Protein AF-A0A7X9EGX6-F1 (afdb_monomer)

Structure (mmCIF, N/CA/C/O backbone):
data_AF-A0A7X9EGX6-F1
#
_entry.id   AF-A0A7X9EGX6-F1
#
loop_
_atom_site.group_PDB
_atom_site.id
_atom_site.type_symbol
_atom_site.label_atom_id
_atom_site.label_alt_id
_atom_site.label_comp_id
_atom_site.label_asym_id
_atom_site.label_entity_id
_atom_site.label_seq_id
_atom_site.pdbx_PDB_ins_code
_atom_site.Cartn_x
_atom_site.Cartn_y
_atom_site.Cartn_z
_atom_site.occupancy
_atom_site.B_iso_or_equiv
_atom_site.auth_seq_id
_atom_site.auth_comp_id
_atom_site.auth_asym_id
_atom_site.auth_atom_id
_atom_site.pdbx_PDB_model_num
ATOM 1 N N . MET A 1 1 ? -1.178 -21.662 -55.124 1.00 39.38 1 MET A N 1
ATOM 2 C CA . MET A 1 1 ? -1.925 -20.942 -56.184 1.00 39.38 1 MET A CA 1
ATOM 3 C C . MET A 1 1 ? -2.968 -20.037 -55.544 1.00 39.38 1 MET A C 1
ATOM 5 O O . MET A 1 1 ? -3.909 -20.564 -54.972 1.00 39.38 1 MET A O 1
ATOM 9 N N . LYS A 1 2 ? -2.755 -18.719 -55.662 1.00 31.59 2 LYS A N 1
ATOM 10 C CA . LYS A 1 2 ? -3.686 -17.56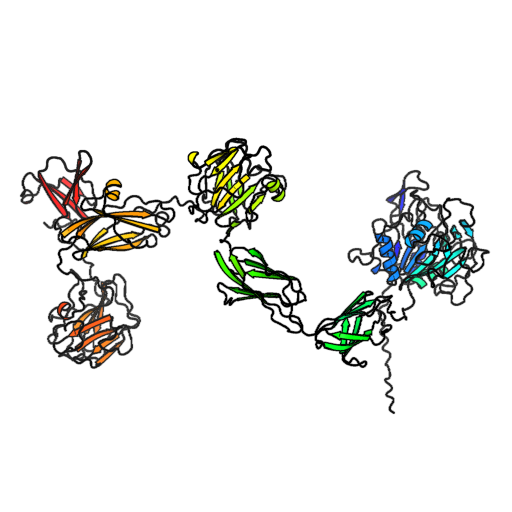4 -55.643 1.00 31.59 2 LYS A CA 1
ATOM 11 C C . LYS A 1 2 ? -3.006 -16.405 -54.907 1.00 31.59 2 LYS A C 1
ATOM 13 O O . LYS A 1 2 ? -2.986 -16.353 -53.687 1.00 31.59 2 LYS A O 1
ATOM 18 N N . LYS A 1 3 ? -2.388 -15.524 -55.701 1.00 36.25 3 LYS A N 1
ATOM 19 C CA . LYS A 1 3 ? -1.858 -14.225 -55.280 1.00 36.25 3 LYS A CA 1
ATOM 20 C C . LYS A 1 3 ? -3.048 -13.289 -55.056 1.00 36.25 3 LYS A C 1
ATOM 22 O O . LYS A 1 3 ? -3.844 -13.123 -55.978 1.00 36.25 3 LYS A O 1
ATOM 27 N N . ILE A 1 4 ? -3.157 -12.689 -53.876 1.00 32.09 4 ILE A N 1
ATOM 28 C CA . ILE A 1 4 ? -4.000 -11.513 -53.640 1.00 32.09 4 ILE A CA 1
ATOM 29 C C . ILE A 1 4 ? -3.031 -10.346 -53.476 1.00 32.09 4 ILE A C 1
ATOM 31 O O . ILE A 1 4 ? -2.270 -10.295 -52.517 1.00 32.09 4 ILE A O 1
ATOM 35 N N . ALA A 1 5 ? -3.001 -9.473 -54.480 1.00 35.69 5 ALA A N 1
ATOM 36 C CA . ALA A 1 5 ? -2.297 -8.204 -54.425 1.00 35.69 5 ALA A CA 1
ATOM 37 C C . ALA A 1 5 ? -3.189 -7.208 -53.675 1.00 35.69 5 ALA A C 1
ATOM 39 O O . ALA A 1 5 ? -4.298 -6.924 -54.127 1.00 35.69 5 ALA A O 1
ATOM 40 N N . VAL A 1 6 ? -2.719 -6.710 -52.532 1.00 31.23 6 VAL A N 1
ATOM 41 C CA . VAL A 1 6 ? -3.335 -5.581 -51.830 1.00 31.23 6 VAL A CA 1
ATOM 42 C C . VAL A 1 6 ? -2.597 -4.321 -52.271 1.00 31.23 6 VAL A C 1
ATOM 44 O O . VAL A 1 6 ? -1.394 -4.183 -52.072 1.00 31.23 6 VAL A O 1
ATOM 47 N N . LEU A 1 7 ? -3.333 -3.446 -52.950 1.00 30.84 7 LEU A N 1
ATOM 48 C CA . LEU A 1 7 ? -2.895 -2.143 -53.430 1.00 30.84 7 LEU A CA 1
ATOM 49 C C . LEU A 1 7 ? -2.871 -1.180 -52.228 1.00 30.84 7 LEU A C 1
ATOM 51 O O . LEU A 1 7 ? -3.931 -0.836 -51.709 1.00 30.84 7 LEU A O 1
ATOM 55 N N . PHE A 1 8 ? -1.688 -0.771 -51.764 1.00 30.34 8 PHE A N 1
ATOM 56 C CA . PHE A 1 8 ? -1.561 0.282 -50.752 1.00 30.34 8 PHE A CA 1
ATOM 57 C C . PHE A 1 8 ? -1.847 1.642 -51.401 1.00 30.34 8 PHE A C 1
ATOM 59 O O . PHE A 1 8 ? -1.114 2.094 -52.280 1.00 30.34 8 PHE A O 1
ATOM 66 N N . LEU A 1 9 ? -2.941 2.278 -50.983 1.00 31.00 9 LEU A N 1
ATOM 67 C CA . LEU A 1 9 ? -3.234 3.674 -51.285 1.00 31.00 9 LEU A CA 1
ATOM 68 C C . LEU A 1 9 ? -2.329 4.531 -50.385 1.00 31.00 9 LEU A C 1
ATOM 70 O O . LEU A 1 9 ? -2.481 4.517 -49.165 1.00 31.00 9 LEU A O 1
ATOM 74 N N . LEU A 1 10 ? -1.364 5.231 -50.980 1.00 32.66 10 LEU A N 1
ATOM 75 C CA . LEU A 1 10 ? -0.460 6.140 -50.277 1.00 32.66 10 LEU A CA 1
ATOM 76 C C . LEU A 1 10 ? -1.260 7.374 -49.816 1.00 32.66 10 LEU A C 1
ATOM 78 O O . LEU A 1 10 ? -1.513 8.289 -50.597 1.00 32.66 10 LEU A O 1
ATOM 82 N N . VAL A 1 11 ? -1.708 7.385 -48.561 1.00 31.56 11 VAL A N 1
ATOM 83 C CA . VAL A 1 11 ? -2.199 8.602 -47.904 1.00 31.56 11 VAL A CA 1
ATOM 84 C C . VAL A 1 11 ? -0.973 9.311 -47.342 1.00 31.56 11 VAL A C 1
ATOM 86 O O . VAL A 1 11 ? -0.419 8.891 -46.330 1.00 31.56 11 VAL A O 1
ATOM 89 N N . ILE A 1 12 ? -0.522 10.365 -48.025 1.00 36.28 12 ILE A N 1
ATOM 90 C CA . ILE A 1 12 ? 0.482 11.294 -47.498 1.00 36.28 12 ILE A CA 1
ATOM 91 C C . ILE A 1 12 ? -0.198 12.066 -46.363 1.00 36.28 12 ILE A C 1
ATOM 93 O O . ILE A 1 12 ? -0.893 13.053 -46.598 1.00 36.28 12 ILE A O 1
ATOM 97 N N . PHE A 1 13 ? -0.037 11.594 -45.129 1.00 34.44 13 PHE A N 1
ATOM 98 C CA . PHE A 1 13 ? -0.184 12.460 -43.969 1.00 34.44 13 PHE A CA 1
ATOM 99 C C . PHE A 1 13 ? 1.020 13.400 -43.976 1.00 34.44 13 PHE A C 1
ATOM 101 O O . PHE A 1 13 ? 2.144 12.975 -43.723 1.00 34.44 13 PHE A O 1
ATOM 108 N N . ALA A 1 14 ? 0.792 14.674 -44.291 1.00 35.59 14 ALA A N 1
ATOM 109 C CA . ALA A 1 14 ? 1.718 15.722 -43.895 1.00 35.59 14 ALA A CA 1
ATOM 110 C C . ALA A 1 14 ? 1.700 15.762 -42.361 1.00 35.59 14 ALA A C 1
ATOM 112 O O . ALA A 1 14 ? 0.784 16.326 -41.761 1.00 35.59 14 ALA A O 1
ATOM 113 N N . MET A 1 15 ? 2.652 15.075 -41.726 1.00 31.06 15 MET A N 1
ATOM 114 C CA . MET A 1 15 ? 2.927 15.298 -40.313 1.00 31.06 15 MET A CA 1
ATOM 115 C C . MET A 1 15 ? 3.406 16.747 -40.152 1.00 31.06 15 MET A C 1
ATOM 117 O O . MET A 1 15 ? 4.142 17.233 -41.016 1.00 31.06 15 MET A O 1
ATOM 121 N N . PRO A 1 16 ? 2.989 17.464 -39.097 1.00 32.75 16 PRO A N 1
ATOM 122 C CA . PRO A 1 16 ? 3.600 18.746 -38.786 1.00 32.75 16 PRO A CA 1
ATOM 123 C C . PRO A 1 16 ? 5.095 18.491 -38.561 1.00 32.75 16 PRO A C 1
ATOM 125 O O . PRO A 1 16 ? 5.455 17.636 -37.753 1.00 32.75 16 PRO A O 1
ATOM 128 N N . PHE A 1 17 ? 5.960 19.185 -39.302 1.00 40.03 17 PHE A N 1
ATOM 129 C CA . PHE A 1 17 ? 7.379 19.254 -38.967 1.00 40.03 17 PHE A CA 1
ATOM 130 C C . PHE A 1 17 ? 7.464 19.845 -37.557 1.00 40.03 17 PHE A C 1
ATOM 132 O O . PHE A 1 17 ? 7.279 21.047 -37.375 1.00 40.03 17 PHE A O 1
ATOM 139 N N . PHE A 1 18 ? 7.665 19.003 -36.544 1.00 45.88 18 PHE A N 1
ATOM 140 C CA . PHE A 1 18 ? 8.130 19.491 -35.256 1.00 45.88 18 PHE A CA 1
ATOM 141 C C . PHE A 1 18 ? 9.528 20.053 -35.503 1.00 45.88 18 PHE A C 1
ATOM 143 O O . PHE A 1 18 ? 10.430 19.323 -35.910 1.00 45.88 18 PHE A O 1
ATOM 150 N N . CYS A 1 19 ? 9.667 21.363 -35.334 1.00 68.50 19 CYS A N 1
ATOM 151 C CA . CYS A 1 19 ? 10.947 22.046 -35.411 1.00 68.50 19 CYS A CA 1
ATOM 152 C C . CYS A 1 19 ? 11.876 21.453 -34.336 1.00 68.50 19 CYS A C 1
ATOM 154 O O . CYS A 1 19 ? 11.530 21.468 -33.153 1.00 68.50 19 CYS A O 1
ATOM 156 N N . GLN A 1 20 ? 12.987 20.836 -34.748 1.00 89.62 20 GLN A N 1
ATOM 157 C CA . GLN A 1 20 ? 13.949 20.210 -33.834 1.00 89.62 20 GLN A CA 1
ATOM 158 C C . GLN A 1 20 ? 14.707 21.300 -33.060 1.00 89.62 20 GLN A C 1
ATOM 160 O O . GLN A 1 20 ? 15.067 22.326 -33.640 1.00 89.62 20 GLN A O 1
ATOM 165 N N . LYS A 1 21 ? 14.938 21.076 -31.760 1.00 95.62 21 LYS A N 1
ATOM 166 C CA . LYS A 1 21 ? 15.657 22.010 -30.884 1.00 95.62 21 LYS A CA 1
ATOM 167 C C . LYS A 1 21 ? 17.128 21.631 -30.717 1.00 95.62 21 LYS A C 1
ATOM 169 O O . LYS A 1 21 ? 17.449 20.445 -30.592 1.00 95.62 21 LYS A O 1
ATOM 174 N N . ILE A 1 22 ? 17.985 22.641 -30.652 1.00 98.31 22 ILE A N 1
ATOM 175 C CA . ILE A 1 22 ? 19.433 22.552 -30.448 1.00 98.31 22 ILE A CA 1
ATOM 176 C C . ILE A 1 22 ? 19.788 23.420 -29.239 1.00 98.31 22 ILE A C 1
ATOM 178 O O . ILE A 1 22 ? 19.299 24.543 -29.137 1.00 98.31 22 ILE A O 1
ATOM 182 N N . LEU A 1 23 ? 20.599 22.890 -28.327 1.00 98.38 23 LEU A N 1
ATOM 183 C CA . LEU A 1 23 ? 21.020 23.574 -27.108 1.00 98.38 23 LEU A CA 1
ATOM 184 C C . LEU A 1 23 ? 22.522 23.863 -27.162 1.00 98.38 23 LEU A C 1
ATOM 186 O O . LEU A 1 23 ? 23.309 22.941 -27.372 1.00 98.38 23 LEU A O 1
ATOM 190 N N . PHE A 1 24 ? 22.897 25.118 -26.950 1.00 98.25 24 PHE A N 1
ATOM 191 C CA . PHE A 1 24 ? 24.277 25.561 -26.761 1.00 98.25 24 PHE A CA 1
ATOM 192 C C . PHE A 1 24 ? 24.574 25.693 -25.269 1.00 98.25 24 PHE A C 1
ATOM 194 O O . PHE A 1 24 ? 23.752 26.233 -24.532 1.00 98.25 24 PHE A O 1
ATOM 201 N N . ASP A 1 25 ? 25.708 25.176 -24.811 1.00 97.56 25 ASP A N 1
ATOM 202 C CA . ASP A 1 25 ? 26.124 25.287 -23.414 1.00 97.56 25 ASP A CA 1
ATOM 203 C C . ASP A 1 25 ? 26.719 26.665 -23.100 1.00 97.56 25 ASP A C 1
ATOM 205 O O . ASP A 1 25 ? 27.422 27.245 -23.922 1.00 97.56 25 ASP A O 1
ATOM 209 N N . ALA A 1 26 ? 26.432 27.165 -21.900 1.00 95.00 26 ALA A N 1
ATOM 210 C CA . ALA A 1 26 ? 27.108 28.304 -21.279 1.00 95.00 26 ALA A CA 1
ATOM 211 C C . ALA A 1 26 ? 27.286 28.079 -19.758 1.00 95.00 26 ALA A C 1
ATOM 213 O O . ALA A 1 26 ? 27.363 29.031 -18.974 1.00 95.00 26 ALA A O 1
ATOM 214 N N . THR A 1 27 ? 27.262 26.817 -19.303 1.00 94.75 27 THR A N 1
ATOM 215 C CA . THR A 1 27 ? 27.328 26.447 -17.878 1.00 94.75 27 THR A CA 1
ATOM 216 C C . THR A 1 27 ? 28.730 26.134 -17.370 1.00 94.75 27 THR A C 1
ATOM 218 O O . THR A 1 27 ? 28.935 26.068 -16.152 1.00 94.75 27 THR A O 1
ATOM 221 N N . LYS A 1 28 ? 29.706 25.935 -18.257 1.00 93.81 28 LYS A N 1
ATOM 222 C CA . LYS A 1 28 ? 31.092 25.585 -17.929 1.00 93.81 28 LYS A CA 1
ATOM 223 C C . LYS A 1 28 ? 32.052 26.735 -18.189 1.00 93.81 28 LYS A C 1
ATOM 225 O O . LYS A 1 28 ? 33.193 26.488 -18.552 1.00 93.81 28 LYS A O 1
ATOM 230 N N . HIS A 1 29 ? 31.623 27.963 -17.887 1.00 90.56 29 HIS A N 1
ATOM 231 C CA . HIS A 1 29 ? 32.452 29.171 -17.988 1.00 90.56 29 HIS A CA 1
ATOM 232 C C . HIS A 1 29 ? 32.969 29.435 -19.413 1.00 90.56 29 HIS A C 1
ATOM 234 O O . HIS A 1 29 ? 34.045 29.985 -19.608 1.00 90.56 29 HIS A O 1
ATOM 240 N N . GLU A 1 30 ? 32.144 29.152 -20.415 1.00 91.88 30 GLU A N 1
ATOM 241 C CA . GLU A 1 30 ? 32.365 29.465 -21.833 1.00 91.88 30 GLU A CA 1
ATOM 242 C C . GLU A 1 30 ? 32.510 30.975 -22.120 1.00 91.88 30 GLU A C 1
ATOM 244 O O . GLU A 1 30 ? 32.712 31.370 -23.261 1.00 91.88 30 GLU A O 1
ATOM 249 N N . MET A 1 31 ? 32.410 31.813 -21.083 1.00 89.06 31 MET A N 1
ATOM 250 C CA . MET A 1 31 ? 32.566 33.268 -21.119 1.00 89.06 31 MET A CA 1
ATOM 251 C C . MET A 1 31 ? 33.742 33.777 -20.265 1.00 89.06 31 MET A C 1
ATOM 253 O O . MET A 1 31 ? 33.834 34.966 -19.984 1.00 89.06 31 MET A O 1
ATOM 257 N N . ALA A 1 32 ? 34.590 32.896 -19.723 1.00 87.25 32 ALA A N 1
ATOM 258 C CA . ALA A 1 32 ? 35.673 33.328 -18.845 1.00 87.25 32 ALA A CA 1
ATOM 259 C C . ALA A 1 32 ? 36.827 33.979 -19.624 1.00 87.25 32 ALA A C 1
ATOM 261 O O . ALA A 1 32 ? 37.386 33.406 -20.561 1.00 87.25 32 ALA A O 1
ATOM 262 N N . GLY A 1 33 ? 37.277 35.145 -19.163 1.00 82.00 33 GLY A N 1
ATOM 263 C CA . GLY A 1 33 ? 38.533 35.753 -19.580 1.00 82.00 33 GLY A CA 1
ATOM 264 C C . GLY A 1 33 ? 38.507 36.344 -20.986 1.00 82.00 33 GLY A C 1
ATOM 265 O O . GLY A 1 33 ? 38.402 37.550 -21.123 1.00 82.00 33 GLY A O 1
ATOM 266 N N . ASN A 1 34 ? 38.768 35.524 -22.003 1.00 77.25 34 ASN A N 1
ATOM 267 C CA . ASN A 1 34 ? 38.535 35.894 -23.409 1.00 77.25 34 ASN A CA 1
ATOM 268 C C . ASN A 1 34 ? 37.788 34.784 -24.163 1.00 77.25 34 ASN A C 1
ATOM 270 O O . ASN A 1 34 ? 37.900 34.671 -25.377 1.00 77.25 34 ASN A O 1
ATOM 274 N N . ALA A 1 35 ? 37.179 33.857 -23.420 1.00 80.44 35 ALA A N 1
ATOM 275 C CA . ALA A 1 35 ? 36.196 32.947 -23.975 1.00 80.44 35 ALA A CA 1
ATOM 276 C C . ALA A 1 35 ? 34.879 33.718 -24.028 1.00 80.44 35 ALA A C 1
ATOM 278 O O . ALA A 1 35 ? 34.556 34.416 -23.073 1.00 80.44 35 ALA A O 1
ATOM 279 N N . ASP A 1 36 ? 34.146 33.602 -25.124 1.00 84.88 36 ASP A N 1
ATOM 280 C CA . ASP A 1 36 ? 32.872 34.281 -25.357 1.00 84.88 36 ASP A CA 1
ATOM 281 C C . ASP A 1 36 ? 31.935 33.396 -26.199 1.00 84.88 36 ASP A C 1
ATOM 283 O O . ASP A 1 36 ? 31.148 33.868 -27.025 1.00 84.88 36 ASP A O 1
ATOM 287 N N . TRP A 1 37 ? 32.010 32.080 -25.969 1.00 91.69 37 TRP A N 1
ATOM 288 C CA . TRP A 1 37 ? 31.391 31.020 -26.770 1.00 91.69 37 TRP A CA 1
ATOM 289 C C . TRP A 1 37 ? 29.899 30.860 -26.496 1.00 91.69 37 TRP A C 1
ATOM 291 O O . TRP A 1 37 ? 29.396 29.786 -26.168 1.00 91.69 37 TRP A O 1
ATOM 301 N N . VAL A 1 38 ? 29.173 31.958 -26.656 1.00 92.69 38 VAL A N 1
ATOM 302 C CA . VAL A 1 38 ? 27.727 32.049 -26.506 1.00 92.69 38 VAL A CA 1
ATOM 303 C C . VAL A 1 38 ? 27.101 32.581 -27.785 1.00 92.69 38 VAL A C 1
ATOM 305 O O . VAL A 1 38 ? 27.732 33.271 -28.582 1.00 92.69 38 VAL A O 1
ATOM 308 N N . ILE A 1 39 ? 25.837 32.230 -28.005 1.00 93.69 39 ILE A N 1
ATOM 309 C CA . ILE A 1 39 ? 25.111 32.623 -29.220 1.00 93.69 39 ILE A CA 1
ATOM 310 C C . ILE A 1 39 ? 24.457 34.004 -29.105 1.00 93.69 39 ILE A C 1
ATOM 312 O O . ILE A 1 39 ? 23.907 34.477 -30.096 1.00 93.69 39 ILE A O 1
ATOM 316 N N . ASP A 1 40 ? 24.421 34.580 -27.895 1.00 92.38 40 ASP A N 1
ATOM 317 C CA . ASP A 1 40 ? 23.863 35.907 -27.634 1.00 92.38 40 ASP A CA 1
ATOM 318 C C . ASP A 1 40 ? 24.277 36.492 -26.264 1.00 92.38 40 ASP A C 1
ATOM 320 O O . ASP A 1 40 ? 23.882 36.015 -25.199 1.00 92.38 40 ASP A O 1
ATOM 324 N N . SER A 1 41 ? 25.064 37.557 -26.292 1.00 88.50 41 SER A N 1
ATOM 325 C CA . SER A 1 41 ? 25.611 38.305 -25.164 1.00 88.50 41 SER A CA 1
ATOM 326 C C . SER A 1 41 ? 24.630 39.397 -24.728 1.00 88.50 41 SER A C 1
ATOM 328 O O . SER A 1 41 ? 24.855 40.588 -24.942 1.00 88.50 41 SER A O 1
ATOM 330 N N . ASP A 1 42 ? 23.526 38.996 -24.093 1.00 82.31 42 ASP A N 1
ATOM 331 C CA . ASP A 1 42 ? 22.447 39.913 -23.688 1.00 82.31 42 ASP A CA 1
ATOM 332 C C . ASP A 1 42 ? 22.889 40.969 -22.648 1.00 82.31 42 ASP A C 1
ATOM 334 O O . ASP A 1 42 ? 22.546 42.156 -22.743 1.00 82.31 42 ASP A O 1
ATOM 338 N N . TYR A 1 43 ? 23.616 40.538 -21.606 1.00 85.00 43 TYR A N 1
ATOM 339 C CA . TYR A 1 43 ? 24.034 41.387 -20.483 1.00 85.00 43 TYR A CA 1
ATOM 340 C C . TYR A 1 43 ? 25.477 41.124 -20.044 1.00 85.00 43 TYR A C 1
ATOM 342 O O . TYR A 1 43 ? 25.795 40.027 -19.617 1.00 85.00 43 TYR A O 1
ATOM 350 N N . TRP A 1 44 ? 26.307 42.166 -19.978 1.00 86.19 44 TRP A N 1
ATOM 351 C CA . TRP A 1 44 ? 27.670 42.096 -19.421 1.00 86.19 44 TRP A CA 1
ATOM 352 C C . TRP A 1 44 ? 27.679 42.331 -17.908 1.00 86.19 44 TRP A C 1
ATOM 354 O O . TRP A 1 44 ? 27.979 43.434 -17.428 1.00 86.19 44 TRP A O 1
ATOM 364 N N . ASN A 1 45 ? 27.238 41.335 -17.138 1.00 88.00 45 ASN A N 1
ATOM 365 C CA . ASN A 1 45 ? 27.088 41.456 -15.686 1.00 88.00 45 ASN A CA 1
ATOM 366 C C . ASN A 1 45 ? 27.552 40.244 -14.868 1.00 88.00 45 ASN A C 1
ATOM 368 O O . ASN A 1 45 ? 27.359 40.256 -13.647 1.00 88.00 45 ASN A O 1
ATOM 372 N N . LEU A 1 46 ? 28.166 39.235 -15.488 1.00 86.50 46 LEU A N 1
ATOM 373 C CA . LEU A 1 46 ? 28.776 38.136 -14.746 1.00 86.50 46 LEU A CA 1
ATOM 374 C C . LEU A 1 46 ? 30.188 38.511 -14.335 1.00 86.50 46 LEU A C 1
ATOM 376 O O . LEU A 1 46 ? 31.013 38.858 -15.162 1.00 86.50 46 LEU A O 1
ATOM 380 N N . ASN A 1 47 ? 30.472 38.446 -13.039 1.00 86.88 47 ASN A N 1
ATOM 381 C CA . ASN A 1 47 ? 31.797 38.761 -12.526 1.00 86.88 47 ASN A CA 1
ATOM 382 C C . ASN A 1 47 ? 32.673 37.499 -12.524 1.00 86.88 47 ASN A C 1
ATOM 384 O O . ASN A 1 47 ? 32.711 36.795 -11.509 1.00 86.88 47 ASN A O 1
ATOM 388 N N . MET A 1 48 ? 33.352 37.225 -13.640 1.00 85.12 48 MET A N 1
ATOM 389 C CA . MET A 1 48 ? 34.204 36.042 -13.837 1.00 85.12 48 MET A CA 1
ATOM 390 C C . MET A 1 48 ? 35.697 36.410 -13.867 1.00 85.12 48 MET A C 1
ATOM 392 O O . MET A 1 48 ? 36.035 37.583 -14.038 1.00 85.12 48 MET A O 1
ATOM 396 N N . PRO A 1 49 ? 36.614 35.457 -13.614 1.00 83.56 49 PRO A N 1
ATOM 397 C CA . PRO A 1 49 ? 38.052 35.701 -13.718 1.00 83.56 49 PRO A CA 1
ATOM 398 C C . PRO A 1 49 ? 38.467 36.202 -15.111 1.00 83.56 49 PRO A C 1
ATOM 400 O O . PRO A 1 49 ? 38.058 35.636 -16.116 1.00 83.56 49 PRO A O 1
ATOM 403 N N . ALA A 1 50 ? 39.309 37.241 -15.153 1.00 74.12 50 ALA A N 1
ATOM 404 C CA . ALA A 1 50 ? 39.904 37.756 -16.386 1.00 74.12 50 ALA A CA 1
ATOM 405 C C . ALA A 1 50 ? 41.204 37.007 -16.752 1.00 74.12 50 ALA A C 1
ATOM 407 O O . ALA A 1 50 ? 41.910 36.492 -15.876 1.00 74.12 50 ALA A O 1
ATOM 408 N N . TYR A 1 51 ? 41.596 37.043 -18.028 1.00 73.25 51 TYR A N 1
ATOM 409 C CA . TYR A 1 51 ? 42.812 36.385 -18.529 1.00 73.25 51 TYR A CA 1
ATOM 410 C C . TYR A 1 51 ? 44.132 37.065 -18.078 1.00 73.25 51 TYR A C 1
ATOM 412 O O . TYR A 1 51 ? 44.255 38.287 -18.210 1.00 73.25 51 TYR A O 1
ATOM 420 N N . PRO A 1 52 ? 45.202 36.330 -17.686 1.00 59.69 52 PRO A N 1
ATOM 421 C CA . PRO A 1 52 ? 45.267 35.161 -16.812 1.00 59.69 52 PRO A CA 1
ATOM 422 C C . PRO A 1 52 ? 45.406 35.620 -15.343 1.00 59.69 52 PRO A C 1
ATOM 424 O O . PRO A 1 52 ? 46.442 36.140 -14.909 1.00 59.69 52 PRO A O 1
ATOM 427 N N . CYS A 1 53 ? 44.329 35.440 -14.582 1.00 67.81 53 CYS A N 1
ATOM 428 C CA . CYS A 1 53 ? 44.233 35.574 -13.126 1.00 67.81 53 CYS A CA 1
ATOM 429 C C . CYS A 1 53 ? 44.616 36.957 -12.519 1.00 67.81 53 CYS A C 1
ATOM 431 O O . CYS A 1 53 ? 45.059 37.047 -11.366 1.00 67.81 53 CYS A O 1
ATOM 433 N N . SER A 1 54 ? 44.386 38.066 -13.242 1.00 58.03 54 SER A N 1
ATOM 434 C CA . SER A 1 54 ? 44.500 39.447 -12.728 1.00 58.03 54 SER A CA 1
ATOM 435 C C . SER A 1 54 ? 43.132 40.122 -12.536 1.00 58.03 54 SER A C 1
ATOM 437 O O . SER A 1 54 ? 42.755 41.011 -13.293 1.00 58.03 54 SER A O 1
ATOM 439 N N . GLY A 1 55 ? 42.401 39.739 -11.486 1.00 71.12 55 GLY A N 1
ATOM 440 C CA . GLY A 1 55 ? 41.080 40.309 -11.173 1.00 71.12 55 GLY A CA 1
ATOM 441 C C . GLY A 1 55 ? 39.943 39.732 -12.024 1.00 71.12 55 GLY A C 1
ATOM 442 O O . GLY A 1 55 ? 40.171 38.846 -12.839 1.00 71.12 55 GLY A O 1
ATOM 443 N N . SER A 1 56 ? 38.717 40.195 -11.774 1.00 78.12 56 SER A N 1
ATOM 444 C CA . SER A 1 56 ? 37.513 39.772 -12.497 1.00 78.12 56 SER A CA 1
ATOM 445 C C . SER A 1 56 ? 37.017 40.847 -13.469 1.00 78.12 56 SER A C 1
ATOM 447 O O . SER A 1 56 ? 37.118 42.042 -13.166 1.00 78.12 56 SER A O 1
ATOM 449 N N . SER A 1 57 ? 36.482 40.418 -14.611 1.00 82.12 57 SER A N 1
ATOM 450 C CA . SER A 1 57 ? 35.783 41.227 -15.621 1.00 82.12 57 SER A CA 1
ATOM 451 C C . SER A 1 57 ? 34.276 40.988 -15.552 1.00 82.12 57 SER A C 1
ATOM 453 O O . SER A 1 57 ? 33.806 40.046 -14.914 1.00 82.12 57 SER A O 1
ATOM 455 N N . ASN A 1 58 ? 33.520 41.908 -16.155 1.00 85.94 58 ASN A N 1
ATOM 456 C CA . ASN A 1 58 ? 32.097 41.717 -16.394 1.00 85.94 58 ASN A CA 1
ATOM 457 C C . ASN A 1 58 ? 31.925 41.041 -17.755 1.00 85.94 58 ASN A C 1
ATOM 459 O O . ASN A 1 58 ? 32.036 41.730 -18.766 1.00 85.94 58 ASN A O 1
ATOM 463 N N . GLU A 1 59 ? 31.585 39.763 -17.735 1.00 87.94 59 GLU A N 1
ATOM 464 C CA . GLU A 1 59 ? 31.339 38.950 -18.923 1.00 87.94 59 GLU A CA 1
ATOM 465 C C . GLU A 1 59 ? 29.843 38.882 -19.243 1.00 87.94 59 GLU A C 1
ATOM 467 O O . GLU A 1 59 ? 28.987 39.249 -18.413 1.00 87.94 59 GLU A O 1
ATOM 472 N N . ALA A 1 60 ? 29.538 38.423 -20.454 1.00 88.00 60 ALA A N 1
ATOM 473 C CA . ALA A 1 60 ? 28.202 38.154 -20.947 1.00 88.00 60 ALA A CA 1
ATOM 474 C C . ALA A 1 60 ? 27.400 37.242 -20.012 1.00 88.00 60 ALA A C 1
ATOM 476 O O . ALA A 1 60 ? 27.912 36.515 -19.168 1.00 88.00 60 ALA A O 1
ATOM 477 N N . ASN A 1 61 ? 26.084 37.314 -20.151 1.00 90.44 61 ASN A N 1
ATOM 478 C CA . ASN A 1 61 ? 25.113 36.525 -19.416 1.00 90.44 61 ASN A CA 1
ATOM 479 C C . ASN A 1 61 ? 23.989 36.179 -20.388 1.00 90.44 61 ASN A C 1
ATOM 481 O O . ASN A 1 61 ? 22.988 36.906 -20.425 1.00 90.44 61 ASN A O 1
ATOM 485 N N . PRO A 1 62 ? 24.171 35.143 -21.222 1.00 91.38 62 PRO A N 1
ATOM 486 C CA . PRO A 1 62 ? 23.181 34.772 -22.211 1.00 91.38 62 PRO A CA 1
ATOM 487 C C . PRO A 1 62 ? 21.904 34.346 -21.497 1.00 91.38 62 PRO A C 1
ATOM 489 O O . PRO A 1 62 ? 21.927 33.556 -20.545 1.00 91.38 62 PRO A O 1
ATOM 492 N N . ALA A 1 63 ? 20.768 34.857 -21.955 1.00 91.56 63 ALA A N 1
ATOM 493 C CA . ALA A 1 63 ? 19.486 34.316 -21.556 1.00 91.56 63 ALA A CA 1
ATOM 494 C C . ALA A 1 63 ? 19.289 32.919 -22.162 1.00 91.56 63 ALA A C 1
ATOM 496 O O . ALA A 1 63 ? 19.929 32.524 -23.136 1.00 91.56 63 ALA A O 1
ATOM 497 N N . SER A 1 64 ? 18.350 32.155 -21.598 1.00 93.94 64 SER A N 1
ATOM 498 C CA . SER A 1 64 ? 18.026 30.825 -22.126 1.00 93.94 64 SER A CA 1
ATOM 499 C C . SER A 1 64 ? 17.450 30.857 -23.547 1.00 93.94 64 SER A C 1
ATOM 501 O O . SER A 1 64 ? 17.581 29.896 -24.304 1.00 93.94 64 SER A O 1
ATOM 503 N N . LEU A 1 65 ? 16.820 31.975 -23.914 1.00 94.50 65 LEU A N 1
ATOM 504 C CA . LEU A 1 65 ? 16.357 32.275 -25.262 1.00 94.50 65 LEU A CA 1
ATOM 505 C C . LEU A 1 65 ? 17.062 33.546 -25.745 1.00 94.50 65 LEU A C 1
ATOM 507 O O . LEU A 1 65 ? 17.017 34.534 -25.011 1.00 94.50 65 LEU A O 1
ATOM 511 N N . PRO A 1 66 ? 17.623 33.554 -26.964 1.00 92.88 66 PRO A N 1
ATOM 512 C CA . PRO A 1 66 ? 18.339 34.716 -27.475 1.00 92.88 66 PRO A CA 1
ATOM 513 C C . PRO A 1 66 ? 17.393 35.900 -27.739 1.00 92.88 66 PRO A C 1
ATOM 515 O O . PRO A 1 66 ? 16.236 35.719 -28.154 1.00 92.88 66 PRO A O 1
ATOM 518 N N . THR A 1 67 ? 17.881 37.118 -27.508 1.00 91.56 67 THR A N 1
ATOM 519 C CA . THR A 1 67 ? 17.211 38.388 -27.753 1.00 91.56 67 THR A CA 1
ATOM 520 C C . THR A 1 67 ? 17.987 39.311 -28.724 1.00 91.56 67 THR A C 1
ATOM 522 O O . THR A 1 67 ? 19.126 39.688 -28.500 1.00 91.56 67 THR A O 1
ATOM 525 N N . PRO A 1 68 ? 17.349 39.793 -29.811 1.00 91.88 68 PRO A N 1
ATOM 526 C CA . PRO A 1 68 ? 15.918 39.730 -30.067 1.00 91.88 68 PRO A CA 1
ATOM 527 C C . PRO A 1 68 ? 15.463 38.359 -30.594 1.00 91.88 68 PRO A C 1
ATOM 529 O O . PRO A 1 68 ? 16.244 37.581 -31.128 1.00 91.88 68 PRO A O 1
ATOM 532 N N . ASP A 1 69 ? 14.175 38.064 -30.412 1.00 93.31 69 ASP A N 1
ATOM 533 C CA . ASP A 1 69 ? 13.625 36.714 -30.559 1.00 93.31 69 ASP A CA 1
ATOM 534 C C . ASP A 1 69 ? 13.871 36.084 -31.945 1.00 93.31 69 ASP A C 1
ATOM 536 O O . ASP A 1 69 ? 13.601 36.681 -32.999 1.00 93.31 69 ASP A O 1
ATOM 540 N N . GLN A 1 70 ? 14.315 34.824 -31.921 1.00 94.94 70 GLN A N 1
ATOM 541 C CA . GLN A 1 70 ? 14.668 34.036 -33.104 1.00 94.94 70 GLN A CA 1
ATOM 542 C C . GLN A 1 70 ? 13.529 33.867 -34.125 1.00 94.94 70 GLN A C 1
ATOM 544 O O . GLN A 1 70 ? 13.795 33.660 -35.307 1.00 94.94 70 GLN A O 1
ATOM 549 N N . SER A 1 71 ? 12.256 34.017 -33.734 1.00 93.88 71 SER A N 1
ATOM 550 C CA . SER A 1 71 ? 11.111 33.976 -34.663 1.00 93.88 71 SER A CA 1
ATOM 551 C C . SER A 1 71 ? 11.113 35.107 -35.695 1.00 93.88 71 SER A C 1
ATOM 553 O O . SER A 1 71 ? 10.377 35.050 -36.684 1.00 93.88 71 SER A O 1
ATOM 555 N N . THR A 1 72 ? 11.933 36.137 -35.484 1.00 93.69 72 THR A N 1
ATOM 556 C CA . THR A 1 72 ? 12.100 37.252 -36.421 1.00 93.69 72 THR A CA 1
ATOM 557 C C . THR A 1 72 ? 13.275 37.061 -37.387 1.00 93.69 72 THR A C 1
ATOM 559 O O . THR A 1 72 ? 13.447 37.864 -38.311 1.00 93.69 72 THR A O 1
ATOM 562 N N . VAL A 1 73 ? 14.053 35.984 -37.228 1.00 94.56 73 VAL A N 1
ATOM 563 C CA . VAL A 1 73 ? 15.140 35.618 -38.140 1.00 94.56 73 VAL A CA 1
ATOM 564 C C . VAL A 1 73 ? 14.564 35.171 -39.486 1.00 94.56 73 VAL A C 1
ATOM 566 O O . VAL A 1 73 ? 13.591 34.425 -39.586 1.00 94.56 73 VAL A O 1
ATOM 569 N N . SER A 1 74 ? 15.180 35.654 -40.559 1.00 93.25 74 SER A N 1
ATOM 570 C CA . SER A 1 74 ? 14.835 35.364 -41.946 1.00 93.25 74 SER A CA 1
ATOM 571 C C . SER A 1 74 ? 16.104 35.077 -42.745 1.00 93.25 74 SER A C 1
ATOM 573 O O . SER A 1 74 ? 17.211 35.362 -42.295 1.00 93.25 74 SER A O 1
ATOM 575 N N . GLN A 1 75 ? 15.960 34.610 -43.986 1.00 91.94 75 GLN A N 1
ATOM 576 C CA . GLN A 1 75 ? 17.103 34.401 -44.889 1.00 91.94 75 GLN A CA 1
ATOM 577 C C . GLN A 1 75 ? 17.941 35.674 -45.133 1.00 91.94 75 GLN A C 1
ATOM 579 O O . GLN A 1 75 ? 19.100 35.577 -45.515 1.00 91.94 75 GLN A O 1
ATOM 584 N N . SER A 1 76 ? 17.376 36.869 -44.914 1.00 92.38 76 SER A N 1
ATOM 585 C CA . SER A 1 76 ? 18.090 38.153 -45.028 1.00 92.38 76 SER A CA 1
ATOM 586 C C . SER A 1 76 ? 18.675 38.679 -43.714 1.00 92.38 76 SER A C 1
ATOM 588 O O . SER A 1 76 ? 19.285 39.747 -43.717 1.00 92.38 76 SER A O 1
ATOM 590 N N . THR A 1 77 ? 18.450 37.991 -42.594 1.00 93.31 77 THR A N 1
ATOM 591 C CA . THR A 1 77 ? 18.975 38.407 -41.290 1.00 93.31 77 THR A CA 1
ATOM 592 C C . THR A 1 77 ? 20.505 38.284 -41.291 1.00 93.31 77 THR A C 1
ATOM 594 O O . THR A 1 77 ? 21.014 37.218 -41.656 1.00 93.31 77 THR A O 1
ATOM 597 N N . PRO A 1 78 ? 21.244 39.361 -40.955 1.00 88.50 78 PRO A N 1
ATOM 598 C CA . PRO A 1 78 ? 22.702 39.323 -40.916 1.00 88.50 78 PRO A CA 1
ATOM 599 C C . PRO A 1 78 ? 23.189 38.413 -39.785 1.00 88.50 78 PRO A C 1
ATOM 601 O O . PRO A 1 78 ? 22.470 38.195 -38.819 1.00 88.50 78 PRO A O 1
ATOM 604 N N . GLU A 1 79 ? 24.413 37.911 -39.901 1.00 82.56 79 GLU A N 1
ATOM 605 C CA . GLU A 1 79 ? 25.047 37.079 -38.867 1.00 82.56 79 GLU A CA 1
ATOM 606 C C . GLU A 1 79 ? 25.327 37.862 -37.573 1.00 82.56 79 GLU A C 1
ATOM 608 O O . GLU A 1 79 ? 25.283 37.300 -36.496 1.00 82.56 79 GLU A O 1
ATOM 613 N N . THR A 1 80 ? 25.439 39.190 -37.641 1.00 85.06 80 THR A N 1
ATOM 614 C CA . THR A 1 80 ? 25.562 40.074 -36.466 1.00 85.06 80 THR A CA 1
ATOM 615 C C . THR A 1 80 ? 24.212 40.394 -35.799 1.00 85.06 80 THR A C 1
ATOM 617 O O . THR A 1 80 ? 24.012 41.512 -35.314 1.00 85.06 80 THR A O 1
ATOM 620 N N . TYR A 1 81 ? 23.206 39.527 -35.945 1.00 91.69 81 TYR A N 1
ATOM 621 C CA . TYR A 1 81 ? 21.862 39.774 -35.405 1.00 91.69 81 TYR A CA 1
ATOM 622 C C . TYR A 1 81 ? 21.807 39.571 -33.889 1.00 91.69 81 TYR A C 1
ATOM 624 O O . TYR A 1 81 ? 21.159 40.357 -33.198 1.00 91.69 81 TYR A O 1
ATOM 632 N N . TRP A 1 82 ? 22.532 38.564 -33.419 1.00 93.06 82 TRP A N 1
ATOM 633 C CA . TRP A 1 82 ? 22.977 38.413 -32.041 1.00 93.06 82 TRP A CA 1
ATOM 634 C C . TRP A 1 82 ? 24.473 38.722 -31.982 1.00 93.06 82 TRP A C 1
ATOM 636 O O . TRP A 1 82 ? 25.113 38.904 -33.025 1.00 93.06 82 TRP A O 1
ATOM 646 N N . THR A 1 83 ? 25.003 38.868 -30.776 1.00 89.62 83 THR A N 1
ATOM 647 C CA . THR A 1 83 ? 26.427 39.147 -30.551 1.00 89.62 83 THR A CA 1
ATOM 648 C C . THR A 1 83 ? 26.999 38.111 -29.605 1.00 89.62 83 THR A C 1
ATOM 650 O O . THR A 1 83 ? 26.397 37.909 -28.569 1.00 89.62 83 THR A O 1
ATOM 653 N N . GLY A 1 84 ? 28.133 37.500 -29.921 1.00 90.06 84 GLY A N 1
ATOM 654 C CA . GLY A 1 84 ? 28.727 36.377 -29.184 1.00 90.06 84 GLY A CA 1
ATOM 655 C C . GLY A 1 84 ? 29.412 35.457 -30.187 1.00 90.06 84 GLY A C 1
ATOM 656 O O . GLY A 1 84 ? 28.883 35.323 -31.294 1.00 90.06 84 GLY A O 1
ATOM 657 N N . ALA A 1 85 ? 30.554 34.851 -29.850 1.00 90.56 85 ALA A N 1
ATOM 658 C CA . ALA A 1 85 ? 31.458 34.310 -30.870 1.00 90.56 85 ALA A CA 1
ATOM 659 C C . ALA A 1 85 ? 30.808 33.262 -31.776 1.00 90.56 85 ALA A C 1
ATOM 661 O O . ALA A 1 85 ? 31.190 33.115 -32.927 1.00 90.56 85 ALA A O 1
ATOM 662 N N . ILE A 1 86 ? 29.776 32.560 -31.308 1.00 93.62 86 ILE A N 1
ATOM 663 C CA . ILE A 1 86 ? 29.087 31.511 -32.076 1.00 93.62 86 ILE A CA 1
ATOM 664 C C . ILE A 1 86 ? 27.683 31.922 -32.557 1.00 93.62 86 ILE A C 1
ATOM 666 O O . ILE A 1 86 ? 26.863 31.071 -32.924 1.00 93.62 86 ILE A O 1
ATOM 670 N N . SER A 1 87 ? 27.384 33.224 -32.582 1.00 93.88 87 SER A N 1
ATOM 671 C CA . SER A 1 87 ? 26.075 33.769 -32.976 1.00 93.88 87 SER A CA 1
ATOM 672 C C . SER A 1 87 ? 25.726 33.441 -34.425 1.00 93.88 87 SER A C 1
ATOM 674 O O . SER A 1 87 ? 24.606 33.007 -34.720 1.00 93.88 87 SER A O 1
ATOM 676 N N . ALA A 1 88 ? 26.679 33.593 -35.344 1.00 93.12 88 ALA A N 1
ATOM 677 C CA . ALA A 1 88 ? 26.488 33.314 -36.760 1.00 93.12 88 ALA A CA 1
ATOM 678 C C . ALA A 1 88 ? 26.095 31.852 -37.011 1.00 93.12 88 ALA A C 1
ATOM 680 O O . ALA A 1 88 ? 25.179 31.583 -37.796 1.00 93.12 88 ALA A O 1
ATOM 681 N N . TRP A 1 89 ? 26.706 30.911 -36.284 1.00 95.38 89 TRP A N 1
ATOM 682 C CA . TRP A 1 89 ? 26.338 29.498 -36.340 1.00 95.38 89 TRP A CA 1
ATOM 683 C C . TRP A 1 89 ? 24.885 29.277 -35.919 1.00 95.38 89 TRP A C 1
ATOM 685 O O . TRP A 1 89 ? 24.107 28.650 -36.648 1.00 95.38 89 TRP A O 1
ATOM 695 N N . ALA A 1 90 ? 24.478 29.850 -34.787 1.00 96.31 90 ALA A N 1
ATOM 696 C CA . ALA A 1 90 ? 23.108 29.750 -34.301 1.00 96.31 90 ALA A CA 1
ATOM 697 C C . ALA A 1 90 ? 22.096 30.378 -35.274 1.00 96.31 90 ALA A C 1
ATOM 699 O O . ALA A 1 90 ? 21.050 29.787 -35.554 1.00 96.31 90 ALA A O 1
ATOM 700 N N . ILE A 1 91 ? 22.418 31.531 -35.863 1.00 95.38 91 ILE A N 1
ATOM 701 C CA . ILE A 1 91 ? 21.572 32.206 -36.855 1.00 95.38 91 ILE A CA 1
ATOM 702 C C . ILE A 1 91 ? 21.407 31.358 -38.118 1.00 95.38 91 ILE A C 1
ATOM 704 O O . ILE A 1 91 ? 20.301 31.275 -38.658 1.00 95.38 91 ILE A O 1
ATOM 708 N N . GLU A 1 92 ? 22.465 30.702 -38.595 1.00 94.50 92 GLU A N 1
ATOM 709 C CA . GLU A 1 92 ? 22.390 29.796 -39.745 1.00 94.50 92 GLU A CA 1
ATOM 710 C C . GLU A 1 92 ? 21.535 28.555 -39.448 1.00 94.50 92 GLU A C 1
ATOM 712 O O . GLU A 1 92 ? 20.753 28.126 -40.303 1.00 94.50 92 GLU A O 1
ATOM 717 N N . LEU A 1 93 ? 21.569 28.033 -38.218 1.00 95.88 93 LEU A N 1
ATOM 718 C CA . LEU A 1 93 ? 20.657 26.971 -37.780 1.00 95.88 93 LEU A CA 1
ATOM 719 C C . LEU A 1 93 ? 19.195 27.440 -37.754 1.00 95.88 93 LEU A C 1
ATOM 721 O O . LEU A 1 93 ? 18.309 26.721 -38.225 1.00 95.88 93 LEU A O 1
ATOM 725 N N . VAL A 1 94 ? 18.927 28.663 -37.295 1.00 96.62 94 VAL A N 1
ATOM 726 C CA . VAL A 1 94 ? 17.570 29.232 -37.330 1.00 96.62 94 VAL A CA 1
ATOM 727 C C . VAL A 1 94 ? 17.103 29.462 -38.770 1.00 96.62 94 VAL A C 1
ATOM 729 O O . VAL A 1 94 ? 15.972 29.114 -39.119 1.00 96.62 94 VAL A O 1
ATOM 732 N N . LYS A 1 95 ? 17.974 29.958 -39.661 1.00 94.81 95 LYS A N 1
ATOM 733 C CA . LYS A 1 95 ? 17.686 30.065 -41.106 1.00 94.81 95 LYS A CA 1
ATOM 734 C C . LYS A 1 95 ? 17.400 28.700 -41.735 1.00 94.81 95 LYS A C 1
ATOM 736 O O . LYS A 1 95 ? 16.561 28.614 -42.634 1.00 94.81 95 LYS A O 1
ATOM 741 N N . ALA A 1 96 ? 18.060 27.644 -41.265 1.00 92.44 96 ALA A N 1
ATOM 742 C CA . ALA A 1 96 ? 17.816 26.266 -41.681 1.00 92.44 96 ALA A CA 1
ATOM 743 C C . ALA A 1 96 ? 16.505 25.675 -41.123 1.00 92.44 96 ALA A C 1
ATOM 745 O O . ALA A 1 96 ? 16.099 24.588 -41.536 1.00 92.44 96 ALA A O 1
ATOM 746 N N . GLY A 1 97 ? 15.809 26.407 -40.246 1.00 92.88 97 GLY A N 1
ATOM 747 C CA . GLY A 1 97 ? 14.512 26.031 -39.698 1.00 92.88 97 GLY A CA 1
ATOM 748 C C . GLY A 1 97 ? 14.590 25.223 -38.408 1.00 92.88 97 GLY A C 1
ATOM 749 O O . GLY A 1 97 ? 13.647 24.486 -38.135 1.00 92.88 97 GLY A O 1
ATOM 750 N N . TYR A 1 98 ? 15.680 25.340 -37.645 1.00 94.94 98 TYR A N 1
ATOM 751 C CA . TYR A 1 98 ? 15.807 24.788 -36.294 1.00 94.94 98 TYR A CA 1
ATOM 752 C C . TYR A 1 98 ? 15.495 25.845 -35.229 1.00 94.94 98 TYR A C 1
ATOM 754 O O . TYR A 1 98 ? 15.507 27.043 -35.504 1.00 94.94 98 TYR A O 1
ATOM 762 N N . ILE A 1 99 ? 15.214 25.393 -34.006 1.00 96.62 99 ILE A N 1
ATOM 763 C CA . ILE A 1 99 ? 15.145 26.260 -32.824 1.00 96.62 99 ILE A CA 1
ATOM 764 C C . ILE A 1 99 ? 16.453 26.114 -32.058 1.00 96.62 99 ILE A C 1
ATOM 766 O O . ILE A 1 99 ? 16.880 24.990 -31.788 1.00 96.62 99 ILE A O 1
ATOM 770 N N . VAL A 1 100 ? 17.053 27.238 -31.684 1.00 97.38 100 VAL A N 1
ATOM 771 C CA . VAL A 1 100 ? 18.272 27.282 -30.869 1.00 97.38 100 VAL A CA 1
ATOM 772 C C . VAL A 1 100 ? 17.964 27.878 -29.502 1.00 97.38 100 VAL A C 1
ATOM 774 O O . VAL A 1 100 ? 17.153 28.796 -29.382 1.00 97.38 100 VAL A O 1
ATOM 777 N N . GLU A 1 101 ? 18.584 27.337 -28.468 1.00 97.50 101 GLU A N 1
ATOM 778 C CA . GLU A 1 101 ? 18.499 27.835 -27.097 1.00 97.50 101 GLU A CA 1
ATOM 779 C C . GLU A 1 101 ? 19.890 27.786 -26.464 1.00 97.50 101 GLU A C 1
ATOM 781 O O . GLU A 1 101 ? 20.743 27.010 -26.904 1.00 97.50 101 GLU A O 1
ATOM 786 N N . THR A 1 102 ? 20.095 28.573 -25.412 1.00 96.44 102 THR A N 1
ATOM 787 C CA . THR A 1 102 ? 21.323 28.551 -24.607 1.00 96.44 102 THR A CA 1
ATOM 788 C C . THR A 1 102 ? 21.008 27.952 -23.248 1.00 96.44 102 THR A C 1
ATOM 790 O O . THR A 1 102 ? 19.980 28.280 -22.658 1.00 96.44 102 THR A O 1
ATOM 793 N N . LEU A 1 103 ? 21.863 27.089 -22.713 1.00 97.06 103 LEU A N 1
ATOM 794 C CA . LEU A 1 103 ? 21.811 26.688 -21.314 1.00 97.06 103 LEU A CA 1
ATOM 795 C C . LEU A 1 103 ? 22.586 27.740 -20.505 1.00 97.06 103 LEU A C 1
ATOM 797 O O . LEU A 1 103 ? 23.811 27.743 -20.557 1.00 97.06 103 LEU A O 1
ATOM 801 N N . PRO A 1 104 ? 21.912 28.667 -19.800 1.00 94.50 104 PRO A N 1
ATOM 802 C CA . PRO A 1 104 ? 22.583 29.820 -19.210 1.00 94.50 104 PRO A CA 1
ATOM 803 C C . PRO A 1 104 ? 23.476 29.398 -18.031 1.00 94.50 104 PRO A C 1
ATOM 805 O O . PRO A 1 104 ? 23.223 28.353 -17.435 1.00 94.50 104 PRO A O 1
ATOM 808 N N . PRO A 1 105 ? 24.407 30.246 -17.562 1.00 91.25 105 PRO A N 1
ATOM 809 C CA . PRO A 1 105 ? 25.332 29.929 -16.458 1.00 91.25 105 PRO A CA 1
ATOM 810 C C . PRO A 1 105 ? 24.683 29.528 -15.127 1.00 91.25 105 PRO A C 1
ATOM 812 O O . PRO A 1 105 ? 25.331 28.974 -14.244 1.00 91.25 105 PRO A O 1
ATOM 815 N N . THR A 1 106 ? 23.399 29.844 -14.947 1.00 91.25 106 THR A N 1
ATOM 816 C CA . THR A 1 106 ? 22.610 29.457 -13.763 1.00 91.25 106 THR A CA 1
ATOM 817 C C . THR A 1 106 ? 21.861 28.130 -13.933 1.00 91.25 106 THR A C 1
ATOM 819 O O . THR A 1 106 ? 21.245 27.649 -12.980 1.00 91.25 106 THR A O 1
ATOM 822 N N . GLY A 1 107 ? 21.883 27.555 -15.137 1.00 93.81 107 GLY A N 1
ATOM 823 C CA . GLY A 1 107 ? 21.330 26.249 -15.469 1.00 93.81 107 GLY A CA 1
ATOM 824 C C . GLY A 1 107 ? 22.240 25.097 -15.042 1.00 93.81 107 GLY A C 1
ATOM 825 O O . GLY A 1 107 ? 23.312 25.289 -14.474 1.00 93.81 107 GLY A O 1
ATOM 826 N N . TYR A 1 108 ? 21.787 23.872 -15.302 1.00 95.50 108 TYR A N 1
ATOM 827 C CA . TYR A 1 108 ? 22.561 22.655 -15.060 1.00 95.50 108 TYR A CA 1
ATOM 828 C C . TYR A 1 108 ? 22.202 21.578 -16.085 1.00 95.50 108 TYR A C 1
ATOM 830 O O . TYR A 1 108 ? 21.076 21.531 -16.588 1.00 95.50 108 TYR A O 1
ATOM 838 N N . ILE A 1 109 ? 23.165 20.703 -16.380 1.00 98.44 109 ILE A N 1
ATOM 839 C CA . ILE A 1 109 ? 23.024 19.650 -17.389 1.00 98.44 109 ILE A CA 1
ATOM 840 C C . ILE A 1 109 ? 22.348 18.422 -16.758 1.00 98.44 109 ILE A C 1
ATOM 842 O O . ILE A 1 109 ? 22.867 17.826 -15.811 1.00 98.44 109 ILE A O 1
ATOM 846 N N . SER A 1 110 ? 21.195 18.016 -17.294 1.00 98.25 110 SER A N 1
ATOM 847 C CA . SER A 1 110 ? 20.438 16.833 -16.855 1.00 98.25 110 SER A CA 1
ATOM 848 C C . SER A 1 110 ? 19.837 16.067 -18.038 1.00 98.25 110 SER A C 1
ATOM 850 O O . SER A 1 110 ? 19.703 16.611 -19.135 1.00 98.25 110 SER A O 1
ATOM 852 N N . PHE A 1 111 ? 19.485 14.795 -17.821 1.00 97.19 111 PHE A N 1
ATOM 853 C CA . PHE A 1 111 ? 18.762 13.979 -18.797 1.00 97.19 111 PHE A CA 1
ATOM 854 C C . PHE A 1 111 ? 17.711 13.110 -18.099 1.00 97.19 111 PHE A C 1
ATOM 856 O O . PHE A 1 111 ? 18.049 12.268 -17.262 1.00 97.19 111 PHE A O 1
ATOM 863 N N . GLY A 1 112 ? 16.443 13.308 -18.461 1.00 94.38 112 GLY A N 1
ATOM 864 C CA . GLY A 1 112 ? 15.291 12.639 -17.856 1.00 94.38 112 GLY A CA 1
ATOM 865 C C . GLY A 1 112 ? 14.714 13.352 -16.627 1.00 94.38 112 GLY A C 1
ATOM 866 O O . GLY A 1 112 ? 13.812 12.802 -15.990 1.00 94.38 112 GLY A O 1
ATOM 867 N N . ASP A 1 113 ? 15.187 14.558 -16.290 1.00 94.94 113 ASP A N 1
ATOM 868 C CA . ASP A 1 113 ? 14.593 15.377 -15.232 1.00 94.94 113 ASP A CA 1
ATOM 869 C C . ASP A 1 113 ? 13.449 16.232 -15.785 1.00 94.94 113 ASP A C 1
ATOM 871 O O . ASP A 1 113 ? 13.643 17.262 -16.426 1.00 94.94 113 ASP A O 1
ATOM 875 N N . VAL A 1 114 ? 12.221 15.819 -15.482 1.00 92.06 114 VAL A N 1
ATOM 876 C CA . VAL A 1 114 ? 10.998 16.506 -15.920 1.00 92.06 114 VAL A CA 1
ATOM 877 C C . VAL A 1 114 ? 10.823 17.912 -15.333 1.00 92.06 114 VAL A C 1
ATOM 879 O O . VAL A 1 114 ? 9.964 18.655 -15.806 1.00 92.06 114 VAL A O 1
ATOM 882 N N . ASN A 1 115 ? 11.586 18.280 -14.297 1.00 94.25 115 ASN A N 1
ATOM 883 C CA . ASN A 1 115 ? 11.517 19.604 -13.673 1.00 94.25 115 ASN A CA 1
ATOM 884 C C . ASN A 1 115 ? 12.511 20.598 -14.274 1.00 94.25 115 ASN A C 1
ATOM 886 O O . ASN A 1 115 ? 12.365 21.800 -14.043 1.00 94.25 115 ASN A O 1
ATOM 890 N N . ASN A 1 116 ? 13.501 20.124 -15.032 1.00 96.00 116 ASN A N 1
ATOM 891 C CA . ASN A 1 116 ? 14.417 20.994 -15.748 1.00 96.00 116 ASN A CA 1
ATOM 892 C C . ASN A 1 116 ? 13.820 21.334 -17.130 1.00 96.00 116 ASN A C 1
ATOM 894 O O . ASN A 1 116 ? 13.737 20.465 -17.999 1.00 96.00 116 ASN A O 1
ATOM 898 N N . PRO A 1 117 ? 13.391 22.587 -17.382 1.00 94.62 117 PRO A N 1
ATOM 899 C CA . PRO A 1 117 ? 12.794 22.963 -18.664 1.00 94.62 117 PRO A CA 1
ATOM 900 C C . PRO A 1 117 ? 13.778 22.848 -19.835 1.00 94.62 117 PRO A C 1
ATOM 902 O O . PRO A 1 117 ? 13.337 22.688 -20.972 1.00 94.62 117 PRO A O 1
ATOM 905 N N . GLN A 1 118 ? 15.083 22.902 -19.552 1.00 96.81 118 GLN A N 1
ATOM 906 C CA . GLN A 1 118 ? 16.154 22.729 -20.529 1.00 96.81 118 GLN A CA 1
ATOM 907 C C . GLN A 1 118 ? 16.875 21.377 -20.358 1.00 96.81 118 GLN A C 1
ATOM 909 O O . GLN A 1 118 ? 18.030 21.235 -20.749 1.00 96.81 118 GLN A O 1
ATOM 914 N N . ASP A 1 119 ? 16.189 20.365 -19.803 1.00 98.19 119 ASP A N 1
ATOM 915 C CA . ASP A 1 119 ? 16.683 18.983 -19.771 1.00 98.19 119 ASP A CA 1
ATOM 916 C C . ASP A 1 119 ? 17.010 18.487 -21.185 1.00 98.19 119 ASP A C 1
ATOM 918 O O . ASP A 1 119 ? 16.242 18.713 -22.128 1.00 98.19 119 ASP A O 1
ATOM 922 N N . LEU A 1 120 ? 18.115 17.751 -21.326 1.00 98.06 120 LEU A N 1
ATOM 923 C CA . LEU A 1 120 ? 18.606 17.283 -22.622 1.00 98.06 120 LEU A CA 1
ATOM 924 C C . LEU A 1 120 ? 17.591 16.402 -23.373 1.00 98.06 120 LEU A C 1
ATOM 926 O O . LEU A 1 120 ? 17.630 16.345 -24.601 1.00 98.06 120 LEU A O 1
ATOM 930 N N . SER A 1 121 ? 16.631 15.767 -22.687 1.00 96.00 121 SER A N 1
ATOM 931 C CA . SER A 1 121 ? 15.553 15.003 -23.340 1.00 96.00 121 SER A CA 1
ATOM 932 C C . SER A 1 121 ? 14.642 15.849 -24.246 1.00 96.00 121 SER A C 1
ATOM 934 O O . SER A 1 121 ? 13.964 15.296 -25.117 1.00 96.00 121 SER A O 1
ATOM 936 N N . ASN A 1 122 ? 14.657 17.180 -24.099 1.00 96.19 122 ASN A N 1
ATOM 937 C CA . ASN A 1 122 ? 13.890 18.118 -24.923 1.00 96.19 122 ASN A CA 1
ATOM 938 C C . ASN A 1 122 ? 14.620 18.573 -26.202 1.00 96.19 122 ASN A C 1
ATOM 940 O O . ASN A 1 122 ? 14.017 19.261 -27.033 1.00 96.19 122 ASN A O 1
ATOM 944 N N . TYR A 1 123 ? 15.886 18.189 -26.385 1.00 97.12 123 TYR A N 1
ATOM 945 C CA . TYR A 1 123 ? 16.734 18.642 -27.491 1.00 97.12 123 TYR A CA 1
ATOM 946 C C . TYR A 1 123 ? 17.199 17.474 -28.360 1.00 97.12 123 TYR A C 1
ATOM 948 O O . TYR A 1 123 ? 17.096 16.302 -27.997 1.00 97.12 123 TYR A O 1
ATOM 956 N N . LYS A 1 124 ? 17.670 17.792 -29.567 1.00 96.19 124 LYS A N 1
ATOM 957 C CA . LYS A 1 124 ? 18.272 16.816 -30.486 1.00 96.19 124 LYS A CA 1
ATOM 958 C C . LYS A 1 124 ? 19.777 16.927 -30.568 1.00 96.19 124 LYS A C 1
ATOM 960 O O . LYS A 1 124 ? 20.423 15.907 -30.774 1.00 96.19 124 LYS A O 1
ATOM 965 N N . VAL A 1 125 ? 20.317 18.123 -30.380 1.00 98.25 125 VAL A N 1
ATOM 966 C CA . VAL A 1 125 ? 21.759 18.350 -30.362 1.00 98.25 125 VAL A CA 1
ATOM 967 C C . VAL A 1 125 ? 22.117 19.208 -29.159 1.00 98.25 125 VAL A C 1
ATOM 969 O O . VAL A 1 125 ? 21.412 20.174 -28.870 1.00 98.25 125 VAL A O 1
ATOM 972 N N . PHE A 1 126 ? 23.200 18.833 -28.487 1.00 98.62 126 PHE A N 1
ATOM 973 C CA . PHE A 1 126 ? 23.863 19.604 -27.447 1.00 98.62 126 PHE A CA 1
ATOM 974 C C . PHE A 1 126 ? 25.259 19.993 -27.941 1.00 98.62 126 PHE A C 1
ATOM 976 O O . PHE A 1 126 ? 26.015 19.135 -28.404 1.00 98.62 126 PHE A O 1
ATOM 983 N N . ILE A 1 127 ? 25.567 21.284 -27.904 1.00 98.69 127 ILE A N 1
ATOM 984 C CA . ILE A 1 127 ? 26.811 21.869 -28.405 1.00 98.69 127 ILE A CA 1
ATOM 985 C C . ILE A 1 127 ? 27.539 22.478 -27.219 1.00 98.69 127 ILE A C 1
ATOM 987 O O . ILE A 1 127 ? 26.988 23.341 -26.543 1.00 98.69 127 ILE A O 1
ATOM 991 N N . MET A 1 128 ? 28.769 22.035 -26.987 1.00 97.75 128 MET A N 1
ATOM 992 C CA . MET A 1 128 ? 29.619 22.527 -25.910 1.00 97.75 128 MET A CA 1
ATOM 993 C C . MET A 1 128 ? 30.897 23.072 -26.536 1.00 97.75 128 MET A C 1
ATOM 995 O O . MET A 1 128 ? 31.648 22.317 -27.164 1.00 97.75 128 MET A O 1
ATOM 999 N N . CYS A 1 129 ? 31.092 24.383 -26.411 1.00 96.00 129 CYS A N 1
ATOM 1000 C CA . CYS A 1 129 ? 32.187 25.103 -27.042 1.00 96.00 129 CYS A CA 1
ATOM 1001 C C . CYS A 1 129 ? 33.149 25.637 -25.990 1.00 96.00 129 CYS A C 1
ATOM 1003 O O . CYS A 1 129 ? 32.781 26.469 -25.178 1.00 96.00 129 CYS A O 1
ATOM 1005 N N . GLU A 1 130 ? 34.365 25.102 -26.011 1.00 93.06 130 GLU A N 1
ATOM 1006 C CA . GLU A 1 130 ? 35.476 25.421 -25.121 1.00 93.06 130 GLU A CA 1
ATOM 1007 C C . GLU A 1 130 ? 35.087 25.519 -23.628 1.00 93.06 130 GLU A C 1
ATOM 1009 O O . GLU A 1 130 ? 35.316 26.550 -22.987 1.00 93.06 130 GLU A O 1
ATOM 1014 N N . PRO A 1 131 ? 34.510 24.449 -23.042 1.00 94.50 131 PRO A N 1
ATOM 1015 C CA . PRO A 1 131 ? 34.214 24.428 -21.614 1.00 94.50 131 PRO A CA 1
ATOM 1016 C C . PRO A 1 131 ? 35.510 24.623 -20.815 1.00 94.50 131 PRO A C 1
ATOM 1018 O O . PRO A 1 131 ? 36.536 24.037 -21.157 1.00 94.50 131 PRO A O 1
ATOM 1021 N N . GLN A 1 132 ? 35.447 25.416 -19.748 1.00 91.25 132 GLN A N 1
ATOM 1022 C CA . GLN A 1 132 ? 36.572 25.726 -18.853 1.00 91.25 132 GLN A CA 1
ATOM 1023 C C . GLN A 1 132 ? 36.469 24.960 -17.528 1.00 91.25 132 GLN A C 1
ATOM 1025 O O . GLN A 1 132 ? 37.464 24.502 -16.992 1.00 91.25 132 GLN A O 1
ATOM 1030 N N . ASN A 1 133 ? 35.250 24.704 -17.039 1.00 91.56 133 ASN A N 1
ATOM 1031 C CA . ASN A 1 133 ? 35.047 23.934 -15.810 1.00 91.56 133 ASN A CA 1
ATOM 1032 C C . ASN A 1 133 ? 34.859 22.432 -16.063 1.00 91.56 133 ASN A C 1
ATOM 1034 O O . ASN A 1 133 ? 34.101 22.012 -16.944 1.00 91.56 133 ASN A O 1
ATOM 1038 N N . GLN A 1 134 ? 35.397 21.607 -15.162 1.00 94.12 134 GLN A N 1
ATOM 1039 C CA . GLN A 1 134 ? 35.149 20.164 -15.166 1.00 94.12 134 GLN A CA 1
ATOM 1040 C C . GLN A 1 134 ? 33.653 19.802 -15.014 1.00 94.12 134 GLN A C 1
ATOM 1042 O O . GLN A 1 134 ? 32.915 20.350 -14.189 1.00 94.12 134 GLN A O 1
ATOM 1047 N N . LEU A 1 135 ? 33.217 18.785 -15.763 1.00 97.12 135 LEU A N 1
ATOM 1048 C CA . LEU A 1 135 ? 31.892 18.178 -15.634 1.00 97.12 135 LEU A CA 1
ATOM 1049 C C . LEU A 1 135 ? 31.786 17.308 -14.372 1.00 97.12 135 LEU A C 1
ATOM 1051 O O . LEU A 1 135 ? 32.595 16.407 -14.129 1.00 97.12 135 LEU A O 1
ATOM 1055 N N . SER A 1 136 ? 30.720 17.500 -13.597 1.00 97.06 136 SER A N 1
ATOM 1056 C CA . SER A 1 136 ? 30.401 16.623 -12.467 1.00 97.06 136 SER A CA 1
ATOM 1057 C C . SER A 1 136 ? 30.001 15.213 -12.929 1.00 97.06 136 SER A C 1
ATOM 1059 O O . SER A 1 136 ? 29.623 14.978 -14.078 1.00 97.06 136 SER A O 1
ATOM 1061 N N . ALA A 1 137 ? 30.027 14.239 -12.013 1.00 97.06 137 ALA A N 1
ATOM 1062 C CA . ALA A 1 137 ? 29.653 12.855 -12.327 1.00 97.06 137 ALA A CA 1
ATOM 1063 C C . ALA A 1 137 ? 28.208 12.720 -12.856 1.00 97.06 137 ALA A C 1
ATOM 1065 O O . ALA A 1 137 ? 27.948 11.910 -13.750 1.00 97.06 137 ALA A O 1
ATOM 1066 N N . SER A 1 138 ? 27.276 13.521 -12.329 1.00 97.25 138 SER A N 1
ATOM 1067 C CA . SER A 1 138 ? 25.887 13.567 -12.798 1.00 97.25 138 SER A CA 1
ATOM 1068 C C . SER A 1 138 ? 25.774 14.138 -14.206 1.00 97.25 138 SER A C 1
ATOM 1070 O O . SER A 1 138 ? 25.031 13.593 -15.015 1.00 97.25 138 SER A O 1
ATOM 1072 N N . GLU A 1 139 ? 26.543 15.176 -14.526 1.00 98.31 139 GLU A N 1
ATOM 1073 C CA . GLU A 1 139 ? 26.514 15.812 -15.847 1.00 98.31 139 GLU A CA 1
ATOM 1074 C C . GLU A 1 139 ? 27.132 14.899 -16.907 1.00 98.31 139 GLU A C 1
ATOM 1076 O O . GLU A 1 139 ? 26.529 14.690 -17.957 1.00 98.31 139 GLU A O 1
ATOM 1081 N N . LYS A 1 140 ? 28.262 14.243 -16.596 1.00 98.44 140 LYS A N 1
ATOM 1082 C CA . LYS A 1 140 ? 28.842 13.204 -17.464 1.00 98.44 140 LYS A CA 1
ATOM 1083 C C . LYS A 1 140 ? 27.833 12.091 -17.749 1.00 98.44 140 LYS A C 1
ATOM 1085 O O . LYS A 1 140 ? 27.640 11.706 -18.898 1.00 98.44 140 LYS A O 1
ATOM 1090 N N . THR A 1 141 ? 27.136 11.614 -16.717 1.00 97.31 141 THR A N 1
ATOM 1091 C CA . THR A 1 141 ? 26.087 10.593 -16.872 1.00 97.31 141 THR A CA 1
ATOM 1092 C C . THR A 1 141 ? 24.930 11.097 -17.737 1.00 97.31 141 THR A C 1
ATOM 1094 O O . THR A 1 141 ? 24.458 10.366 -18.606 1.00 97.31 141 THR A O 1
ATOM 1097 N N . ALA A 1 142 ? 24.486 12.340 -17.540 1.00 98.19 142 ALA A N 1
ATOM 1098 C CA . ALA A 1 142 ? 23.413 12.943 -18.323 1.00 98.19 142 ALA A CA 1
ATOM 1099 C C . ALA A 1 142 ? 23.777 13.056 -19.810 1.00 98.19 142 ALA A C 1
ATOM 1101 O O . ALA A 1 142 ? 22.996 12.624 -20.654 1.00 98.19 142 ALA A O 1
ATOM 1102 N N . ILE A 1 143 ? 24.976 13.554 -20.129 1.00 98.56 143 ILE A N 1
ATOM 1103 C CA . ILE A 1 143 ? 25.460 13.686 -21.511 1.00 98.56 143 ILE A CA 1
ATOM 1104 C C . ILE A 1 143 ? 25.598 12.307 -22.168 1.00 98.56 143 ILE A C 1
ATOM 1106 O O . ILE A 1 143 ? 25.103 12.101 -23.274 1.00 98.56 143 ILE A O 1
ATOM 1110 N N . LEU A 1 144 ? 26.204 11.328 -21.487 1.00 97.81 144 LEU A N 1
ATOM 1111 C CA . LEU A 1 144 ? 26.357 9.972 -22.029 1.00 97.81 144 LEU A CA 1
ATOM 1112 C C . LEU A 1 144 ? 25.004 9.274 -22.244 1.00 97.81 144 LEU A C 1
ATOM 1114 O O . LEU A 1 144 ? 24.817 8.592 -23.254 1.00 97.81 144 LEU A O 1
ATOM 1118 N N . ASN A 1 145 ? 24.036 9.469 -21.344 1.00 95.88 145 ASN A N 1
ATOM 1119 C CA . ASN A 1 145 ? 22.679 8.944 -21.512 1.00 95.88 145 ASN A CA 1
ATOM 1120 C C . ASN A 1 145 ? 21.927 9.647 -22.648 1.00 95.88 145 ASN A C 1
ATOM 1122 O O . ASN A 1 145 ? 21.245 8.982 -23.426 1.00 95.88 145 ASN A O 1
ATOM 1126 N N . PHE A 1 146 ? 22.081 10.965 -22.778 1.00 97.31 146 PHE A N 1
ATOM 1127 C CA . PHE A 1 146 ? 21.510 11.735 -23.877 1.00 97.31 146 PHE A CA 1
ATOM 1128 C C . PHE A 1 146 ? 22.013 11.229 -25.232 1.00 97.31 146 PHE A C 1
ATOM 1130 O O . PHE A 1 146 ? 21.202 10.890 -26.095 1.00 97.31 146 PHE A O 1
ATOM 1137 N N . VAL A 1 147 ? 23.334 11.095 -25.395 1.00 96.12 147 VAL A N 1
ATOM 1138 C CA . VAL A 1 147 ? 23.929 10.582 -26.637 1.00 96.12 147 VAL A CA 1
ATOM 1139 C C . VAL A 1 147 ? 23.510 9.131 -26.867 1.00 96.12 147 VAL A C 1
ATOM 1141 O O . VAL A 1 147 ? 22.948 8.824 -27.911 1.00 96.12 147 VAL A O 1
ATOM 1144 N N . SER A 1 148 ? 23.655 8.240 -25.881 1.00 92.38 148 SER A N 1
ATOM 1145 C CA . SER A 1 148 ? 23.263 6.830 -26.063 1.00 92.38 148 SER A CA 1
ATOM 1146 C C . SER A 1 148 ? 21.779 6.625 -26.387 1.00 92.38 148 SER A C 1
ATOM 1148 O O . SER A 1 148 ? 21.445 5.634 -27.033 1.00 92.38 148 SER A O 1
ATOM 1150 N N . SER A 1 149 ? 20.912 7.576 -26.022 1.00 88.69 149 SER A N 1
ATOM 1151 C CA . SER A 1 149 ? 19.474 7.574 -26.333 1.00 88.69 149 SER A CA 1
ATOM 1152 C C . SER A 1 149 ? 19.112 8.239 -27.672 1.00 88.69 149 SER A C 1
ATOM 1154 O O . SER A 1 149 ? 17.930 8.467 -27.945 1.00 88.69 149 SER A O 1
ATOM 1156 N N . GLY A 1 150 ? 20.095 8.580 -28.510 1.00 90.69 150 GLY A N 1
ATOM 1157 C CA . GLY A 1 150 ? 19.868 9.149 -29.843 1.00 90.69 150 GLY A CA 1
ATOM 1158 C C . GLY A 1 150 ? 20.080 10.658 -29.952 1.00 90.69 150 GLY A C 1
ATOM 1159 O O . GLY A 1 150 ? 19.708 11.243 -30.971 1.00 90.69 150 GLY A O 1
ATOM 1160 N N . GLY A 1 151 ? 20.630 11.298 -28.919 1.00 95.62 151 GLY A N 1
ATOM 1161 C CA . GLY A 1 151 ? 21.056 12.696 -28.950 1.00 95.62 151 GLY A CA 1
ATOM 1162 C C . GLY A 1 151 ? 22.358 12.901 -29.730 1.00 95.62 151 GLY A C 1
ATOM 1163 O O . GLY A 1 151 ? 23.190 12.001 -29.837 1.00 95.62 151 GLY A O 1
ATOM 1164 N N . GLY A 1 152 ? 22.542 14.096 -30.285 1.00 97.69 152 GLY A N 1
ATOM 1165 C CA . GLY A 1 152 ? 23.779 14.518 -30.934 1.00 97.69 152 GLY A CA 1
ATOM 1166 C C . GLY A 1 152 ? 24.645 15.375 -30.011 1.00 97.69 152 GLY A C 1
ATOM 1167 O O . GLY A 1 152 ? 24.139 16.339 -29.447 1.00 97.69 152 GLY A O 1
ATOM 1168 N N . LEU A 1 153 ? 25.936 15.072 -29.879 1.00 98.56 153 LEU A N 1
ATOM 1169 C CA . LEU A 1 153 ? 26.891 15.894 -29.124 1.00 98.56 153 LEU A CA 1
ATOM 1170 C C . LEU A 1 153 ? 27.923 16.521 -30.064 1.00 98.56 153 LEU A C 1
ATOM 1172 O O . LEU A 1 153 ? 28.578 15.805 -30.821 1.00 98.56 153 LEU A O 1
ATOM 1176 N N . PHE A 1 154 ? 28.098 17.837 -29.983 1.00 98.62 154 PHE A N 1
ATOM 1177 C CA . PHE A 1 154 ? 29.196 18.539 -30.645 1.00 98.62 154 PHE A CA 1
ATOM 1178 C C . PHE A 1 154 ? 30.192 19.026 -29.589 1.00 98.62 154 PHE A C 1
ATOM 1180 O O . PHE A 1 154 ? 29.862 19.888 -28.777 1.00 98.62 154 PHE A O 1
ATOM 1187 N N . MET A 1 155 ? 31.392 18.446 -29.599 1.00 98.44 155 MET A N 1
ATOM 1188 C CA . MET A 1 155 ? 32.519 18.833 -28.753 1.00 98.44 155 MET A CA 1
ATOM 1189 C C . MET A 1 155 ? 33.429 19.777 -29.541 1.00 98.44 155 MET A C 1
ATOM 1191 O O . MET A 1 155 ? 34.114 19.345 -30.469 1.00 98.44 155 MET A O 1
ATOM 1195 N N . VAL A 1 156 ? 33.416 21.059 -29.199 1.00 97.44 156 VAL A N 1
ATOM 1196 C CA . VAL A 1 156 ? 34.326 22.050 -29.779 1.00 97.44 156 VAL A CA 1
ATOM 1197 C C . VAL A 1 156 ? 35.351 22.371 -28.705 1.00 97.44 156 VAL A C 1
ATOM 1199 O O . VAL A 1 156 ? 35.038 23.051 -27.735 1.00 97.44 156 VAL A O 1
ATOM 1202 N N . ALA A 1 157 ? 36.534 21.777 -28.807 1.00 94.38 157 ALA A N 1
ATOM 1203 C CA . ALA A 1 157 ? 37.645 22.096 -27.923 1.00 94.38 157 ALA A CA 1
ATOM 1204 C C . ALA A 1 157 ? 38.452 23.258 -28.502 1.00 94.38 157 ALA A C 1
ATOM 1206 O O . ALA A 1 157 ? 38.231 23.667 -29.635 1.00 94.38 157 ALA A O 1
ATOM 1207 N N . ASP A 1 158 ? 39.409 23.731 -27.726 1.00 89.69 158 ASP A N 1
ATOM 1208 C CA . ASP A 1 158 ? 40.488 24.593 -28.180 1.00 89.69 158 ASP A CA 1
ATOM 1209 C C . ASP A 1 158 ? 41.799 23.869 -27.855 1.00 89.69 158 ASP A C 1
ATOM 1211 O O . ASP A 1 158 ? 41.991 22.703 -28.216 1.00 89.69 158 ASP A O 1
ATOM 1215 N N . HIS A 1 159 ? 42.676 24.509 -27.098 1.00 85.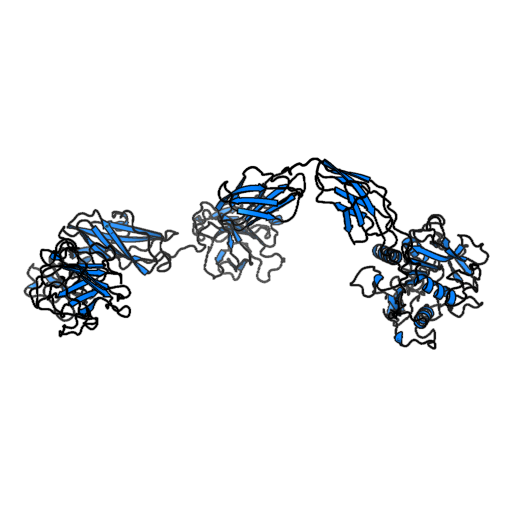81 159 HIS A N 1
ATOM 1216 C CA . HIS A 1 159 ? 44.061 24.117 -27.000 1.00 85.81 159 HIS A CA 1
ATOM 1217 C C . HIS A 1 159 ? 44.515 23.878 -25.561 1.00 85.81 159 HIS A C 1
ATOM 1219 O O . HIS A 1 159 ? 43.928 24.410 -24.631 1.00 85.81 159 HIS A O 1
ATOM 1225 N N . GLU A 1 160 ? 45.602 23.137 -25.333 1.00 76.12 160 GLU A N 1
ATOM 1226 C CA . GLU A 1 160 ? 46.068 22.714 -23.984 1.00 76.12 160 GLU A CA 1
ATOM 1227 C C . GLU A 1 160 ? 46.586 23.851 -23.062 1.00 76.12 160 GLU A C 1
ATOM 1229 O O . GLU A 1 160 ? 47.293 23.625 -22.085 1.00 76.12 160 GLU A O 1
ATOM 1234 N N . THR A 1 161 ? 46.331 25.103 -23.436 1.00 77.75 161 THR A N 1
ATOM 1235 C CA . THR A 1 161 ? 46.596 26.313 -22.637 1.00 77.75 161 THR A CA 1
ATOM 1236 C C . THR A 1 161 ? 45.401 27.272 -22.694 1.00 77.75 161 THR A C 1
ATOM 1238 O O . THR A 1 161 ? 45.580 28.491 -22.622 1.00 77.75 161 THR A O 1
ATOM 1241 N N . SER A 1 162 ? 44.207 26.739 -22.971 1.00 81.94 162 SER A N 1
ATOM 1242 C CA . SER A 1 162 ? 42.964 27.495 -23.116 1.00 81.94 162 SER A CA 1
ATOM 1243 C C . SER A 1 162 ? 42.295 27.756 -21.774 1.00 81.94 162 SER A C 1
ATOM 1245 O O . SER A 1 162 ? 41.258 28.386 -21.794 1.00 81.94 162 SER A O 1
ATOM 1247 N N . ASP A 1 163 ? 42.876 27.333 -20.651 1.00 84.81 163 ASP A N 1
ATOM 1248 C CA . ASP A 1 163 ? 42.422 27.582 -19.282 1.00 84.81 163 ASP A CA 1
ATOM 1249 C C . ASP A 1 163 ? 42.345 29.094 -19.006 1.00 84.81 163 ASP A C 1
ATOM 1251 O O . ASP A 1 163 ? 43.345 29.775 -18.729 1.00 84.81 163 ASP A O 1
ATOM 1255 N N . ARG A 1 164 ? 41.138 29.648 -19.156 1.00 85.50 164 ARG A N 1
ATOM 1256 C CA . ARG A 1 164 ? 40.868 31.082 -19.011 1.00 85.50 164 ARG A CA 1
ATOM 1257 C C . ARG A 1 164 ? 40.537 31.481 -17.578 1.00 85.50 164 ARG A C 1
ATOM 1259 O O . ARG A 1 164 ? 40.681 32.663 -17.252 1.00 85.50 164 ARG A O 1
ATOM 1266 N N . ASP A 1 165 ? 40.122 30.539 -16.733 1.00 84.88 165 ASP A N 1
ATOM 1267 C CA . ASP A 1 165 ? 39.737 30.790 -15.340 1.00 84.88 165 ASP A CA 1
ATOM 1268 C C . ASP A 1 165 ? 40.753 30.287 -14.295 1.00 84.88 165 ASP A C 1
ATOM 1270 O O . ASP A 1 165 ? 40.600 30.548 -13.095 1.00 84.88 165 ASP A O 1
ATOM 1274 N N . CYS A 1 166 ? 41.876 29.746 -14.769 1.00 83.75 166 CYS A N 1
ATOM 1275 C CA . CYS A 1 166 ? 43.044 29.310 -14.014 1.00 83.75 166 CYS A CA 1
ATOM 1276 C C . CYS A 1 166 ? 42.761 28.138 -13.055 1.00 83.75 166 CYS A C 1
ATOM 1278 O O . CYS A 1 166 ? 43.385 28.054 -11.983 1.00 83.75 166 CYS A O 1
ATOM 1280 N N . ASP A 1 167 ? 41.819 27.255 -13.391 1.00 84.75 167 ASP A N 1
ATOM 1281 C CA . ASP A 1 167 ? 41.463 26.092 -12.572 1.00 84.75 167 ASP A CA 1
ATOM 1282 C C . ASP A 1 167 ? 42.304 24.828 -12.891 1.00 84.75 167 ASP A C 1
ATOM 1284 O O . ASP A 1 167 ? 42.279 23.848 -12.132 1.00 84.75 167 ASP A O 1
ATOM 1288 N N . ASN A 1 168 ? 43.192 24.920 -13.890 1.00 85.94 168 ASN A N 1
ATOM 1289 C CA . ASN A 1 168 ? 44.027 23.868 -14.487 1.00 85.94 168 ASN A CA 1
ATOM 1290 C C . ASN A 1 168 ? 43.266 22.842 -15.343 1.00 85.94 168 ASN A C 1
ATOM 1292 O O . ASN A 1 168 ? 43.793 21.748 -15.576 1.00 85.94 168 ASN A O 1
ATOM 1296 N N . TRP A 1 169 ? 42.058 23.163 -15.801 1.00 87.62 169 TRP A N 1
ATOM 1297 C CA . TRP A 1 169 ? 41.314 22.385 -16.781 1.00 87.62 169 TRP A CA 1
ATOM 1298 C C . TRP A 1 169 ? 41.171 23.154 -18.093 1.00 87.62 169 TRP A C 1
ATOM 1300 O O . TRP A 1 169 ? 40.613 24.238 -18.160 1.00 87.62 169 TRP A O 1
ATOM 1310 N N . ASP A 1 170 ? 41.636 22.537 -19.178 1.00 88.38 170 ASP A N 1
ATOM 1311 C CA . ASP A 1 170 ? 41.350 23.003 -20.536 1.00 88.38 170 ASP A CA 1
ATOM 1312 C C . ASP A 1 170 ? 40.255 22.142 -21.174 1.00 88.38 170 ASP A C 1
ATOM 1314 O O . ASP A 1 170 ? 40.089 20.959 -20.842 1.00 88.38 170 ASP A O 1
ATOM 1318 N N . SER A 1 171 ? 39.578 22.679 -22.187 1.00 92.44 171 SER A N 1
ATOM 1319 C CA . SER A 1 171 ? 38.531 21.951 -22.909 1.00 92.44 171 SER A CA 1
ATOM 1320 C C . SER A 1 171 ? 38.971 20.583 -23.479 1.00 92.44 171 SER A C 1
ATOM 1322 O O . SER A 1 171 ? 38.197 19.627 -23.333 1.00 92.44 171 SER A O 1
ATOM 1324 N N . PRO A 1 172 ? 40.204 20.378 -24.010 1.00 93.25 172 PRO A N 1
ATOM 1325 C CA . PRO A 1 172 ? 40.692 19.039 -24.365 1.00 93.25 172 PRO A CA 1
ATOM 1326 C C . PRO A 1 172 ? 40.704 18.051 -23.187 1.00 93.25 172 PRO A C 1
ATOM 1328 O O . PRO A 1 172 ? 40.322 16.887 -23.339 1.00 93.25 172 PRO A O 1
ATOM 1331 N N . HIS A 1 173 ? 41.110 18.506 -21.996 1.00 92.19 173 HIS A N 1
ATOM 1332 C CA . HIS A 1 173 ? 41.138 17.691 -20.779 1.00 92.19 173 HIS A CA 1
ATOM 1333 C C . HIS A 1 173 ? 39.721 17.336 -20.313 1.00 92.19 173 HIS A C 1
ATOM 1335 O O . HIS A 1 173 ? 39.465 16.191 -19.933 1.00 92.19 173 HIS A O 1
ATOM 1341 N N . ILE A 1 174 ? 38.785 18.284 -20.403 1.00 95.69 174 ILE A N 1
ATOM 1342 C CA . ILE A 1 174 ? 37.381 18.088 -20.018 1.00 95.69 174 ILE A CA 1
ATOM 1343 C C . ILE A 1 174 ? 36.702 17.054 -20.922 1.00 95.69 174 ILE A C 1
ATOM 1345 O O . ILE A 1 174 ? 36.044 16.136 -20.423 1.00 95.69 174 ILE A O 1
ATOM 1349 N N . PHE A 1 175 ? 36.899 17.127 -22.242 1.00 97.25 175 PHE A N 1
ATOM 1350 C CA . PHE A 1 175 ? 36.332 16.134 -23.160 1.00 97.25 175 PHE A CA 1
ATOM 1351 C C . PHE A 1 175 ? 36.990 14.753 -23.030 1.00 97.25 175 PHE A C 1
ATOM 1353 O O . PHE A 1 175 ? 36.304 13.727 -23.123 1.00 97.25 175 PHE A O 1
ATOM 1360 N N . ASN A 1 176 ? 38.293 14.690 -22.750 1.00 96.38 176 ASN A N 1
ATOM 1361 C CA . ASN A 1 176 ? 38.957 13.427 -22.433 1.00 96.38 176 ASN A CA 1
ATOM 1362 C C . ASN A 1 176 ? 38.404 12.800 -21.135 1.00 96.38 176 ASN A C 1
ATOM 1364 O O . ASN A 1 176 ? 38.134 11.599 -21.112 1.00 96.38 176 ASN A O 1
ATOM 1368 N N . ASP A 1 177 ? 38.139 13.589 -20.086 1.00 96.56 177 ASP A N 1
ATOM 1369 C CA . ASP A 1 177 ? 37.506 13.109 -18.843 1.00 96.56 177 ASP A CA 1
ATOM 1370 C C . ASP A 1 177 ? 36.046 12.660 -19.053 1.00 96.56 177 ASP A C 1
ATOM 1372 O O . ASP A 1 177 ? 35.625 11.639 -18.501 1.00 96.56 177 ASP A O 1
ATOM 1376 N N . LEU A 1 178 ? 35.272 13.365 -19.891 1.00 97.62 178 LEU A N 1
ATOM 1377 C CA . LEU A 1 178 ? 33.911 12.961 -20.275 1.00 97.62 178 LEU A CA 1
ATOM 1378 C C . LEU A 1 178 ? 33.897 11.572 -20.927 1.00 97.62 178 LEU A C 1
ATOM 1380 O O . LEU A 1 178 ? 33.037 10.739 -20.628 1.00 97.62 178 LEU A O 1
ATOM 1384 N N . THR A 1 179 ? 34.851 11.328 -21.824 1.00 95.62 179 THR A N 1
ATOM 1385 C CA . THR A 1 179 ? 34.912 10.115 -22.649 1.00 95.62 179 THR A CA 1
ATOM 1386 C C . THR A 1 179 ? 35.765 9.004 -22.045 1.00 95.62 179 THR A C 1
ATOM 1388 O O . THR A 1 179 ? 35.742 7.887 -22.562 1.00 95.62 179 THR A O 1
ATOM 1391 N N . GLN A 1 180 ? 36.470 9.275 -20.942 1.00 95.75 180 GLN A N 1
ATOM 1392 C CA . GLN A 1 180 ? 37.469 8.390 -20.330 1.00 95.75 180 GLN A CA 1
ATOM 1393 C C . GLN A 1 180 ? 38.648 8.079 -21.272 1.00 95.75 180 GLN A C 1
ATOM 1395 O O . GLN A 1 180 ? 39.243 7.000 -21.208 1.00 95.75 180 GLN A O 1
ATOM 1400 N N . ALA A 1 181 ? 38.971 9.007 -22.172 1.00 95.50 181 ALA A N 1
ATOM 1401 C CA . ALA A 1 181 ? 40.115 8.901 -23.063 1.00 95.50 181 ALA A CA 1
ATOM 1402 C C . ALA A 1 181 ? 41.403 9.304 -22.330 1.00 95.50 181 ALA A C 1
ATOM 1404 O O . ALA A 1 181 ? 41.441 10.300 -21.613 1.00 95.50 181 ALA A O 1
ATOM 1405 N N . VAL A 1 182 ? 42.472 8.527 -22.511 1.00 93.12 182 VAL A N 1
ATOM 1406 C CA . VAL A 1 182 ? 43.754 8.746 -21.810 1.00 93.12 182 VAL A CA 1
ATOM 1407 C C . VAL A 1 182 ? 44.975 8.666 -22.722 1.00 93.12 182 VAL A C 1
ATOM 1409 O O . VAL A 1 182 ? 46.047 9.130 -22.348 1.00 93.12 182 VAL A O 1
ATOM 1412 N N . SER A 1 183 ? 44.863 8.034 -23.894 1.00 91.75 183 SER A N 1
ATOM 1413 C CA . SER A 1 183 ? 45.980 7.912 -24.834 1.00 91.75 183 SER A CA 1
ATOM 1414 C C . SER A 1 183 ? 45.507 7.557 -26.240 1.00 91.75 183 SER A C 1
ATOM 1416 O O . SER A 1 183 ? 44.367 7.152 -26.453 1.00 91.75 183 SER A O 1
ATOM 1418 N N . THR A 1 184 ? 46.446 7.551 -27.183 1.00 87.62 184 THR A N 1
ATOM 1419 C CA . THR A 1 184 ? 46.258 7.105 -28.576 1.00 87.62 184 THR A CA 1
ATOM 1420 C C . THR A 1 184 ? 45.760 5.660 -28.728 1.00 87.62 184 THR A C 1
ATOM 1422 O O . THR A 1 184 ? 45.245 5.290 -29.778 1.00 87.62 184 THR A O 1
ATOM 1425 N N . THR A 1 185 ? 45.928 4.824 -27.697 1.00 88.62 185 THR A N 1
ATOM 1426 C CA . THR A 1 185 ? 45.480 3.415 -27.676 1.00 88.62 185 THR A CA 1
ATOM 1427 C C . THR A 1 185 ? 44.308 3.162 -26.730 1.00 88.62 185 THR A C 1
ATOM 1429 O O . THR A 1 185 ? 43.860 2.027 -26.607 1.00 88.62 185 THR A O 1
ATOM 1432 N N . GLN A 1 186 ? 43.860 4.205 -26.032 1.00 91.25 186 GLN A N 1
ATOM 1433 C CA . GLN A 1 186 ? 42.735 4.197 -25.103 1.00 91.25 186 GLN A CA 1
ATOM 1434 C C . GLN A 1 186 ? 41.992 5.518 -25.287 1.00 91.25 186 GLN A C 1
ATOM 1436 O O . GLN A 1 186 ? 42.094 6.437 -24.474 1.00 91.25 186 GLN A O 1
ATOM 1441 N N . THR A 1 187 ? 41.294 5.612 -26.411 1.00 94.06 187 THR A N 1
ATOM 1442 C CA . THR A 1 187 ? 40.647 6.836 -26.906 1.00 94.06 187 THR A CA 1
ATOM 1443 C C . THR A 1 187 ? 39.215 7.012 -26.392 1.00 94.06 187 THR A C 1
ATOM 1445 O O . THR A 1 187 ? 38.412 7.746 -26.959 1.00 94.06 187 THR A O 1
ATOM 1448 N N . GLY A 1 188 ? 38.880 6.333 -25.295 1.00 94.19 188 GLY A N 1
ATOM 1449 C CA . GLY A 1 188 ? 37.605 6.497 -24.610 1.00 94.19 188 GLY A CA 1
ATOM 1450 C C . GLY A 1 188 ? 36.389 5.986 -25.390 1.00 94.19 188 GLY A C 1
ATOM 1451 O O . GLY A 1 188 ? 36.490 5.339 -26.432 1.00 94.19 188 GLY A O 1
ATOM 1452 N N . LEU A 1 189 ? 35.204 6.283 -24.854 1.00 95.62 189 LEU A N 1
ATOM 1453 C CA . LEU A 1 189 ? 33.910 5.769 -25.324 1.00 95.62 189 LEU A CA 1
ATOM 1454 C C . LEU A 1 189 ? 33.581 6.155 -26.772 1.00 95.62 189 LEU A C 1
ATOM 1456 O O . LEU A 1 189 ? 32.897 5.411 -27.475 1.00 95.62 189 LEU A O 1
ATOM 1460 N N . PHE A 1 190 ? 34.053 7.316 -27.224 1.00 97.50 190 PHE A N 1
ATOM 1461 C CA . PHE A 1 190 ? 33.793 7.810 -28.578 1.00 97.50 190 PHE A CA 1
ATOM 1462 C C . PHE A 1 190 ? 34.904 7.441 -29.562 1.00 97.50 190 PHE A C 1
ATOM 1464 O O . PHE A 1 190 ? 34.786 7.749 -30.745 1.00 97.50 190 PHE A O 1
ATOM 1471 N N . GLY A 1 191 ? 35.958 6.757 -29.112 1.00 97.56 191 GLY A N 1
ATOM 1472 C CA . GLY A 1 191 ? 37.104 6.439 -29.955 1.00 97.56 191 GLY A CA 1
ATOM 1473 C C . GLY A 1 191 ? 37.925 7.670 -30.351 1.00 97.56 191 GLY A C 1
ATOM 1474 O O . GLY A 1 191 ? 38.605 7.613 -31.370 1.00 97.56 191 GLY A O 1
ATOM 1475 N N . ILE A 1 192 ? 37.820 8.776 -29.606 1.00 98.06 192 ILE A N 1
ATOM 1476 C CA . ILE A 1 192 ? 38.456 10.075 -29.863 1.00 98.06 192 ILE A CA 1
ATOM 1477 C C . ILE A 1 192 ? 39.232 10.478 -28.610 1.00 98.06 192 ILE A C 1
ATOM 1479 O O . ILE A 1 192 ? 38.656 10.602 -27.533 1.00 98.06 192 ILE A O 1
ATOM 1483 N N . TRP A 1 193 ? 40.528 10.729 -28.764 1.00 96.81 193 TRP A N 1
ATOM 1484 C CA . TRP A 1 193 ? 41.373 11.319 -27.734 1.00 96.81 193 TRP A CA 1
ATOM 1485 C C . TRP A 1 193 ? 41.905 12.656 -28.229 1.00 96.81 193 TRP A C 1
ATOM 1487 O O . TRP A 1 193 ? 42.632 12.701 -29.225 1.00 96.81 193 TRP A O 1
ATOM 1497 N N . PHE A 1 194 ? 41.566 13.739 -27.533 1.00 94.06 194 PHE A N 1
ATOM 1498 C CA . PHE A 1 194 ? 42.235 15.016 -27.748 1.00 94.06 194 PHE A CA 1
ATOM 1499 C C . PHE A 1 194 ? 43.651 14.898 -27.218 1.00 94.06 194 PHE A C 1
ATOM 1501 O O . PHE A 1 194 ? 43.861 14.433 -26.095 1.00 94.06 194 PHE A O 1
ATOM 1508 N N . ARG A 1 195 ? 44.636 15.273 -28.027 1.00 90.25 195 ARG A N 1
ATOM 1509 C CA . ARG A 1 195 ? 46.013 15.189 -27.571 1.00 90.25 195 ARG A CA 1
ATOM 1510 C C . ARG A 1 195 ? 46.226 16.218 -26.480 1.00 90.25 195 ARG A C 1
ATOM 1512 O O . ARG A 1 195 ? 45.862 17.372 -26.644 1.00 90.25 195 ARG A O 1
ATOM 1519 N N . VAL A 1 196 ? 46.734 15.717 -25.364 1.00 86.38 196 VAL A N 1
ATOM 1520 C CA . VAL A 1 196 ? 47.174 16.504 -24.224 1.00 86.38 196 VAL A CA 1
ATOM 1521 C C . VAL A 1 196 ? 48.578 16.041 -23.867 1.00 86.38 196 VAL A C 1
ATOM 1523 O O . VAL A 1 196 ? 48.803 14.845 -23.643 1.00 86.38 196 VAL A O 1
ATOM 1526 N N . ASN A 1 197 ? 49.551 16.942 -23.890 1.00 68.75 197 ASN A N 1
ATOM 1527 C CA . ASN A 1 197 ? 50.870 16.714 -23.341 1.00 68.75 197 ASN A CA 1
ATOM 1528 C C . ASN A 1 197 ? 50.847 17.223 -21.884 1.00 68.75 197 ASN A C 1
ATOM 1530 O O . ASN A 1 197 ? 50.288 18.260 -21.561 1.00 68.75 197 ASN A O 1
ATOM 1534 N N . GLU A 1 198 ? 51.385 16.466 -20.928 1.00 58.38 198 GLU A N 1
ATOM 1535 C CA . GLU A 1 198 ? 51.286 16.808 -19.492 1.00 58.38 198 GLU A CA 1
ATOM 1536 C C . GLU A 1 198 ? 52.033 18.120 -19.107 1.00 58.38 198 GLU A C 1
ATOM 1538 O O . GLU A 1 198 ? 52.233 18.404 -17.924 1.00 58.38 198 GLU A O 1
ATOM 1543 N N . ILE A 1 199 ? 52.526 18.893 -20.085 1.00 54.09 199 ILE A N 1
ATOM 1544 C CA . ILE A 1 199 ? 53.345 20.096 -19.932 1.00 54.09 199 ILE A CA 1
ATOM 1545 C C . ILE A 1 199 ? 52.856 21.138 -20.941 1.00 54.09 199 ILE A C 1
ATOM 1547 O O . ILE A 1 199 ? 53.359 21.155 -22.049 1.00 54.09 199 ILE A O 1
ATOM 1551 N N . SER A 1 200 ? 51.984 22.052 -20.520 1.00 57.00 200 SER A N 1
ATOM 1552 C CA . SER A 1 200 ? 51.377 23.142 -21.303 1.00 57.00 200 SER A CA 1
ATOM 1553 C C . SER A 1 200 ? 52.384 24.026 -22.090 1.00 57.00 200 SER A C 1
ATOM 1555 O O . SER A 1 200 ? 52.666 25.175 -21.718 1.00 57.00 200 SER A O 1
ATOM 1557 N N . ASP A 1 201 ? 52.993 23.504 -23.157 1.00 57.44 201 ASP A N 1
ATOM 1558 C CA . ASP A 1 201 ? 54.058 24.152 -23.913 1.00 57.44 201 ASP A CA 1
ATOM 1559 C C . ASP A 1 201 ? 53.602 24.537 -25.326 1.00 57.44 201 ASP A C 1
ATOM 1561 O O . ASP A 1 201 ? 53.447 23.733 -26.242 1.00 57.44 201 ASP A O 1
ATOM 1565 N N . LYS A 1 202 ? 53.430 25.849 -25.531 1.00 62.62 202 LYS A N 1
ATOM 1566 C CA . LYS A 1 202 ? 53.205 26.436 -26.859 1.00 62.62 202 LYS A CA 1
ATOM 1567 C C . LYS A 1 202 ? 54.457 26.230 -27.723 1.00 62.62 202 LYS A C 1
ATOM 1569 O O . LYS A 1 202 ? 55.362 27.068 -27.724 1.00 62.62 202 LYS A O 1
ATOM 1574 N N . GLY A 1 203 ? 54.546 25.095 -28.416 1.00 59.25 203 GLY A N 1
ATOM 1575 C CA . GLY A 1 203 ? 55.688 24.756 -29.274 1.00 59.25 203 GLY A CA 1
ATOM 1576 C C . GLY A 1 203 ? 55.804 23.302 -29.750 1.00 59.25 203 GLY A C 1
ATOM 1577 O O . GLY A 1 203 ? 56.717 23.017 -30.531 1.00 59.25 203 GLY A O 1
ATOM 1578 N N . GLY A 1 204 ? 54.930 22.394 -29.300 1.00 68.25 204 GLY A N 1
ATOM 1579 C CA . GLY A 1 204 ? 54.882 20.999 -29.754 1.00 68.25 204 GLY A CA 1
ATOM 1580 C C . GLY A 1 204 ? 54.207 20.793 -31.118 1.00 68.25 204 GLY A C 1
ATOM 1581 O O . GLY A 1 204 ? 53.696 21.722 -31.728 1.00 68.25 204 GLY A O 1
ATOM 1582 N N . GLU A 1 205 ? 54.190 19.550 -31.617 1.00 71.56 205 GLU A N 1
ATOM 1583 C CA . GLU A 1 205 ? 53.383 19.191 -32.799 1.00 71.56 205 GLU A CA 1
ATOM 1584 C C . GLU A 1 205 ? 51.875 19.128 -32.504 1.00 71.56 205 GLU A C 1
ATOM 1586 O O . GLU A 1 205 ? 51.079 19.070 -33.440 1.00 71.56 205 GLU A O 1
ATOM 1591 N N . ASP A 1 206 ? 51.501 19.069 -31.229 1.00 75.38 206 ASP A N 1
ATOM 1592 C CA . ASP A 1 206 ? 50.114 18.944 -30.785 1.00 75.38 206 ASP A CA 1
ATOM 1593 C C . ASP A 1 206 ? 49.375 20.287 -30.844 1.00 75.38 206 ASP A C 1
ATOM 1595 O O . ASP A 1 206 ? 48.194 20.281 -31.169 1.00 75.38 206 ASP A O 1
ATOM 1599 N N . TRP A 1 207 ? 50.113 21.395 -30.679 1.00 81.75 207 TRP A N 1
ATOM 1600 C CA . TRP A 1 207 ? 49.696 22.783 -30.899 1.00 81.75 207 TRP A CA 1
ATOM 1601 C C . TRP A 1 207 ? 50.091 23.278 -32.298 1.00 81.75 207 TRP A C 1
ATOM 1603 O O . TRP A 1 207 ? 51.264 23.176 -32.679 1.00 81.75 207 TRP A O 1
ATOM 1613 N N . PHE A 1 208 ? 49.176 23.878 -33.065 1.00 83.81 208 PHE A N 1
ATOM 1614 C CA . PHE A 1 208 ? 49.506 24.403 -34.398 1.00 83.81 208 PHE A CA 1
ATOM 1615 C C . PHE A 1 208 ? 48.515 25.450 -34.929 1.00 83.81 208 PHE A C 1
ATOM 1617 O O . PHE A 1 208 ? 47.372 25.518 -34.503 1.00 83.81 208 PHE A O 1
ATOM 1624 N N . ASP A 1 209 ? 48.969 26.218 -35.924 1.00 85.69 209 ASP A N 1
ATOM 1625 C CA . ASP A 1 209 ? 48.136 27.132 -36.712 1.00 85.69 209 ASP A CA 1
ATOM 1626 C C . ASP A 1 209 ? 48.116 26.648 -38.167 1.00 85.69 209 ASP A C 1
ATOM 1628 O O . ASP A 1 209 ? 49.162 26.630 -38.825 1.00 85.69 209 ASP A O 1
ATOM 1632 N N . ASP A 1 210 ? 46.938 26.312 -38.686 1.00 80.38 210 ASP A N 1
ATOM 1633 C CA . ASP A 1 210 ? 46.712 26.000 -40.095 1.00 80.38 210 ASP A CA 1
ATOM 1634 C C . ASP A 1 210 ? 45.662 26.978 -40.642 1.00 80.38 210 ASP A C 1
ATOM 1636 O O . ASP A 1 210 ? 44.479 26.668 -40.763 1.00 80.38 210 ASP A O 1
ATOM 1640 N N . ALA A 1 211 ? 46.112 28.180 -41.028 1.00 71.81 211 ALA A N 1
ATOM 1641 C CA . ALA A 1 211 ? 45.239 29.239 -41.553 1.00 71.81 211 ALA A CA 1
ATOM 1642 C C . ALA A 1 211 ? 44.367 28.794 -42.753 1.00 71.81 211 ALA A C 1
ATOM 1644 O O . ALA A 1 211 ? 43.363 29.438 -43.056 1.00 71.81 211 ALA A O 1
ATOM 1645 N N . THR A 1 212 ? 44.756 27.708 -43.438 1.00 78.06 212 THR A N 1
ATOM 1646 C CA . THR A 1 212 ? 43.932 26.982 -44.414 1.00 78.06 212 THR A CA 1
ATOM 1647 C C . THR A 1 212 ? 44.197 25.470 -44.362 1.00 78.06 212 THR A C 1
ATOM 1649 O O . THR A 1 212 ? 44.963 24.955 -45.183 1.00 78.06 212 THR A O 1
ATOM 1652 N N . ASP A 1 213 ? 43.589 24.751 -43.422 1.00 82.69 213 ASP A N 1
ATOM 1653 C CA . ASP A 1 213 ? 43.684 23.292 -43.322 1.00 82.69 213 ASP A CA 1
ATOM 1654 C C . ASP A 1 213 ? 42.759 22.582 -44.317 1.00 82.69 213 ASP A C 1
ATOM 1656 O O . ASP A 1 213 ? 41.666 22.132 -43.984 1.00 82.69 213 ASP A O 1
ATOM 1660 N N . ASN A 1 214 ? 43.195 22.482 -45.572 1.00 85.56 214 ASN A N 1
ATOM 1661 C CA . ASN A 1 214 ? 42.430 21.851 -46.652 1.00 85.56 214 ASN A CA 1
ATOM 1662 C C . ASN A 1 214 ? 42.658 20.335 -46.785 1.00 85.56 214 ASN A C 1
ATOM 1664 O O . ASN A 1 214 ? 42.291 19.735 -47.802 1.00 85.56 214 ASN A O 1
ATOM 1668 N N . ASN A 1 215 ? 43.275 19.704 -45.786 1.00 93.12 215 ASN A N 1
ATOM 1669 C CA . ASN A 1 215 ? 43.558 18.276 -45.792 1.00 93.12 215 ASN A CA 1
ATOM 1670 C C . ASN A 1 215 ? 42.334 17.476 -45.313 1.00 93.12 215 ASN A C 1
ATOM 1672 O O . ASN A 1 215 ? 42.275 16.962 -44.199 1.00 93.12 215 ASN A O 1
ATOM 1676 N N . VAL A 1 216 ? 41.336 17.399 -46.193 1.00 94.31 216 VAL A N 1
ATOM 1677 C CA . VAL A 1 216 ? 40.009 16.823 -45.931 1.00 94.31 216 VAL A CA 1
ATOM 1678 C C . VAL A 1 216 ? 39.832 15.423 -46.526 1.00 94.31 216 VAL A C 1
ATOM 1680 O O . VAL A 1 216 ? 40.561 15.013 -47.433 1.00 94.31 216 VAL A O 1
ATOM 1683 N N . GLU A 1 217 ? 38.816 14.705 -46.052 1.00 94.50 217 GLU A N 1
ATOM 1684 C CA . GLU A 1 217 ? 38.374 13.415 -46.589 1.00 94.50 217 GLU A CA 1
ATOM 1685 C C . GLU A 1 217 ? 37.970 13.540 -48.066 1.00 94.50 217 GLU A C 1
ATOM 1687 O O . GLU A 1 217 ? 37.368 14.522 -48.505 1.00 94.50 217 GLU A O 1
ATOM 1692 N N . THR A 1 218 ? 38.321 12.522 -48.850 1.00 93.12 218 THR A N 1
ATOM 1693 C CA . THR A 1 218 ? 38.124 12.489 -50.306 1.00 93.12 218 THR A CA 1
ATOM 1694 C C . THR A 1 218 ? 36.955 11.610 -50.745 1.00 93.12 218 THR A C 1
ATOM 1696 O O . THR A 1 218 ? 36.603 11.617 -51.929 1.00 93.12 218 THR A O 1
ATOM 1699 N N . ASP A 1 219 ? 36.331 10.865 -49.827 1.00 89.94 219 ASP A N 1
ATOM 1700 C CA . ASP A 1 219 ? 35.078 10.160 -50.097 1.00 89.94 219 ASP A CA 1
ATOM 1701 C C . ASP A 1 219 ? 33.968 11.144 -50.499 1.00 89.94 219 ASP A C 1
ATOM 1703 O O . ASP A 1 219 ? 33.535 11.998 -49.729 1.00 89.94 219 ASP A O 1
ATOM 1707 N N . SER A 1 220 ? 33.450 10.975 -51.717 1.00 88.94 220 SER A N 1
ATOM 1708 C CA . SER A 1 220 ? 32.368 11.794 -52.273 1.00 88.94 220 SER A CA 1
ATOM 1709 C C . SER A 1 220 ? 31.030 11.672 -51.532 1.00 88.94 220 SER A C 1
ATOM 1711 O O . SER A 1 220 ? 30.104 12.416 -51.844 1.00 88.94 220 SER A O 1
ATOM 1713 N N . ASN A 1 221 ? 30.895 10.706 -50.620 1.00 87.62 221 ASN A N 1
ATOM 1714 C CA . ASN A 1 221 ? 29.705 10.519 -49.787 1.00 87.62 221 ASN A CA 1
ATOM 1715 C C . ASN A 1 221 ? 29.937 10.925 -48.329 1.00 87.62 221 ASN A C 1
ATOM 1717 O O . ASN A 1 221 ? 29.083 10.646 -47.486 1.00 87.62 221 ASN A O 1
ATOM 1721 N N . ASP A 1 222 ? 31.084 11.529 -48.012 1.00 93.44 222 ASP A N 1
ATOM 1722 C CA . ASP A 1 222 ? 31.358 11.953 -46.652 1.00 93.44 222 ASP A CA 1
ATOM 1723 C C . ASP A 1 222 ? 30.316 12.990 -46.189 1.00 93.44 222 ASP A C 1
ATOM 1725 O O . ASP A 1 222 ? 30.159 14.025 -46.840 1.00 93.44 222 ASP A O 1
ATOM 1729 N N . PRO A 1 223 ? 29.577 12.741 -45.092 1.00 91.62 223 PRO A N 1
ATOM 1730 C CA . PRO A 1 223 ? 28.455 13.592 -44.706 1.00 91.62 223 PRO A CA 1
ATOM 1731 C C . PRO A 1 223 ? 28.891 14.960 -44.175 1.00 91.62 223 PRO A C 1
ATOM 1733 O O . PRO A 1 223 ? 28.066 15.869 -44.129 1.00 91.62 223 PRO A O 1
ATOM 1736 N N . ILE A 1 224 ? 30.160 15.108 -43.784 1.00 95.56 224 ILE A N 1
ATOM 1737 C CA . ILE A 1 224 ? 30.717 16.353 -43.257 1.00 95.56 224 ILE A CA 1
ATOM 1738 C C . ILE A 1 224 ? 31.264 17.200 -44.406 1.00 95.56 224 ILE A C 1
ATOM 1740 O O . ILE A 1 224 ? 30.936 18.380 -44.522 1.00 95.56 224 ILE A O 1
ATOM 1744 N N . ILE A 1 225 ? 32.029 16.589 -45.315 1.00 94.88 225 ILE A N 1
ATOM 1745 C CA . ILE A 1 225 ? 32.627 17.301 -46.454 1.00 94.88 225 ILE A CA 1
ATOM 1746 C C . ILE A 1 225 ? 31.623 17.527 -47.595 1.00 94.88 225 ILE A C 1
ATOM 1748 O O . ILE A 1 225 ? 31.690 18.545 -48.276 1.00 94.88 225 ILE A O 1
ATOM 1752 N N . CYS A 1 226 ? 30.674 16.618 -47.815 1.00 92.00 226 CYS A N 1
ATOM 1753 C CA . CYS A 1 226 ? 29.709 16.661 -48.924 1.00 92.00 226 CYS A CA 1
ATOM 1754 C C . CYS A 1 226 ? 28.246 16.758 -48.441 1.00 92.00 226 CYS A C 1
ATOM 1756 O O . CYS A 1 226 ? 27.336 16.242 -49.096 1.00 92.00 226 CYS A O 1
ATOM 1758 N N . GLY A 1 227 ? 28.012 17.385 -47.285 1.00 88.88 227 GLY A N 1
ATOM 1759 C CA . GLY A 1 227 ? 26.690 17.487 -46.668 1.00 88.88 227 GLY A CA 1
ATOM 1760 C C . GLY A 1 227 ? 25.742 18.512 -47.321 1.00 88.88 227 GLY A C 1
ATOM 1761 O O . GLY A 1 227 ? 26.079 19.181 -48.303 1.00 88.88 227 GLY A O 1
ATOM 1762 N N . PRO A 1 228 ? 24.503 18.627 -46.808 1.00 90.38 228 PRO A N 1
ATOM 1763 C CA . PRO A 1 228 ? 23.433 19.385 -47.459 1.00 90.38 228 PRO A CA 1
ATOM 1764 C C . PRO A 1 228 ? 23.588 20.909 -47.386 1.00 90.38 228 PRO A C 1
ATOM 1766 O O . PRO A 1 228 ? 22.878 21.607 -48.110 1.00 90.38 228 PRO A O 1
ATOM 1769 N N . PHE A 1 229 ? 24.482 21.427 -46.540 1.00 91.00 229 PHE A N 1
ATOM 1770 C CA . PHE A 1 229 ? 24.717 22.865 -46.380 1.00 91.00 229 PHE A CA 1
ATOM 1771 C C . PHE A 1 229 ? 25.841 23.403 -47.269 1.00 91.00 229 PHE A C 1
ATOM 1773 O O . PHE A 1 229 ? 26.055 24.608 -47.311 1.00 91.00 229 PHE A O 1
ATOM 1780 N N . GLY A 1 230 ? 26.503 22.540 -48.044 1.00 89.81 230 GLY A N 1
ATOM 1781 C CA . GLY A 1 230 ? 27.546 22.932 -48.985 1.00 89.81 230 GLY A CA 1
ATOM 1782 C C . GLY A 1 230 ? 28.742 21.988 -48.956 1.00 89.81 230 GLY A C 1
ATOM 1783 O O . GLY A 1 230 ? 28.768 21.004 -48.218 1.00 89.81 230 GLY A O 1
ATOM 1784 N N . SER A 1 231 ? 29.733 22.289 -49.797 1.00 90.62 231 SER A N 1
ATOM 1785 C CA . SER A 1 231 ? 30.976 21.516 -49.874 1.00 90.62 231 SER A CA 1
ATOM 1786 C C . SER A 1 231 ? 31.964 22.020 -48.831 1.00 90.62 231 SER A C 1
ATOM 1788 O O . SER A 1 231 ? 32.441 23.138 -48.960 1.00 90.62 231 SER A O 1
ATOM 1790 N N . GLY A 1 232 ? 32.355 21.182 -47.876 1.00 90.25 232 GLY A N 1
ATOM 1791 C CA . GLY A 1 232 ? 33.438 21.418 -46.915 1.00 90.25 232 GLY A CA 1
ATOM 1792 C C . GLY A 1 232 ? 34.847 21.221 -47.492 1.00 90.25 232 GLY A C 1
ATOM 1793 O O . GLY A 1 232 ? 35.819 21.179 -46.752 1.00 90.25 232 GLY A O 1
ATOM 1794 N N . SER A 1 233 ? 34.998 21.083 -48.815 1.00 89.44 233 SER A N 1
ATOM 1795 C CA . SER A 1 233 ? 36.276 20.743 -49.469 1.00 89.44 233 SER A CA 1
ATOM 1796 C C . SER A 1 233 ? 37.416 21.758 -49.279 1.00 89.44 233 SER A C 1
ATOM 1798 O O . SER A 1 233 ? 38.564 21.444 -49.575 1.00 89.44 233 SER A O 1
ATOM 1800 N N . GLY A 1 234 ? 37.101 22.989 -48.867 1.00 86.50 234 GLY A N 1
ATOM 1801 C CA . GLY A 1 234 ? 38.075 24.019 -48.500 1.00 86.50 234 GLY A CA 1
ATOM 1802 C C . GLY A 1 234 ? 38.724 23.780 -47.136 1.00 86.50 234 GLY A C 1
ATOM 1803 O O . GLY A 1 234 ? 39.742 24.405 -46.853 1.00 86.50 234 GLY A O 1
ATOM 1804 N N . GLY A 1 235 ? 38.179 22.857 -46.336 1.00 89.50 235 GLY A N 1
ATOM 1805 C CA . GLY A 1 235 ? 38.696 22.491 -45.023 1.00 89.50 235 GLY A CA 1
ATOM 1806 C C . GLY A 1 235 ? 38.438 23.537 -43.944 1.00 89.50 235 GLY A C 1
ATOM 1807 O O . GLY A 1 235 ? 37.479 24.301 -44.065 1.00 89.50 235 GLY A O 1
ATOM 1808 N N . LEU A 1 236 ? 39.272 23.539 -42.902 1.00 90.81 236 LEU A N 1
ATOM 1809 C CA . LEU A 1 236 ? 39.109 24.366 -41.701 1.00 90.81 236 LEU A CA 1
ATOM 1810 C C . LEU A 1 236 ? 40.203 25.432 -41.585 1.00 90.81 236 LEU A C 1
ATOM 1812 O O . LEU A 1 236 ? 41.340 25.197 -41.972 1.00 90.81 236 LEU A O 1
ATOM 1816 N N . GLY A 1 237 ? 39.884 26.612 -41.061 1.00 88.94 237 GLY A N 1
ATOM 1817 C CA . GLY A 1 23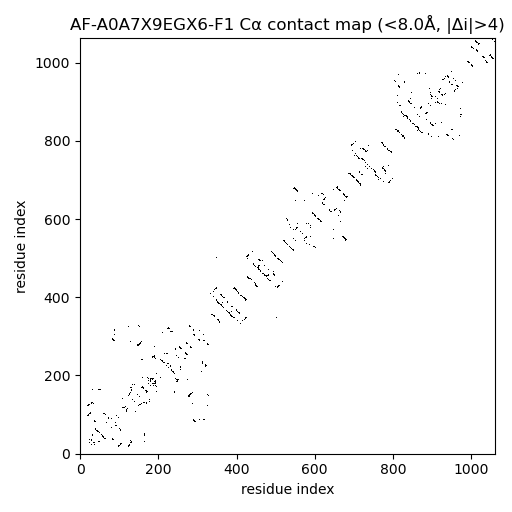7 ? 40.878 27.629 -40.701 1.00 88.94 237 GLY A CA 1
ATOM 1818 C C . GLY A 1 237 ? 41.179 27.552 -39.213 1.00 88.94 237 GLY A C 1
ATOM 1819 O O . GLY A 1 237 ? 40.347 27.999 -38.437 1.00 88.94 237 GLY A O 1
ATOM 1820 N N . LEU A 1 238 ? 42.326 26.981 -38.847 1.00 88.12 238 LEU A N 1
ATOM 1821 C CA . LEU A 1 238 ? 42.684 26.645 -37.467 1.00 88.12 238 LEU A CA 1
ATOM 1822 C C . LEU A 1 238 ? 43.750 27.607 -36.913 1.00 88.12 238 LEU A C 1
ATOM 1824 O O . LEU A 1 238 ? 44.769 27.845 -37.575 1.00 88.12 238 LEU A O 1
ATOM 1828 N N . PHE A 1 239 ? 43.544 28.129 -35.704 1.00 87.00 239 PHE A N 1
ATOM 1829 C CA . PHE A 1 239 ? 44.417 29.076 -35.009 1.00 87.00 239 PHE A CA 1
ATOM 1830 C C . PHE A 1 239 ? 44.559 28.686 -33.537 1.00 87.00 239 PHE A C 1
ATOM 1832 O O . PHE A 1 239 ? 43.680 28.928 -32.723 1.00 87.00 239 PHE A O 1
ATOM 1839 N N . GLY A 1 240 ? 45.714 28.132 -33.187 1.00 83.81 240 GLY A N 1
ATOM 1840 C CA . GLY A 1 240 ? 46.005 27.647 -31.848 1.00 83.81 240 GLY A CA 1
ATOM 1841 C C . GLY A 1 240 ? 45.535 26.224 -31.574 1.00 83.81 240 GLY A C 1
ATOM 1842 O O . GLY A 1 240 ? 45.716 25.775 -30.459 1.00 83.81 240 GLY A O 1
ATOM 1843 N N . ALA A 1 241 ? 45.026 25.496 -32.566 1.00 87.81 241 ALA A N 1
ATOM 1844 C CA . ALA A 1 241 ? 44.384 24.192 -32.424 1.00 87.81 241 ALA A CA 1
ATOM 1845 C C . ALA A 1 241 ? 45.194 23.091 -31.718 1.00 87.81 241 ALA A C 1
ATOM 1847 O O . ALA A 1 241 ? 46.413 22.956 -31.892 1.00 87.81 241 ALA A O 1
ATOM 1848 N N . THR A 1 242 ? 44.446 22.190 -31.075 1.00 90.50 242 THR A N 1
ATOM 1849 C CA . THR A 1 242 ? 44.890 20.861 -30.648 1.00 90.50 242 THR A CA 1
ATOM 1850 C C . THR A 1 242 ? 44.420 19.781 -31.628 1.00 90.50 242 THR A C 1
ATOM 1852 O O . THR A 1 242 ? 43.277 19.748 -32.074 1.00 90.50 242 THR A O 1
ATOM 1855 N N . SER A 1 243 ? 45.290 18.826 -31.963 1.00 91.19 243 SER A N 1
ATOM 1856 C CA . SER A 1 243 ? 44.884 17.664 -32.778 1.00 91.19 243 SER A CA 1
ATOM 1857 C C . SER A 1 243 ? 44.330 16.514 -31.928 1.00 91.19 243 SER A C 1
ATOM 1859 O O . SER A 1 243 ? 44.645 16.372 -30.751 1.00 91.19 243 SER A O 1
ATOM 1861 N N . MET A 1 244 ? 43.540 15.641 -32.543 1.00 94.12 244 MET A N 1
ATOM 1862 C CA . MET A 1 244 ? 43.006 14.409 -31.964 1.00 94.12 244 MET A CA 1
ATOM 1863 C C . MET A 1 244 ? 43.681 13.175 -32.569 1.00 94.12 244 MET A C 1
ATOM 1865 O O . MET A 1 244 ? 44.119 13.174 -33.723 1.00 94.12 244 MET A O 1
ATOM 1869 N N . ASP A 1 245 ? 43.696 12.086 -31.812 1.00 95.38 245 ASP A N 1
ATOM 1870 C CA . ASP A 1 245 ? 43.855 10.740 -32.355 1.00 95.38 245 ASP A CA 1
ATOM 1871 C C . ASP A 1 245 ? 42.556 9.959 -32.199 1.00 95.38 245 ASP A C 1
ATOM 1873 O O . ASP A 1 245 ? 41.846 10.103 -31.205 1.00 95.38 245 ASP A O 1
ATOM 1877 N N . ILE A 1 246 ? 42.278 9.089 -33.166 1.00 97.62 246 ILE A N 1
ATOM 1878 C CA . ILE A 1 246 ? 41.097 8.229 -33.149 1.00 97.62 246 ILE A CA 1
ATOM 1879 C C . ILE A 1 246 ? 41.480 6.750 -33.117 1.00 97.62 246 ILE A C 1
ATOM 1881 O O . ILE A 1 246 ? 42.522 6.357 -33.637 1.00 97.62 246 ILE A O 1
ATOM 1885 N N . ASN A 1 247 ? 40.643 5.889 -32.541 1.00 97.06 247 ASN A N 1
ATOM 1886 C CA . ASN A 1 247 ? 40.894 4.447 -32.538 1.00 97.06 247 ASN A CA 1
ATOM 1887 C C . ASN A 1 247 ? 39.619 3.635 -32.829 1.00 97.06 247 ASN A C 1
ATOM 1889 O O . ASN A 1 247 ? 38.813 3.395 -31.928 1.00 97.06 247 ASN A O 1
ATOM 1893 N N . PRO A 1 248 ? 39.476 3.103 -34.058 1.00 95.06 248 PRO A N 1
ATOM 1894 C CA . PRO A 1 248 ? 38.366 2.227 -34.427 1.00 95.06 248 PRO A CA 1
ATOM 1895 C C . PRO A 1 248 ? 38.260 0.923 -33.621 1.00 95.06 248 PRO A C 1
ATOM 1897 O O . PRO A 1 248 ? 37.237 0.248 -33.692 1.00 95.06 248 PRO A O 1
ATOM 1900 N N . LEU A 1 249 ? 39.308 0.528 -32.881 1.00 92.88 249 LEU A N 1
ATOM 1901 C CA . LEU A 1 249 ? 39.234 -0.619 -31.968 1.00 92.88 249 LEU A CA 1
ATOM 1902 C C . LEU A 1 249 ? 38.489 -0.291 -30.670 1.00 92.88 249 LEU A C 1
ATOM 1904 O O . LEU A 1 249 ? 37.868 -1.191 -30.109 1.00 92.88 249 LEU A O 1
ATOM 1908 N N . ASP A 1 250 ? 38.549 0.962 -30.212 1.00 90.81 250 ASP A N 1
ATOM 1909 C CA . ASP A 1 250 ? 37.799 1.420 -29.038 1.00 90.81 250 ASP A CA 1
ATOM 1910 C C . ASP A 1 250 ? 36.352 1.751 -29.431 1.00 90.81 250 ASP A C 1
ATOM 1912 O O . ASP A 1 250 ? 35.417 1.405 -28.710 1.00 90.81 250 ASP A O 1
ATOM 1916 N N . ASN A 1 251 ? 36.155 2.353 -30.613 1.00 93.75 251 ASN A N 1
ATOM 1917 C CA . ASN A 1 251 ? 34.832 2.585 -31.185 1.00 93.75 251 ASN A CA 1
ATOM 1918 C C . ASN A 1 251 ? 34.842 2.433 -32.720 1.00 93.75 251 ASN A C 1
ATOM 1920 O O . ASN A 1 251 ? 35.402 3.286 -33.404 1.00 93.75 251 ASN A O 1
ATOM 1924 N N . PRO A 1 252 ? 34.187 1.407 -33.298 1.00 93.69 252 PRO A N 1
ATOM 1925 C CA . PRO A 1 252 ? 34.247 1.132 -34.737 1.00 93.69 252 PRO A CA 1
ATOM 1926 C C . PRO A 1 252 ? 33.554 2.181 -35.618 1.00 93.69 252 PRO A C 1
ATOM 1928 O O . PRO A 1 252 ? 33.710 2.132 -36.838 1.00 93.69 252 PRO A O 1
ATOM 1931 N N . TYR A 1 253 ? 32.792 3.105 -35.028 1.00 93.50 253 TYR A N 1
ATOM 1932 C CA . TYR A 1 253 ? 32.084 4.165 -35.744 1.00 93.50 253 TYR A CA 1
ATOM 1933 C C . TYR A 1 253 ? 32.864 5.480 -35.815 1.00 93.50 253 TYR A C 1
ATOM 1935 O O . TYR A 1 253 ? 32.408 6.404 -36.490 1.00 93.50 253 TYR A O 1
ATOM 1943 N N . VAL A 1 254 ? 34.022 5.584 -35.151 1.00 97.00 254 VAL A N 1
ATOM 1944 C CA . VAL A 1 254 ? 34.838 6.799 -35.223 1.00 97.00 254 VAL A CA 1
ATOM 1945 C C . VAL A 1 254 ? 35.422 6.990 -36.625 1.00 97.00 254 VAL A C 1
ATOM 1947 O O . VAL A 1 254 ? 35.965 6.057 -37.224 1.00 97.00 254 VAL A O 1
ATOM 1950 N N . LYS A 1 255 ? 35.327 8.212 -37.153 1.00 96.56 255 LYS A N 1
ATOM 1951 C CA . LYS A 1 255 ? 35.823 8.579 -38.482 1.00 96.56 255 LYS A CA 1
ATOM 1952 C C . LYS A 1 255 ? 36.478 9.959 -38.464 1.00 96.56 255 LYS A C 1
ATOM 1954 O O . LYS A 1 255 ? 35.929 10.907 -37.912 1.00 96.56 255 LYS A O 1
ATOM 1959 N N . ALA A 1 256 ? 37.641 10.071 -39.098 1.00 97.38 256 ALA A N 1
ATOM 1960 C CA . ALA A 1 256 ? 38.300 11.345 -39.366 1.00 97.38 256 ALA A CA 1
ATOM 1961 C C . ALA A 1 256 ? 37.753 11.980 -40.654 1.00 97.38 256 ALA A C 1
ATOM 1963 O O . ALA A 1 256 ? 37.507 11.274 -41.632 1.00 97.38 256 ALA A O 1
ATOM 1964 N N . HIS A 1 257 ? 37.585 13.303 -40.649 1.00 96.94 257 HIS A N 1
ATOM 1965 C CA . HIS A 1 257 ? 37.090 14.075 -41.797 1.00 96.94 257 HIS A CA 1
ATOM 1966 C C . HIS A 1 257 ? 38.067 15.158 -42.246 1.00 96.94 257 HIS A C 1
ATOM 1968 O O . HIS A 1 257 ? 38.131 15.471 -43.434 1.00 96.94 257 HIS A O 1
ATOM 1974 N N . VAL A 1 258 ? 38.819 15.728 -41.306 1.00 95.25 258 VAL A N 1
ATOM 1975 C CA . VAL A 1 258 ? 39.878 16.703 -41.570 1.00 95.25 258 VAL A CA 1
ATOM 1976 C C . VAL A 1 258 ? 41.094 16.292 -40.751 1.00 95.25 258 VAL A C 1
ATOM 1978 O O . VAL A 1 258 ? 40.961 15.894 -39.591 1.00 95.25 258 VAL A O 1
ATOM 1981 N N . TRP A 1 259 ? 42.267 16.328 -41.369 1.00 93.75 259 TRP A N 1
ATOM 1982 C CA . TRP A 1 259 ? 43.557 16.062 -40.741 1.00 93.75 259 TRP A CA 1
ATOM 1983 C C . TRP A 1 259 ? 44.384 17.319 -40.785 1.00 93.75 259 TRP A C 1
ATOM 1985 O O . TRP A 1 259 ? 44.300 18.039 -41.766 1.00 93.75 259 TRP A O 1
ATOM 1995 N N . ARG A 1 260 ? 45.294 17.485 -39.830 1.00 89.81 260 ARG A N 1
ATOM 1996 C CA . ARG A 1 260 ? 46.257 18.583 -39.860 1.00 89.81 260 ARG A CA 1
ATOM 1997 C C . ARG A 1 260 ? 46.993 18.632 -41.203 1.00 89.81 260 ARG A C 1
ATOM 1999 O O . ARG A 1 260 ? 47.343 17.587 -41.779 1.00 89.81 260 ARG A O 1
ATOM 2006 N N . THR A 1 261 ? 47.307 19.827 -41.688 1.00 87.62 261 THR A N 1
ATOM 2007 C CA . THR A 1 261 ? 47.963 20.001 -42.983 1.00 87.62 261 THR A CA 1
ATOM 2008 C C . THR A 1 261 ? 49.285 19.226 -43.062 1.00 87.62 261 THR A C 1
ATOM 2010 O O . THR A 1 261 ? 50.142 19.264 -42.178 1.00 87.62 261 THR A O 1
ATOM 2013 N N . GLY A 1 262 ? 49.458 18.479 -44.158 1.00 86.31 262 GLY A N 1
ATOM 2014 C CA . GLY A 1 262 ? 50.647 17.658 -44.414 1.00 86.31 262 GLY A CA 1
ATOM 2015 C C . GLY A 1 262 ? 50.646 16.274 -43.752 1.00 86.31 262 GLY A C 1
ATOM 2016 O O . GLY A 1 262 ? 51.567 15.495 -44.008 1.00 86.31 262 GLY A O 1
ATOM 2017 N N . GLN A 1 263 ? 49.629 15.935 -42.955 1.00 90.31 263 GLN A N 1
ATOM 2018 C CA . GLN A 1 263 ? 49.462 14.596 -42.389 1.00 90.31 263 GLN A CA 1
ATOM 2019 C C . GLN A 1 263 ? 48.819 13.632 -43.389 1.00 90.31 263 GLN A C 1
ATOM 2021 O O . GLN A 1 263 ? 48.020 14.013 -44.243 1.00 90.31 263 GLN A O 1
ATOM 2026 N N . SER A 1 264 ? 49.169 12.350 -43.289 1.00 93.12 264 SER A N 1
ATOM 2027 C CA . SER A 1 264 ? 48.494 11.295 -44.052 1.00 93.12 264 SER A CA 1
ATOM 2028 C C . SER A 1 264 ? 47.103 11.010 -43.488 1.00 93.12 264 SER A C 1
ATOM 2030 O O . SER A 1 264 ? 46.948 11.048 -42.272 1.00 93.12 264 SER A O 1
ATOM 2032 N N . HIS A 1 265 ? 46.153 10.606 -44.341 1.00 94.56 265 HIS A N 1
ATOM 2033 C CA . HIS A 1 265 ? 44.799 10.171 -43.956 1.00 94.56 265 HIS A CA 1
ATOM 2034 C C . HIS A 1 265 ? 44.829 8.859 -43.157 1.00 94.56 265 HIS A C 1
ATOM 2036 O O . HIS A 1 265 ? 44.611 7.769 -43.686 1.00 94.56 265 HIS A O 1
ATOM 2042 N N . ASN A 1 266 ? 45.203 8.959 -41.887 1.00 93.69 266 ASN A N 1
ATOM 2043 C CA . ASN A 1 266 ? 45.295 7.862 -40.934 1.00 93.69 266 ASN A CA 1
ATOM 2044 C C . ASN A 1 266 ? 44.575 8.241 -39.628 1.00 93.69 266 ASN A C 1
ATOM 2046 O O . ASN A 1 266 ? 43.806 9.189 -39.582 1.00 93.69 266 ASN A O 1
ATOM 2050 N N . ASN A 1 267 ? 44.797 7.491 -38.558 1.00 95.62 267 ASN A N 1
ATOM 2051 C CA . ASN A 1 267 ? 44.079 7.697 -37.301 1.00 95.62 267 ASN A CA 1
ATOM 2052 C C . ASN A 1 267 ? 44.741 8.710 -36.350 1.00 95.62 267 ASN A C 1
ATOM 2054 O O . ASN A 1 267 ? 44.344 8.813 -35.193 1.00 95.62 267 ASN A O 1
ATOM 2058 N N . LEU A 1 268 ? 45.780 9.410 -36.803 1.00 93.12 268 LEU A N 1
ATOM 2059 C CA . LEU A 1 268 ? 46.570 10.326 -35.992 1.00 93.12 268 LEU A CA 1
ATOM 2060 C C . LEU A 1 268 ? 46.427 11.751 -36.521 1.00 93.12 268 LEU A C 1
ATOM 2062 O O . LEU A 1 268 ? 46.294 11.949 -37.730 1.00 93.12 268 LEU A O 1
ATOM 2066 N N . ARG A 1 269 ? 46.557 12.740 -35.630 1.00 90.50 269 ARG A N 1
ATOM 2067 C CA . ARG A 1 269 ? 46.612 14.171 -36.001 1.00 90.50 269 ARG A CA 1
ATOM 2068 C C . ARG A 1 269 ? 45.362 14.645 -36.761 1.00 90.50 269 ARG A C 1
ATOM 2070 O O . ARG A 1 269 ? 45.445 15.443 -37.696 1.00 90.50 269 ARG A O 1
ATOM 2077 N N . VAL A 1 270 ? 44.213 14.115 -36.370 1.00 94.31 270 VAL A N 1
ATOM 2078 C CA . VAL A 1 270 ? 42.892 14.463 -36.890 1.00 94.31 270 VAL A CA 1
ATOM 2079 C C . VAL A 1 270 ? 42.477 15.806 -36.296 1.00 94.31 270 VAL A C 1
ATOM 2081 O O . VAL A 1 270 ? 42.665 16.028 -35.107 1.00 94.31 270 VAL A O 1
ATOM 2084 N N . THR A 1 271 ? 41.925 16.710 -37.092 1.00 93.06 271 THR A N 1
ATOM 2085 C CA . THR A 1 271 ? 41.456 18.028 -36.629 1.00 93.06 271 THR A CA 1
ATOM 2086 C C . THR A 1 271 ? 39.938 18.097 -36.549 1.00 93.06 271 THR A C 1
ATOM 2088 O O . THR A 1 271 ? 39.412 18.817 -35.707 1.00 93.06 271 THR A O 1
ATOM 2091 N N . PHE A 1 272 ? 39.236 17.260 -37.320 1.00 96.81 272 PHE A N 1
ATOM 2092 C CA . PHE A 1 272 ? 37.792 17.059 -37.206 1.00 96.81 272 PHE A CA 1
ATOM 2093 C C . PHE A 1 272 ? 37.426 15.577 -37.309 1.00 96.81 272 PHE A C 1
ATOM 2095 O O . PHE A 1 272 ? 37.790 14.906 -38.282 1.00 96.81 272 PHE A O 1
ATOM 2102 N N . ALA A 1 273 ? 36.665 15.073 -36.338 1.00 98.06 273 ALA A N 1
ATOM 2103 C CA . ALA A 1 273 ? 36.222 13.684 -36.279 1.00 98.06 273 ALA A CA 1
ATOM 2104 C C . ALA A 1 273 ? 34.723 13.572 -35.970 1.00 98.06 273 ALA A C 1
ATOM 2106 O O . ALA A 1 273 ? 34.134 14.444 -35.335 1.00 98.06 273 ALA A O 1
ATOM 2107 N N . THR A 1 274 ? 34.109 12.464 -36.377 1.00 98.19 274 THR A N 1
ATOM 2108 C CA . THR A 1 274 ? 32.784 12.052 -35.901 1.00 98.19 274 THR A CA 1
ATOM 2109 C C . THR A 1 274 ? 32.835 10.670 -35.272 1.00 98.19 274 THR A C 1
ATOM 2111 O O . THR A 1 274 ? 33.793 9.923 -35.466 1.00 98.19 274 THR A O 1
ATOM 2114 N N . SER A 1 275 ? 31.809 10.329 -34.495 1.00 97.12 275 SER A N 1
ATOM 2115 C CA . SER A 1 275 ? 31.638 9.002 -33.903 1.00 97.12 275 SER A CA 1
ATOM 2116 C C . SER A 1 275 ? 30.161 8.693 -33.635 1.00 97.12 275 SER A C 1
ATOM 2118 O O . SER A 1 275 ? 29.274 9.512 -33.903 1.00 97.12 275 SER A O 1
ATOM 2120 N N . GLN A 1 276 ? 29.893 7.506 -33.093 1.00 93.62 276 GLN A N 1
ATOM 2121 C CA . GLN A 1 276 ? 28.576 7.067 -32.638 1.00 93.62 276 GLN A CA 1
ATOM 2122 C C . GLN A 1 276 ? 28.679 6.458 -31.237 1.00 93.62 276 GLN A C 1
ATOM 2124 O O . GLN A 1 276 ? 29.617 5.717 -30.946 1.00 93.62 276 GLN A O 1
ATOM 2129 N N . TYR A 1 277 ? 27.702 6.727 -30.375 1.00 91.88 277 TYR A N 1
ATOM 2130 C CA . TYR A 1 277 ? 27.583 6.074 -29.072 1.00 91.88 277 TYR A CA 1
ATOM 2131 C C . TYR A 1 277 ? 26.116 5.796 -28.771 1.00 91.88 277 TYR A C 1
ATOM 2133 O O . TYR A 1 277 ? 25.301 6.715 -28.751 1.00 91.88 277 TYR A O 1
ATOM 2141 N N . GLY A 1 278 ? 25.780 4.518 -28.571 1.00 87.69 278 GLY A N 1
ATOM 2142 C CA . GLY A 1 278 ? 24.390 4.057 -28.604 1.00 87.69 278 GLY A CA 1
ATOM 2143 C C . GLY A 1 278 ? 23.700 4.474 -29.907 1.00 87.69 278 GLY A C 1
ATOM 2144 O O . GLY A 1 278 ? 24.267 4.313 -30.992 1.00 87.69 278 GLY A O 1
ATOM 2145 N N . ASP A 1 279 ? 22.510 5.058 -29.784 1.00 85.62 279 ASP A N 1
ATOM 2146 C CA . ASP A 1 279 ? 21.720 5.553 -30.919 1.00 85.62 279 ASP A CA 1
ATOM 2147 C C . ASP A 1 279 ? 22.177 6.938 -31.418 1.00 85.62 279 ASP A C 1
ATOM 2149 O O . ASP A 1 279 ? 21.703 7.414 -32.452 1.00 85.62 279 ASP A O 1
ATOM 2153 N N . GLY A 1 280 ? 23.039 7.635 -30.671 1.00 92.75 280 GLY A N 1
ATOM 2154 C CA . GLY A 1 280 ? 23.406 9.028 -30.930 1.00 92.75 280 GLY A CA 1
ATOM 2155 C C . GLY A 1 280 ? 24.723 9.203 -31.661 1.00 92.75 280 GLY A C 1
ATOM 2156 O O . GLY A 1 280 ? 25.520 8.279 -31.813 1.00 92.75 280 GLY A O 1
ATOM 2157 N N . ARG A 1 281 ? 24.964 10.432 -32.113 1.00 95.81 281 ARG A N 1
ATOM 2158 C CA . ARG A 1 281 ? 26.134 10.806 -32.916 1.00 95.81 281 ARG A CA 1
ATOM 2159 C C . ARG A 1 281 ? 26.982 11.847 -32.207 1.00 95.81 281 ARG A C 1
ATOM 2161 O O . ARG A 1 281 ? 26.478 12.625 -31.402 1.00 95.81 281 ARG A O 1
ATOM 2168 N N . ILE A 1 282 ? 28.265 11.860 -32.539 1.00 98.12 282 ILE A N 1
ATOM 2169 C CA . ILE A 1 282 ? 29.248 12.782 -31.979 1.00 98.12 282 ILE A CA 1
ATOM 2170 C C . ILE A 1 282 ? 29.992 13.467 -33.122 1.00 98.12 282 ILE A C 1
ATOM 2172 O O . ILE A 1 282 ? 30.319 12.817 -34.116 1.00 98.12 282 ILE A O 1
ATOM 2176 N N . ALA A 1 283 ? 30.264 14.759 -32.970 1.00 98.50 283 ALA A N 1
ATOM 2177 C CA . ALA A 1 283 ? 31.203 15.524 -33.779 1.00 98.50 283 ALA A CA 1
ATOM 2178 C C . ALA A 1 283 ? 32.210 16.194 -32.840 1.00 98.50 283 ALA A C 1
ATOM 2180 O O . ALA A 1 283 ? 31.838 16.640 -31.755 1.00 98.50 283 ALA A O 1
ATOM 2181 N N . ALA A 1 284 ? 33.475 16.222 -33.239 1.00 98.31 284 ALA A N 1
ATOM 2182 C CA . ALA A 1 284 ? 34.563 16.751 -32.438 1.00 98.31 284 ALA A CA 1
ATOM 2183 C C . ALA A 1 284 ? 35.516 17.573 -33.305 1.00 98.31 284 ALA A C 1
ATOM 2185 O O . ALA A 1 284 ? 35.897 17.133 -34.394 1.00 98.31 284 ALA A O 1
ATOM 2186 N N . ILE A 1 285 ? 35.920 18.730 -32.795 1.00 96.38 285 ILE A N 1
ATOM 2187 C CA . ILE A 1 285 ? 36.952 19.596 -33.365 1.00 96.38 285 ILE A CA 1
ATOM 2188 C C . ILE A 1 285 ? 37.856 20.083 -32.234 1.00 96.38 285 ILE A C 1
ATOM 2190 O O . ILE A 1 285 ? 37.384 20.301 -31.120 1.00 96.38 285 ILE A O 1
ATOM 2194 N N . GLY A 1 286 ? 39.153 20.201 -32.505 1.00 92.00 286 GLY A N 1
ATOM 2195 C CA . GLY A 1 286 ? 40.147 20.652 -31.527 1.00 92.00 286 GLY A CA 1
ATOM 2196 C C . GLY A 1 286 ? 40.483 22.141 -31.595 1.00 92.00 286 GLY A C 1
ATOM 2197 O O . GLY A 1 286 ? 41.601 22.514 -31.262 1.00 92.00 286 GLY A O 1
ATOM 2198 N N . ASP A 1 287 ? 39.572 22.956 -32.121 1.00 91.50 287 ASP A N 1
ATOM 2199 C CA . ASP A 1 287 ? 39.727 24.406 -32.240 1.00 91.50 287 ASP A CA 1
ATOM 2200 C C . ASP A 1 287 ? 38.346 25.080 -32.245 1.00 91.50 287 ASP A C 1
ATOM 2202 O O . ASP A 1 287 ? 37.443 24.637 -32.969 1.00 91.50 287 ASP A O 1
ATOM 2206 N N . SER A 1 288 ? 38.193 26.137 -31.449 1.00 91.50 288 SER A N 1
ATOM 2207 C CA . SER A 1 288 ? 36.983 26.953 -31.332 1.00 91.50 288 SER A CA 1
ATOM 2208 C C . SER A 1 288 ? 36.966 28.127 -32.319 1.00 91.50 288 SER A C 1
ATOM 2210 O O . SER A 1 288 ? 35.891 28.536 -32.763 1.00 91.50 288 SER A O 1
ATOM 2212 N N . SER A 1 289 ? 38.129 28.594 -32.790 1.00 89.19 289 SER A N 1
ATOM 2213 C CA . SER A 1 289 ? 38.251 29.714 -33.737 1.00 89.19 289 SER A CA 1
ATOM 2214 C C . SER A 1 289 ? 37.528 29.532 -35.086 1.00 89.19 289 SER A C 1
ATOM 2216 O O . SER A 1 289 ? 37.071 30.528 -35.649 1.00 89.19 289 SER A O 1
ATOM 2218 N N . PRO A 1 290 ? 37.315 28.316 -35.635 1.00 91.31 290 PRO A N 1
ATOM 2219 C CA . PRO A 1 290 ? 36.478 28.140 -36.822 1.00 91.31 290 PRO A CA 1
ATOM 2220 C C . PRO A 1 290 ? 35.009 28.526 -36.616 1.00 91.31 290 PRO A C 1
ATOM 2222 O O . PRO A 1 290 ? 34.319 28.810 -37.597 1.00 91.31 290 PRO A O 1
ATOM 2225 N N . ALA A 1 291 ? 34.526 28.480 -35.371 1.00 92.06 291 ALA A N 1
ATOM 2226 C CA . ALA A 1 291 ? 33.154 28.814 -35.008 1.00 92.06 291 ALA A CA 1
ATOM 2227 C C . ALA A 1 291 ? 32.962 30.313 -34.722 1.00 92.06 291 ALA A C 1
ATOM 2229 O O . ALA A 1 291 ? 31.828 30.780 -34.790 1.00 92.06 291 ALA A O 1
ATOM 2230 N N . ASP A 1 292 ? 34.054 31.024 -34.422 1.00 90.19 292 ASP A N 1
ATOM 2231 C CA . ASP A 1 292 ? 34.084 32.434 -34.026 1.00 90.19 292 ASP A CA 1
ATOM 2232 C C . ASP A 1 292 ? 33.708 33.359 -35.201 1.00 90.19 292 ASP A C 1
ATOM 2234 O O . ASP A 1 292 ? 34.297 33.297 -36.282 1.00 90.19 292 ASP A O 1
ATOM 2238 N N . ASP A 1 293 ? 32.714 34.223 -35.018 1.00 88.69 293 ASP A N 1
ATOM 2239 C CA . ASP A 1 293 ? 32.225 35.184 -36.011 1.00 88.69 293 ASP A CA 1
ATOM 2240 C C . ASP A 1 293 ? 32.743 36.622 -35.810 1.00 88.69 293 ASP A C 1
ATOM 2242 O O . ASP A 1 293 ? 32.360 37.556 -36.529 1.00 88.69 293 ASP A O 1
ATOM 2246 N N . GLY A 1 294 ? 33.648 36.807 -34.850 1.00 86.44 294 GLY A N 1
ATOM 2247 C CA . GLY A 1 294 ? 34.260 38.075 -34.488 1.00 86.44 294 GLY A CA 1
ATOM 2248 C C . GLY A 1 294 ? 33.350 39.006 -33.689 1.00 86.44 294 GLY A C 1
ATOM 2249 O O . GLY A 1 294 ? 33.662 40.200 -33.581 1.00 86.44 294 GLY A O 1
ATOM 2250 N N . THR A 1 295 ? 32.218 38.517 -33.176 1.00 87.56 295 THR A N 1
ATOM 2251 C CA . THR A 1 295 ? 31.309 39.265 -32.302 1.00 87.56 295 THR A CA 1
ATOM 2252 C C . THR A 1 295 ? 31.322 38.694 -30.892 1.00 87.56 295 THR A C 1
ATOM 2254 O O . THR A 1 295 ? 31.409 37.493 -30.729 1.00 87.56 295 THR A O 1
ATOM 2257 N N . GLY A 1 296 ? 31.209 39.543 -29.869 1.00 85.75 296 GLY A N 1
ATOM 2258 C CA . GLY A 1 296 ? 31.280 39.084 -28.484 1.00 85.75 296 GLY A CA 1
ATOM 2259 C C . GLY A 1 296 ? 31.607 40.194 -27.503 1.00 85.75 296 GLY A C 1
ATOM 2260 O O . GLY A 1 296 ? 31.242 41.359 -27.724 1.00 85.75 296 GLY A O 1
ATOM 2261 N N . ASP A 1 297 ? 32.275 39.836 -26.413 1.00 83.62 297 ASP A N 1
ATOM 2262 C CA . ASP A 1 297 ? 32.459 40.722 -25.271 1.00 83.62 297 ASP A CA 1
ATOM 2263 C C . ASP A 1 297 ? 33.430 41.876 -25.547 1.00 83.62 297 ASP A C 1
ATOM 2265 O O . ASP A 1 297 ? 34.428 41.798 -26.271 1.00 83.62 297 ASP A O 1
ATOM 2269 N N . SER A 1 298 ? 33.089 43.044 -24.995 1.00 76.31 298 SER A N 1
ATOM 2270 C CA . SER A 1 298 ? 33.820 44.280 -25.265 1.00 76.31 298 SER A CA 1
ATOM 2271 C C . SER A 1 298 ? 35.178 44.281 -24.562 1.00 76.31 298 SER A C 1
ATOM 2273 O O . SER A 1 298 ? 35.295 44.759 -23.433 1.00 76.31 298 SER A O 1
ATOM 2275 N N . GLY A 1 299 ? 36.228 43.908 -25.283 1.00 72.75 299 GLY A N 1
ATOM 2276 C CA . GLY A 1 299 ? 37.596 43.849 -24.758 1.00 72.75 299 GLY A CA 1
ATOM 2277 C C . GLY A 1 299 ? 38.330 42.584 -25.179 1.00 72.75 299 GLY A C 1
ATOM 2278 O O . GLY A 1 299 ? 39.562 42.555 -25.095 1.00 72.75 299 GLY A O 1
ATOM 2279 N N . ASP A 1 300 ? 37.583 41.615 -25.697 1.00 77.75 300 ASP A N 1
ATOM 2280 C CA . ASP A 1 300 ? 38.094 40.310 -26.068 1.00 77.75 300 ASP A CA 1
ATOM 2281 C C . ASP A 1 300 ? 38.822 40.346 -27.406 1.00 77.75 300 ASP A C 1
ATOM 2283 O O . ASP A 1 300 ? 38.611 41.209 -28.269 1.00 77.75 300 ASP A O 1
ATOM 2287 N N . THR A 1 301 ? 39.768 39.421 -27.547 1.00 75.94 301 THR A N 1
ATOM 2288 C CA . THR A 1 301 ? 40.519 39.237 -28.787 1.00 75.94 301 THR A CA 1
ATOM 2289 C C . THR A 1 301 ? 39.857 38.124 -29.575 1.00 75.94 301 THR A C 1
ATOM 2291 O O . THR A 1 301 ? 40.211 36.964 -29.411 1.00 75.94 301 THR A O 1
ATOM 2294 N N . LEU A 1 302 ? 38.906 38.514 -30.419 1.00 77.75 302 LEU A N 1
ATOM 2295 C CA . LEU A 1 302 ? 38.116 37.588 -31.227 1.00 77.75 302 LEU A CA 1
ATOM 2296 C C . LEU A 1 302 ? 38.782 37.312 -32.576 1.00 77.75 302 LEU A C 1
ATOM 2298 O O . LEU A 1 302 ? 39.453 38.180 -33.155 1.00 77.75 302 LEU A O 1
ATOM 2302 N N . TYR A 1 303 ? 38.567 36.108 -33.087 1.00 77.25 303 TYR A N 1
ATOM 2303 C CA . TYR A 1 303 ? 39.098 35.600 -34.341 1.00 77.25 303 TYR A CA 1
ATOM 2304 C C . TYR A 1 303 ? 37.955 35.300 -35.311 1.00 77.25 303 TYR A C 1
ATOM 2306 O O . TYR A 1 303 ? 37.475 34.186 -35.368 1.00 77.25 303 TYR A O 1
ATOM 2314 N N . ASP A 1 304 ? 37.573 36.269 -36.149 1.00 83.44 304 ASP A N 1
ATOM 2315 C CA . ASP A 1 304 ? 36.521 36.120 -37.176 1.00 83.44 304 ASP A CA 1
ATOM 2316 C C . ASP A 1 304 ? 36.852 35.019 -38.216 1.00 83.44 304 ASP A C 1
ATOM 2318 O O . ASP A 1 304 ? 37.431 35.272 -39.282 1.00 83.44 304 ASP A O 1
ATOM 2322 N N . GLY A 1 305 ? 36.521 33.777 -37.868 1.00 84.50 305 GLY A N 1
ATOM 2323 C CA . GLY A 1 305 ? 36.812 32.547 -38.589 1.00 84.50 305 GLY A CA 1
ATOM 2324 C C . GLY A 1 305 ? 35.607 31.979 -39.335 1.00 84.50 305 GLY A C 1
ATOM 2325 O O . GLY A 1 305 ? 35.809 31.355 -40.379 1.00 84.50 305 GLY A O 1
ATOM 2326 N N . TRP A 1 306 ? 34.378 32.235 -38.874 1.00 86.88 306 TRP A N 1
ATOM 2327 C CA . TRP A 1 306 ? 33.131 31.672 -39.410 1.00 86.88 306 TRP A CA 1
ATOM 2328 C C . TRP A 1 306 ? 32.973 31.903 -40.920 1.00 86.88 306 TRP A C 1
ATOM 2330 O O . TRP A 1 306 ? 32.830 30.955 -41.697 1.00 86.88 306 TRP A O 1
ATOM 2340 N N . ASP A 1 307 ? 33.089 33.171 -41.329 1.00 72.94 307 ASP A N 1
ATOM 2341 C CA . ASP A 1 307 ? 32.893 33.646 -42.706 1.00 72.94 307 ASP A CA 1
ATOM 2342 C C . ASP A 1 307 ? 34.176 34.277 -43.304 1.00 72.94 307 ASP A C 1
ATOM 2344 O O . ASP A 1 307 ? 34.253 34.517 -44.517 1.00 72.94 307 ASP A O 1
ATOM 2348 N N . LYS A 1 308 ? 35.195 34.586 -42.476 1.00 60.78 308 LYS A N 1
ATOM 2349 C CA . LYS A 1 308 ? 36.372 35.397 -42.864 1.00 60.78 308 LYS A CA 1
ATOM 2350 C C . LYS A 1 308 ? 37.746 34.821 -42.537 1.00 60.78 308 LYS A C 1
ATOM 2352 O O . LYS A 1 308 ? 38.720 35.580 -42.492 1.00 60.78 308 LYS A O 1
ATOM 2357 N N . ALA A 1 309 ? 37.911 33.507 -42.461 1.00 51.44 309 ALA A N 1
ATOM 2358 C CA . ALA A 1 309 ? 39.263 32.964 -42.481 1.00 51.44 309 ALA A CA 1
ATOM 2359 C C . ALA A 1 309 ? 39.976 33.389 -43.786 1.00 51.44 309 ALA A C 1
ATOM 2361 O O . ALA A 1 309 ? 39.615 33.018 -44.910 1.00 51.44 309 ALA A O 1
ATOM 2362 N N . SER A 1 310 ? 40.981 34.253 -43.645 1.00 45.16 310 SER A N 1
ATOM 2363 C CA . SER A 1 310 ? 41.804 34.764 -44.732 1.00 45.16 310 SER A CA 1
ATOM 2364 C C . SER A 1 310 ? 42.495 33.604 -45.455 1.00 45.16 310 SER A C 1
ATOM 2366 O O . SER A 1 310 ? 43.579 33.195 -45.057 1.00 45.16 310 SER A O 1
ATOM 2368 N N . GLY A 1 311 ? 41.878 33.072 -46.517 1.00 54.84 311 GLY A N 1
ATOM 2369 C CA . GLY A 1 311 ? 42.445 31.940 -47.259 1.00 54.84 311 GLY A CA 1
ATOM 2370 C C . GLY A 1 311 ? 41.481 31.021 -48.024 1.00 54.84 311 GLY A C 1
ATOM 2371 O O . GLY A 1 311 ? 41.961 30.269 -48.869 1.00 54.84 311 GLY A O 1
ATOM 2372 N N . GLY A 1 312 ? 40.157 31.108 -47.829 1.00 62.78 312 GLY A N 1
ATOM 2373 C CA . GLY A 1 312 ? 39.179 30.327 -48.614 1.00 62.78 312 GLY A CA 1
ATOM 2374 C C . GLY A 1 312 ? 38.880 28.917 -48.081 1.00 62.78 312 GLY A C 1
ATOM 2375 O O . GLY A 1 312 ? 38.759 27.984 -48.875 1.00 62.78 312 GLY A O 1
ATOM 2376 N N . VAL A 1 313 ? 38.792 28.778 -46.756 1.00 77.69 313 VAL A N 1
ATOM 2377 C CA . VAL A 1 313 ? 38.306 27.576 -46.045 1.00 77.69 313 VAL A CA 1
ATOM 2378 C C . VAL A 1 313 ? 36.779 27.579 -45.921 1.00 77.69 313 VAL A C 1
ATOM 2380 O O . VAL A 1 313 ? 36.151 28.613 -46.137 1.00 77.69 313 VAL A O 1
ATOM 2383 N N . ASN A 1 314 ? 36.190 26.435 -45.567 1.00 86.25 314 ASN A N 1
ATOM 2384 C CA . ASN A 1 314 ? 34.741 26.201 -45.554 1.00 86.25 314 ASN A CA 1
ATOM 2385 C C . ASN A 1 314 ? 34.247 25.839 -44.137 1.00 86.25 314 ASN A C 1
ATOM 2387 O O . ASN A 1 314 ? 33.590 24.811 -43.939 1.00 86.25 314 ASN A O 1
ATOM 2391 N N . ASN A 1 315 ? 34.613 26.667 -43.147 1.00 90.94 315 ASN A N 1
ATOM 2392 C CA . ASN A 1 315 ? 34.282 26.482 -41.726 1.00 90.94 315 ASN A CA 1
ATOM 2393 C C . ASN A 1 315 ? 32.769 26.313 -41.520 1.00 90.94 315 ASN A C 1
ATOM 2395 O O . ASN A 1 315 ? 32.317 25.281 -41.016 1.00 90.94 315 ASN A O 1
ATOM 2399 N N . LYS A 1 316 ? 31.988 27.281 -42.015 1.00 91.56 316 LYS A N 1
ATOM 2400 C CA . LYS A 1 316 ? 30.521 27.278 -41.998 1.00 91.56 316 LYS A CA 1
ATOM 2401 C C . LYS A 1 316 ? 29.917 25.990 -42.553 1.00 91.56 316 LYS A C 1
ATOM 2403 O O . LYS A 1 316 ? 29.068 25.384 -41.899 1.00 91.56 316 LYS A O 1
ATOM 2408 N N . GLU A 1 317 ? 30.331 25.544 -43.741 1.00 92.88 317 GLU A N 1
ATOM 2409 C CA . GLU A 1 317 ? 29.791 24.320 -44.339 1.00 92.88 317 GLU A CA 1
ATOM 2410 C C . GLU A 1 317 ? 30.086 23.089 -43.480 1.00 92.88 317 GLU A C 1
ATOM 2412 O O . GLU A 1 317 ? 29.189 22.269 -43.284 1.00 92.88 317 GLU A O 1
ATOM 2417 N N . ILE A 1 318 ? 31.306 22.958 -42.946 1.00 94.56 318 ILE A N 1
ATOM 2418 C CA . ILE A 1 318 ? 31.691 21.820 -42.099 1.00 94.56 318 ILE A CA 1
ATOM 2419 C C . ILE A 1 318 ? 30.871 21.805 -40.806 1.00 94.56 318 ILE A C 1
ATOM 2421 O O . ILE A 1 318 ? 30.298 20.767 -40.471 1.00 94.56 318 ILE A O 1
ATOM 2425 N N . PHE A 1 319 ? 30.740 22.943 -40.119 1.00 96.31 319 PHE A N 1
ATOM 2426 C CA . PHE A 1 319 ? 29.956 23.047 -38.884 1.00 96.31 319 PHE A CA 1
ATOM 2427 C C . PHE A 1 319 ? 28.471 22.768 -39.126 1.00 96.31 319 PHE A C 1
ATOM 2429 O O . PHE A 1 319 ? 27.869 21.961 -38.417 1.00 96.31 319 PHE A O 1
ATOM 2436 N N . MET A 1 320 ? 27.878 23.347 -40.173 1.00 96.19 320 MET A N 1
ATOM 2437 C CA . MET A 1 320 ? 26.468 23.122 -40.505 1.00 96.19 320 MET A CA 1
ATOM 2438 C C . MET A 1 320 ? 26.190 21.679 -40.950 1.00 96.19 320 MET A C 1
ATOM 2440 O O . MET A 1 320 ? 25.182 21.086 -40.552 1.00 96.19 320 MET A O 1
ATOM 2444 N N . ASN A 1 321 ? 27.088 21.074 -41.732 1.00 96.25 321 ASN A N 1
ATOM 2445 C CA . ASN A 1 321 ? 26.988 19.666 -42.117 1.00 96.25 321 ASN A CA 1
ATOM 2446 C C . ASN A 1 321 ? 27.157 18.733 -40.910 1.00 96.25 321 ASN A C 1
ATOM 2448 O O . ASN A 1 321 ? 26.440 17.737 -40.806 1.00 96.25 321 ASN A O 1
ATOM 2452 N N . ALA A 1 322 ? 28.043 19.069 -39.972 1.00 97.50 322 ALA A N 1
ATOM 2453 C CA . ALA A 1 322 ? 28.208 18.332 -38.728 1.00 97.50 322 ALA A CA 1
ATOM 2454 C C . ALA A 1 322 ? 26.966 18.420 -37.839 1.00 97.50 322 ALA A C 1
ATOM 2456 O O . ALA A 1 322 ? 26.450 17.381 -37.427 1.00 97.50 322 ALA A O 1
ATOM 2457 N N . THR A 1 323 ? 26.395 19.609 -37.622 1.00 97.50 323 THR A N 1
ATOM 2458 C CA . THR A 1 323 ? 25.132 19.734 -36.877 1.00 97.50 323 THR A CA 1
ATOM 2459 C C . THR A 1 323 ? 24.011 18.944 -37.553 1.00 97.50 323 THR A C 1
ATOM 2461 O O . THR A 1 323 ? 23.246 18.251 -36.882 1.00 97.50 323 THR A O 1
ATOM 2464 N N . TYR A 1 324 ? 23.938 18.956 -38.887 1.00 94.69 324 TYR A N 1
ATOM 2465 C CA . TYR A 1 324 ? 22.983 18.129 -39.627 1.00 94.69 324 TYR A CA 1
ATOM 2466 C C . TYR A 1 324 ? 23.218 16.628 -39.443 1.00 94.69 324 TYR A C 1
ATOM 2468 O O . TYR A 1 324 ? 22.264 15.868 -39.263 1.00 94.69 324 TYR A O 1
ATOM 2476 N N . PHE A 1 325 ? 24.474 16.186 -39.475 1.00 94.50 325 PHE A N 1
ATOM 2477 C CA . PHE A 1 325 ? 24.843 14.805 -39.195 1.00 94.50 325 PHE A CA 1
ATOM 2478 C C . PHE A 1 325 ? 24.378 14.388 -37.794 1.00 94.50 325 PHE A C 1
ATOM 2480 O O . PHE A 1 325 ? 23.794 13.311 -37.656 1.00 94.50 325 PHE A O 1
ATOM 2487 N N . LEU A 1 326 ? 24.555 15.251 -36.791 1.00 96.50 326 LEU A N 1
ATOM 2488 C CA . LEU A 1 326 ? 24.112 15.032 -35.412 1.00 96.50 326 LEU A CA 1
ATOM 2489 C C . LEU A 1 326 ? 22.583 14.955 -35.276 1.00 96.50 326 LEU A C 1
ATOM 2491 O O . LEU A 1 326 ? 22.076 14.101 -34.556 1.00 96.50 326 LEU A O 1
ATOM 2495 N N . LEU A 1 327 ? 21.841 15.791 -36.008 1.00 92.12 327 LEU A N 1
ATOM 2496 C CA . LEU A 1 327 ? 20.369 15.816 -36.002 1.00 92.12 327 LEU A CA 1
ATOM 2497 C C . LEU A 1 327 ? 19.718 14.563 -36.610 1.00 92.12 327 LEU A C 1
ATOM 2499 O O . LEU A 1 327 ? 18.532 14.309 -36.380 1.00 92.12 327 LEU A O 1
ATOM 2503 N N . ASN A 1 328 ? 20.464 13.801 -37.413 1.00 85.12 328 ASN A N 1
ATOM 2504 C CA . ASN A 1 328 ? 19.934 12.710 -38.229 1.00 85.12 328 ASN A CA 1
ATOM 2505 C C . ASN A 1 328 ? 20.669 11.383 -37.974 1.00 85.12 328 ASN A C 1
ATOM 2507 O O . ASN A 1 328 ? 21.263 10.854 -38.923 1.00 85.12 328 ASN A O 1
ATOM 2511 N N . PRO A 1 329 ? 20.658 10.828 -36.742 1.00 74.56 329 PRO A N 1
ATOM 2512 C CA . PRO A 1 329 ? 21.275 9.533 -36.455 1.00 74.56 329 PRO A CA 1
ATOM 2513 C C . PRO A 1 329 ? 20.758 8.440 -37.399 1.00 74.56 329 PRO A C 1
ATOM 2515 O O . PRO A 1 329 ? 19.617 8.488 -37.865 1.00 74.56 329 PRO A O 1
ATOM 2518 N N . ALA A 1 330 ? 21.621 7.476 -37.741 1.00 64.12 330 ALA A N 1
ATOM 2519 C CA . ALA A 1 330 ? 21.213 6.384 -38.620 1.00 64.12 330 ALA A CA 1
ATOM 2520 C C . ALA A 1 330 ? 20.113 5.586 -37.906 1.00 64.12 330 ALA A C 1
ATOM 2522 O O . ALA A 1 330 ? 20.236 5.365 -36.702 1.00 64.12 330 ALA A O 1
ATOM 2523 N N . PRO A 1 331 ? 19.039 5.171 -38.600 1.00 63.22 331 PRO A N 1
ATOM 2524 C CA . PRO A 1 331 ? 18.042 4.323 -37.973 1.00 63.22 331 PRO A CA 1
ATOM 2525 C C . PRO A 1 331 ? 18.720 3.027 -37.528 1.00 63.22 331 PRO A C 1
ATOM 2527 O O . PRO A 1 331 ? 19.406 2.385 -38.327 1.00 63.22 331 PRO A O 1
ATOM 2530 N N . ASP A 1 332 ? 18.531 2.662 -36.265 1.00 69.06 332 ASP A N 1
ATOM 2531 C CA . ASP A 1 332 ? 18.920 1.348 -35.778 1.00 69.06 332 ASP A CA 1
ATOM 2532 C C . ASP A 1 332 ? 18.155 0.272 -36.575 1.00 69.06 332 ASP A C 1
ATOM 2534 O O . ASP A 1 332 ? 16.933 0.327 -36.741 1.00 69.06 332 ASP A O 1
ATOM 2538 N N . THR A 1 333 ? 18.919 -0.662 -37.138 1.00 77.62 333 THR A N 1
ATOM 2539 C CA . THR A 1 333 ? 18.439 -1.766 -37.985 1.00 77.62 333 THR A CA 1
ATOM 2540 C C . THR A 1 333 ? 18.895 -3.127 -37.468 1.00 77.62 333 THR A C 1
ATOM 2542 O O . THR A 1 333 ? 18.619 -4.152 -38.103 1.00 77.62 333 THR A O 1
ATOM 2545 N N . THR A 1 334 ? 19.631 -3.154 -36.359 1.00 78.38 334 THR A N 1
ATOM 2546 C CA . THR A 1 334 ? 20.171 -4.380 -35.786 1.00 78.38 334 THR A CA 1
ATOM 2547 C C . THR A 1 334 ? 19.204 -4.910 -34.739 1.00 78.38 334 THR A C 1
ATOM 2549 O O . THR A 1 334 ? 18.794 -4.157 -33.876 1.00 78.38 334 THR A O 1
ATOM 2552 N N . PRO A 1 335 ? 18.800 -6.189 -34.813 1.00 83.62 335 PRO A N 1
ATOM 2553 C CA . PRO A 1 335 ? 18.068 -6.820 -33.723 1.00 83.62 335 PRO A CA 1
ATOM 2554 C C . PRO A 1 335 ? 18.931 -6.970 -32.464 1.00 83.62 335 PRO A C 1
ATOM 2556 O O . PRO A 1 335 ? 20.133 -7.225 -32.602 1.00 83.62 335 PRO A O 1
ATOM 2559 N N . PRO A 1 336 ? 18.312 -7.014 -31.271 1.00 90.12 336 PRO A N 1
ATOM 2560 C CA . PRO A 1 336 ? 19.025 -7.239 -30.018 1.00 90.12 336 PRO A CA 1
ATOM 2561 C C . PRO A 1 336 ? 19.683 -8.620 -29.997 1.00 90.12 336 PRO A C 1
ATOM 2563 O O . PRO A 1 336 ? 19.074 -9.613 -30.402 1.00 90.12 336 PRO A O 1
ATOM 2566 N N . SER A 1 337 ? 20.899 -8.733 -29.472 1.00 92.62 337 SER A N 1
ATOM 2567 C CA . SER A 1 337 ? 21.598 -10.008 -29.277 1.00 92.62 337 SER A CA 1
ATOM 2568 C C . SER A 1 337 ? 21.448 -10.505 -27.844 1.00 92.62 337 SER A C 1
ATOM 2570 O O . SER A 1 337 ? 21.684 -9.762 -26.898 1.00 92.62 337 SER A O 1
ATOM 2572 N N . ILE A 1 338 ? 21.127 -11.791 -27.657 1.00 95.06 338 ILE A N 1
ATOM 2573 C CA . ILE A 1 338 ? 21.111 -12.415 -26.323 1.00 95.06 338 ILE A CA 1
ATOM 2574 C C . ILE A 1 338 ? 22.559 -12.621 -25.860 1.00 95.06 338 ILE A C 1
ATOM 2576 O O . ILE A 1 338 ? 23.298 -13.411 -26.450 1.00 95.06 338 ILE A O 1
ATOM 2580 N N . THR A 1 339 ? 22.963 -11.914 -24.807 1.00 94.56 339 THR A N 1
ATOM 2581 C CA . THR A 1 339 ? 24.336 -11.905 -24.275 1.00 94.56 339 THR A CA 1
ATOM 2582 C C . THR A 1 339 ? 24.529 -12.862 -23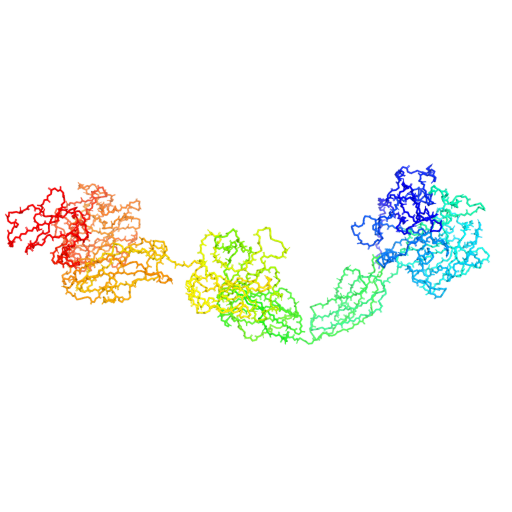.100 1.00 94.56 339 THR A C 1
ATOM 2584 O O . THR A 1 339 ? 25.644 -13.329 -22.867 1.00 94.56 339 THR A O 1
ATOM 2587 N N . GLU A 1 340 ? 23.456 -13.203 -22.380 1.00 96.12 340 GLU A N 1
ATOM 2588 C CA . GLU A 1 340 ? 23.473 -14.135 -21.247 1.00 96.12 340 GLU A CA 1
ATOM 2589 C C . GLU A 1 340 ? 22.150 -14.917 -21.154 1.00 96.12 340 GLU A C 1
ATOM 2591 O O . GLU A 1 340 ? 21.078 -14.370 -21.409 1.00 96.12 340 GLU A O 1
ATOM 2596 N N . GLY A 1 341 ? 22.202 -16.191 -20.748 1.00 93.12 341 GLY A N 1
ATOM 2597 C CA . GLY A 1 341 ? 21.022 -17.062 -20.668 1.00 93.12 341 GLY A CA 1
ATOM 2598 C C . GLY A 1 341 ? 20.565 -17.609 -22.035 1.00 93.12 341 GLY A C 1
ATOM 2599 O O . GLY A 1 341 ? 21.351 -17.607 -22.984 1.00 93.12 341 GLY A O 1
ATOM 2600 N N . PRO A 1 342 ? 19.324 -18.125 -22.151 1.00 95.19 342 PRO A N 1
ATOM 2601 C CA . PRO A 1 342 ? 18.270 -18.145 -21.130 1.00 95.19 342 PRO A CA 1
ATOM 2602 C C . PRO A 1 342 ? 18.480 -19.210 -20.052 1.00 95.19 342 PRO A C 1
ATOM 2604 O O . PRO A 1 342 ? 18.864 -20.340 -20.345 1.00 95.19 342 PRO A O 1
ATOM 2607 N N . SER A 1 343 ? 18.154 -18.884 -18.807 1.00 94.44 343 SER A N 1
ATOM 2608 C CA . SER A 1 343 ? 18.148 -19.808 -17.668 1.00 94.44 343 SER A CA 1
ATOM 2609 C C . SER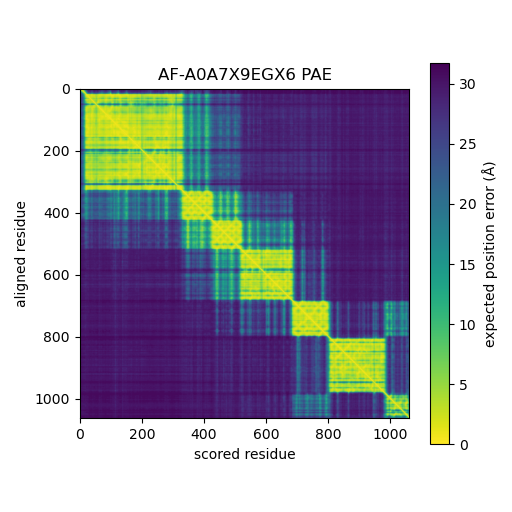 A 1 343 ? 16.738 -19.940 -17.093 1.00 94.44 343 SER A C 1
ATOM 2611 O O . SER A 1 343 ? 15.953 -18.998 -17.164 1.00 94.44 343 SER A O 1
ATOM 2613 N N . SER A 1 344 ? 16.402 -21.113 -16.547 1.00 93.12 344 SER A N 1
ATOM 2614 C CA . SER A 1 344 ? 15.109 -21.372 -15.903 1.00 93.12 344 SER A CA 1
ATOM 2615 C C . SER A 1 344 ? 15.286 -21.776 -14.439 1.00 93.12 344 SER A C 1
ATOM 2617 O O . SER A 1 344 ? 16.149 -22.586 -14.101 1.00 93.12 344 SER A O 1
ATOM 2619 N N . GLN A 1 345 ? 14.459 -21.205 -13.566 1.00 92.25 345 GLN A N 1
ATOM 2620 C CA . GLN A 1 345 ? 14.301 -21.590 -12.166 1.00 92.25 345 GLN A CA 1
ATOM 2621 C C . GLN A 1 345 ? 12.945 -22.273 -12.021 1.00 92.25 345 GLN A C 1
ATOM 2623 O O . GLN A 1 345 ? 11.908 -21.622 -12.131 1.00 92.25 345 GLN A O 1
ATOM 2628 N N . VAL A 1 346 ? 12.953 -23.591 -11.831 1.00 91.06 346 VAL A N 1
ATOM 2629 C CA . VAL A 1 346 ? 11.738 -24.416 -11.841 1.00 91.06 346 VAL A CA 1
ATOM 2630 C C . VAL A 1 346 ? 11.144 -24.607 -10.453 1.00 91.06 346 VAL A C 1
ATOM 2632 O O . VAL A 1 346 ? 11.865 -24.775 -9.469 1.00 91.06 346 VAL A O 1
ATOM 2635 N N . LYS A 1 347 ? 9.815 -24.651 -10.406 1.00 85.19 347 LYS A N 1
ATOM 2636 C CA . LYS A 1 347 ? 9.005 -25.127 -9.283 1.00 85.19 347 LYS A CA 1
ATOM 2637 C C . LYS A 1 347 ? 8.074 -26.239 -9.775 1.00 85.19 347 LYS A C 1
ATOM 2639 O O . LYS A 1 347 ? 8.255 -26.770 -10.870 1.00 85.19 347 LYS A O 1
ATOM 2644 N N . ASP A 1 348 ? 7.126 -26.650 -8.956 1.00 84.69 348 ASP A N 1
ATOM 2645 C CA . ASP A 1 348 ? 6.148 -27.698 -9.246 1.00 84.69 348 ASP A CA 1
ATOM 2646 C C . ASP A 1 348 ? 5.079 -27.277 -10.277 1.00 84.69 348 ASP A C 1
ATOM 2648 O O . ASP A 1 348 ? 4.784 -28.053 -11.177 1.00 84.69 348 ASP A O 1
ATOM 2652 N N . CYS A 1 349 ? 4.563 -26.045 -10.257 1.00 87.44 349 CYS A N 1
ATOM 2653 C CA . CYS A 1 349 ? 3.631 -25.550 -11.288 1.00 87.44 349 CYS A CA 1
ATOM 2654 C C . CYS A 1 349 ? 4.044 -24.225 -11.940 1.00 87.44 349 CYS A C 1
ATOM 2656 O O . CYS A 1 349 ? 3.251 -23.583 -12.635 1.00 87.44 349 CYS A O 1
ATOM 2658 N N . SER A 1 350 ? 5.287 -23.795 -11.751 1.00 88.94 350 SER A N 1
ATOM 2659 C CA . SER A 1 350 ? 5.799 -22.569 -12.360 1.00 88.94 350 SER A CA 1
ATOM 2660 C C . SER A 1 350 ? 7.274 -22.675 -12.729 1.00 88.94 350 SER A C 1
ATOM 2662 O O . SER A 1 350 ? 7.991 -23.577 -12.287 1.00 88.94 350 SER A O 1
ATOM 2664 N N . ALA A 1 351 ? 7.729 -21.755 -13.571 1.00 92.81 351 ALA A N 1
ATOM 2665 C CA . ALA A 1 351 ? 9.137 -21.559 -13.871 1.00 92.81 351 ALA A CA 1
ATOM 2666 C C . ALA A 1 351 ? 9.414 -20.078 -14.141 1.00 92.81 351 ALA A C 1
ATOM 2668 O O . ALA A 1 351 ? 8.691 -19.449 -14.907 1.00 92.81 351 ALA A O 1
ATOM 2669 N N . ALA A 1 352 ? 10.479 -19.536 -13.556 1.00 95.00 352 ALA A N 1
ATOM 2670 C CA . ALA A 1 352 ? 10.971 -18.201 -13.883 1.00 95.00 352 ALA A CA 1
ATOM 2671 C C . ALA A 1 352 ? 12.093 -18.313 -14.920 1.00 95.00 352 ALA A C 1
ATOM 2673 O O . ALA A 1 352 ? 13.045 -19.068 -14.711 1.00 95.00 352 ALA A O 1
ATOM 2674 N N . VAL A 1 353 ? 11.990 -17.589 -16.033 1.00 97.31 353 VAL A N 1
ATOM 2675 C CA . VAL A 1 353 ? 12.971 -17.595 -17.126 1.00 97.31 353 VAL A CA 1
ATOM 2676 C C . VAL A 1 353 ? 13.661 -16.239 -17.211 1.00 97.31 353 VAL A C 1
ATOM 2678 O O . VAL A 1 353 ? 12.991 -15.215 -17.321 1.00 97.31 353 VAL A O 1
ATOM 2681 N N . SER A 1 354 ? 14.995 -16.233 -17.196 1.00 97.19 354 SER A N 1
ATOM 2682 C CA . SER A 1 354 ? 15.807 -15.010 -17.253 1.00 97.19 354 SER A CA 1
ATOM 2683 C C . SER A 1 354 ? 16.881 -15.048 -18.337 1.00 97.19 354 SER A C 1
ATOM 2685 O O . SER A 1 354 ? 17.460 -16.104 -18.599 1.00 97.19 354 SER A O 1
ATOM 2687 N N . TRP A 1 355 ? 17.155 -13.900 -18.956 1.00 97.94 355 TRP A N 1
ATOM 2688 C CA . TRP A 1 355 ? 18.213 -13.704 -19.958 1.00 97.94 355 TRP A CA 1
ATOM 2689 C C . TRP A 1 355 ? 18.631 -12.230 -20.026 1.00 97.94 355 TRP A C 1
ATOM 2691 O O . TRP A 1 355 ? 17.988 -11.385 -19.405 1.00 97.94 355 TRP A O 1
ATOM 2701 N N . LYS A 1 356 ? 19.698 -11.921 -20.772 1.00 97.19 356 LYS A N 1
ATOM 2702 C CA . LYS A 1 356 ? 20.135 -10.542 -21.037 1.00 97.19 356 LYS A CA 1
ATOM 2703 C C . LYS A 1 356 ? 20.336 -10.265 -22.516 1.00 97.19 356 LYS A C 1
ATOM 2705 O O . LYS A 1 356 ? 20.691 -11.182 -23.260 1.00 97.19 356 LYS A O 1
ATOM 2710 N N . THR A 1 357 ? 20.174 -9.009 -22.910 1.00 94.75 357 THR A N 1
ATOM 2711 C CA . THR A 1 357 ? 20.498 -8.502 -24.248 1.00 94.75 357 THR A CA 1
ATOM 2712 C C . THR A 1 357 ? 21.552 -7.394 -24.204 1.00 94.75 357 THR A C 1
ATOM 2714 O O . THR A 1 357 ? 21.815 -6.787 -23.165 1.00 94.75 357 THR A O 1
ATOM 2717 N N . ASP A 1 358 ? 22.221 -7.160 -25.330 1.00 86.06 358 ASP A N 1
ATOM 2718 C CA . ASP A 1 358 ? 23.177 -6.059 -25.524 1.00 86.06 358 ASP A CA 1
ATOM 2719 C C . ASP A 1 358 ? 22.503 -4.673 -25.548 1.00 86.06 358 ASP A C 1
ATOM 2721 O O . ASP A 1 358 ? 23.095 -3.679 -25.109 1.00 86.06 358 ASP A O 1
ATOM 2725 N N . GLU A 1 359 ? 21.239 -4.612 -25.955 1.00 82.50 359 GLU A N 1
ATOM 2726 C CA . GLU A 1 359 ? 20.405 -3.409 -25.989 1.00 82.50 359 GLU A CA 1
ATOM 2727 C C . GLU A 1 359 ? 19.019 -3.618 -25.361 1.00 82.50 359 GLU A C 1
ATOM 2729 O O . GLU A 1 359 ? 18.630 -4.739 -25.047 1.00 82.50 359 GLU A O 1
ATOM 2734 N N . ALA A 1 360 ? 18.275 -2.536 -25.118 1.00 85.31 360 ALA A N 1
ATOM 2735 C CA . ALA A 1 360 ? 16.968 -2.630 -24.471 1.00 85.31 360 ALA A CA 1
ATOM 2736 C C . ALA A 1 360 ? 15.930 -3.263 -25.412 1.00 85.31 360 ALA A C 1
ATOM 2738 O O . ALA A 1 360 ? 15.587 -2.696 -26.449 1.00 85.31 360 ALA A O 1
ATOM 2739 N N . ALA A 1 361 ? 15.382 -4.409 -25.012 1.00 90.31 361 ALA A N 1
ATOM 2740 C CA . ALA A 1 361 ? 14.450 -5.189 -25.813 1.00 90.31 361 ALA A CA 1
ATOM 2741 C C . ALA A 1 361 ? 13.213 -5.607 -25.008 1.00 90.31 361 ALA A C 1
ATOM 2743 O O . ALA A 1 361 ? 13.228 -5.622 -23.775 1.00 90.31 361 ALA A O 1
ATOM 2744 N N . ASN A 1 362 ? 12.128 -5.957 -25.696 1.00 94.31 362 ASN A N 1
ATOM 2745 C CA . ASN A 1 362 ? 10.980 -6.593 -25.059 1.00 94.31 362 ASN A CA 1
ATOM 2746 C C . ASN A 1 362 ? 11.315 -8.031 -24.612 1.00 94.31 362 ASN A C 1
ATOM 2748 O O . ASN A 1 362 ? 12.325 -8.622 -25.014 1.00 94.31 362 ASN A O 1
ATOM 2752 N N . SER A 1 363 ? 10.451 -8.598 -23.767 1.00 97.38 363 SER A N 1
ATOM 2753 C CA . SER A 1 363 ? 10.665 -9.924 -23.181 1.00 97.38 363 SER A CA 1
ATOM 2754 C C . SER A 1 363 ? 9.544 -10.872 -23.576 1.00 97.38 363 SER A C 1
ATOM 2756 O O . SER A 1 363 ? 8.404 -10.661 -23.166 1.00 97.38 363 SER A O 1
ATOM 2758 N N . ILE A 1 364 ? 9.830 -11.934 -24.325 1.00 97.25 364 ILE A N 1
ATOM 2759 C CA . ILE A 1 364 ? 8.839 -12.957 -24.687 1.00 97.25 364 ILE A CA 1
ATOM 2760 C C . ILE A 1 364 ? 9.411 -14.342 -24.384 1.00 97.25 364 ILE A C 1
ATOM 2762 O O . ILE A 1 364 ? 10.556 -14.627 -24.719 1.00 97.25 364 ILE A O 1
ATOM 2766 N N . VAL A 1 365 ? 8.602 -15.222 -23.795 1.00 98.25 365 VAL A N 1
ATOM 2767 C CA . VAL A 1 365 ? 8.908 -16.648 -23.639 1.00 98.25 365 VAL A CA 1
ATOM 2768 C C . VAL A 1 365 ? 7.813 -17.467 -24.303 1.00 98.25 365 VAL A C 1
ATOM 2770 O O . VAL A 1 365 ? 6.649 -17.375 -23.917 1.00 98.25 365 VAL A O 1
ATOM 2773 N N . GLU A 1 366 ? 8.179 -18.287 -25.282 1.00 97.94 366 GLU A N 1
ATOM 2774 C CA . GLU A 1 366 ? 7.311 -19.320 -25.849 1.00 97.94 366 GLU A CA 1
ATOM 2775 C C . GLU A 1 366 ? 7.628 -20.656 -25.181 1.00 97.94 366 GLU A C 1
ATOM 2777 O O . GLU A 1 366 ? 8.798 -20.996 -25.023 1.00 97.94 366 GLU A O 1
ATOM 2782 N N . TYR A 1 367 ? 6.608 -21.412 -24.771 1.00 98.12 367 TYR A N 1
ATOM 2783 C CA . TYR A 1 367 ? 6.779 -22.678 -24.055 1.00 98.12 367 TYR A CA 1
ATOM 2784 C C . TYR A 1 367 ? 5.669 -23.696 -24.358 1.00 98.12 367 TYR A C 1
ATOM 2786 O O . TYR A 1 367 ? 4.597 -23.339 -24.845 1.00 98.12 367 TYR A O 1
ATOM 2794 N N . GLY A 1 368 ? 5.913 -24.977 -24.063 1.00 97.44 368 GLY A N 1
ATOM 2795 C CA . GLY A 1 368 ? 4.897 -26.035 -24.072 1.00 97.44 368 GLY A CA 1
ATOM 2796 C C . GLY A 1 368 ? 5.463 -27.452 -24.035 1.00 97.44 368 GLY A C 1
ATOM 2797 O O . GLY A 1 368 ? 6.646 -27.649 -23.809 1.00 97.44 368 GLY A O 1
ATOM 2798 N N . LEU A 1 369 ? 4.620 -28.469 -24.238 1.00 96.69 369 LEU A N 1
ATOM 2799 C CA . LEU A 1 369 ? 5.004 -29.884 -24.052 1.00 96.69 369 LEU A CA 1
ATOM 2800 C C . LEU A 1 369 ? 5.880 -30.464 -25.179 1.00 96.69 369 LEU A C 1
ATOM 2802 O O . LEU A 1 369 ? 6.296 -31.616 -25.111 1.00 96.69 369 LEU A O 1
ATOM 2806 N N . THR A 1 370 ? 6.115 -29.694 -26.239 1.00 96.56 370 THR A N 1
ATOM 2807 C CA . THR A 1 370 ? 6.932 -30.063 -27.406 1.00 96.56 370 THR A CA 1
ATOM 2808 C C . THR A 1 370 ? 7.663 -28.819 -27.905 1.00 96.56 370 THR A C 1
ATOM 2810 O O . THR A 1 370 ? 7.241 -27.709 -27.579 1.00 96.56 370 THR A O 1
ATOM 2813 N N . ASP A 1 371 ? 8.667 -28.983 -28.763 1.00 93.25 371 ASP A N 1
ATOM 2814 C CA . ASP A 1 371 ? 9.405 -27.899 -29.445 1.00 93.25 371 ASP A CA 1
ATOM 2815 C C . ASP A 1 371 ? 8.542 -27.005 -30.364 1.00 93.25 371 ASP A C 1
ATOM 2817 O O . ASP A 1 371 ? 9.008 -26.010 -30.913 1.00 93.25 371 ASP A O 1
ATOM 2821 N N . SER A 1 372 ? 7.258 -27.334 -30.522 1.00 94.25 372 SER A N 1
ATOM 2822 C CA . SER A 1 372 ? 6.257 -26.468 -31.149 1.00 94.25 372 SER A CA 1
ATOM 2823 C C . SER A 1 372 ? 5.656 -25.435 -30.181 1.00 94.25 372 SER A C 1
ATOM 2825 O O . SER A 1 372 ? 4.852 -24.611 -30.614 1.00 94.25 372 SER A O 1
ATOM 2827 N N . TYR A 1 373 ? 6.027 -25.485 -28.894 1.00 93.62 373 TYR A N 1
ATOM 2828 C CA . TYR A 1 373 ? 5.603 -24.608 -27.798 1.00 93.62 373 TYR A CA 1
ATOM 2829 C C . TYR A 1 373 ? 4.075 -24.527 -27.646 1.00 93.62 373 TYR A C 1
ATOM 2831 O O . TYR A 1 373 ? 3.466 -25.309 -26.920 1.00 93.62 373 TYR A O 1
ATOM 2839 N N . GLY A 1 374 ? 3.418 -23.636 -28.384 1.00 90.88 374 GLY A N 1
ATOM 2840 C CA . GLY A 1 374 ? 1.963 -23.476 -28.390 1.00 90.88 374 GLY A CA 1
ATOM 2841 C C . GLY A 1 374 ? 1.421 -22.537 -27.310 1.00 90.88 374 GLY A C 1
ATOM 2842 O O . GLY A 1 374 ? 0.262 -22.142 -27.410 1.00 90.88 374 GLY A O 1
ATOM 2843 N N . MET A 1 375 ? 2.243 -22.135 -26.336 1.00 96.25 375 MET A N 1
ATOM 2844 C CA . MET A 1 375 ? 1.933 -21.107 -25.337 1.00 96.25 375 MET A CA 1
ATOM 2845 C C . MET A 1 375 ? 3.000 -20.006 -25.349 1.00 96.25 375 MET A C 1
ATOM 2847 O O . MET A 1 375 ? 4.147 -20.252 -25.719 1.00 96.25 375 MET A O 1
ATOM 2851 N N . SER A 1 376 ? 2.634 -18.793 -24.924 1.00 95.75 376 SER A N 1
ATOM 2852 C CA . SER A 1 376 ? 3.562 -17.660 -24.822 1.00 95.75 376 SER A CA 1
ATOM 2853 C C . SER A 1 376 ? 3.214 -16.720 -23.667 1.00 95.75 376 SER A C 1
ATOM 2855 O O . SER A 1 376 ? 2.034 -16.443 -23.445 1.00 95.75 376 SER A O 1
ATOM 2857 N N . VAL A 1 377 ? 4.227 -16.172 -22.993 1.00 96.56 377 VAL A N 1
ATOM 2858 C CA . VAL A 1 377 ? 4.118 -15.061 -22.028 1.00 96.56 377 VAL A CA 1
ATOM 2859 C C . VAL A 1 377 ? 5.008 -13.915 -22.504 1.00 96.56 377 VAL A C 1
ATOM 2861 O O . VAL A 1 377 ? 6.092 -14.158 -23.027 1.00 96.56 377 VAL A O 1
ATOM 2864 N N . SER A 1 378 ? 4.565 -12.667 -22.345 1.00 93.56 378 SER A N 1
ATOM 2865 C CA . SER A 1 378 ? 5.323 -11.493 -22.790 1.00 93.56 378 SER A CA 1
ATOM 2866 C C . SER A 1 378 ? 5.224 -10.318 -21.822 1.00 93.56 378 SER A C 1
ATOM 2868 O O . SER A 1 378 ? 4.153 -10.076 -21.268 1.00 93.56 378 SER A O 1
ATOM 2870 N N . SER A 1 379 ? 6.292 -9.529 -21.728 1.00 90.12 379 SER A N 1
ATOM 2871 C CA . SER A 1 379 ? 6.325 -8.195 -21.128 1.00 90.12 379 SER A CA 1
ATOM 2872 C C . SER A 1 379 ? 6.657 -7.151 -22.198 1.00 90.12 379 SER A C 1
ATOM 2874 O O . SER A 1 379 ? 7.520 -7.374 -23.045 1.00 90.12 379 SER A O 1
ATOM 2876 N N . GLN A 1 380 ? 5.954 -6.015 -22.162 1.00 78.25 380 GLN A N 1
ATOM 2877 C CA . GLN A 1 380 ? 6.106 -4.916 -23.128 1.00 78.25 380 GLN A CA 1
ATOM 2878 C C . GLN A 1 380 ? 7.188 -3.901 -22.725 1.00 78.25 380 GLN A C 1
ATOM 2880 O O . GLN A 1 380 ? 7.481 -2.986 -23.491 1.00 78.25 380 GLN A O 1
ATOM 2885 N N . SER A 1 381 ? 7.765 -4.027 -21.528 1.00 82.38 381 SER A N 1
ATOM 2886 C CA . SER A 1 381 ? 8.864 -3.164 -21.094 1.00 82.38 381 SER A CA 1
ATOM 2887 C C . SER A 1 381 ? 10.137 -3.493 -21.867 1.00 82.38 381 SER A C 1
ATOM 2889 O O . SER A 1 381 ? 10.483 -4.665 -22.005 1.00 82.38 381 SER A O 1
ATOM 2891 N N . PHE A 1 382 ? 10.848 -2.458 -22.316 1.00 84.62 382 PHE A N 1
ATOM 2892 C CA . PHE A 1 382 ? 12.149 -2.598 -22.961 1.00 84.62 382 PHE A CA 1
ATOM 2893 C C . PHE A 1 382 ? 13.255 -2.522 -21.911 1.00 84.62 382 PHE A C 1
ATOM 2895 O O . PHE A 1 382 ? 13.458 -1.479 -21.292 1.00 84.62 382 PHE A O 1
ATOM 2902 N N . VAL A 1 383 ? 13.940 -3.638 -21.685 1.00 92.12 383 VAL A N 1
ATOM 2903 C CA . VAL A 1 383 ? 14.985 -3.799 -20.663 1.00 92.12 383 VAL A CA 1
ATOM 2904 C C . VAL A 1 383 ? 16.161 -4.582 -21.242 1.00 92.12 383 VAL A C 1
ATOM 2906 O O . VAL A 1 383 ? 16.011 -5.226 -22.275 1.00 92.12 383 VAL A O 1
ATOM 2909 N N . LYS A 1 384 ? 17.330 -4.512 -20.595 1.00 90.38 384 LYS A N 1
ATOM 2910 C CA . LYS A 1 384 ? 18.482 -5.372 -20.928 1.00 90.38 384 LYS A CA 1
ATOM 2911 C C . LYS A 1 384 ? 18.537 -6.640 -20.083 1.00 90.38 384 LYS A C 1
ATOM 2913 O O . LYS A 1 384 ? 19.094 -7.636 -20.521 1.00 90.38 384 LYS A O 1
ATOM 2918 N N . ASP A 1 385 ? 17.976 -6.592 -18.876 1.00 95.19 385 ASP A N 1
ATOM 2919 C CA . ASP A 1 385 ? 17.867 -7.722 -17.956 1.00 95.19 385 ASP A CA 1
ATOM 2920 C C . ASP A 1 385 ? 16.418 -8.215 -17.945 1.00 95.19 385 ASP A C 1
ATOM 2922 O O . ASP A 1 385 ? 15.514 -7.523 -17.471 1.00 95.19 385 ASP A O 1
ATOM 2926 N N . HIS A 1 386 ? 16.185 -9.407 -18.482 1.00 96.56 386 HIS A N 1
ATOM 2927 C CA . HIS A 1 386 ? 14.850 -9.958 -18.673 1.00 96.56 386 HIS A CA 1
ATOM 2928 C C . HIS A 1 386 ? 14.528 -11.007 -17.608 1.00 96.56 386 HIS A C 1
ATOM 2930 O O . HIS A 1 386 ? 15.351 -11.869 -17.293 1.00 96.56 386 HIS A O 1
ATOM 2936 N N . LEU A 1 387 ? 13.291 -10.969 -17.110 1.00 96.44 387 LEU A N 1
ATOM 2937 C CA . LEU A 1 387 ? 12.710 -11.972 -16.221 1.00 96.44 387 LEU A CA 1
ATOM 2938 C C . LEU A 1 387 ? 11.230 -12.158 -16.580 1.00 96.44 387 LEU A C 1
ATOM 2940 O O . LEU A 1 387 ? 10.477 -11.185 -16.620 1.00 96.44 387 LEU A O 1
ATOM 2944 N N . ILE A 1 388 ? 10.823 -13.395 -16.860 1.00 96.81 388 ILE A N 1
ATOM 2945 C CA . ILE A 1 388 ? 9.434 -13.775 -17.139 1.00 96.81 388 ILE A CA 1
ATOM 2946 C C . ILE A 1 388 ? 9.054 -14.974 -16.276 1.00 96.81 388 ILE A C 1
ATOM 2948 O O . ILE A 1 388 ? 9.670 -16.034 -16.376 1.00 96.81 388 ILE A O 1
ATOM 2952 N N . ASP A 1 389 ? 7.998 -14.817 -15.482 1.00 93.62 389 ASP A N 1
ATOM 2953 C CA . ASP A 1 389 ? 7.392 -15.901 -14.716 1.00 93.62 389 ASP A CA 1
ATOM 2954 C C . ASP A 1 389 ? 6.324 -16.622 -15.551 1.00 93.62 389 ASP A C 1
ATOM 2956 O O . ASP A 1 389 ? 5.395 -16.012 -16.087 1.00 93.62 389 ASP A O 1
ATOM 2960 N N . ILE A 1 390 ? 6.459 -17.941 -15.663 1.00 93.31 390 ILE A N 1
ATOM 2961 C CA . ILE A 1 390 ? 5.489 -18.844 -16.281 1.00 93.31 390 ILE A CA 1
ATOM 2962 C C . ILE A 1 390 ? 4.759 -19.575 -15.155 1.00 93.31 390 ILE A C 1
ATOM 2964 O O . ILE A 1 390 ? 5.397 -20.282 -14.378 1.00 93.31 390 ILE A O 1
ATOM 2968 N N . SER A 1 391 ? 3.437 -19.442 -15.075 1.00 90.00 391 SER A N 1
ATOM 2969 C CA . SER A 1 391 ? 2.597 -20.104 -14.066 1.00 90.00 391 SER A CA 1
ATOM 2970 C C . SER A 1 391 ? 1.663 -21.151 -14.686 1.00 90.00 391 SER A C 1
ATOM 2972 O O . SER A 1 391 ? 1.619 -21.322 -15.907 1.00 90.00 391 SER A O 1
ATOM 2974 N N . SER A 1 392 ? 0.888 -21.849 -13.847 1.00 86.19 392 SER A N 1
ATOM 2975 C CA . SER A 1 392 ? -0.124 -22.840 -14.263 1.00 86.19 392 SER A CA 1
ATOM 2976 C C . SER A 1 392 ? 0.428 -24.030 -15.070 1.00 86.19 392 SER A C 1
ATOM 2978 O O . SER A 1 392 ? -0.229 -24.543 -15.978 1.00 86.19 392 SER A O 1
ATOM 2980 N N . LEU A 1 393 ? 1.647 -24.470 -14.760 1.00 90.06 393 LEU A N 1
ATOM 2981 C CA . LEU A 1 393 ? 2.268 -25.659 -15.339 1.00 90.06 393 LEU A CA 1
ATOM 2982 C C . LEU A 1 393 ? 1.833 -26.924 -14.591 1.00 90.06 393 LEU A C 1
ATOM 2984 O O . LEU A 1 393 ? 1.497 -26.886 -13.413 1.00 90.06 393 LEU A O 1
ATOM 2988 N N . ASN A 1 394 ? 1.868 -28.072 -15.261 1.00 89.38 394 ASN A N 1
ATOM 2989 C CA . ASN A 1 394 ? 1.612 -29.348 -14.599 1.00 89.38 394 ASN A CA 1
ATOM 2990 C C . ASN A 1 394 ? 2.859 -29.796 -13.815 1.00 89.38 394 ASN A C 1
ATOM 2992 O O . ASN A 1 394 ? 3.952 -29.723 -14.382 1.00 89.38 394 ASN A O 1
ATOM 2996 N N . PRO A 1 395 ? 2.730 -30.337 -12.590 1.00 88.50 395 PRO A N 1
ATOM 2997 C CA . PRO A 1 395 ? 3.844 -30.942 -11.856 1.00 88.50 395 PRO A CA 1
ATOM 2998 C C . PRO A 1 395 ? 4.468 -32.149 -12.549 1.00 88.50 395 PRO A C 1
ATOM 3000 O O . PRO A 1 395 ? 3.826 -32.833 -13.350 1.00 88.50 395 PRO A O 1
ATOM 3003 N N . SER A 1 396 ? 5.740 -32.420 -12.237 1.00 89.50 396 SER A N 1
ATOM 3004 C CA . SER A 1 396 ? 6.529 -33.531 -12.800 1.00 89.50 396 SER A CA 1
ATOM 3005 C C . SER A 1 396 ? 6.465 -33.630 -14.331 1.00 89.50 396 SER A C 1
ATOM 3007 O O . SER A 1 396 ? 6.484 -34.727 -14.895 1.00 89.50 396 SER A O 1
ATOM 3009 N N . THR A 1 397 ? 6.355 -32.491 -15.015 1.00 94.12 397 THR A N 1
ATOM 3010 C CA . THR A 1 397 ? 6.112 -32.418 -16.456 1.00 94.12 397 THR A CA 1
ATOM 3011 C C . THR A 1 397 ? 7.247 -31.672 -17.142 1.00 94.12 397 THR A C 1
ATOM 3013 O O . THR A 1 397 ? 7.670 -30.600 -16.712 1.00 94.12 397 THR A O 1
ATOM 3016 N N . GLN A 1 398 ? 7.762 -32.252 -18.225 1.00 96.88 398 GLN A N 1
ATOM 3017 C CA . GLN A 1 398 ? 8.778 -31.613 -19.053 1.00 96.88 398 GLN A CA 1
ATOM 3018 C C . GLN A 1 398 ? 8.135 -30.608 -20.017 1.00 96.88 398 GLN A C 1
ATOM 3020 O O . GLN A 1 398 ? 7.164 -30.935 -20.701 1.00 96.88 398 GLN A O 1
ATOM 3025 N N . TYR A 1 399 ? 8.715 -29.412 -20.091 1.00 97.50 399 TYR A N 1
ATOM 3026 C CA . TYR A 1 399 ? 8.354 -28.342 -21.014 1.00 97.50 399 TYR A CA 1
ATOM 3027 C C . TYR A 1 399 ? 9.564 -27.955 -21.867 1.00 97.50 399 TYR A C 1
ATOM 3029 O O . TYR A 1 399 ? 10.684 -27.857 -21.368 1.00 97.50 399 TYR A O 1
ATOM 3037 N N . HIS A 1 400 ? 9.317 -27.712 -23.148 1.00 98.00 400 HIS A N 1
ATOM 3038 C CA . HIS A 1 400 ? 10.199 -27.013 -24.074 1.00 98.00 400 HIS A CA 1
ATOM 3039 C C . HIS A 1 400 ? 9.915 -25.512 -24.002 1.00 98.00 400 HIS A C 1
ATOM 3041 O O . HIS A 1 400 ? 8.755 -25.122 -23.847 1.00 98.00 400 HIS A O 1
ATOM 3047 N N . TYR A 1 401 ? 10.940 -24.672 -24.128 1.00 98.19 401 TYR A N 1
ATOM 3048 C CA . TYR A 1 401 ? 10.801 -23.221 -24.189 1.00 98.19 401 TYR A CA 1
ATOM 3049 C C . TYR A 1 401 ? 11.902 -22.553 -25.020 1.00 98.19 401 TYR A C 1
ATOM 3051 O O . TYR A 1 401 ? 13.000 -23.086 -25.180 1.00 98.19 401 TYR A O 1
ATOM 3059 N N . ARG A 1 402 ? 11.616 -21.345 -25.505 1.00 97.94 402 ARG A N 1
ATOM 3060 C CA . ARG A 1 402 ? 12.598 -20.406 -26.061 1.00 97.94 402 ARG A CA 1
ATOM 3061 C C . ARG A 1 402 ? 12.227 -18.975 -25.692 1.00 97.94 402 ARG A C 1
ATOM 3063 O O . ARG A 1 402 ? 11.056 -18.688 -25.439 1.00 97.94 402 ARG A O 1
ATOM 3070 N N . VAL A 1 403 ? 13.205 -18.076 -25.697 1.00 98.12 403 VAL A N 1
ATOM 3071 C CA . VAL A 1 403 ? 12.965 -16.641 -25.473 1.00 98.12 403 VAL A CA 1
ATOM 3072 C C . VAL A 1 403 ? 13.088 -15.863 -26.774 1.00 98.12 403 VAL A C 1
ATOM 3074 O O . VAL A 1 403 ? 13.811 -16.289 -27.677 1.00 98.12 403 VAL A O 1
ATOM 3077 N N . LEU A 1 404 ? 12.367 -14.750 -26.871 1.00 97.25 404 LEU A N 1
ATOM 3078 C CA . LEU A 1 404 ? 12.367 -13.848 -28.012 1.00 97.25 404 LEU A CA 1
ATOM 3079 C C . LEU A 1 404 ? 12.458 -12.395 -27.528 1.00 97.25 404 LEU A C 1
ATOM 3081 O O . LEU A 1 404 ? 11.780 -12.023 -26.567 1.00 97.25 404 LEU A O 1
ATOM 3085 N N . SER A 1 405 ? 13.254 -11.587 -28.226 1.00 96.62 405 SER A N 1
ATOM 3086 C CA . SER A 1 405 ? 13.461 -10.170 -27.913 1.00 96.62 405 SER A CA 1
ATOM 3087 C C . SER A 1 405 ? 13.537 -9.324 -29.184 1.00 96.62 405 SER A C 1
ATOM 3089 O O . SER A 1 405 ? 14.241 -9.674 -30.129 1.00 96.62 405 SER A O 1
ATOM 3091 N N . SER A 1 406 ? 12.810 -8.213 -29.193 1.00 92.44 406 SER A N 1
ATOM 3092 C CA . SER A 1 406 ? 12.825 -7.159 -30.209 1.00 92.44 406 SER A CA 1
ATOM 3093 C C . SER A 1 406 ? 13.123 -5.821 -29.550 1.00 92.44 406 SER A C 1
ATOM 3095 O O . SER A 1 406 ? 12.630 -5.576 -28.450 1.00 92.44 406 SER A O 1
ATOM 3097 N N . ASP A 1 407 ? 13.893 -4.961 -30.205 1.00 87.50 407 ASP A N 1
ATOM 3098 C CA . ASP A 1 407 ? 14.224 -3.621 -29.706 1.00 87.50 407 ASP A CA 1
ATOM 3099 C C . ASP A 1 407 ? 13.073 -2.612 -29.886 1.00 87.50 407 ASP A C 1
ATOM 3101 O O . ASP A 1 407 ? 11.999 -2.906 -30.428 1.00 87.50 407 ASP A O 1
ATOM 3105 N N . THR A 1 408 ? 13.311 -1.386 -29.415 1.00 79.62 408 THR A N 1
ATOM 3106 C CA . THR A 1 408 ? 12.344 -0.278 -29.462 1.00 79.62 408 THR A CA 1
ATOM 3107 C C . THR A 1 408 ? 12.014 0.219 -30.871 1.00 79.62 408 THR A C 1
ATOM 3109 O O . THR A 1 408 ? 10.978 0.864 -31.059 1.00 79.62 408 THR A O 1
ATOM 3112 N N . LYS A 1 409 ? 12.867 -0.051 -31.863 1.00 78.12 409 LYS A N 1
ATOM 3113 C CA . LYS A 1 409 ? 12.641 0.279 -33.278 1.00 78.12 409 LYS A CA 1
ATOM 3114 C C . LYS A 1 409 ? 11.927 -0.850 -34.019 1.00 78.12 409 LYS A C 1
ATOM 3116 O O . LYS A 1 409 ? 11.459 -0.650 -35.141 1.00 78.12 409 LYS A O 1
ATOM 3121 N N . GLY A 1 410 ? 11.759 -1.994 -33.362 1.00 78.50 410 GLY A N 1
ATOM 3122 C CA . GLY A 1 410 ? 11.071 -3.164 -33.873 1.00 78.50 410 GLY A CA 1
ATOM 3123 C C . GLY A 1 410 ? 11.972 -4.102 -34.668 1.00 78.50 410 GLY A C 1
ATOM 3124 O O . GLY A 1 410 ? 11.428 -4.926 -35.409 1.00 78.50 410 GLY A O 1
ATOM 3125 N N . ASN A 1 411 ? 13.303 -4.019 -34.541 1.00 79.31 411 ASN A N 1
ATOM 3126 C CA . ASN A 1 411 ? 14.160 -5.045 -35.128 1.00 79.31 411 ASN A CA 1
ATOM 3127 C C . ASN A 1 411 ? 14.081 -6.333 -34.276 1.00 79.31 411 ASN A C 1
ATOM 3129 O O . ASN A 1 411 ? 13.831 -6.328 -33.069 1.00 79.31 411 ASN A O 1
ATOM 3133 N N . GLY A 1 412 ? 14.163 -7.490 -34.941 1.00 86.19 412 GLY A N 1
ATOM 3134 C CA . GLY A 1 412 ? 13.940 -8.815 -34.345 1.00 86.19 412 GLY A CA 1
ATOM 3135 C C . GLY A 1 412 ? 12.602 -9.475 -34.740 1.00 86.19 412 GLY A C 1
ATOM 3136 O O . GLY A 1 412 ? 12.028 -9.135 -35.777 1.00 86.19 412 GLY A O 1
ATOM 3137 N N . PRO A 1 413 ? 12.106 -10.455 -33.958 1.00 90.19 413 PRO A N 1
ATOM 3138 C CA . PRO A 1 413 ? 12.694 -10.932 -32.710 1.00 90.19 413 PRO A CA 1
ATOM 3139 C C . PRO A 1 413 ? 13.953 -11.782 -32.919 1.00 90.19 413 PRO A C 1
ATOM 3141 O O . PRO A 1 413 ? 13.971 -12.686 -33.759 1.00 90.19 413 PRO A O 1
ATOM 3144 N N . THR A 1 414 ? 14.971 -11.556 -32.095 1.00 95.19 414 THR A N 1
ATOM 3145 C CA . THR A 1 414 ? 16.051 -12.523 -31.876 1.00 95.19 414 THR A CA 1
ATOM 3146 C C . THR A 1 414 ? 15.539 -13.616 -30.954 1.00 95.19 414 THR A C 1
ATOM 3148 O O . THR A 1 414 ? 15.036 -13.324 -29.871 1.00 95.19 414 THR A O 1
ATOM 3151 N N . ALA A 1 415 ? 15.653 -14.874 -31.383 1.00 95.62 415 ALA A N 1
ATOM 3152 C CA . ALA A 1 415 ? 15.192 -16.031 -30.625 1.00 95.62 415 ALA A CA 1
ATOM 3153 C C . ALA A 1 415 ? 16.367 -16.879 -30.119 1.00 95.62 415 ALA A C 1
ATOM 3155 O O . ALA A 1 415 ? 17.346 -17.080 -30.843 1.00 95.62 415 ALA A O 1
ATOM 3156 N N . SER A 1 416 ? 16.247 -17.437 -28.913 1.00 97.19 416 SER A N 1
ATOM 3157 C CA . SER A 1 416 ? 17.166 -18.482 -28.447 1.00 97.19 416 SER A CA 1
ATOM 3158 C C . SER A 1 416 ? 16.940 -19.811 -29.183 1.00 97.19 416 SER A C 1
ATOM 3160 O O . SER A 1 416 ? 15.922 -20.019 -29.849 1.00 97.19 416 SER A O 1
ATOM 3162 N N . SER A 1 417 ? 17.870 -20.756 -29.012 1.00 95.88 417 SER A N 1
ATOM 3163 C CA . SER A 1 417 ? 17.609 -22.167 -29.319 1.00 95.88 417 SER A CA 1
ATOM 3164 C C . SER A 1 417 ? 16.495 -22.736 -28.430 1.00 95.88 417 SER A C 1
ATOM 3166 O O . SER A 1 417 ? 16.154 -22.139 -27.407 1.00 95.88 417 SER A O 1
ATOM 3168 N N . ASP A 1 418 ? 15.970 -23.907 -28.798 1.00 97.12 418 ASP A N 1
ATOM 3169 C CA . ASP A 1 418 ? 15.089 -24.687 -27.925 1.00 97.12 418 ASP A CA 1
ATOM 3170 C C . ASP A 1 418 ? 15.837 -25.121 -26.659 1.00 97.12 418 ASP A C 1
ATOM 3172 O O . ASP A 1 418 ? 16.966 -25.618 -26.731 1.00 97.12 418 ASP A O 1
ATOM 3176 N N . LEU A 1 419 ? 15.206 -24.923 -25.509 1.00 97.94 419 LEU A N 1
ATOM 3177 C CA . LEU A 1 419 ? 15.657 -25.398 -24.208 1.00 97.94 419 LEU A CA 1
ATOM 3178 C C . LEU A 1 419 ? 14.521 -26.172 -23.541 1.00 97.94 419 LEU A C 1
ATOM 3180 O O . LEU A 1 419 ? 13.355 -26.021 -23.890 1.00 97.94 419 LEU A O 1
ATOM 3184 N N . THR A 1 420 ? 14.847 -26.982 -22.539 1.00 97.50 420 THR A N 1
ATOM 3185 C CA . THR A 1 420 ? 13.841 -27.728 -21.776 1.00 97.50 420 THR A CA 1
ATOM 3186 C C . THR A 1 420 ? 14.020 -27.530 -20.285 1.00 97.50 420 THR A C 1
ATOM 3188 O O . THR A 1 420 ? 15.152 -27.483 -19.804 1.00 97.50 420 THR A O 1
ATOM 3191 N N . PHE A 1 421 ? 12.917 -27.537 -19.547 1.00 96.19 421 PHE A N 1
ATOM 3192 C CA . PHE A 1 421 ? 12.915 -27.688 -18.098 1.00 96.19 421 PHE A CA 1
ATOM 3193 C C . PHE A 1 421 ? 11.867 -28.723 -17.676 1.00 96.19 421 PHE A C 1
ATOM 3195 O O . PHE A 1 421 ? 11.010 -29.119 -18.462 1.00 96.19 421 PHE A O 1
ATOM 3202 N N . THR A 1 422 ? 11.955 -29.244 -16.456 1.00 95.31 422 THR A N 1
ATOM 3203 C CA . THR A 1 422 ? 10.954 -30.169 -15.902 1.00 95.31 422 THR A CA 1
ATOM 3204 C C . THR A 1 422 ? 10.505 -29.622 -14.567 1.00 95.31 422 THR A C 1
ATOM 3206 O O . THR A 1 422 ? 11.349 -29.332 -13.721 1.00 95.31 422 THR A O 1
ATOM 3209 N N . THR A 1 423 ? 9.200 -29.434 -14.408 1.00 91.19 423 THR A N 1
ATOM 3210 C CA . THR A 1 423 ? 8.632 -28.992 -13.138 1.00 91.19 423 THR A CA 1
ATOM 3211 C C . THR A 1 423 ? 8.859 -30.039 -12.052 1.00 91.19 423 THR A C 1
ATOM 3213 O O . THR A 1 423 ? 8.917 -31.245 -12.318 1.00 91.19 423 THR A O 1
ATOM 3216 N N . SER A 1 424 ? 9.007 -29.576 -10.816 1.00 87.19 424 SER A N 1
ATOM 3217 C CA . SER A 1 424 ? 9.192 -30.432 -9.644 1.00 87.19 424 SER A CA 1
ATOM 3218 C C . SER A 1 424 ? 7.944 -31.277 -9.349 1.00 87.19 424 SER A C 1
ATOM 3220 O O . SER A 1 424 ? 6.883 -31.101 -9.950 1.00 87.19 424 SER A O 1
ATOM 3222 N N . ALA A 1 425 ? 8.076 -32.249 -8.444 1.00 83.94 425 ALA A N 1
ATOM 3223 C CA . ALA A 1 425 ? 6.919 -32.968 -7.920 1.00 83.94 425 ALA A CA 1
ATOM 3224 C C . ALA A 1 425 ? 6.021 -32.031 -7.102 1.00 83.94 425 ALA A C 1
ATOM 3226 O O . ALA A 1 425 ? 6.524 -31.120 -6.457 1.00 83.94 425 ALA A O 1
ATOM 3227 N N . ASP A 1 426 ? 4.719 -32.303 -7.144 1.00 79.75 426 ASP A N 1
ATOM 3228 C CA . ASP A 1 426 ? 3.685 -31.629 -6.358 1.00 79.75 426 ASP A CA 1
ATOM 3229 C C . ASP A 1 426 ? 3.966 -31.801 -4.852 1.00 79.75 426 ASP A C 1
ATOM 3231 O O . ASP A 1 426 ? 4.136 -32.931 -4.368 1.00 79.75 426 ASP A O 1
ATOM 3235 N N . SER A 1 427 ? 4.056 -30.684 -4.128 1.00 81.50 427 SER A N 1
ATOM 3236 C CA . SER A 1 427 ? 4.202 -30.650 -2.674 1.00 81.50 427 SER A CA 1
ATOM 3237 C C . SER A 1 427 ? 3.463 -29.447 -2.090 1.00 81.50 427 SER A C 1
ATOM 3239 O O . SER A 1 427 ? 3.630 -28.358 -2.617 1.00 81.50 427 SER A O 1
ATOM 3241 N N . PRO A 1 428 ? 2.703 -29.606 -0.990 1.00 87.06 428 PRO A N 1
ATOM 3242 C CA . PRO A 1 428 ? 2.097 -28.472 -0.303 1.00 87.06 428 PRO A CA 1
ATOM 3243 C C . PRO A 1 428 ? 3.156 -27.622 0.416 1.00 87.06 428 PRO A C 1
ATOM 3245 O O . PRO A 1 428 ? 4.149 -28.184 0.896 1.00 87.06 428 PRO A O 1
ATOM 3248 N N . PRO A 1 429 ? 2.892 -26.319 0.624 1.00 90.75 429 PRO A N 1
ATOM 3249 C CA . PRO A 1 429 ? 3.839 -25.425 1.279 1.00 90.75 429 PRO A CA 1
ATOM 3250 C C . PRO A 1 429 ? 4.074 -25.846 2.732 1.00 90.75 429 PRO A C 1
ATOM 3252 O O . PRO A 1 429 ? 3.137 -26.216 3.447 1.00 90.75 429 PRO A O 1
ATOM 3255 N N . VAL A 1 430 ? 5.309 -25.746 3.215 1.00 92.94 430 VAL A N 1
ATOM 3256 C CA . VAL A 1 430 ? 5.695 -26.062 4.597 1.00 92.94 430 VAL A CA 1
ATOM 3257 C C . VAL A 1 430 ? 5.883 -24.774 5.390 1.00 92.94 430 VAL A C 1
ATOM 3259 O O . VAL A 1 430 ? 6.637 -23.892 4.994 1.00 92.94 430 VAL A O 1
ATOM 3262 N N . ILE A 1 431 ? 5.246 -24.675 6.561 1.00 95.25 431 ILE A N 1
ATOM 3263 C CA . ILE A 1 431 ? 5.486 -23.574 7.507 1.00 95.25 431 ILE A CA 1
ATOM 3264 C C . ILE A 1 431 ? 6.838 -23.818 8.186 1.00 95.25 431 ILE A C 1
ATOM 3266 O O . ILE A 1 431 ? 6.970 -24.731 9.004 1.00 95.25 431 ILE A O 1
ATOM 3270 N N . VAL A 1 432 ? 7.847 -23.021 7.831 1.00 96.19 432 VAL A N 1
ATOM 3271 C CA . VAL A 1 432 ? 9.230 -23.170 8.313 1.00 96.19 432 VAL A CA 1
ATOM 3272 C C . VAL A 1 432 ? 9.498 -22.391 9.599 1.00 96.19 432 VAL A C 1
ATOM 3274 O O . VAL A 1 432 ? 10.303 -22.833 10.419 1.00 96.19 432 VAL A O 1
ATOM 3277 N N . THR A 1 433 ? 8.787 -21.279 9.810 1.00 95.81 433 THR A N 1
ATOM 3278 C CA . THR A 1 433 ? 8.906 -20.441 11.011 1.00 95.81 433 THR A CA 1
ATOM 3279 C C . THR A 1 433 ? 7.530 -19.958 11.466 1.00 95.81 433 THR A C 1
ATOM 3281 O O . THR A 1 433 ? 6.717 -19.525 10.652 1.00 95.81 433 THR A O 1
ATOM 3284 N N . GLY A 1 434 ? 7.286 -19.959 12.780 1.00 92.69 434 GLY A N 1
ATOM 3285 C CA . GLY A 1 434 ? 6.020 -19.511 13.366 1.00 92.69 434 GLY A CA 1
ATOM 3286 C C . GLY A 1 434 ? 4.913 -20.581 13.331 1.00 92.69 434 GLY A C 1
ATOM 3287 O O . GLY A 1 434 ? 5.204 -21.765 13.151 1.00 92.69 434 GLY A O 1
ATOM 3288 N N . PRO A 1 435 ? 3.644 -20.188 13.539 1.00 95.62 435 PRO A N 1
ATOM 3289 C CA . PRO A 1 435 ? 3.176 -18.809 13.663 1.00 95.62 435 PRO A CA 1
ATOM 3290 C C . PRO A 1 435 ? 3.506 -18.159 15.014 1.00 95.62 435 PRO A C 1
ATOM 3292 O O . PRO A 1 435 ? 3.439 -18.799 16.060 1.00 95.62 435 PRO A O 1
ATOM 3295 N N . SER A 1 436 ? 3.829 -16.867 14.983 1.00 95.12 436 SER A N 1
ATOM 3296 C CA . SER A 1 436 ? 4.203 -16.070 16.156 1.00 95.12 436 SER A CA 1
ATOM 3297 C C . SER A 1 436 ? 3.326 -14.829 16.274 1.00 95.12 436 SER A C 1
ATOM 3299 O O . SER A 1 436 ? 3.054 -14.154 15.281 1.00 95.12 436 SER A O 1
ATOM 3301 N N . VAL A 1 437 ? 2.922 -14.495 17.499 1.00 95.69 437 VAL A N 1
ATOM 3302 C CA . VAL A 1 437 ? 2.204 -13.250 17.795 1.00 95.69 437 VAL A CA 1
ATOM 3303 C C . VAL A 1 437 ? 3.225 -12.159 18.101 1.00 95.69 437 VAL A C 1
ATOM 3305 O O . VAL A 1 437 ? 3.966 -12.266 19.074 1.00 95.69 437 VAL A O 1
ATOM 3308 N N . VAL A 1 438 ? 3.300 -11.138 17.247 1.00 92.12 438 VAL A N 1
ATOM 3309 C CA . VAL A 1 438 ? 4.330 -10.085 17.321 1.00 92.12 438 VAL A CA 1
ATOM 3310 C C . VAL A 1 438 ? 3.854 -8.876 18.125 1.00 92.12 438 VAL A C 1
ATOM 3312 O O . VAL A 1 438 ? 4.650 -8.230 18.799 1.00 92.12 438 VAL A O 1
ATOM 3315 N N . SER A 1 439 ? 2.558 -8.569 18.081 1.00 83.69 439 SER A N 1
ATOM 3316 C CA . SER A 1 439 ? 1.948 -7.537 18.921 1.00 83.69 439 SER A CA 1
ATOM 3317 C C . SER A 1 439 ? 0.481 -7.849 19.190 1.00 83.69 439 SER A C 1
ATOM 3319 O O . SER A 1 439 ? -0.202 -8.448 18.355 1.00 83.69 439 SER A O 1
ATOM 3321 N N . VAL A 1 440 ? 0.001 -7.439 20.363 1.00 88.19 440 VAL A N 1
ATOM 3322 C CA . VAL A 1 440 ? -1.392 -7.589 20.793 1.00 88.19 440 VAL A CA 1
ATOM 3323 C C . VAL A 1 440 ? -1.847 -6.290 21.449 1.00 88.19 440 VAL A C 1
ATOM 3325 O O . VAL A 1 440 ? -1.111 -5.707 22.238 1.00 88.19 440 VAL A O 1
ATOM 3328 N N . SER A 1 441 ? -3.050 -5.839 21.105 1.00 83.75 441 SER A N 1
ATOM 3329 C CA . SER A 1 441 ? -3.762 -4.748 21.771 1.00 83.75 441 SER A CA 1
ATOM 3330 C C . SER A 1 441 ? -5.088 -5.262 22.338 1.00 83.75 441 SER A C 1
ATOM 3332 O O . SER A 1 441 ? -5.375 -6.463 22.305 1.00 83.75 441 SER A O 1
ATOM 3334 N N . SER A 1 442 ? -5.931 -4.354 22.817 1.00 82.38 442 SER A N 1
ATOM 3335 C CA . SER A 1 442 ? -7.281 -4.684 23.261 1.00 82.38 442 SER A CA 1
ATOM 3336 C C . SER A 1 442 ? -8.223 -5.081 22.129 1.00 82.38 442 SER A C 1
ATOM 3338 O O . SER A 1 442 ? -9.255 -5.690 22.383 1.00 82.38 442 SER A O 1
ATOM 3340 N N . SER A 1 443 ? -7.882 -4.757 20.878 1.00 86.00 443 SER A N 1
ATOM 3341 C CA . SER A 1 443 ? -8.757 -4.995 19.724 1.00 86.00 443 SER A CA 1
ATOM 3342 C C . SER A 1 443 ? -8.051 -5.556 18.492 1.00 86.00 443 SER A C 1
ATOM 3344 O O . SER A 1 443 ? -8.704 -5.816 17.478 1.00 86.00 443 SER A O 1
ATOM 3346 N N . THR A 1 444 ? -6.735 -5.773 18.557 1.00 91.25 444 THR A N 1
ATOM 3347 C CA . THR A 1 444 ? -5.942 -6.261 17.424 1.00 91.25 444 THR A CA 1
ATOM 3348 C C . THR A 1 444 ? -4.857 -7.246 17.844 1.00 91.25 444 THR A C 1
ATOM 3350 O O . THR A 1 444 ? -4.318 -7.144 18.943 1.00 91.25 444 THR A O 1
ATOM 3353 N N . ALA A 1 445 ? -4.454 -8.136 16.939 1.00 94.44 445 ALA A N 1
ATOM 3354 C CA . ALA A 1 445 ? -3.257 -8.964 17.092 1.00 94.44 445 ALA A CA 1
ATOM 3355 C C . ALA A 1 445 ? -2.544 -9.143 15.749 1.00 94.44 445 ALA A C 1
ATOM 3357 O O . ALA A 1 445 ? -3.196 -9.380 14.734 1.00 94.44 445 ALA A O 1
ATOM 3358 N N . LYS A 1 446 ? -1.213 -9.040 15.734 1.00 96.62 446 LYS A N 1
ATOM 3359 C CA . LYS A 1 446 ? -0.385 -9.245 14.538 1.00 96.62 446 LYS A CA 1
ATOM 3360 C C . LYS A 1 446 ? 0.274 -10.621 14.578 1.00 96.62 446 LYS A C 1
ATOM 3362 O O . LYS A 1 446 ? 1.092 -10.888 15.459 1.00 96.62 446 LYS A O 1
ATOM 3367 N N . ILE A 1 447 ? -0.068 -11.468 13.612 1.00 97.88 447 ILE A N 1
ATOM 3368 C CA . ILE A 1 447 ? 0.430 -12.837 13.451 1.00 97.88 447 ILE A CA 1
ATOM 3369 C C . ILE A 1 447 ? 1.404 -12.884 12.278 1.00 97.88 447 ILE A C 1
ATOM 3371 O O . ILE A 1 447 ? 1.086 -12.394 11.193 1.00 97.88 447 ILE A O 1
ATOM 3375 N N . VAL A 1 448 ? 2.574 -13.483 12.495 1.00 97.75 448 VAL A N 1
ATOM 3376 C CA . VAL A 1 448 ? 3.623 -13.621 11.478 1.00 97.75 448 VAL A CA 1
ATOM 3377 C C . VAL A 1 448 ? 4.084 -15.071 11.371 1.00 97.75 448 VAL A C 1
ATOM 3379 O O . VAL A 1 448 ? 4.265 -15.744 12.388 1.00 97.75 448 VAL A O 1
ATOM 3382 N N . TRP A 1 449 ? 4.277 -15.550 10.144 1.00 97.88 449 TRP A N 1
ATOM 3383 C CA . TRP A 1 449 ? 4.877 -16.855 9.851 1.00 97.88 449 TRP A CA 1
ATOM 3384 C C . TRP A 1 449 ? 5.618 -16.832 8.512 1.00 97.88 449 TRP A C 1
ATOM 3386 O O . TRP A 1 449 ? 5.455 -15.904 7.720 1.00 97.88 449 TRP A O 1
ATOM 3396 N N . GLU A 1 450 ? 6.442 -17.846 8.267 1.00 97.62 450 GLU A N 1
ATOM 3397 C CA . GLU A 1 450 ? 7.190 -18.009 7.019 1.00 97.62 450 GLU A CA 1
ATOM 3398 C C . GLU A 1 450 ? 6.965 -19.411 6.448 1.00 97.62 450 GLU A C 1
ATOM 3400 O O . GLU A 1 450 ? 6.968 -20.391 7.202 1.00 97.62 450 GLU A O 1
ATOM 3405 N N . SER A 1 451 ? 6.783 -19.505 5.132 1.00 95.06 451 SER A N 1
ATOM 3406 C CA . SER A 1 451 ? 6.733 -20.758 4.376 1.00 95.06 451 SER A CA 1
ATOM 3407 C C . SER A 1 451 ? 7.983 -20.955 3.511 1.00 95.06 451 SER A C 1
ATOM 3409 O O . SER A 1 451 ? 8.685 -20.008 3.149 1.00 95.06 451 SER A O 1
ATOM 3411 N N . ASP A 1 452 ? 8.282 -22.204 3.157 1.00 90.69 452 ASP A N 1
ATOM 3412 C CA . ASP A 1 452 ? 9.396 -22.552 2.265 1.00 90.69 452 ASP A CA 1
ATOM 3413 C C . ASP A 1 452 ? 9.196 -22.084 0.810 1.00 90.69 452 ASP A C 1
ATOM 3415 O O . ASP A 1 452 ? 10.175 -21.873 0.081 1.00 90.69 452 ASP A O 1
ATOM 3419 N N . GLU A 1 453 ? 7.953 -21.817 0.411 1.00 87.00 453 GLU A N 1
ATOM 3420 C CA . GLU A 1 453 ? 7.555 -21.294 -0.897 1.00 87.00 453 GLU A CA 1
ATOM 3421 C C . GLU A 1 453 ? 6.408 -20.269 -0.822 1.00 87.00 453 GLU A C 1
ATOM 3423 O O . GLU A 1 453 ? 5.698 -20.232 0.180 1.00 87.00 453 GLU A O 1
ATOM 3428 N N . PRO A 1 454 ? 6.216 -19.397 -1.837 1.00 89.75 454 PRO A N 1
ATOM 3429 C CA . PRO A 1 454 ? 5.108 -18.445 -1.836 1.00 89.75 454 PRO A CA 1
ATOM 3430 C C . PRO A 1 454 ? 3.743 -19.135 -1.703 1.00 89.75 454 PRO A C 1
ATOM 3432 O O . PRO A 1 454 ? 3.367 -19.936 -2.553 1.00 89.75 454 PRO A O 1
ATOM 3435 N N . ALA A 1 455 ? 2.987 -18.775 -0.669 1.00 92.94 455 ALA A N 1
ATOM 3436 C CA . ALA A 1 455 ? 1.688 -19.364 -0.366 1.00 92.94 455 ALA A CA 1
ATOM 3437 C C . ALA A 1 455 ? 0.646 -18.295 0.006 1.00 92.94 455 ALA A C 1
ATOM 3439 O O . ALA A 1 455 ? 0.974 -17.134 0.270 1.00 92.94 455 ALA A O 1
ATOM 3440 N N . THR A 1 456 ? -0.629 -18.677 0.042 1.00 95.44 456 THR A N 1
ATOM 3441 C CA . THR A 1 456 ? -1.710 -17.831 0.555 1.00 95.44 456 THR A CA 1
ATOM 3442 C C . THR A 1 456 ? -1.498 -17.517 2.033 1.00 95.44 456 THR A C 1
ATOM 3444 O O . THR A 1 456 ? -1.006 -18.353 2.797 1.00 95.44 456 THR A O 1
ATOM 3447 N N . SER A 1 457 ? -1.955 -16.339 2.458 1.00 97.19 457 SER A N 1
ATOM 3448 C CA . SER A 1 457 ? -1.907 -15.918 3.859 1.00 97.19 457 SER A CA 1
ATOM 3449 C C . SER A 1 457 ? -3.309 -15.955 4.464 1.00 97.19 457 SER A C 1
ATOM 3451 O O . SER A 1 457 ? -4.126 -15.094 4.145 1.00 97.19 457 SER A O 1
ATOM 3453 N N . LEU A 1 458 ? -3.599 -16.924 5.333 1.00 97.56 458 LEU A N 1
ATOM 3454 C CA . LEU A 1 458 ? -4.867 -17.016 6.060 1.00 97.56 458 LEU A CA 1
ATOM 3455 C C . LEU A 1 458 ? -4.606 -17.367 7.531 1.00 97.56 458 LEU A C 1
ATOM 3457 O O . LEU A 1 458 ? -3.857 -18.286 7.839 1.00 97.56 458 LEU A O 1
ATOM 3461 N N . VAL A 1 459 ? -5.259 -16.645 8.435 1.00 98.31 459 VAL A N 1
ATOM 3462 C CA . VAL A 1 459 ? -5.381 -16.956 9.858 1.00 98.31 459 VAL A CA 1
ATOM 3463 C C . VAL A 1 459 ? -6.838 -17.304 10.138 1.00 98.31 459 VAL A C 1
ATOM 3465 O O . VAL A 1 459 ? -7.732 -16.491 9.904 1.00 98.31 459 VAL A O 1
ATOM 3468 N N . GLU A 1 460 ? -7.086 -18.490 10.675 1.00 98.25 460 GLU A N 1
ATOM 3469 C CA . GLU A 1 460 ? -8.370 -18.836 11.284 1.00 98.25 460 GLU A CA 1
ATOM 3470 C C . GLU A 1 460 ? -8.269 -18.565 12.785 1.00 98.25 460 GLU A C 1
ATOM 3472 O O . GLU A 1 460 ? -7.315 -19.013 13.418 1.00 98.25 460 GLU A O 1
ATOM 3477 N N . TYR A 1 461 ? -9.214 -17.817 13.357 1.00 98.38 461 TYR A N 1
ATOM 3478 C CA . TYR A 1 461 ? -9.180 -17.404 14.762 1.00 98.38 461 TYR A CA 1
ATOM 3479 C C . TYR A 1 461 ? -10.565 -17.353 15.421 1.00 98.38 461 TYR A C 1
ATOM 3481 O O . TYR A 1 461 ? -11.587 -17.200 14.753 1.00 98.38 461 TYR A O 1
ATOM 3489 N N . GLY A 1 462 ? -10.602 -17.441 16.753 1.00 97.31 462 GLY A N 1
ATOM 3490 C CA . GLY A 1 462 ? -11.783 -17.162 17.576 1.00 97.31 462 GLY A CA 1
ATOM 3491 C C . GLY A 1 462 ? -11.620 -17.574 19.033 1.00 97.31 462 GLY A C 1
ATOM 3492 O O . GLY A 1 462 ? -10.560 -18.022 19.442 1.00 97.31 462 GLY A O 1
ATOM 3493 N N . THR A 1 463 ? -12.671 -17.444 19.840 1.00 96.50 463 THR A N 1
ATOM 3494 C CA . THR A 1 463 ? -12.615 -17.668 21.302 1.00 96.50 463 THR A CA 1
ATOM 3495 C C . THR A 1 463 ? -12.583 -19.145 21.719 1.00 96.50 463 THR A C 1
ATOM 3497 O O . THR A 1 463 ? -12.638 -19.475 22.900 1.00 96.50 463 THR A O 1
ATOM 3500 N N . SER A 1 464 ? -12.499 -20.060 20.752 1.00 95.06 464 SER A N 1
ATOM 3501 C CA . SER A 1 464 ? -12.336 -21.500 20.959 1.00 95.06 464 SER A CA 1
ATOM 3502 C C . SER A 1 464 ? -11.576 -22.113 19.782 1.00 95.06 464 SER A C 1
ATOM 3504 O O . SER A 1 464 ? -11.478 -21.496 18.723 1.00 95.06 464 SER A O 1
ATOM 3506 N N . GLN A 1 465 ? -11.140 -23.368 19.907 1.00 95.19 465 GLN A N 1
ATOM 3507 C CA . GLN A 1 465 ? -10.499 -24.129 18.819 1.00 95.19 465 GLN A CA 1
ATOM 3508 C C . GLN A 1 465 ? -11.404 -24.404 17.603 1.00 95.19 465 GLN A C 1
ATOM 3510 O O . GLN A 1 465 ? -10.968 -25.010 16.629 1.00 95.19 465 GLN A O 1
ATOM 3515 N N . SER A 1 466 ? -12.671 -23.980 17.639 1.00 93.50 466 SER A N 1
ATOM 3516 C CA . SER A 1 466 ? -13.515 -23.958 16.437 1.00 93.50 466 SER A CA 1
ATOM 3517 C C . SER A 1 466 ? -13.216 -22.755 15.537 1.00 93.50 466 SER A C 1
ATOM 3519 O O . SER A 1 466 ? -13.705 -22.727 14.410 1.00 93.50 466 SER A O 1
ATOM 3521 N N . TYR A 1 467 ? -12.434 -21.784 16.030 1.00 94.12 467 TYR A N 1
ATOM 3522 C CA . TYR A 1 467 ? -12.069 -20.524 15.386 1.00 94.12 467 TYR A CA 1
ATOM 3523 C C . TYR A 1 467 ? -13.304 -19.711 14.957 1.00 94.12 467 TYR A C 1
ATOM 3525 O O . TYR A 1 467 ? -13.778 -18.849 15.689 1.00 94.12 467 TYR A O 1
ATOM 3533 N N . GLY A 1 468 ? -13.909 -20.035 13.817 1.00 91.06 468 GLY A N 1
ATOM 3534 C CA . GLY A 1 468 ? -15.165 -19.443 13.357 1.00 91.06 468 GLY A CA 1
ATOM 3535 C C . GLY A 1 468 ? -15.018 -18.077 12.686 1.00 91.06 468 GLY A C 1
ATOM 3536 O O . GLY A 1 468 ? -15.993 -17.602 12.110 1.00 91.06 468 GLY A O 1
ATOM 3537 N N . ASN A 1 469 ? -13.825 -17.475 12.712 1.00 96.50 469 ASN A N 1
ATOM 3538 C CA . ASN A 1 469 ? -13.488 -16.266 11.966 1.00 96.50 469 ASN A CA 1
ATOM 3539 C C . ASN A 1 469 ? -12.193 -16.459 11.174 1.00 96.50 469 ASN A C 1
ATOM 3541 O O . ASN A 1 469 ? -11.336 -17.270 11.533 1.00 96.50 469 ASN A O 1
ATOM 3545 N N . ASN A 1 470 ? -12.046 -15.673 10.108 1.00 97.00 470 ASN A N 1
ATOM 3546 C CA . ASN A 1 470 ? -10.940 -15.764 9.164 1.00 97.00 470 ASN A CA 1
ATOM 3547 C C . ASN A 1 470 ? -10.395 -14.358 8.892 1.00 97.00 470 ASN A C 1
ATOM 3549 O O . ASN A 1 470 ? -11.164 -13.436 8.627 1.00 97.00 470 ASN A O 1
ATOM 3553 N N . ALA A 1 471 ? -9.075 -14.208 8.905 1.00 96.06 471 ALA A N 1
ATOM 3554 C CA . ALA A 1 471 ? -8.370 -13.019 8.442 1.00 96.06 471 ALA A CA 1
ATOM 3555 C C . ALA A 1 471 ? -7.362 -13.447 7.375 1.00 96.06 471 ALA A C 1
ATOM 3557 O O . ALA A 1 471 ? -6.610 -14.390 7.591 1.00 96.06 471 ALA A O 1
ATOM 3558 N N . TYR A 1 472 ? -7.348 -12.795 6.215 1.00 95.94 472 TYR A N 1
ATOM 3559 C CA . TYR A 1 472 ? -6.487 -13.191 5.100 1.00 95.94 472 TYR A CA 1
ATOM 3560 C C . TYR A 1 472 ? -5.905 -11.978 4.379 1.00 95.94 472 TYR A C 1
ATOM 3562 O O . TYR A 1 472 ? -6.476 -10.887 4.412 1.00 95.94 472 TYR A O 1
ATOM 3570 N N . LEU A 1 473 ? -4.784 -12.195 3.696 1.00 94.06 473 LEU A N 1
ATOM 3571 C CA . LEU A 1 473 ? -4.201 -11.245 2.756 1.00 94.06 473 LEU A CA 1
ATOM 3572 C C . LEU A 1 473 ? -4.205 -11.879 1.363 1.00 94.06 473 LEU A C 1
ATOM 3574 O O . LEU A 1 473 ? -3.840 -13.043 1.204 1.00 94.06 473 LEU A O 1
ATOM 3578 N N . SER A 1 474 ? -4.652 -11.125 0.360 1.00 88.25 474 SER A N 1
ATOM 3579 C CA . SER A 1 474 ? -4.675 -11.590 -1.028 1.00 88.25 474 SER A CA 1
ATOM 3580 C C . SER A 1 474 ? -3.266 -11.698 -1.607 1.00 88.25 474 SER A C 1
ATOM 3582 O O . SER A 1 474 ? -2.435 -10.825 -1.365 1.00 88.25 474 SER A O 1
ATOM 3584 N N . GLY A 1 475 ? -3.048 -12.698 -2.457 1.00 89.25 475 GLY A N 1
ATOM 3585 C CA . GLY A 1 475 ? -1.764 -12.946 -3.109 1.00 89.25 475 GLY A CA 1
ATOM 3586 C C . GLY A 1 475 ? -0.927 -14.003 -2.390 1.00 89.25 475 GLY A C 1
ATOM 3587 O O . GLY A 1 475 ? -1.352 -14.580 -1.386 1.00 89.25 475 GLY A O 1
ATOM 3588 N N . TYR A 1 476 ? 0.259 -14.253 -2.941 1.00 89.12 476 TYR A N 1
ATOM 3589 C CA . TYR A 1 476 ? 1.201 -15.257 -2.457 1.00 89.12 476 TYR A CA 1
ATOM 3590 C C . TYR A 1 476 ? 2.433 -14.573 -1.868 1.00 89.12 476 TYR A C 1
ATOM 3592 O O . TYR A 1 476 ? 2.989 -13.661 -2.477 1.00 89.12 476 TYR A O 1
ATOM 3600 N N . SER A 1 477 ? 2.869 -15.012 -0.692 1.00 93.19 477 SER A N 1
ATOM 3601 C CA . SER A 1 477 ? 4.086 -14.519 -0.040 1.00 93.19 477 SER A CA 1
ATOM 3602 C C . SER A 1 477 ? 4.833 -15.672 0.615 1.00 93.19 477 SER A C 1
ATOM 3604 O O . SER A 1 477 ? 4.225 -16.689 0.928 1.00 93.19 477 SER A O 1
ATOM 3606 N N . LYS A 1 478 ? 6.145 -15.516 0.811 1.00 93.69 478 LYS A N 1
ATOM 3607 C CA . LYS A 1 478 ? 6.931 -16.392 1.696 1.00 93.69 478 LYS A CA 1
ATOM 3608 C C . LYS A 1 478 ? 6.882 -15.938 3.148 1.00 93.69 478 LYS A C 1
ATOM 3610 O O . LYS A 1 478 ? 6.935 -16.760 4.049 1.00 93.69 478 LYS A O 1
ATOM 3615 N N . ILE A 1 479 ? 6.813 -14.624 3.366 1.00 95.81 479 ILE A N 1
ATOM 3616 C CA . ILE A 1 479 ? 6.728 -14.008 4.690 1.00 95.81 479 ILE A CA 1
ATOM 3617 C C . ILE A 1 479 ? 5.314 -13.473 4.838 1.00 95.81 479 ILE A C 1
ATOM 3619 O O . ILE A 1 479 ? 4.886 -12.586 4.094 1.00 95.81 479 ILE A O 1
ATOM 3623 N N . HIS A 1 480 ? 4.584 -14.032 5.783 1.00 96.62 480 HIS A N 1
ATOM 3624 C CA . HIS A 1 480 ? 3.179 -13.745 5.983 1.00 96.62 480 HIS A CA 1
ATOM 3625 C C . HIS A 1 480 ? 3.005 -12.863 7.205 1.00 96.62 480 HIS A C 1
ATOM 3627 O O . HIS A 1 480 ? 3.551 -13.146 8.269 1.00 96.62 480 HIS A O 1
ATOM 3633 N N . GLU A 1 481 ? 2.204 -11.817 7.056 1.00 96.94 481 GLU A N 1
ATOM 3634 C CA . GLU A 1 481 ? 1.863 -10.901 8.131 1.00 96.94 481 GLU A CA 1
ATOM 3635 C C . GLU A 1 481 ? 0.371 -10.590 8.064 1.00 96.94 481 GLU A C 1
ATOM 3637 O O . GLU A 1 481 ? -0.111 -10.036 7.076 1.00 96.94 481 GLU A O 1
ATOM 3642 N N . ILE A 1 482 ? -0.363 -10.944 9.119 1.00 97.25 482 ILE A N 1
ATOM 3643 C CA . ILE A 1 482 ? -1.792 -10.655 9.231 1.00 97.25 482 ILE A CA 1
ATOM 3644 C C . ILE A 1 482 ? -2.077 -9.934 10.537 1.00 97.25 482 ILE A C 1
ATOM 3646 O O . ILE A 1 482 ? -1.766 -10.429 11.619 1.00 97.25 482 ILE A O 1
ATOM 3650 N N . VAL A 1 483 ? -2.727 -8.776 10.424 1.00 94.88 483 VAL A N 1
ATOM 3651 C CA . VAL A 1 483 ? -3.318 -8.064 11.556 1.00 94.88 483 VAL A CA 1
ATOM 3652 C C . VAL A 1 483 ? -4.784 -8.462 11.657 1.00 94.88 483 VAL A C 1
ATOM 3654 O O . VAL A 1 483 ? -5.595 -8.131 10.795 1.00 94.88 483 VAL A O 1
ATOM 3657 N N . ILE A 1 484 ? -5.119 -9.173 12.724 1.00 96.19 484 ILE A N 1
ATOM 3658 C CA . ILE A 1 484 ? -6.495 -9.446 13.121 1.00 96.19 484 ILE A CA 1
ATOM 3659 C C . ILE A 1 484 ? -7.013 -8.206 13.849 1.00 96.19 484 ILE A C 1
ATOM 3661 O O . ILE A 1 484 ? -6.310 -7.669 14.704 1.00 96.19 484 ILE A O 1
ATOM 3665 N N . SER A 1 485 ? -8.218 -7.745 13.523 1.00 92.31 485 SER A N 1
ATOM 3666 C CA . SER A 1 485 ? -8.843 -6.557 14.113 1.00 92.31 485 SER A CA 1
ATOM 3667 C C . SER A 1 485 ? -10.258 -6.847 14.619 1.00 92.31 485 SER A C 1
ATOM 3669 O O . SER A 1 485 ? -10.815 -7.915 14.363 1.00 92.31 485 SER A O 1
ATOM 3671 N N . GLY A 1 486 ? -10.833 -5.899 15.367 1.00 85.56 486 GLY A N 1
ATOM 3672 C CA . GLY A 1 486 ? -12.186 -6.027 15.918 1.00 85.56 486 GLY A CA 1
ATOM 3673 C C . GLY A 1 486 ? -12.298 -7.069 17.033 1.00 85.56 486 GLY A C 1
ATOM 3674 O O . GLY A 1 486 ? -13.374 -7.622 17.250 1.00 85.56 486 GLY A O 1
ATOM 3675 N N . LEU A 1 487 ? -11.190 -7.365 17.714 1.00 92.50 487 LEU A N 1
ATOM 3676 C CA . LEU A 1 487 ? -11.168 -8.310 18.820 1.00 92.50 487 LEU A CA 1
ATOM 3677 C C . LEU A 1 487 ? -11.815 -7.700 20.067 1.00 92.50 487 LEU A C 1
ATOM 3679 O O . LEU A 1 487 ? -11.742 -6.496 20.309 1.00 92.50 487 LEU A O 1
ATOM 3683 N N . THR A 1 488 ? -12.455 -8.547 20.862 1.00 86.25 488 THR A N 1
ATOM 3684 C CA . THR A 1 488 ? -12.952 -8.176 22.192 1.00 86.25 488 THR A CA 1
ATOM 3685 C C . THR A 1 488 ? -11.783 -8.086 23.177 1.00 86.25 488 THR A C 1
ATOM 3687 O O . THR A 1 488 ? -11.008 -9.040 23.206 1.00 86.25 488 THR A O 1
ATOM 3690 N N . PRO A 1 489 ? -11.670 -7.016 23.989 1.00 83.31 489 PRO A N 1
ATOM 3691 C CA . PRO A 1 489 ? -10.640 -6.891 25.021 1.00 83.31 489 PRO A CA 1
ATOM 3692 C C . PRO A 1 489 ? -10.657 -8.034 26.039 1.00 83.31 489 PRO A C 1
ATOM 3694 O O . PRO A 1 489 ? -11.674 -8.710 26.206 1.00 83.31 489 PRO A O 1
ATOM 3697 N N . GLU A 1 490 ? -9.520 -8.253 26.706 1.00 82.44 490 GLU A N 1
ATOM 3698 C CA . GLU A 1 490 ? -9.341 -9.262 27.773 1.00 82.44 490 GLU A CA 1
ATOM 3699 C C . GLU A 1 490 ? -9.825 -10.683 27.426 1.00 82.44 490 GLU A C 1
ATOM 3701 O O . GLU A 1 490 ? -10.144 -11.498 28.291 1.00 82.44 490 GLU A O 1
ATOM 3706 N N . THR A 1 491 ? -9.881 -11.009 26.138 1.00 90.75 491 THR A N 1
ATOM 3707 C CA . THR A 1 491 ? -10.428 -12.261 25.638 1.00 90.75 491 THR A CA 1
ATOM 3708 C C . THR A 1 491 ? -9.302 -13.144 25.118 1.00 90.75 491 THR A C 1
ATOM 3710 O O . THR A 1 491 ? -8.428 -12.708 24.366 1.00 90.75 491 THR A O 1
ATOM 3713 N N . THR A 1 492 ? -9.323 -14.419 25.510 1.00 96.31 492 THR A N 1
ATOM 3714 C CA . THR A 1 492 ? -8.423 -15.429 24.942 1.00 96.31 492 THR A CA 1
ATOM 3715 C C . THR A 1 492 ? -8.925 -15.844 23.562 1.00 96.31 492 THR A C 1
ATOM 3717 O O . THR A 1 492 ? -10.063 -16.294 23.419 1.00 96.31 492 THR A O 1
ATOM 3720 N N . TYR A 1 493 ? -8.062 -15.732 22.559 1.00 97.62 493 TYR A N 1
ATOM 3721 C CA . TYR A 1 493 ? -8.297 -16.209 21.203 1.00 97.62 493 TYR A CA 1
ATOM 3722 C C . TYR A 1 493 ? -7.391 -17.397 20.902 1.00 97.62 493 TYR A C 1
ATOM 3724 O O . TYR A 1 493 ? -6.190 -17.357 21.158 1.00 97.62 493 TYR A O 1
ATOM 3732 N N . HIS A 1 494 ? -7.979 -18.434 20.319 1.00 98.12 494 HIS A N 1
ATOM 3733 C CA . HIS A 1 494 ? -7.301 -19.508 19.613 1.00 98.12 494 HIS A CA 1
ATOM 3734 C C . HIS A 1 494 ? -7.132 -19.113 18.148 1.00 98.12 494 HIS A C 1
ATOM 3736 O O . HIS A 1 494 ? -8.028 -18.494 17.568 1.00 98.12 494 HIS A O 1
ATOM 3742 N N . PHE A 1 495 ? -6.014 -19.488 17.537 1.00 98.38 495 PHE A N 1
ATOM 3743 C CA . PHE A 1 495 ? -5.785 -19.302 16.113 1.00 98.38 495 PHE A CA 1
ATOM 3744 C C . PHE A 1 495 ? -4.891 -20.394 15.516 1.00 98.38 495 PHE A C 1
ATOM 3746 O O . PHE A 1 495 ? -4.105 -21.036 16.216 1.00 98.38 495 PHE A O 1
ATOM 3753 N N . ARG A 1 496 ? -4.985 -20.568 14.197 1.00 98.06 496 ARG A N 1
ATOM 3754 C CA . ARG A 1 496 ? -4.027 -21.317 13.374 1.00 98.06 496 ARG A CA 1
ATOM 3755 C C . ARG A 1 496 ? -3.819 -20.612 12.039 1.00 98.06 496 ARG A C 1
ATOM 3757 O O . ARG A 1 496 ? -4.718 -19.922 11.556 1.00 98.06 496 ARG A O 1
ATOM 3764 N N . VAL A 1 497 ? -2.653 -20.800 11.434 1.00 98.12 497 VAL A N 1
ATOM 3765 C CA . VAL A 1 497 ? -2.369 -20.296 10.086 1.00 98.12 497 VAL A CA 1
ATOM 3766 C C . VAL A 1 497 ? -2.608 -21.382 9.046 1.00 98.12 497 VAL A C 1
ATOM 3768 O O . VAL A 1 497 ? -2.459 -22.575 9.326 1.00 98.12 497 VAL A O 1
ATOM 3771 N N . VAL A 1 498 ? -3.012 -20.948 7.858 1.00 97.06 498 VAL A N 1
ATOM 3772 C CA . VAL A 1 498 ? -3.416 -21.785 6.735 1.00 97.06 498 VAL A CA 1
ATOM 3773 C C . VAL A 1 498 ? -2.744 -21.255 5.473 1.00 97.06 498 VAL A C 1
ATOM 3775 O O . VAL A 1 498 ? -2.918 -20.088 5.113 1.00 97.06 498 VAL A O 1
ATOM 3778 N N . SER A 1 499 ? -2.001 -22.118 4.786 1.00 96.06 499 SER A N 1
ATOM 3779 C CA . SER A 1 499 ? -1.267 -21.759 3.572 1.00 96.06 499 SER A CA 1
ATOM 3780 C C . SER A 1 499 ? -1.474 -22.809 2.486 1.00 96.06 499 SER A C 1
ATOM 3782 O O . SER A 1 499 ? -1.333 -24.002 2.737 1.00 96.06 499 SER A O 1
ATOM 3784 N N . SER A 1 500 ? -1.837 -22.359 1.287 1.00 92.25 500 SER A N 1
ATOM 3785 C CA . SER A 1 500 ? -1.859 -23.160 0.057 1.00 92.25 500 SER A CA 1
ATOM 3786 C C . SER A 1 500 ? -0.973 -22.466 -0.969 1.00 92.25 500 SER A C 1
ATOM 3788 O O . SER A 1 500 ? -0.930 -21.235 -0.992 1.00 92.25 500 SER A O 1
ATOM 3790 N N . ASP A 1 501 ? -0.243 -23.216 -1.776 1.00 87.69 501 ASP A N 1
ATOM 3791 C CA . ASP A 1 501 ? 0.587 -22.631 -2.831 1.00 87.69 501 ASP A CA 1
ATOM 3792 C C . ASP A 1 501 ? -0.260 -22.149 -4.026 1.00 87.69 501 ASP A C 1
ATOM 3794 O O . ASP A 1 501 ? -1.493 -22.244 -4.041 1.00 87.69 501 ASP A O 1
ATOM 3798 N N . GLU A 1 502 ? 0.411 -21.598 -5.038 1.00 83.44 502 GLU A N 1
ATOM 3799 C CA . GLU A 1 502 ? -0.218 -21.125 -6.277 1.00 83.44 502 GLU A CA 1
ATOM 3800 C C . GLU A 1 502 ? -0.798 -22.256 -7.140 1.00 83.44 502 GLU A C 1
ATOM 3802 O O . GLU A 1 502 ? -1.711 -22.033 -7.938 1.00 83.44 502 GLU A O 1
ATOM 3807 N N . CYS A 1 503 ? -0.309 -23.476 -6.948 1.00 78.06 503 CYS A N 1
ATOM 3808 C CA . CYS A 1 503 ? -0.739 -24.678 -7.650 1.00 78.06 503 CYS A CA 1
ATOM 3809 C C . CYS A 1 503 ? -2.027 -25.264 -7.050 1.00 78.06 503 CYS A C 1
ATOM 3811 O O . CYS A 1 503 ? -2.679 -26.108 -7.669 1.00 78.06 503 CYS A O 1
ATOM 3813 N N . GLY A 1 504 ? -2.428 -24.772 -5.875 1.00 74.62 504 GLY A N 1
ATOM 3814 C CA . GLY A 1 504 ? -3.578 -25.246 -5.122 1.00 74.62 504 GLY A CA 1
ATOM 3815 C C . GLY A 1 504 ? -3.260 -26.436 -4.221 1.00 74.62 504 GLY A C 1
ATOM 3816 O O . GLY A 1 504 ? -4.201 -27.064 -3.727 1.00 74.62 504 GLY A O 1
ATOM 3817 N N . ASN A 1 505 ? -1.982 -26.749 -3.985 1.00 79.12 505 ASN A N 1
ATOM 3818 C CA . ASN A 1 505 ? -1.608 -27.786 -3.036 1.00 79.12 505 ASN A CA 1
ATOM 3819 C C . ASN A 1 505 ? -1.662 -27.223 -1.606 1.00 79.12 505 ASN A C 1
ATOM 3821 O O . ASN A 1 505 ? -1.385 -26.051 -1.332 1.00 79.12 505 ASN A O 1
ATOM 3825 N N . GLY A 1 506 ? -2.095 -28.075 -0.675 1.00 80.06 506 GLY A N 1
ATOM 3826 C CA . GLY A 1 506 ? -2.504 -27.690 0.675 1.00 80.06 506 GLY A CA 1
ATOM 3827 C C . GLY A 1 506 ? -4.022 -27.831 0.870 1.00 80.06 506 GLY A C 1
ATOM 3828 O O . GLY A 1 506 ? -4.667 -28.613 0.167 1.00 80.06 506 GLY A O 1
ATOM 3829 N N . PRO A 1 507 ? -4.619 -27.122 1.842 1.00 87.81 507 PRO A N 1
ATOM 3830 C CA . PRO A 1 507 ? -3.963 -26.235 2.799 1.00 87.81 507 PRO A CA 1
ATOM 3831 C C . PRO A 1 507 ? -3.072 -26.970 3.812 1.00 87.81 507 PRO A C 1
ATOM 3833 O O . PRO A 1 507 ? -3.478 -27.965 4.416 1.00 87.81 507 PRO A O 1
ATOM 3836 N N . THR A 1 508 ? -1.882 -26.424 4.054 1.00 94.50 508 THR A N 1
ATOM 3837 C CA . THR A 1 508 ? -1.063 -26.736 5.230 1.00 94.50 508 THR A CA 1
ATOM 3838 C C . THR A 1 508 ? -1.554 -25.913 6.414 1.00 94.50 508 THR A C 1
ATOM 3840 O O . THR A 1 508 ? -1.732 -24.699 6.308 1.00 94.50 508 THR A O 1
ATOM 3843 N N . TYR A 1 509 ? -1.759 -26.580 7.549 1.00 95.56 509 TYR A N 1
ATOM 3844 C CA . TYR A 1 509 ? -2.221 -25.970 8.793 1.00 95.56 509 TYR A CA 1
ATOM 3845 C C . TYR A 1 509 ? -1.105 -25.963 9.832 1.00 95.56 509 TYR A C 1
ATOM 3847 O O . TYR A 1 509 ? -0.439 -26.983 10.031 1.00 95.56 509 TYR A O 1
ATOM 3855 N N . SER A 1 510 ? -0.958 -24.861 10.568 1.00 96.88 510 SER A N 1
ATOM 3856 C CA . SER A 1 510 ? -0.232 -24.909 11.838 1.00 96.88 510 SER A CA 1
ATOM 3857 C C . SER A 1 510 ? -1.029 -25.665 12.906 1.00 96.88 510 SER A C 1
ATOM 3859 O O . SER A 1 510 ? -2.236 -25.889 12.781 1.00 96.88 510 SER A O 1
ATOM 3861 N N . GLY A 1 511 ? -0.357 -26.004 14.009 1.00 93.75 511 GLY A N 1
ATOM 3862 C CA . GLY A 1 511 ? -1.050 -26.343 15.252 1.00 93.75 511 GLY A CA 1
ATOM 3863 C C . GLY A 1 511 ? -1.845 -25.155 15.812 1.00 93.75 511 GLY A C 1
ATOM 3864 O O . GLY A 1 511 ? -1.664 -24.014 15.379 1.00 93.75 511 GLY A O 1
ATOM 3865 N N . ASP A 1 512 ? -2.705 -25.444 16.789 1.00 96.88 512 ASP A N 1
ATOM 3866 C CA . ASP A 1 512 ? -3.432 -24.431 17.558 1.00 96.88 512 ASP A CA 1
ATOM 3867 C C . ASP A 1 512 ? -2.464 -23.592 18.401 1.00 96.88 512 ASP A C 1
ATOM 3869 O O . ASP A 1 512 ? -1.543 -24.121 19.026 1.00 96.88 512 ASP A O 1
ATOM 3873 N N . SER A 1 513 ? -2.672 -22.282 18.417 1.00 97.25 513 SER A N 1
ATOM 3874 C CA . SER A 1 513 ? -1.942 -21.324 19.245 1.00 97.25 513 SER A CA 1
ATOM 3875 C C . SER A 1 513 ? -2.917 -20.331 19.862 1.00 97.25 513 SER A C 1
ATOM 3877 O O . SER A 1 513 ? -4.036 -20.173 19.383 1.00 97.25 513 SER A O 1
ATOM 3879 N N . THR A 1 514 ? -2.507 -19.656 20.935 1.00 97.06 514 THR A N 1
ATOM 3880 C CA . THR A 1 514 ? -3.384 -18.730 21.660 1.00 97.06 514 THR A CA 1
ATOM 3881 C C . THR A 1 514 ? -2.722 -17.389 21.923 1.00 97.06 514 THR A C 1
ATOM 3883 O O . THR A 1 514 ? -1.515 -17.331 22.149 1.00 97.06 514 THR A O 1
ATOM 3886 N N . PHE A 1 515 ? -3.524 -16.331 21.989 1.00 96.06 515 PHE A N 1
ATOM 3887 C CA . PHE A 1 515 ? -3.139 -15.047 22.575 1.00 96.06 515 PHE A CA 1
ATOM 3888 C C . PHE A 1 515 ? -4.302 -14.463 23.383 1.00 96.06 515 PHE A C 1
ATOM 3890 O O . PHE A 1 515 ? -5.449 -14.874 23.215 1.00 96.0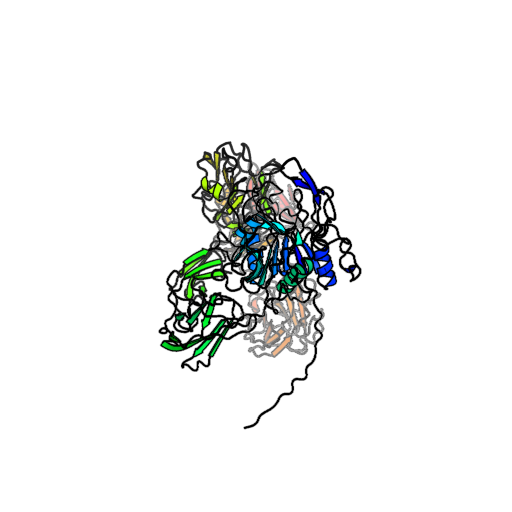6 515 PHE A O 1
ATOM 3897 N N . VAL A 1 516 ? -4.009 -13.510 24.265 1.00 93.94 516 VAL A N 1
ATOM 3898 C CA . VAL A 1 516 ? -5.017 -12.796 25.060 1.00 93.94 516 VAL A CA 1
ATOM 3899 C C . VAL A 1 516 ? -4.917 -11.321 24.714 1.00 93.94 516 VAL A C 1
ATOM 3901 O O . VAL A 1 516 ? -3.838 -10.745 24.838 1.00 93.94 516 VAL A O 1
ATOM 3904 N N . THR A 1 517 ? -6.008 -10.721 24.240 1.00 88.50 517 THR A N 1
ATOM 3905 C CA . THR A 1 517 ? -6.068 -9.268 24.013 1.00 88.50 517 THR A CA 1
ATOM 3906 C C . THR A 1 517 ? -5.869 -8.519 25.322 1.00 88.50 517 THR A C 1
ATOM 3908 O O . THR A 1 517 ? -6.393 -8.945 26.352 1.00 88.50 517 THR A O 1
ATOM 3911 N N . SER A 1 518 ? -5.169 -7.388 25.288 1.00 79.31 518 SER A N 1
ATOM 3912 C CA . SER A 1 518 ? -4.989 -6.558 26.480 1.00 79.31 518 SER A CA 1
ATOM 3913 C C . SER A 1 518 ? -6.292 -5.862 26.901 1.00 79.31 518 SER A C 1
ATOM 3915 O O . SER A 1 518 ? -7.309 -5.900 26.200 1.00 79.31 518 SER A O 1
ATOM 3917 N N . SER A 1 519 ? -6.281 -5.237 28.072 1.00 71.94 519 SER A N 1
ATOM 3918 C CA . SER A 1 519 ? -7.388 -4.414 28.562 1.00 71.94 519 SER A CA 1
ATOM 3919 C C . SER A 1 519 ? -7.572 -3.156 27.691 1.00 71.94 519 SER A C 1
ATOM 3921 O O . SER A 1 519 ? -6.606 -2.690 27.072 1.00 71.94 519 SER A O 1
ATOM 3923 N N . PRO A 1 520 ? -8.795 -2.601 27.581 1.00 69.38 520 PRO A N 1
ATOM 3924 C CA . PRO A 1 520 ? -9.051 -1.406 26.778 1.00 69.38 520 PRO A CA 1
ATOM 3925 C C . PRO A 1 520 ? -8.208 -0.212 27.260 1.00 69.38 520 PRO A C 1
ATOM 3927 O O . PRO A 1 520 ? -7.997 -0.023 28.455 1.00 69.38 520 PRO A O 1
ATOM 3930 N N . ALA A 1 521 ? -7.698 0.589 26.321 1.00 77.69 521 ALA A N 1
ATOM 3931 C CA . ALA A 1 521 ? -6.954 1.804 26.643 1.00 77.69 521 ALA A CA 1
ATOM 3932 C C . ALA A 1 521 ? -7.903 3.003 26.747 1.00 77.69 521 ALA A C 1
ATOM 3934 O O . ALA A 1 521 ? -8.781 3.170 25.900 1.00 77.69 521 ALA A O 1
ATOM 3935 N N . LEU A 1 522 ? -7.716 3.826 27.778 1.00 85.69 522 LEU A N 1
ATOM 3936 C CA . LEU A 1 522 ? -8.465 5.058 27.990 1.00 85.69 522 LEU A CA 1
ATOM 3937 C C . LEU A 1 522 ? -7.850 6.184 27.158 1.00 85.69 522 LEU A C 1
ATOM 3939 O O . LEU A 1 522 ? -6.653 6.443 27.266 1.00 85.69 522 LEU A O 1
ATOM 3943 N N . ASP A 1 523 ? -8.666 6.852 26.346 1.00 87.75 523 ASP A N 1
ATOM 3944 C CA . ASP A 1 523 ? -8.271 8.068 25.635 1.00 87.75 523 ASP A CA 1
ATOM 3945 C C . ASP A 1 523 ? -8.290 9.259 26.599 1.00 87.75 523 ASP A C 1
ATOM 3947 O O . ASP A 1 523 ? -9.336 9.604 27.149 1.00 87.75 523 ASP A O 1
ATOM 3951 N N . ILE A 1 524 ? -7.134 9.886 26.793 1.00 91.06 524 ILE A N 1
ATOM 3952 C CA . ILE A 1 524 ? -6.981 11.082 27.628 1.00 91.06 524 ILE A CA 1
ATOM 3953 C C . ILE A 1 524 ? -6.679 12.330 26.788 1.00 91.06 524 ILE A C 1
ATOM 3955 O O . ILE A 1 524 ? -6.167 13.333 27.286 1.00 91.06 524 ILE A O 1
ATOM 3959 N N . SER A 1 525 ? -6.958 12.287 25.486 1.00 90.31 525 SER A N 1
ATOM 3960 C CA . SER A 1 525 ? -6.799 13.435 24.596 1.00 90.31 525 SER A CA 1
ATOM 3961 C C . SER A 1 525 ? -7.552 14.653 25.137 1.00 90.31 525 SER A C 1
ATOM 3963 O O . SER A 1 525 ? -8.741 14.591 25.446 1.00 90.31 525 SER A O 1
ATOM 3965 N N . GLY A 1 526 ? -6.867 15.793 25.243 1.00 89.62 526 GLY A N 1
ATOM 3966 C CA . GLY A 1 526 ? -7.457 17.027 25.767 1.00 89.62 526 GLY A CA 1
ATOM 3967 C C . GLY A 1 526 ? -7.563 17.107 27.293 1.00 89.62 526 GLY A C 1
ATOM 3968 O O . GLY A 1 526 ? -7.945 18.160 27.804 1.00 89.62 526 GLY A O 1
ATOM 3969 N N . TRP A 1 527 ? -7.191 16.060 28.034 1.00 94.56 527 TRP A N 1
ATOM 3970 C CA . TRP A 1 527 ? -7.008 16.163 29.481 1.00 94.56 527 TRP A CA 1
ATOM 3971 C C . TRP A 1 527 ? -5.869 17.125 29.799 1.00 94.56 527 TRP A C 1
ATOM 3973 O O . TRP A 1 527 ? -4.985 17.354 28.972 1.00 94.56 527 TRP A O 1
ATOM 3983 N N . THR A 1 528 ? -5.882 17.707 30.993 1.00 93.50 528 THR A N 1
ATOM 3984 C CA . THR A 1 528 ? -4.918 18.737 31.377 1.00 93.50 528 THR A CA 1
ATOM 3985 C C . THR A 1 528 ? -4.340 18.462 32.751 1.00 93.50 528 THR A C 1
ATOM 3987 O O . THR A 1 528 ? -5.076 18.331 33.721 1.00 93.50 528 THR A O 1
ATOM 3990 N N . ILE A 1 529 ? -3.016 18.461 32.858 1.00 93.69 529 ILE A N 1
ATOM 3991 C CA . ILE A 1 529 ? -2.324 18.509 34.143 1.00 93.69 529 ILE A CA 1
ATOM 3992 C C . ILE A 1 529 ? -1.918 19.955 34.447 1.00 93.69 529 ILE A C 1
ATOM 3994 O O . ILE A 1 529 ? -1.421 20.674 33.576 1.00 93.69 529 ILE A O 1
ATOM 3998 N N . LYS A 1 530 ? -2.183 20.418 35.667 1.00 91.94 530 LYS A N 1
ATOM 3999 C CA . LYS A 1 530 ? -1.963 21.797 36.112 1.00 91.94 530 LYS A CA 1
ATOM 4000 C C . LYS A 1 530 ? -1.061 21.813 37.329 1.00 91.94 530 LYS A C 1
ATOM 4002 O O . LYS A 1 530 ? -1.149 20.941 38.188 1.00 91.94 530 LYS A O 1
ATOM 4007 N N . GLN A 1 531 ? -0.224 22.835 37.423 1.00 90.62 531 GLN A N 1
ATOM 4008 C CA . GLN A 1 531 ? 0.461 23.156 38.666 1.00 90.62 531 GLN A CA 1
ATOM 4009 C C . GLN A 1 531 ? -0.474 24.020 39.532 1.00 90.62 531 GLN A C 1
ATOM 4011 O O . GLN A 1 531 ? -0.922 25.086 39.107 1.00 90.62 531 GLN A O 1
ATOM 4016 N N . TYR A 1 532 ? -0.776 23.568 40.747 1.00 82.31 532 TYR A N 1
ATOM 4017 C CA . TYR A 1 532 ? -1.695 24.237 41.668 1.00 82.31 532 TYR A CA 1
ATOM 4018 C C . TYR A 1 532 ? -1.206 25.648 42.026 1.00 82.31 532 TYR A C 1
ATOM 4020 O O . TYR A 1 532 ? -0.021 25.864 42.286 1.00 82.31 532 TYR A O 1
ATOM 4028 N N . ASN A 1 533 ? -2.125 26.622 42.047 1.00 81.44 533 ASN A N 1
ATOM 4029 C CA . ASN A 1 533 ? -1.841 28.054 42.245 1.00 81.44 533 ASN A CA 1
ATOM 4030 C C . ASN A 1 533 ? -0.835 28.678 41.249 1.00 81.44 533 ASN A C 1
ATOM 4032 O O . ASN A 1 533 ? -0.258 29.729 41.533 1.00 81.44 533 ASN A O 1
ATOM 4036 N N . SER A 1 534 ? -0.643 28.071 40.077 1.00 82.06 534 SER A N 1
ATOM 4037 C CA . SER A 1 534 ? 0.199 28.574 38.988 1.00 82.06 534 SER A CA 1
ATOM 4038 C C . SER A 1 534 ? -0.614 28.670 37.693 1.00 82.06 534 SER A C 1
ATOM 4040 O O . SER A 1 534 ? -1.654 28.032 37.544 1.00 82.06 534 SER A O 1
ATOM 4042 N N . SER A 1 535 ? -0.155 29.477 36.734 1.00 81.31 535 SER A N 1
ATOM 4043 C CA . SER A 1 535 ? -0.713 29.479 35.373 1.00 81.31 535 SER A CA 1
ATOM 4044 C C . SER A 1 535 ? -0.164 28.339 34.509 1.00 81.31 535 SER A C 1
ATOM 4046 O O . SER A 1 535 ? -0.589 28.184 33.365 1.00 81.31 535 SER A O 1
ATOM 4048 N N . GLN A 1 536 ? 0.796 27.562 35.021 1.00 85.50 536 GLN A N 1
ATOM 4049 C CA . GLN A 1 536 ? 1.447 26.502 34.264 1.00 85.50 536 GLN A CA 1
ATOM 4050 C C . GLN A 1 536 ? 0.544 25.268 34.142 1.00 85.50 536 GLN A C 1
ATOM 4052 O O . GLN A 1 536 ? 0.058 24.722 35.134 1.00 85.50 536 GLN A O 1
ATOM 4057 N N . SER A 1 537 ? 0.332 24.816 32.909 1.00 88.56 537 SER A N 1
ATOM 4058 C CA . SER A 1 537 ? -0.464 23.628 32.601 1.00 88.56 537 SER A CA 1
ATOM 4059 C C . SER A 1 537 ? 0.024 22.955 31.322 1.00 88.56 537 SER A C 1
ATOM 4061 O O . SER A 1 537 ? 0.709 23.577 30.507 1.00 88.56 537 SER A O 1
ATOM 4063 N N . PHE A 1 538 ? -0.323 21.683 31.152 1.00 90.94 538 PHE A N 1
ATOM 4064 C CA . PHE A 1 538 ? -0.067 20.915 29.943 1.00 90.94 538 PHE A CA 1
ATOM 4065 C C . PHE A 1 538 ? -1.310 20.125 29.553 1.00 90.94 538 PHE A C 1
ATOM 4067 O O . PHE A 1 538 ? -1.842 19.364 30.361 1.00 90.94 538 PHE A O 1
ATOM 4074 N N . THR A 1 539 ? -1.748 20.292 28.308 1.00 92.38 539 THR A N 1
ATOM 4075 C CA . THR A 1 539 ? -2.865 19.542 27.731 1.00 92.38 539 THR A CA 1
ATOM 4076 C C . THR A 1 539 ? -2.340 18.405 26.863 1.00 92.38 539 THR A C 1
ATOM 4078 O O . THR A 1 539 ? -1.517 18.625 25.972 1.00 92.38 539 THR A O 1
ATOM 4081 N N . PHE A 1 540 ? -2.832 17.191 27.104 1.00 92.69 540 PHE A N 1
ATOM 4082 C CA . PHE A 1 540 ? -2.420 16.008 26.360 1.00 92.69 540 PHE A CA 1
ATOM 4083 C C . PHE A 1 540 ? -2.887 16.087 24.896 1.00 92.69 540 PHE A C 1
ATOM 4085 O O . PHE A 1 540 ? -4.053 16.415 24.634 1.00 92.69 540 PHE A O 1
ATOM 4092 N N . PRO A 1 541 ? -1.996 15.808 23.925 1.00 89.38 541 PRO A N 1
ATOM 4093 C CA . PRO A 1 541 ? -2.321 15.891 22.507 1.00 89.38 541 PRO A CA 1
ATOM 4094 C C . PRO A 1 541 ? -3.334 14.817 22.093 1.00 89.38 541 PRO A C 1
ATOM 4096 O O . PRO A 1 541 ? -3.539 13.820 22.785 1.00 89.38 541 PRO A O 1
ATOM 4099 N N . GLN A 1 542 ? -3.954 15.018 20.932 1.00 88.81 542 GLN A N 1
ATOM 4100 C CA . GLN A 1 542 ? -4.873 14.043 20.343 1.00 88.81 542 GLN A CA 1
ATOM 4101 C C . GLN A 1 542 ? -4.185 12.693 20.102 1.00 88.81 542 GLN A C 1
ATOM 4103 O O . GLN A 1 542 ? -3.046 12.650 19.636 1.00 88.81 542 GLN A O 1
ATOM 4108 N N . GLY A 1 543 ? -4.900 11.604 20.387 1.00 82.00 543 GLY A N 1
ATOM 4109 C CA . GLY A 1 543 ? -4.394 10.237 20.282 1.00 82.00 543 GLY A CA 1
ATOM 4110 C C . GLY A 1 543 ? -3.518 9.802 21.461 1.00 82.00 543 GLY A C 1
ATOM 4111 O O . GLY A 1 543 ? -2.717 8.881 21.303 1.00 82.00 543 GLY A O 1
ATOM 4112 N N . THR A 1 544 ? -3.633 10.456 22.621 1.00 88.50 544 THR A N 1
ATOM 4113 C CA . THR A 1 544 ? -2.922 10.033 23.837 1.00 88.50 544 THR A CA 1
ATOM 4114 C C . THR A 1 544 ? -3.773 9.030 24.608 1.00 88.50 544 THR A C 1
ATOM 4116 O O . THR A 1 544 ? -4.858 9.372 25.070 1.00 88.50 544 THR A O 1
ATOM 4119 N N . PHE A 1 545 ? -3.266 7.809 24.793 1.00 86.00 545 PHE A N 1
ATOM 4120 C CA . PHE A 1 545 ? -3.982 6.732 25.481 1.00 86.00 545 PHE A CA 1
ATOM 4121 C C . PHE A 1 545 ? -3.197 6.202 26.684 1.00 86.00 545 PHE A C 1
ATOM 4123 O O . PHE A 1 545 ? -1.969 6.116 26.629 1.00 86.00 545 PHE A O 1
ATOM 4130 N N . ILE A 1 546 ? -3.909 5.778 27.731 1.00 88.25 546 ILE A N 1
ATOM 4131 C CA . ILE A 1 546 ? -3.350 5.013 28.853 1.00 88.25 546 ILE A CA 1
ATOM 4132 C C . ILE A 1 546 ? -4.055 3.650 28.927 1.00 88.25 546 ILE A C 1
ATOM 4134 O O . ILE A 1 546 ? -5.266 3.615 29.172 1.00 88.25 546 ILE A O 1
ATOM 4138 N N . PRO A 1 547 ? -3.352 2.518 28.727 1.00 80.38 547 PRO A N 1
ATOM 4139 C CA . PRO A 1 547 ? -3.928 1.188 28.936 1.00 80.38 547 PRO A CA 1
ATOM 4140 C C . PRO A 1 547 ? -4.523 1.056 30.341 1.00 80.38 547 PRO A C 1
ATOM 4142 O O . PRO A 1 547 ? -3.962 1.604 31.286 1.00 80.38 547 PRO A O 1
ATOM 4145 N N . GLN A 1 548 ? -5.626 0.326 30.510 1.00 80.94 548 GLN A N 1
ATOM 4146 C CA . GLN A 1 548 ? -6.059 -0.084 31.848 1.00 80.94 548 GLN A CA 1
ATOM 4147 C C . GLN A 1 548 ? -4.954 -0.914 32.522 1.00 80.94 548 GLN A C 1
ATOM 4149 O O . GLN A 1 548 ? -4.360 -1.794 31.900 1.00 80.94 548 GLN A O 1
ATOM 4154 N N . ASN A 1 549 ? -4.666 -0.599 33.784 1.00 85.38 549 ASN A N 1
ATOM 4155 C CA . ASN A 1 549 ? -3.500 -1.035 34.557 1.00 85.38 549 ASN A CA 1
ATOM 4156 C C . ASN A 1 549 ? -2.147 -0.657 33.924 1.00 85.38 549 ASN A C 1
ATOM 4158 O O . ASN A 1 549 ? -1.137 -1.319 34.166 1.00 85.38 549 ASN A O 1
ATOM 4162 N N . GLY A 1 550 ? -2.127 0.389 33.095 1.00 87.81 550 GLY A N 1
ATOM 4163 C CA . GLY A 1 550 ? -0.951 0.890 32.389 1.00 87.81 550 GLY A CA 1
ATOM 4164 C C . GLY A 1 550 ? -0.512 2.280 32.847 1.00 87.81 550 GLY A C 1
ATOM 4165 O O . GLY A 1 550 ? -1.227 2.989 33.556 1.00 87.81 550 GLY A O 1
ATOM 4166 N N . TYR A 1 551 ? 0.682 2.668 32.398 1.00 92.94 551 TYR A N 1
ATOM 4167 C CA . TYR A 1 551 ? 1.366 3.901 32.789 1.00 92.94 551 TYR A CA 1
ATOM 4168 C C . TYR A 1 551 ? 1.521 4.861 31.607 1.00 92.94 551 TYR A C 1
ATOM 4170 O O . TYR A 1 551 ? 1.627 4.431 30.456 1.00 92.94 551 TYR A O 1
ATOM 4178 N N . LEU A 1 552 ? 1.601 6.158 31.893 1.00 94.94 552 LEU A N 1
ATOM 4179 C CA . LEU A 1 552 ? 1.965 7.206 30.942 1.00 94.94 552 LEU A CA 1
ATOM 4180 C C . LEU A 1 552 ? 2.964 8.163 31.587 1.00 94.94 552 LEU A C 1
ATOM 4182 O O . LEU A 1 552 ? 2.668 8.783 32.606 1.00 94.94 552 LEU A O 1
ATOM 4186 N N . ILE A 1 553 ? 4.118 8.336 30.952 1.00 95.44 553 ILE A N 1
ATOM 4187 C CA . ILE A 1 553 ? 5.145 9.285 31.378 1.00 95.44 553 ILE A CA 1
ATOM 4188 C C . ILE A 1 553 ? 4.978 10.600 30.625 1.00 95.44 553 ILE A C 1
ATOM 4190 O O . ILE A 1 553 ? 5.042 10.635 29.395 1.00 95.44 553 ILE A O 1
ATOM 4194 N N . LEU A 1 554 ? 4.833 11.693 31.369 1.00 94.06 554 LEU A N 1
ATOM 4195 C CA . LEU A 1 554 ? 4.972 13.053 30.872 1.00 94.06 554 LEU A CA 1
ATOM 4196 C C . LEU A 1 554 ? 6.362 13.578 31.244 1.00 94.06 554 LEU A C 1
ATOM 4198 O O . LEU A 1 554 ? 6.608 13.965 32.387 1.00 94.06 554 LEU A O 1
ATOM 4202 N N . ALA A 1 555 ? 7.267 13.586 30.267 1.00 91.56 555 ALA A N 1
ATOM 4203 C CA . ALA A 1 555 ? 8.651 14.022 30.420 1.00 91.56 555 ALA A CA 1
ATOM 4204 C C . ALA A 1 555 ? 8.915 15.326 29.661 1.00 91.56 555 ALA A C 1
ATOM 4206 O O . ALA A 1 555 ? 8.173 15.713 28.753 1.00 91.56 555 ALA A O 1
ATOM 4207 N N . ARG A 1 556 ? 10.017 15.993 30.009 1.00 86.50 556 ARG A N 1
ATOM 4208 C CA . ARG A 1 556 ? 10.371 17.312 29.480 1.00 86.50 556 ARG A CA 1
ATOM 4209 C C . ARG A 1 556 ? 11.546 17.263 28.511 1.00 86.50 556 ARG A C 1
ATOM 4211 O O . ARG A 1 556 ? 12.650 16.905 28.891 1.00 86.50 556 ARG A O 1
ATOM 4218 N N . ASN A 1 557 ? 11.343 17.743 27.284 1.00 86.25 557 ASN A N 1
ATOM 4219 C CA . ASN A 1 557 ? 12.401 17.982 26.291 1.00 86.25 557 ASN A CA 1
ATOM 4220 C C . ASN A 1 557 ? 13.381 16.801 26.132 1.00 86.25 557 ASN A C 1
ATOM 4222 O O . ASN A 1 557 ? 14.603 16.965 26.185 1.00 86.25 557 ASN A O 1
ATOM 4226 N N . VAL A 1 558 ? 12.828 15.597 25.992 1.00 88.81 558 VAL A N 1
ATOM 4227 C CA . VAL A 1 558 ? 13.589 14.355 25.857 1.00 88.81 558 VAL A CA 1
ATOM 4228 C C . VAL A 1 558 ? 12.807 13.367 24.995 1.00 88.81 558 VAL A C 1
ATOM 4230 O O . VAL A 1 558 ? 11.582 13.271 25.082 1.00 88.81 558 VAL A O 1
ATOM 4233 N N . THR A 1 559 ? 13.495 12.643 24.118 1.00 91.19 559 THR A N 1
ATOM 4234 C CA . THR A 1 559 ? 12.873 11.528 23.389 1.00 91.19 559 THR A CA 1
ATOM 4235 C C . THR A 1 559 ? 12.744 10.309 24.298 1.00 91.19 559 THR A C 1
ATOM 4237 O O . THR A 1 559 ? 13.531 10.145 25.230 1.00 91.19 559 THR A O 1
ATOM 4240 N N . ARG A 1 560 ? 11.807 9.402 23.998 1.00 91.19 560 ARG A N 1
ATOM 4241 C CA . ARG A 1 560 ? 11.653 8.149 24.754 1.00 91.19 560 ARG A CA 1
ATOM 4242 C C . ARG A 1 560 ? 12.972 7.377 24.870 1.00 91.19 560 ARG A C 1
ATOM 4244 O O . ARG A 1 560 ? 13.366 7.017 25.968 1.00 91.19 560 ARG A O 1
ATOM 4251 N N . SER A 1 561 ? 13.695 7.217 23.760 1.00 91.44 561 SER A N 1
ATOM 4252 C CA . SER A 1 561 ? 14.980 6.503 23.745 1.00 91.44 561 SER A CA 1
ATOM 4253 C C . SER A 1 561 ? 16.040 7.160 24.642 1.00 91.44 561 SER A C 1
ATOM 4255 O O . SER A 1 561 ? 16.803 6.465 25.309 1.00 91.44 561 SER A O 1
ATOM 4257 N N . GLN A 1 562 ? 16.079 8.495 24.702 1.00 92.06 562 GLN A N 1
ATOM 4258 C CA . GLN A 1 562 ? 16.973 9.211 25.616 1.00 92.06 562 GLN A CA 1
ATOM 4259 C C . GLN A 1 562 ? 16.537 9.041 27.077 1.00 92.06 562 GLN A C 1
ATOM 4261 O O . GLN A 1 562 ? 17.389 8.831 27.934 1.00 92.06 562 GLN A O 1
ATOM 4266 N N . PHE A 1 563 ? 15.235 9.078 27.369 1.00 92.44 563 PHE A N 1
ATOM 4267 C CA . PHE A 1 563 ? 14.705 8.848 28.715 1.00 92.44 563 PHE A CA 1
ATOM 4268 C C . PHE A 1 563 ? 15.006 7.422 29.207 1.00 92.44 563 PHE A C 1
ATOM 4270 O O . PHE A 1 563 ? 15.516 7.233 30.307 1.00 92.44 563 PHE A O 1
ATOM 4277 N N . GLU A 1 564 ? 14.813 6.415 28.355 1.00 92.81 564 GLU A N 1
ATOM 4278 C CA . GLU A 1 564 ? 15.124 5.008 28.648 1.00 92.81 564 GLU A CA 1
ATOM 4279 C C . GLU A 1 564 ? 16.623 4.757 28.888 1.00 92.81 564 GLU A C 1
ATOM 4281 O O . GLU A 1 564 ? 16.982 3.777 29.536 1.00 92.81 564 GLU A O 1
ATOM 4286 N N . SER A 1 565 ? 17.521 5.652 28.454 1.00 91.12 565 SER A N 1
ATOM 4287 C CA . SER A 1 565 ? 18.946 5.553 28.811 1.00 91.12 565 SER A CA 1
ATOM 4288 C C . SER A 1 565 ? 19.201 5.748 30.312 1.00 91.12 565 SER A C 1
ATOM 4290 O O . SER A 1 565 ? 20.161 5.197 30.851 1.00 91.12 565 SER A O 1
ATOM 4292 N N . GLN A 1 566 ? 18.315 6.489 30.985 1.00 88.38 566 GLN A N 1
ATOM 4293 C CA . GLN A 1 566 ? 18.319 6.676 32.432 1.00 88.38 566 GLN A CA 1
ATOM 4294 C C . GLN A 1 566 ? 17.502 5.582 33.145 1.00 88.38 566 GLN A C 1
ATOM 4296 O O . GLN A 1 566 ? 17.876 5.170 34.244 1.00 88.38 566 GLN A O 1
ATOM 4301 N N . TRP A 1 567 ? 16.438 5.069 32.509 1.00 90.00 567 TRP A N 1
ATOM 4302 C CA . TRP A 1 567 ? 15.571 4.004 33.041 1.00 90.00 567 TRP A CA 1
ATOM 4303 C C . TRP A 1 567 ? 15.320 2.877 32.024 1.00 90.00 567 TRP A C 1
ATOM 4305 O O . TRP A 1 567 ? 14.256 2.814 31.405 1.00 90.00 567 TRP A O 1
ATOM 4315 N N . PRO A 1 568 ? 16.266 1.935 31.864 1.00 85.88 568 PRO A N 1
ATOM 4316 C CA . PRO A 1 568 ? 16.193 0.905 30.823 1.00 85.88 568 PRO A CA 1
ATOM 4317 C C . PRO A 1 568 ? 15.149 -0.190 31.089 1.00 85.88 568 PRO A C 1
ATOM 4319 O O . PRO A 1 568 ? 14.921 -1.038 30.232 1.00 85.88 568 PRO A O 1
ATOM 4322 N N . SER A 1 569 ? 14.538 -0.212 32.276 1.00 84.56 569 SER A N 1
ATOM 4323 C CA . SER A 1 569 ? 13.525 -1.197 32.676 1.00 84.56 569 SER A CA 1
ATOM 4324 C C . SER A 1 569 ? 12.083 -0.749 32.417 1.00 84.56 569 SER A C 1
ATOM 4326 O O . SER A 1 569 ? 11.166 -1.422 32.883 1.00 84.56 569 SER A O 1
ATOM 4328 N N . MET A 1 570 ? 11.866 0.377 31.730 1.00 87.94 570 MET A N 1
ATOM 4329 C CA . MET A 1 570 ? 10.520 0.876 31.441 1.00 87.94 570 MET A CA 1
ATOM 4330 C C . MET A 1 570 ? 9.794 -0.065 30.455 1.00 87.94 570 MET A C 1
ATOM 4332 O O . MET A 1 570 ? 10.347 -0.359 29.391 1.00 87.94 570 MET A O 1
ATOM 4336 N N . PRO A 1 571 ? 8.572 -0.538 30.765 1.00 84.62 571 PRO A N 1
ATOM 4337 C CA . PRO A 1 571 ? 7.826 -1.418 29.868 1.00 84.62 571 PRO A CA 1
ATOM 4338 C C . PRO A 1 571 ? 7.526 -0.790 28.495 1.00 84.62 571 PRO A C 1
ATOM 4340 O O . PRO A 1 571 ? 7.346 0.427 28.360 1.00 84.62 571 PRO A O 1
ATOM 4343 N N . ALA A 1 572 ? 7.464 -1.620 27.450 1.00 78.56 572 ALA A N 1
ATOM 4344 C CA . ALA A 1 572 ? 7.269 -1.161 26.069 1.00 78.56 572 ALA A CA 1
ATOM 4345 C C . ALA A 1 572 ? 5.901 -0.480 25.877 1.00 78.56 572 ALA A C 1
ATOM 4347 O O . ALA A 1 572 ? 5.775 0.488 25.129 1.00 78.56 572 ALA A O 1
ATOM 4348 N N . GLU A 1 573 ? 4.898 -0.968 26.598 1.00 80.12 573 GLU A N 1
ATOM 4349 C CA . GLU A 1 573 ? 3.512 -0.516 26.611 1.00 80.12 573 GLU A CA 1
ATOM 4350 C C . GLU A 1 573 ? 3.274 0.779 27.402 1.00 80.12 573 GLU A C 1
ATOM 4352 O O . GLU A 1 573 ? 2.205 1.374 27.266 1.00 80.12 573 GLU A O 1
ATOM 4357 N N . THR A 1 574 ? 4.249 1.244 28.194 1.00 87.69 574 THR A N 1
ATOM 4358 C CA . THR A 1 574 ? 4.158 2.526 28.904 1.00 87.69 574 THR A CA 1
ATOM 4359 C C . THR A 1 574 ? 4.048 3.659 27.893 1.00 87.69 574 THR A C 1
ATOM 4361 O O . THR A 1 574 ? 4.910 3.814 27.026 1.00 87.69 574 THR A O 1
ATOM 4364 N N . GLY A 1 575 ? 2.995 4.468 27.989 1.00 89.75 575 GLY A N 1
ATOM 4365 C CA . GLY A 1 575 ? 2.838 5.656 27.162 1.00 89.75 575 GLY A CA 1
ATOM 4366 C C . GLY A 1 575 ? 3.941 6.676 27.460 1.00 89.75 575 GLY A C 1
ATOM 4367 O O . GLY A 1 575 ? 4.413 6.784 28.590 1.00 89.75 575 GLY A O 1
ATOM 4368 N N . PHE A 1 576 ? 4.345 7.462 26.461 1.00 92.88 576 PHE A N 1
ATOM 4369 C CA . PHE A 1 576 ? 5.395 8.466 26.632 1.00 92.88 576 PHE A CA 1
ATOM 4370 C C . PHE A 1 576 ? 5.065 9.751 25.879 1.00 92.88 576 PHE A C 1
ATOM 4372 O O . PHE A 1 576 ? 4.882 9.733 24.661 1.00 92.88 576 PHE A O 1
ATOM 4379 N N . VAL A 1 577 ? 5.038 10.874 26.592 1.00 93.06 577 VAL A N 1
ATOM 4380 C CA . VAL A 1 577 ? 4.775 12.203 26.039 1.00 93.06 577 VAL A CA 1
ATOM 4381 C C . VAL A 1 577 ? 5.943 13.119 26.374 1.00 93.06 577 VAL A C 1
ATOM 4383 O O . VAL A 1 577 ? 6.243 13.369 27.539 1.00 93.06 577 VAL A O 1
ATOM 4386 N N . ASN A 1 578 ? 6.580 13.651 25.330 1.00 90.75 578 ASN A N 1
ATOM 4387 C CA . ASN A 1 578 ? 7.503 14.771 25.461 1.00 90.75 578 ASN A CA 1
ATOM 4388 C C . ASN A 1 578 ? 6.702 16.071 25.364 1.00 90.75 578 ASN A C 1
ATOM 4390 O O . ASN A 1 578 ? 6.174 16.407 24.305 1.00 90.75 578 ASN A O 1
ATOM 4394 N N . SER A 1 579 ? 6.634 16.804 26.463 1.00 87.56 579 SER A N 1
ATOM 4395 C CA . SER A 1 579 ? 5.908 18.070 26.581 1.00 87.56 579 SER A CA 1
ATOM 4396 C C . SER A 1 579 ? 6.557 19.254 25.850 1.00 87.56 579 SER A C 1
ATOM 4398 O O . SER A 1 579 ? 5.917 20.287 25.657 1.00 87.56 579 SER A O 1
ATOM 4400 N N . ASN A 1 580 ? 7.831 19.137 25.462 1.00 83.50 580 ASN A N 1
ATOM 4401 C CA . ASN A 1 580 ? 8.582 20.173 24.758 1.00 83.50 580 ASN A CA 1
ATOM 4402 C C . ASN A 1 580 ? 9.456 19.556 23.652 1.00 83.50 580 ASN A C 1
ATOM 4404 O O . ASN A 1 580 ? 10.682 19.541 23.761 1.00 83.50 580 ASN A O 1
ATOM 4408 N N . PRO A 1 581 ? 8.855 19.036 22.572 1.00 75.50 581 PRO A N 1
ATOM 4409 C CA . PRO A 1 581 ? 9.607 18.390 21.498 1.00 75.50 581 PRO A CA 1
ATOM 4410 C C . PRO A 1 581 ? 10.452 19.368 20.666 1.00 75.50 581 PRO A C 1
ATOM 4412 O O . PRO A 1 581 ? 11.398 18.942 20.012 1.00 75.50 581 PRO A O 1
ATOM 4415 N N . ASN A 1 582 ? 10.146 20.670 20.711 1.00 75.38 582 ASN A N 1
ATOM 4416 C CA . ASN A 1 582 ? 10.764 21.697 19.862 1.00 75.38 582 ASN A CA 1
ATOM 4417 C C . ASN A 1 582 ? 11.769 22.594 20.610 1.00 75.38 582 ASN A C 1
ATOM 4419 O O . ASN A 1 582 ? 12.196 23.619 20.078 1.00 75.38 582 ASN A O 1
ATOM 4423 N N . GLY A 1 583 ? 12.119 22.256 21.855 1.00 67.50 583 GLY A N 1
ATOM 4424 C CA . GLY A 1 583 ? 13.126 22.971 22.642 1.00 67.50 583 GLY A CA 1
ATOM 4425 C C . GLY A 1 583 ? 12.769 24.410 23.045 1.00 67.50 583 GLY A C 1
ATOM 4426 O O . GLY A 1 583 ? 13.642 25.126 23.530 1.00 67.50 583 GLY A O 1
ATOM 4427 N N . SER A 1 584 ? 11.516 24.857 22.889 1.00 66.31 584 SER A N 1
ATOM 4428 C CA . SER A 1 584 ? 11.079 26.205 23.287 1.00 66.31 584 SER A CA 1
ATOM 4429 C C . SER A 1 584 ? 9.639 26.221 23.818 1.00 66.31 584 SER A C 1
ATOM 4431 O O . SER A 1 584 ? 8.713 25.765 23.153 1.00 66.31 584 SER A O 1
ATOM 4433 N N . CYS A 1 585 ? 9.449 26.771 25.025 1.00 66.81 585 CYS A N 1
ATOM 4434 C CA . CYS A 1 585 ? 8.138 26.983 25.653 1.00 66.81 585 CYS A CA 1
ATOM 4435 C C . CYS A 1 585 ? 8.055 28.421 26.206 1.00 66.81 585 CYS A C 1
ATOM 4437 O O . CYS A 1 585 ? 8.726 28.709 27.201 1.00 66.81 585 CYS A O 1
ATOM 4439 N N . PRO A 1 586 ? 7.265 29.325 25.594 1.00 51.56 586 PRO A N 1
ATOM 4440 C CA . PRO A 1 586 ? 7.146 30.731 26.008 1.00 51.56 586 PRO A CA 1
ATOM 4441 C C . PRO A 1 586 ? 6.595 30.944 27.428 1.00 51.56 586 PRO A C 1
ATOM 4443 O O . PRO A 1 586 ? 6.971 31.916 28.075 1.00 51.56 586 PRO A O 1
ATOM 4446 N N . ASP A 1 587 ? 5.779 30.009 27.927 1.00 50.78 587 ASP A N 1
ATOM 4447 C CA . ASP A 1 587 ? 5.084 30.095 29.224 1.00 50.78 587 ASP A CA 1
ATOM 4448 C C . ASP A 1 587 ? 5.638 29.107 30.281 1.00 50.78 587 ASP A C 1
ATOM 4450 O O . ASP A 1 587 ? 4.982 28.796 31.275 1.00 50.78 587 ASP A O 1
ATOM 4454 N N . GLY A 1 588 ? 6.870 28.615 30.075 1.00 60.19 588 GLY A N 1
ATOM 4455 C CA . GLY A 1 588 ? 7.545 27.627 30.929 1.00 60.19 588 GLY A CA 1
ATOM 4456 C C . GLY A 1 588 ? 7.351 26.185 30.442 1.00 60.19 588 GLY A C 1
ATOM 4457 O O . GLY A 1 588 ? 6.249 25.776 30.092 1.00 60.19 588 GLY A O 1
ATOM 4458 N N . CYS A 1 589 ? 8.424 25.388 30.410 1.00 70.25 589 CYS A N 1
ATOM 4459 C CA . CYS A 1 589 ? 8.362 23.978 29.993 1.00 70.25 589 CYS A CA 1
ATOM 4460 C C . CYS A 1 589 ? 7.692 23.135 31.087 1.00 70.25 589 CYS A C 1
ATOM 4462 O O . CYS A 1 589 ? 8.131 23.205 32.226 1.00 70.25 589 CYS A O 1
ATOM 4464 N N . PHE A 1 590 ? 6.679 22.330 30.771 1.00 76.94 590 PHE A N 1
ATOM 4465 C CA . PHE A 1 590 ? 6.055 21.403 31.729 1.00 76.94 590 PHE A CA 1
ATOM 4466 C C . PHE A 1 590 ? 6.692 19.998 31.624 1.00 76.94 590 PHE A C 1
ATOM 4468 O O . PHE A 1 590 ? 7.226 19.706 30.568 1.00 76.94 590 PHE A O 1
ATOM 4475 N N . PRO A 1 591 ? 6.674 19.116 32.634 1.00 79.50 591 PRO A N 1
ATOM 4476 C CA . PRO A 1 591 ? 6.645 19.503 34.032 1.00 79.50 591 PRO A CA 1
ATOM 4477 C C . PRO A 1 591 ? 7.911 20.313 34.353 1.00 79.50 591 PRO A C 1
ATOM 4479 O O . PRO A 1 591 ? 9.008 20.001 33.888 1.00 79.50 591 PRO A O 1
ATOM 4482 N N . MET A 1 592 ? 7.747 21.405 35.096 1.00 80.56 592 MET A N 1
ATOM 4483 C CA . MET A 1 592 ? 8.862 22.116 35.714 1.00 80.56 592 MET A CA 1
ATOM 4484 C C . MET A 1 592 ? 8.801 21.804 37.194 1.00 80.56 592 MET A C 1
ATOM 4486 O O . MET A 1 592 ? 7.911 22.292 37.886 1.00 80.56 592 MET A O 1
ATOM 4490 N N . ILE A 1 593 ? 9.721 20.972 37.653 1.00 84.25 593 ILE A N 1
ATOM 4491 C CA . ILE A 1 593 ? 9.783 20.542 39.038 1.00 84.25 593 ILE A CA 1
ATOM 4492 C C . ILE A 1 593 ? 11.078 21.112 39.614 1.00 84.25 593 ILE A C 1
ATOM 4494 O O . ILE A 1 593 ? 12.160 20.670 39.266 1.00 84.25 593 ILE A O 1
ATOM 4498 N N . ASN A 1 594 ? 10.987 22.161 40.426 1.00 78.88 594 ASN A N 1
ATOM 4499 C CA . ASN A 1 594 ? 12.126 22.873 41.011 1.00 78.88 594 ASN A CA 1
ATOM 4500 C C . ASN A 1 594 ? 12.014 23.072 42.536 1.00 78.88 594 ASN A C 1
ATOM 4502 O O . ASN A 1 594 ? 12.886 23.697 43.149 1.00 78.88 594 ASN A O 1
ATOM 4506 N N . GLY A 1 595 ? 10.991 22.487 43.159 1.00 75.19 595 GLY A N 1
ATOM 4507 C CA . GLY A 1 595 ? 10.752 22.477 44.591 1.00 75.19 595 GLY A CA 1
ATOM 4508 C C . GLY A 1 595 ? 9.546 23.331 44.989 1.00 75.19 595 GLY A C 1
ATOM 4509 O O . GLY A 1 595 ? 9.502 24.540 44.787 1.00 75.19 595 GLY A O 1
ATOM 4510 N N . SER A 1 596 ? 8.639 22.720 45.747 1.00 83.06 596 SER A N 1
ATOM 4511 C CA . SER A 1 596 ? 7.362 23.231 46.270 1.00 83.06 596 SER A CA 1
ATOM 4512 C C . SER A 1 596 ? 6.167 23.122 45.317 1.00 83.06 596 SER A C 1
ATOM 4514 O O . SER A 1 596 ? 5.099 23.637 45.648 1.00 83.06 596 SER A O 1
ATOM 4516 N N . GLU A 1 597 ? 6.302 22.454 44.168 1.00 90.25 597 GLU A N 1
ATOM 4517 C CA . GLU A 1 597 ? 5.187 22.253 43.237 1.00 90.25 597 GLU A CA 1
ATOM 4518 C C . GLU A 1 597 ? 4.152 21.266 43.761 1.00 90.25 597 GLU A C 1
ATOM 4520 O O . GLU A 1 597 ? 4.466 20.329 44.487 1.00 90.25 597 GLU A O 1
ATOM 4525 N N . ILE A 1 598 ? 2.907 21.495 43.362 1.00 92.50 598 ILE A N 1
ATOM 4526 C CA . ILE A 1 598 ? 1.744 20.659 43.636 1.00 92.50 598 ILE A CA 1
ATOM 4527 C C . ILE A 1 598 ? 1.014 20.505 42.303 1.00 92.50 598 ILE A C 1
ATOM 4529 O O . ILE A 1 598 ? 0.891 21.493 41.575 1.00 92.50 598 ILE A O 1
ATOM 4533 N N . PHE A 1 599 ? 0.533 19.307 41.980 1.00 93.88 599 PHE A N 1
ATOM 4534 C CA . PHE A 1 599 ? -0.109 19.022 40.699 1.00 93.88 599 PHE A CA 1
ATOM 4535 C C . PHE A 1 599 ? -1.564 18.586 40.860 1.00 93.88 599 PHE A C 1
ATOM 4537 O O . PHE A 1 599 ? -1.944 17.986 41.862 1.00 93.88 599 PHE A O 1
ATOM 4544 N N . GLU A 1 600 ? -2.364 18.906 39.850 1.00 94.50 600 GLU A N 1
ATOM 4545 C CA . GLU A 1 600 ? -3.755 18.490 39.696 1.00 94.50 600 GLU A CA 1
ATOM 4546 C C . GLU A 1 600 ? -3.969 17.983 38.270 1.00 94.50 600 GLU A C 1
ATOM 4548 O O . GLU A 1 600 ? -3.484 18.588 37.310 1.00 94.50 600 GLU A O 1
ATOM 4553 N N . LEU A 1 601 ? -4.714 16.898 38.117 1.00 94.12 601 LEU A N 1
ATOM 4554 C CA . LEU A 1 601 ? -5.103 16.323 36.838 1.00 94.12 601 LEU A CA 1
ATOM 4555 C C . LEU A 1 601 ? -6.577 16.630 36.576 1.00 94.12 601 LEU A C 1
ATOM 4557 O O . LEU A 1 601 ? -7.404 16.474 37.465 1.00 94.12 601 LEU A O 1
ATOM 4561 N N . TYR A 1 602 ? -6.903 17.046 35.357 1.00 91.06 602 TYR A N 1
ATOM 4562 C CA . TYR A 1 602 ? -8.256 17.363 34.914 1.00 91.06 602 TYR A CA 1
ATOM 4563 C C . TYR A 1 602 ? -8.594 16.616 33.622 1.00 91.06 602 TYR A C 1
ATOM 4565 O O . TYR A 1 602 ? -7.725 16.462 32.760 1.00 91.06 602 TYR A O 1
ATOM 4573 N N . ASP A 1 603 ? -9.854 16.218 33.450 1.00 88.94 603 ASP A N 1
ATOM 4574 C CA . ASP A 1 603 ? -10.335 15.643 32.192 1.00 88.94 603 ASP A CA 1
ATOM 4575 C C . ASP A 1 603 ? -10.549 16.720 31.113 1.00 88.94 603 ASP A C 1
ATOM 4577 O O . ASP A 1 603 ? -10.350 17.922 31.325 1.00 88.94 603 ASP A O 1
ATOM 4581 N N . SER A 1 604 ? -10.976 16.290 29.924 1.00 87.38 604 SER A N 1
ATOM 4582 C CA . SER A 1 604 ? -11.281 17.189 28.803 1.00 87.38 604 SER A CA 1
ATOM 4583 C C . SER A 1 604 ? -12.476 18.127 29.047 1.00 87.38 604 SER A C 1
ATOM 4585 O O . SER A 1 604 ? -12.649 19.108 28.323 1.00 87.38 604 SER A O 1
ATOM 4587 N N . GLN A 1 605 ? -13.298 17.845 30.060 1.00 86.06 605 GLN A N 1
ATOM 4588 C CA . GLN A 1 605 ? -14.441 18.647 30.497 1.00 86.06 605 GLN A CA 1
ATOM 4589 C C . GLN A 1 605 ? -14.072 19.575 31.666 1.00 86.06 605 GLN A C 1
ATOM 4591 O O . GLN A 1 605 ? -14.920 20.344 32.122 1.00 86.06 605 GLN A O 1
ATOM 4596 N N . ASN A 1 606 ? -12.801 19.572 32.089 1.00 84.00 606 ASN A N 1
ATOM 4597 C CA . ASN A 1 606 ? -12.262 20.344 33.203 1.00 84.00 606 ASN A CA 1
ATOM 4598 C C . ASN A 1 606 ? -12.817 19.920 34.582 1.00 84.00 606 ASN A C 1
ATOM 4600 O O . ASN A 1 606 ? -12.825 20.730 35.511 1.00 84.00 606 ASN A O 1
ATOM 4604 N N . ASN A 1 607 ? -13.234 18.662 34.738 1.00 84.44 607 ASN A N 1
ATOM 4605 C CA . ASN A 1 607 ? -13.466 18.054 36.051 1.00 84.44 607 ASN A CA 1
ATOM 4606 C C . ASN A 1 607 ? -12.128 17.636 36.666 1.00 84.44 607 ASN A C 1
ATOM 4608 O O . ASN A 1 607 ? -11.216 17.240 35.941 1.00 84.44 607 ASN A O 1
ATOM 4612 N N . LEU A 1 608 ? -12.000 17.745 37.990 1.00 86.88 608 LEU A N 1
ATOM 4613 C CA . LEU A 1 608 ? -10.802 17.305 38.705 1.00 86.88 608 LEU A CA 1
ATOM 4614 C C . LEU A 1 608 ? -10.782 15.771 38.770 1.00 86.88 608 LEU A C 1
ATOM 4616 O O . LEU A 1 608 ? -11.738 15.160 39.236 1.00 86.88 608 LEU A O 1
ATOM 4620 N N . ILE A 1 609 ? -9.685 15.183 38.303 1.00 88.00 609 ILE A N 1
ATOM 4621 C CA . ILE A 1 609 ? -9.450 13.737 38.223 1.00 88.00 609 ILE A CA 1
ATOM 4622 C C . ILE A 1 609 ? -8.474 13.269 39.295 1.00 88.00 609 ILE A C 1
ATOM 4624 O O . ILE A 1 609 ? -8.623 12.179 39.817 1.00 88.00 609 ILE A O 1
ATOM 4628 N N . ASP A 1 610 ? -7.468 14.065 39.648 1.00 91.69 610 ASP A N 1
ATOM 4629 C CA . ASP A 1 610 ? -6.585 13.726 40.766 1.00 91.69 610 ASP A CA 1
ATOM 4630 C C . ASP A 1 610 ? -5.858 14.968 41.283 1.00 91.69 610 ASP A C 1
ATOM 4632 O O . ASP A 1 610 ? -5.679 15.950 40.560 1.00 91.69 610 ASP A O 1
ATOM 4636 N N . GLY A 1 611 ? -5.404 14.917 42.530 1.00 88.19 611 GLY A N 1
ATOM 4637 C CA . GLY A 1 611 ? -4.770 16.038 43.224 1.00 88.19 611 GLY A CA 1
ATOM 4638 C C . GLY A 1 611 ? -5.749 16.909 44.036 1.00 88.19 611 GLY A C 1
ATOM 4639 O O . GLY A 1 611 ? -6.925 16.573 44.153 1.00 88.19 611 GLY A O 1
ATOM 4640 N N . PRO A 1 612 ? -5.276 18.017 44.637 1.00 92.88 612 PRO A N 1
ATOM 4641 C CA . PRO A 1 612 ? -3.890 18.482 44.627 1.00 92.88 612 PRO A CA 1
ATOM 4642 C C . PRO A 1 612 ? -2.945 17.503 45.337 1.00 92.88 612 PRO A C 1
ATOM 4644 O O . PRO A 1 612 ? -3.252 16.988 46.411 1.00 92.88 612 PRO A O 1
ATOM 4647 N N . THR A 1 613 ? -1.780 17.245 44.742 1.00 94.25 613 THR A N 1
ATOM 4648 C CA . THR A 1 613 ? -0.737 16.414 45.365 1.00 94.25 613 THR A CA 1
ATOM 4649 C C . THR A 1 613 ? -0.076 17.101 46.569 1.00 94.25 613 THR A C 1
ATOM 4651 O O . THR A 1 613 ? -0.269 18.286 46.844 1.00 94.25 613 THR A O 1
ATOM 4654 N N . ILE A 1 614 ? 0.789 16.380 47.284 1.00 92.25 614 ILE A N 1
ATOM 4655 C CA . ILE A 1 614 ? 1.735 17.018 48.208 1.00 92.25 614 ILE A CA 1
ATOM 4656 C C . ILE A 1 614 ? 2.776 17.862 47.464 1.00 92.25 614 ILE A C 1
ATOM 4658 O O . ILE A 1 614 ? 3.049 17.645 46.282 1.00 92.25 614 ILE A O 1
ATOM 4662 N N . SER A 1 615 ? 3.397 18.794 48.193 1.00 90.62 615 SER A N 1
ATOM 4663 C CA . SER A 1 615 ? 4.511 19.585 47.677 1.00 90.62 615 SER A CA 1
ATOM 4664 C C . SER A 1 615 ? 5.752 18.719 47.468 1.00 90.62 615 SER A C 1
ATOM 4666 O O . SER A 1 615 ? 6.221 18.070 48.413 1.00 90.62 615 SER A O 1
ATOM 4668 N N . ILE A 1 616 ? 6.332 18.777 46.277 1.00 88.75 616 ILE A N 1
ATOM 4669 C CA . ILE A 1 616 ? 7.579 18.084 45.956 1.00 88.75 616 ILE A CA 1
ATOM 4670 C C . ILE A 1 616 ? 8.798 18.873 46.456 1.00 88.75 616 ILE A C 1
ATOM 4672 O O . ILE A 1 616 ? 8.849 20.091 46.367 1.00 88.75 616 ILE A O 1
ATOM 4676 N N . SER A 1 617 ? 9.791 18.192 47.027 1.00 85.75 617 SER A N 1
ATOM 4677 C CA . SER A 1 617 ? 11.087 18.775 47.397 1.00 85.75 617 SER A CA 1
ATOM 4678 C C . SER A 1 617 ? 12.176 18.396 46.401 1.00 85.75 617 SER A C 1
ATOM 4680 O O . SER A 1 617 ? 12.109 17.337 45.776 1.00 85.75 617 SER A O 1
ATOM 4682 N N . ALA A 1 618 ? 13.190 19.255 46.288 1.00 85.44 618 ALA A N 1
ATOM 4683 C CA . ALA A 1 618 ? 14.193 19.102 45.252 1.00 85.44 618 ALA A CA 1
ATOM 4684 C C . ALA A 1 618 ? 14.979 17.778 45.350 1.00 85.44 618 ALA A C 1
ATOM 4686 O O . ALA A 1 618 ? 15.300 17.320 46.451 1.00 85.44 618 ALA A O 1
ATOM 4687 N N . SER A 1 619 ? 15.356 17.210 44.200 1.00 87.75 619 SER A N 1
ATOM 4688 C CA . SER A 1 619 ? 16.145 15.972 44.056 1.00 87.75 619 SER A CA 1
ATOM 4689 C C . SER A 1 619 ? 15.508 14.689 44.621 1.00 87.75 619 SER A C 1
ATOM 4691 O O . SER A 1 619 ? 16.228 13.732 44.942 1.00 87.75 619 SER A O 1
ATOM 4693 N N . ASN A 1 620 ? 14.180 14.643 44.730 1.00 91.56 620 ASN A N 1
ATOM 4694 C CA . ASN A 1 620 ? 13.430 13.493 45.239 1.00 91.56 620 ASN A CA 1
ATOM 4695 C C . ASN A 1 620 ? 12.425 12.952 44.211 1.00 91.56 620 ASN A C 1
ATOM 4697 O O . ASN A 1 620 ? 11.966 13.678 43.332 1.00 91.56 620 ASN A O 1
ATOM 4701 N N . SER A 1 621 ? 12.072 11.674 44.367 1.00 93.38 621 SER A N 1
ATOM 4702 C CA . SER A 1 621 ? 10.901 11.051 43.746 1.00 93.38 621 SER A CA 1
ATOM 4703 C C . SER A 1 621 ? 9.825 10.797 44.802 1.00 93.38 621 SER A C 1
ATOM 4705 O O . SER A 1 621 ? 10.123 10.404 45.935 1.00 93.38 621 SER A O 1
ATOM 4707 N N . TYR A 1 622 ? 8.575 11.041 44.432 1.00 95.19 622 TYR A N 1
ATOM 4708 C CA . TYR A 1 622 ? 7.392 10.786 45.234 1.00 95.19 622 TYR A CA 1
ATOM 4709 C C . TYR A 1 622 ? 6.539 9.754 44.516 1.00 95.19 622 TYR A C 1
ATOM 4711 O O . TYR A 1 622 ? 5.964 10.053 43.476 1.00 95.19 622 TYR A O 1
ATOM 4719 N N . GLN A 1 623 ? 6.451 8.560 45.095 1.00 95.88 623 GLN A N 1
ATOM 4720 C CA . GLN A 1 623 ? 5.688 7.434 44.551 1.00 95.88 623 GLN A CA 1
ATOM 4721 C C . GLN A 1 623 ? 4.439 7.204 45.394 1.00 95.88 623 GLN A C 1
ATOM 4723 O O . GLN A 1 623 ? 4.545 7.045 46.617 1.00 95.88 623 GLN A O 1
ATOM 4728 N N . ARG A 1 624 ? 3.264 7.207 44.769 1.00 94.31 624 ARG A N 1
ATOM 4729 C CA . ARG A 1 624 ? 1.987 6.965 45.441 1.00 94.31 624 ARG A CA 1
ATOM 4730 C C . ARG A 1 624 ? 1.949 5.513 45.922 1.00 94.31 624 ARG A C 1
ATOM 4732 O O . ARG A 1 624 ? 2.392 4.604 45.228 1.00 94.31 624 ARG A O 1
ATOM 4739 N N . LYS A 1 625 ? 1.499 5.287 47.158 1.00 92.19 625 LYS A N 1
ATOM 4740 C CA . LYS A 1 625 ? 1.502 3.947 47.770 1.00 92.19 625 LYS A CA 1
ATOM 4741 C C . LYS A 1 625 ? 0.400 3.057 47.224 1.00 92.19 625 LYS A C 1
ATOM 4743 O O . LYS A 1 625 ? 0.651 1.872 47.035 1.00 92.19 625 LYS A O 1
ATOM 4748 N N . ASN A 1 626 ? -0.792 3.616 47.035 1.00 88.38 626 ASN A N 1
ATOM 4749 C CA . ASN A 1 626 ? -1.918 2.981 46.363 1.00 88.38 626 ASN A CA 1
ATOM 4750 C C . ASN A 1 626 ? -2.704 4.049 45.583 1.00 88.38 626 ASN A C 1
ATOM 4752 O O . ASN A 1 626 ? -2.752 5.200 46.034 1.00 88.38 626 ASN A O 1
ATOM 4756 N N . PRO A 1 627 ? -3.372 3.696 44.473 1.00 87.75 627 PRO A N 1
ATOM 4757 C CA . PRO A 1 627 ? -4.080 4.654 43.628 1.00 87.75 627 PRO A CA 1
ATOM 4758 C C . PRO A 1 627 ? -5.252 5.338 44.347 1.00 87.75 627 PRO A C 1
ATOM 4760 O O . PRO A 1 627 ? -5.537 6.495 44.074 1.00 87.75 627 PRO A O 1
ATOM 4763 N N . SER A 1 628 ? -5.894 4.682 45.318 1.00 83.56 628 SER A N 1
ATOM 4764 C CA . SER A 1 628 ? -7.000 5.259 46.099 1.00 83.56 628 SER A CA 1
ATOM 4765 C C . SER A 1 628 ? -6.575 6.219 47.218 1.00 83.56 628 SER A C 1
ATOM 4767 O O . SER A 1 628 ? -7.426 6.868 47.821 1.00 83.56 628 SER A O 1
ATOM 4769 N N . ASP A 1 629 ? -5.290 6.282 47.578 1.00 87.12 629 ASP A N 1
ATOM 4770 C CA . ASP A 1 629 ? -4.848 7.034 48.762 1.00 87.12 629 ASP A CA 1
ATOM 4771 C C . ASP A 1 629 ? -4.900 8.547 48.499 1.00 87.12 629 ASP A C 1
ATOM 4773 O O . ASP A 1 629 ? -4.210 8.993 47.592 1.00 87.12 629 ASP A O 1
ATOM 4777 N N . ASP A 1 630 ? -5.632 9.348 49.285 1.00 86.00 630 ASP A N 1
ATOM 4778 C CA . ASP A 1 630 ? -5.763 10.815 49.103 1.00 86.00 630 ASP A CA 1
ATOM 4779 C C . ASP A 1 630 ? -4.407 11.496 48.786 1.00 86.00 630 ASP A C 1
ATOM 4781 O O . ASP A 1 630 ? -3.504 11.497 49.637 1.00 86.00 630 ASP A O 1
ATOM 4785 N N . PRO A 1 631 ? -4.230 12.081 47.583 1.00 89.81 631 PRO A N 1
ATOM 4786 C CA . PRO A 1 631 ? -2.935 12.565 47.107 1.00 89.81 631 PRO A CA 1
ATOM 4787 C C . PRO A 1 631 ? -2.438 13.800 47.872 1.00 89.81 631 PRO A C 1
ATOM 4789 O O . PRO A 1 631 ? -1.246 14.116 47.799 1.00 89.81 631 PRO A O 1
ATOM 4792 N N . SER A 1 632 ? -3.304 14.472 48.637 1.00 90.06 632 SER A N 1
ATOM 4793 C CA . SER A 1 632 ? -2.961 15.657 49.429 1.00 90.06 632 SER A CA 1
ATOM 4794 C C . SER A 1 632 ? -2.273 15.321 50.761 1.00 90.06 632 SER A C 1
ATOM 4796 O O . SER A 1 632 ? -1.695 16.196 51.418 1.00 90.06 632 SER A O 1
ATOM 4798 N N . LEU A 1 633 ? -2.291 14.048 51.172 1.00 90.06 633 LEU A N 1
ATOM 4799 C CA . LEU A 1 633 ? -1.725 13.587 52.437 1.00 90.06 633 LEU A CA 1
ATOM 4800 C C . LEU A 1 633 ? -0.313 13.029 52.248 1.00 90.06 633 LEU A C 1
ATOM 4802 O O . LEU A 1 633 ? -0.075 12.134 51.445 1.00 90.06 633 LEU A O 1
ATOM 4806 N N . SER A 1 634 ? 0.637 13.455 53.085 1.00 89.75 634 SER A N 1
ATOM 4807 C CA . SER A 1 634 ? 2.012 12.920 53.058 1.00 89.75 634 SER A CA 1
ATOM 4808 C C . SER A 1 634 ? 2.096 11.418 53.351 1.00 89.75 634 SER A C 1
ATOM 4810 O O . SER A 1 634 ? 3.057 10.765 52.952 1.00 89.75 634 SER A O 1
ATOM 4812 N N . ALA A 1 635 ? 1.090 10.853 54.024 1.00 91.50 635 ALA A N 1
ATOM 4813 C CA . ALA A 1 635 ? 1.004 9.423 54.300 1.00 91.50 635 ALA A CA 1
ATOM 4814 C C . ALA A 1 635 ? 0.803 8.575 53.031 1.00 91.50 635 ALA A C 1
ATOM 4816 O O . ALA A 1 635 ? 1.209 7.411 53.041 1.00 91.50 635 ALA A O 1
ATOM 4817 N N . SER A 1 636 ? 0.252 9.158 51.964 1.00 93.44 636 SER A N 1
ATOM 4818 C CA . SER A 1 636 ? -0.072 8.498 50.691 1.00 93.44 636 SER A CA 1
ATOM 4819 C C . SER A 1 636 ? 1.139 8.299 49.778 1.00 93.44 636 SER A C 1
ATOM 4821 O O . SER A 1 636 ? 1.052 7.590 48.781 1.00 93.44 636 SER A O 1
ATOM 4823 N N . TRP A 1 637 ? 2.289 8.884 50.127 1.00 95.06 637 TRP A N 1
ATOM 4824 C CA . TRP A 1 637 ? 3.481 8.905 49.282 1.00 95.06 637 TRP A CA 1
ATOM 4825 C C . TRP A 1 637 ? 4.685 8.250 49.964 1.00 95.06 637 TRP A C 1
ATOM 4827 O O . TRP A 1 637 ? 4.890 8.355 51.178 1.00 95.06 637 TRP A O 1
ATOM 4837 N N . ASN A 1 638 ? 5.517 7.586 49.169 1.00 94.75 638 ASN A N 1
ATOM 4838 C CA . ASN A 1 638 ? 6.888 7.243 49.513 1.00 94.75 638 ASN A CA 1
ATOM 4839 C C . ASN A 1 638 ? 7.805 8.349 48.984 1.00 94.75 638 ASN A C 1
ATOM 4841 O O . ASN A 1 638 ? 7.906 8.537 47.775 1.00 94.75 638 ASN A O 1
ATOM 4845 N N . THR A 1 639 ? 8.483 9.071 49.878 1.00 94.69 639 THR A N 1
ATOM 4846 C CA . THR A 1 639 ? 9.530 10.026 49.486 1.00 94.69 639 THR A CA 1
ATOM 4847 C C . THR A 1 639 ? 10.864 9.299 49.373 1.00 94.69 639 THR A C 1
ATOM 4849 O O . THR A 1 639 ? 11.407 8.829 50.376 1.00 94.69 639 THR A O 1
ATOM 4852 N N . LEU A 1 640 ? 11.398 9.220 48.160 1.00 93.56 640 LEU A N 1
ATOM 4853 C CA . LEU A 1 640 ? 12.664 8.574 47.833 1.00 93.56 640 LEU A CA 1
ATOM 4854 C C . LEU A 1 640 ? 13.622 9.570 47.170 1.00 93.56 640 LEU A C 1
ATOM 4856 O O . LEU A 1 640 ? 13.226 10.647 46.738 1.00 93.56 640 LEU A O 1
ATOM 4860 N N . SER A 1 641 ? 14.901 9.207 47.064 1.00 91.31 641 SER A N 1
ATOM 4861 C CA . SER A 1 641 ? 15.853 9.974 46.251 1.00 91.31 641 SER A CA 1
ATOM 4862 C C . SER A 1 641 ? 15.485 9.885 44.765 1.00 91.31 641 SER A C 1
ATOM 4864 O O . SER A 1 641 ? 15.013 8.839 44.326 1.00 91.31 641 SER A O 1
ATOM 4866 N N . GLN A 1 642 ? 15.767 10.929 43.974 1.00 88.06 642 GLN A N 1
ATOM 4867 C CA . GLN A 1 642 ? 15.533 10.950 42.516 1.00 88.06 642 GLN A CA 1
ATOM 4868 C C . GLN A 1 642 ? 16.090 9.721 41.772 1.00 88.06 642 GLN A C 1
ATOM 4870 O O . GLN A 1 642 ? 15.534 9.287 40.769 1.00 88.06 642 GLN A O 1
ATOM 4875 N N . THR A 1 643 ? 17.185 9.128 42.260 1.00 88.12 643 THR A N 1
ATOM 4876 C CA . THR A 1 643 ? 17.813 7.949 41.640 1.00 88.12 643 THR A CA 1
ATOM 4877 C C . THR A 1 643 ? 17.016 6.664 41.833 1.00 88.12 643 THR A C 1
ATOM 4879 O O . THR A 1 643 ? 17.303 5.668 41.179 1.00 88.12 643 THR A O 1
ATOM 4882 N N . SER A 1 644 ? 16.062 6.669 42.760 1.00 91.69 644 SER A N 1
ATOM 4883 C CA . SER A 1 644 ? 15.184 5.541 43.069 1.00 91.69 644 SER A CA 1
ATOM 4884 C C . SER A 1 644 ? 13.829 5.645 42.367 1.00 91.69 644 SER A C 1
ATOM 4886 O O . SER A 1 644 ? 12.922 4.903 42.728 1.00 91.69 644 SER A O 1
ATOM 4888 N N . ALA A 1 645 ? 13.683 6.570 41.413 1.00 92.50 645 ALA A N 1
ATOM 4889 C CA . ALA A 1 645 ? 12.472 6.702 40.619 1.00 92.50 645 ALA A CA 1
ATOM 4890 C C . ALA A 1 645 ? 12.209 5.442 39.773 1.00 92.50 645 ALA A C 1
ATOM 4892 O O . ALA A 1 645 ? 13.162 4.808 39.307 1.00 92.50 645 ALA A O 1
ATOM 4893 N N . THR A 1 646 ? 10.940 5.088 39.562 1.00 93.62 646 THR A N 1
ATOM 4894 C CA . THR A 1 646 ? 10.529 3.812 38.951 1.00 93.62 646 THR A CA 1
ATOM 4895 C C . THR A 1 646 ? 9.507 3.982 37.819 1.00 93.62 646 THR A C 1
ATOM 4897 O O . THR A 1 646 ? 8.466 3.318 37.849 1.00 93.62 646 THR A O 1
ATOM 4900 N N . PRO A 1 647 ? 9.805 4.799 36.788 1.00 93.88 647 PRO A N 1
ATOM 4901 C CA . PRO A 1 647 ? 8.853 5.075 35.720 1.00 93.88 647 PRO A CA 1
ATOM 4902 C C . PRO A 1 647 ? 8.377 3.789 35.024 1.00 93.88 647 PRO A C 1
ATOM 4904 O O . PRO A 1 647 ? 9.176 2.931 34.635 1.00 93.88 647 PRO A O 1
ATOM 4907 N N . GLY A 1 648 ? 7.065 3.677 34.849 1.00 90.44 648 GLY A N 1
ATOM 4908 C CA . GLY A 1 648 ? 6.348 2.531 34.308 1.00 90.44 648 GLY A CA 1
ATOM 4909 C C . GLY A 1 648 ? 6.018 1.444 35.333 1.00 90.44 648 GLY A C 1
ATOM 4910 O O . GLY A 1 648 ? 5.772 0.310 34.922 1.00 90.44 648 GLY A O 1
ATOM 4911 N N . SER A 1 649 ? 6.075 1.722 36.642 1.00 91.06 649 SER A N 1
ATOM 4912 C CA . SER A 1 649 ? 5.804 0.722 37.686 1.00 91.06 649 SER A CA 1
ATOM 4913 C C . SER A 1 649 ? 5.429 1.342 39.042 1.00 91.06 649 SER A C 1
ATOM 4915 O O . SER A 1 649 ? 5.479 2.549 39.230 1.00 91.06 649 SER A O 1
ATOM 4917 N N . GLY A 1 650 ? 5.079 0.506 40.028 1.00 84.62 650 GLY A N 1
ATOM 4918 C CA . GLY A 1 650 ? 5.012 0.937 41.432 1.00 84.62 650 GLY A CA 1
ATOM 4919 C C . GLY A 1 650 ? 3.666 1.486 41.911 1.00 84.62 650 GLY A C 1
ATOM 4920 O O . GLY A 1 650 ? 3.620 2.062 42.989 1.00 84.62 650 GLY A O 1
ATOM 4921 N N . ALA A 1 651 ? 2.572 1.259 41.175 1.00 80.88 651 ALA A N 1
ATOM 4922 C CA . ALA A 1 651 ? 1.249 1.811 41.508 1.00 80.88 651 ALA A CA 1
ATOM 4923 C C . ALA A 1 651 ? 0.565 1.234 42.767 1.00 80.88 651 ALA A C 1
ATOM 4925 O O . ALA A 1 651 ? -0.495 1.708 43.160 1.00 80.88 651 ALA A O 1
ATOM 4926 N N . GLY A 1 652 ? 1.152 0.235 43.432 1.00 82.69 652 GLY A N 1
ATOM 4927 C CA . GLY A 1 652 ? 0.570 -0.354 44.642 1.00 82.69 652 GLY A CA 1
ATOM 4928 C C . GLY A 1 652 ? -0.600 -1.302 44.369 1.00 82.69 652 GLY A C 1
ATOM 4929 O O . GLY A 1 652 ? -0.610 -2.004 43.358 1.00 82.69 652 GLY A O 1
ATOM 4930 N N . ASN A 1 653 ? -1.554 -1.382 45.305 1.00 82.06 653 ASN A N 1
ATOM 4931 C CA . ASN A 1 653 ? -2.729 -2.247 45.163 1.00 82.06 653 ASN A CA 1
ATOM 4932 C C . ASN A 1 653 ? -3.813 -1.576 44.319 1.00 82.06 653 ASN A C 1
ATOM 4934 O O . ASN A 1 653 ? -4.251 -0.479 44.654 1.00 82.06 653 ASN A O 1
ATOM 4938 N N . LEU A 1 654 ? -4.286 -2.281 43.291 1.00 79.94 654 LEU A N 1
ATOM 4939 C CA . LEU A 1 654 ? -5.352 -1.810 42.413 1.00 79.94 654 LEU A CA 1
ATOM 4940 C C . LEU A 1 654 ? -6.673 -1.657 43.180 1.00 79.94 654 LEU A C 1
ATOM 4942 O O . LEU A 1 654 ? -7.064 -2.549 43.937 1.00 79.94 654 LEU A O 1
ATOM 4946 N N . SER A 1 655 ? -7.345 -0.530 42.984 1.00 71.44 655 SER A N 1
ATOM 4947 C CA . SER A 1 655 ? -8.508 -0.082 43.763 1.00 71.44 655 SER A CA 1
ATOM 4948 C C . SER A 1 655 ? -9.692 0.378 42.909 1.00 71.44 655 SER A C 1
ATOM 4950 O O . SER A 1 655 ? -10.779 0.569 43.444 1.00 71.44 655 SER A O 1
ATOM 4952 N N . GLY A 1 656 ? -9.500 0.537 41.597 1.00 71.12 656 GLY A N 1
ATOM 4953 C CA . GLY A 1 656 ? -10.492 1.136 40.712 1.00 71.12 656 GLY A CA 1
ATOM 4954 C C . GLY A 1 656 ? -10.609 2.654 40.886 1.00 71.12 656 GLY A C 1
ATOM 4955 O O . GLY A 1 656 ? -11.692 3.193 40.700 1.00 71.12 656 GLY A O 1
ATOM 4956 N N . ALA A 1 657 ? -9.518 3.354 41.217 1.00 69.75 657 ALA A N 1
ATOM 4957 C CA . ALA A 1 657 ? -9.520 4.815 41.401 1.00 69.75 657 ALA A CA 1
ATOM 4958 C C . ALA A 1 657 ? -9.535 5.624 40.083 1.00 69.75 657 ALA A C 1
ATOM 4960 O O . ALA A 1 657 ? -9.574 6.851 40.099 1.00 69.75 657 ALA A O 1
ATOM 4961 N N . GLY A 1 658 ? -9.455 4.948 38.933 1.00 85.00 658 GLY A N 1
ATOM 4962 C CA . GLY A 1 658 ? -9.348 5.593 37.626 1.00 85.00 658 GLY A CA 1
ATOM 4963 C C . GLY A 1 658 ? -7.923 6.029 37.302 1.00 85.00 658 GLY A C 1
ATOM 4964 O O . GLY A 1 658 ? -6.976 5.287 37.559 1.00 85.00 658 GLY A O 1
ATOM 4965 N N . VAL A 1 659 ? -7.755 7.197 36.678 1.00 91.31 659 VAL A N 1
ATOM 4966 C CA . VAL A 1 659 ? -6.423 7.715 36.334 1.00 91.31 659 VAL A CA 1
ATOM 4967 C C . VAL A 1 659 ? -5.898 8.578 37.468 1.00 91.31 659 VAL A C 1
ATOM 4969 O O . VAL A 1 659 ? -6.540 9.545 37.858 1.00 91.31 659 VAL A O 1
ATOM 4972 N N . VAL A 1 660 ? -4.697 8.269 37.939 1.00 93.06 660 VAL A N 1
ATOM 4973 C CA . VAL A 1 660 ? -4.059 8.944 39.067 1.00 93.06 660 VAL A CA 1
ATOM 4974 C C . VAL A 1 660 ? -2.668 9.450 38.713 1.00 93.06 660 VAL A C 1
ATOM 4976 O O . VAL A 1 660 ? -1.981 8.863 37.879 1.00 93.06 660 VAL A O 1
ATOM 4979 N N . ILE A 1 661 ? -2.220 10.507 39.384 1.00 95.19 661 ILE A N 1
ATOM 4980 C CA . ILE A 1 661 ? -0.818 10.913 39.455 1.00 95.19 661 ILE A CA 1
ATOM 4981 C C . ILE A 1 661 ? -0.111 9.908 40.369 1.00 95.19 661 ILE A C 1
ATOM 4983 O O . ILE A 1 661 ? -0.343 9.876 41.580 1.00 95.19 661 ILE A O 1
ATOM 4987 N N . ASN A 1 662 ? 0.728 9.061 39.779 1.00 95.88 662 ASN A N 1
ATOM 4988 C CA . ASN A 1 662 ? 1.346 7.934 40.471 1.00 95.88 662 ASN A CA 1
ATOM 4989 C C . ASN A 1 662 ? 2.767 8.230 40.948 1.00 95.88 662 ASN A C 1
ATOM 4991 O O . ASN A 1 662 ? 3.132 7.892 42.071 1.00 95.88 662 ASN A O 1
ATOM 4995 N N . GLU A 1 663 ? 3.574 8.881 40.114 1.00 95.50 663 GLU A N 1
ATOM 4996 C CA . GLU A 1 663 ? 4.954 9.211 40.454 1.00 95.50 663 GLU A CA 1
ATOM 4997 C C . GLU A 1 663 ? 5.313 10.617 39.968 1.00 95.50 663 GLU A C 1
ATOM 4999 O O . GLU A 1 663 ? 4.926 11.042 38.882 1.00 95.50 663 GLU A O 1
ATOM 5004 N N . MET A 1 664 ? 6.055 11.360 40.788 1.00 94.69 664 MET A N 1
ATOM 5005 C CA . MET A 1 664 ? 6.601 12.671 40.433 1.00 94.69 664 MET A CA 1
ATOM 5006 C C . MET A 1 664 ? 8.063 12.718 40.854 1.00 94.69 664 MET A C 1
ATOM 5008 O O . MET A 1 664 ? 8.365 12.501 42.029 1.00 94.69 664 MET A O 1
ATOM 5012 N N . ALA A 1 665 ? 8.967 13.029 39.927 1.00 93.19 665 ALA A N 1
ATOM 5013 C CA . ALA A 1 665 ? 10.399 13.044 40.210 1.00 93.19 665 ALA A CA 1
ATOM 5014 C C . ALA A 1 665 ? 11.065 14.350 39.771 1.00 93.19 665 ALA A C 1
ATOM 5016 O O . ALA A 1 665 ? 11.037 14.703 38.591 1.00 93.19 665 ALA A O 1
ATOM 5017 N N . ASP A 1 666 ? 11.719 15.023 40.724 1.00 90.38 666 ASP A N 1
ATOM 5018 C CA . ASP A 1 666 ? 12.651 16.117 40.447 1.00 90.38 666 ASP A CA 1
ATOM 5019 C C . ASP A 1 666 ? 14.048 15.547 40.186 1.00 90.38 666 ASP A C 1
ATOM 5021 O O . ASP A 1 666 ? 14.683 14.994 41.095 1.00 90.38 666 ASP A O 1
ATOM 5025 N N . ASN A 1 667 ? 14.533 15.694 38.953 1.00 85.50 667 ASN A N 1
ATOM 5026 C CA . ASN A 1 667 ? 15.860 15.252 38.561 1.00 85.50 667 ASN A CA 1
ATOM 5027 C C . ASN A 1 667 ? 16.815 16.436 38.375 1.00 85.50 667 ASN A C 1
ATOM 5029 O O . ASN A 1 667 ? 16.497 17.436 37.744 1.00 85.50 667 ASN A O 1
ATOM 5033 N N . SER A 1 668 ? 18.058 16.270 38.831 1.00 79.50 668 SER A N 1
ATOM 5034 C CA . SER A 1 668 ? 19.138 17.255 38.662 1.00 79.50 668 SER A CA 1
ATOM 5035 C C . SER A 1 668 ? 19.384 17.680 37.208 1.00 79.50 668 SER A C 1
ATOM 5037 O O . SER A 1 668 ? 19.871 18.784 36.955 1.00 79.50 668 SER A O 1
ATOM 5039 N N . SER A 1 669 ? 19.061 16.808 36.250 1.00 82.38 669 SER A N 1
ATOM 5040 C CA . SER A 1 669 ? 18.945 17.156 34.843 1.00 82.38 669 SER A CA 1
ATOM 5041 C C . SER A 1 669 ? 17.474 17.214 34.477 1.00 82.38 669 SER A C 1
ATOM 5043 O O . SER A 1 669 ? 16.771 16.207 34.438 1.00 82.38 669 SER A O 1
ATOM 5045 N N . PHE A 1 670 ? 17.041 18.417 34.138 1.00 78.94 670 PHE A N 1
ATOM 5046 C CA . PHE A 1 670 ? 15.643 18.708 33.896 1.00 78.94 670 PHE A CA 1
ATOM 5047 C C . PHE A 1 670 ? 14.994 17.946 32.735 1.00 78.94 670 PHE A C 1
ATOM 5049 O O . PHE A 1 670 ? 13.772 17.906 32.626 1.00 78.94 670 PHE A O 1
ATOM 5056 N N . SER A 1 671 ? 15.801 17.366 31.841 1.00 80.38 671 SER A N 1
ATOM 5057 C CA . SER A 1 671 ? 15.314 16.485 30.775 1.00 80.38 671 SER A CA 1
ATOM 5058 C C . SER A 1 671 ? 14.794 15.145 31.305 1.00 80.38 671 SER A C 1
ATOM 5060 O O . SER A 1 671 ? 14.163 14.396 30.571 1.00 80.38 671 SER A O 1
ATOM 5062 N N . TYR A 1 672 ? 15.064 14.840 32.572 1.00 87.00 672 TYR A N 1
ATOM 5063 C CA . TYR A 1 672 ? 14.660 13.620 33.257 1.00 87.00 672 TYR A CA 1
ATOM 5064 C C . TYR A 1 672 ? 13.712 13.915 34.435 1.00 87.00 672 TYR A C 1
ATOM 5066 O O . TYR A 1 672 ? 13.436 13.035 35.240 1.00 87.00 672 TYR A O 1
ATOM 5074 N N . GLU A 1 673 ? 13.200 15.142 34.559 1.00 90.44 673 GLU A N 1
ATOM 5075 C CA . GLU A 1 673 ? 12.025 15.406 35.396 1.00 90.44 673 GLU A CA 1
ATOM 5076 C C . GLU A 1 673 ? 10.791 14.797 34.715 1.00 90.44 673 GLU A C 1
ATOM 5078 O O . GLU A 1 673 ? 10.630 14.909 33.492 1.00 90.44 673 GLU A O 1
ATOM 5083 N N . PHE A 1 674 ? 9.910 14.161 35.488 1.00 93.50 674 PHE A N 1
ATOM 5084 C CA . PHE A 1 674 ? 8.681 13.596 34.940 1.00 93.50 674 PHE A CA 1
ATOM 5085 C C . PHE A 1 674 ? 7.528 13.583 35.939 1.00 93.50 674 PHE A C 1
ATOM 5087 O O . PHE A 1 674 ? 7.722 13.587 37.158 1.00 93.50 674 PHE A O 1
ATOM 5094 N N . ILE A 1 675 ? 6.322 13.532 35.375 1.00 95.31 675 ILE A N 1
ATOM 5095 C CA . ILE A 1 675 ? 5.103 13.143 36.076 1.00 95.31 675 ILE A CA 1
ATOM 5096 C C . ILE A 1 675 ? 4.567 11.891 35.395 1.00 95.31 675 ILE A C 1
ATOM 5098 O O . ILE A 1 675 ? 4.452 11.838 34.171 1.00 95.31 675 ILE A O 1
ATOM 5102 N N . GLU A 1 676 ? 4.254 10.882 36.186 1.00 96.31 676 GLU A N 1
ATOM 5103 C CA . GLU A 1 676 ? 3.664 9.635 35.739 1.00 96.31 676 GLU A CA 1
ATOM 5104 C C . GLU A 1 676 ? 2.185 9.589 36.099 1.00 96.31 676 GLU A C 1
ATOM 5106 O O . GLU A 1 676 ? 1.803 9.829 37.247 1.00 96.31 676 GLU A O 1
ATOM 5111 N N . LEU A 1 677 ? 1.371 9.217 35.116 1.00 96.25 677 LEU A N 1
ATOM 5112 C CA . LEU A 1 677 ? -0.012 8.827 35.326 1.00 96.25 677 LEU A CA 1
ATOM 5113 C C . LEU A 1 677 ? -0.135 7.303 35.307 1.00 96.25 677 LEU A C 1
ATOM 5115 O O . LEU A 1 677 ? 0.502 6.638 34.489 1.00 96.25 677 LEU A O 1
ATOM 5119 N N . PHE A 1 678 ? -0.994 6.764 36.164 1.00 93.69 678 PHE A N 1
ATOM 5120 C CA . PHE A 1 678 ? -1.378 5.355 36.173 1.00 93.69 678 PHE A CA 1
ATOM 5121 C C . PHE A 1 678 ? -2.891 5.234 36.011 1.00 93.69 678 PHE A C 1
ATOM 5123 O O . PHE A 1 678 ? -3.632 5.949 36.677 1.00 93.69 678 PHE A O 1
ATOM 5130 N N . ASN A 1 679 ? -3.352 4.343 35.135 1.00 90.81 679 ASN A N 1
ATOM 5131 C CA . ASN A 1 679 ? -4.772 4.038 34.984 1.00 90.81 679 ASN A CA 1
ATOM 5132 C C . ASN A 1 679 ? -5.099 2.750 35.743 1.00 90.81 679 ASN A C 1
ATOM 5134 O O . ASN A 1 679 ? -4.851 1.662 35.242 1.00 90.81 679 ASN A O 1
ATOM 5138 N N . ASP A 1 680 ? -5.704 2.875 36.916 1.00 84.62 680 ASP A N 1
ATOM 5139 C CA . ASP A 1 680 ? -6.127 1.774 37.789 1.00 84.62 680 ASP A CA 1
ATOM 5140 C C . ASP A 1 680 ? -7.420 1.075 37.307 1.00 84.62 680 ASP A C 1
ATOM 5142 O O . ASP A 1 680 ? -8.036 0.288 38.021 1.00 84.62 680 ASP A O 1
ATOM 5146 N N . GLY A 1 681 ? -7.900 1.396 36.099 1.00 71.50 681 GLY A N 1
ATOM 5147 C CA . GLY A 1 681 ? -9.063 0.748 35.489 1.00 71.50 681 GLY A CA 1
ATOM 5148 C C . GLY A 1 681 ? -10.419 1.129 36.078 1.00 71.50 681 GLY A C 1
ATOM 5149 O O . GLY A 1 681 ? -11.423 0.523 35.711 1.00 71.50 681 GLY A O 1
ATOM 5150 N N . GLY A 1 682 ? -10.448 2.110 36.979 1.00 67.75 682 GLY A N 1
ATOM 5151 C CA . GLY A 1 682 ? -11.673 2.705 37.506 1.00 67.75 682 GLY A CA 1
ATOM 5152 C C . GLY A 1 682 ? -12.258 3.796 36.617 1.00 67.75 682 GLY A C 1
ATOM 5153 O O . GLY A 1 682 ? -11.631 4.240 35.652 1.00 67.75 682 GLY A O 1
ATOM 5154 N N . SER A 1 683 ? -13.449 4.277 36.969 1.00 57.50 683 SER A N 1
ATOM 5155 C CA . SER A 1 683 ? -13.987 5.512 36.396 1.00 57.50 683 SER A CA 1
ATOM 5156 C C . SER A 1 683 ? -13.045 6.664 36.740 1.00 57.50 683 SER A C 1
ATOM 5158 O O . SER A 1 683 ? -12.658 6.836 37.888 1.00 57.50 683 SER A O 1
ATOM 5160 N N . SER A 1 684 ? -12.624 7.439 35.742 1.00 49.34 684 SER A N 1
ATOM 5161 C CA . SER A 1 684 ? -11.582 8.458 35.889 1.00 49.34 684 SER A CA 1
ATOM 5162 C C . SER A 1 684 ? -12.018 9.729 36.614 1.00 49.34 684 SER A C 1
ATOM 5164 O O . SER A 1 684 ? -11.462 10.781 36.360 1.00 49.34 684 SER A O 1
ATOM 5166 N N . VAL A 1 685 ? -13.015 9.663 37.480 1.00 48.78 685 VAL A N 1
ATOM 5167 C CA . VAL A 1 685 ? -13.349 10.726 38.421 1.00 48.78 685 VAL A CA 1
ATOM 5168 C C . VAL A 1 685 ? -13.241 10.050 39.781 1.00 48.78 685 VAL A C 1
ATOM 5170 O O . VAL A 1 685 ? -13.907 9.030 39.955 1.00 48.78 685 VAL A O 1
ATOM 5173 N N . PRO A 1 686 ? -12.414 10.530 40.728 1.00 50.25 686 PRO A N 1
ATOM 5174 C CA . PRO A 1 686 ? -12.517 10.092 42.104 1.00 50.25 686 PRO A CA 1
ATOM 5175 C C . PRO A 1 686 ? -13.925 10.453 42.539 1.00 50.25 686 PRO A C 1
ATOM 5177 O O . PRO A 1 686 ? -14.248 11.629 42.743 1.00 50.25 686 PRO A O 1
ATOM 5180 N N . ASP A 1 687 ? -14.774 9.441 42.598 1.00 59.56 687 ASP A N 1
ATOM 5181 C CA . ASP A 1 687 ? -16.086 9.587 43.176 1.00 59.56 687 ASP A CA 1
ATOM 5182 C C . ASP A 1 687 ? -15.871 9.905 44.659 1.00 59.56 687 ASP A C 1
ATOM 5184 O O . ASP A 1 687 ? -15.389 9.096 45.453 1.00 59.56 687 ASP A O 1
ATOM 5188 N N . THR A 1 688 ? -16.129 11.165 44.990 1.00 64.38 688 THR A N 1
ATOM 5189 C CA . THR A 1 688 ? -16.107 11.704 46.353 1.00 64.38 688 THR A CA 1
ATOM 5190 C C . THR A 1 688 ? -17.508 12.122 46.787 1.00 64.38 688 THR A C 1
ATOM 5192 O O . THR A 1 688 ? -17.680 12.683 47.877 1.00 64.38 688 THR A O 1
ATOM 5195 N N . ILE A 1 689 ? -18.513 11.919 45.932 1.00 73.38 689 ILE A N 1
ATOM 5196 C CA . ILE A 1 689 ? -19.849 12.462 46.120 1.00 73.38 689 ILE A CA 1
ATOM 5197 C C . ILE A 1 689 ? -20.742 11.317 46.564 1.00 73.38 689 ILE A C 1
ATOM 5199 O O . ILE A 1 689 ? -21.467 10.723 45.785 1.00 73.38 689 ILE A O 1
ATOM 5203 N N . ALA A 1 690 ? -20.755 11.083 47.875 1.00 79.06 690 ALA A N 1
ATOM 5204 C CA . ALA A 1 690 ? -21.609 10.055 48.447 1.00 79.06 690 ALA A CA 1
ATOM 5205 C C . ALA A 1 690 ? -23.083 10.171 47.991 1.00 79.06 690 ALA A C 1
ATOM 5207 O O . ALA A 1 690 ? -23.611 11.291 47.872 1.00 79.06 690 ALA A O 1
ATOM 5208 N N . PRO A 1 691 ? -23.793 9.035 47.868 1.00 91.00 691 PRO A N 1
ATOM 5209 C CA . PRO A 1 691 ? -25.226 9.005 47.620 1.00 91.00 691 PRO A CA 1
ATOM 5210 C C . PRO A 1 691 ? -26.011 9.900 48.588 1.00 91.00 691 PRO A C 1
ATOM 5212 O O . PRO A 1 691 ? -25.686 10.016 49.779 1.00 91.00 691 PRO A O 1
ATOM 5215 N N . GLU A 1 692 ? -27.098 10.516 48.114 1.00 90.44 692 GLU A N 1
ATOM 5216 C CA . GLU A 1 692 ? -27.914 11.390 48.958 1.00 90.44 692 GLU A CA 1
ATOM 5217 C C . GLU A 1 692 ? -28.551 10.592 50.109 1.00 90.44 692 GLU A C 1
ATOM 5219 O O . GLU A 1 692 ? -28.955 9.432 49.976 1.00 90.44 692 GLU A O 1
ATOM 5224 N N . LYS A 1 693 ? -28.668 11.227 51.281 1.00 90.69 693 LYS A N 1
ATOM 5225 C CA . LYS A 1 693 ? -29.375 10.645 52.422 1.00 90.69 693 LYS A CA 1
ATOM 5226 C C . LYS A 1 693 ? -30.828 10.344 52.046 1.00 90.69 693 LYS A C 1
ATOM 5228 O O . LYS A 1 693 ? -31.607 11.258 51.775 1.00 90.69 693 LYS A O 1
ATOM 5233 N N . VAL A 1 694 ? -31.240 9.089 52.217 1.00 90.06 694 VAL A N 1
ATOM 5234 C CA . VAL A 1 694 ? -32.663 8.725 52.187 1.00 90.06 694 VAL A CA 1
ATOM 5235 C C . VAL A 1 694 ? -33.397 9.418 53.336 1.00 90.06 694 VAL A C 1
ATOM 5237 O O . VAL A 1 694 ? -33.170 9.140 54.515 1.00 90.06 694 VAL A O 1
ATOM 5240 N N . SER A 1 695 ? -34.279 10.349 52.990 1.00 84.19 695 SER A N 1
ATOM 5241 C CA . SER A 1 695 ? -35.050 11.149 53.950 1.00 84.19 695 SER A CA 1
ATOM 5242 C C . SER A 1 695 ? -36.496 10.678 54.112 1.00 84.19 695 SER A C 1
ATOM 5244 O O . SER A 1 695 ? -37.188 11.130 55.025 1.00 84.19 695 SER A O 1
ATOM 5246 N N . ASP A 1 696 ? -36.942 9.762 53.253 1.00 77.81 696 ASP A N 1
ATOM 5247 C CA . ASP A 1 696 ? -38.333 9.346 53.116 1.00 77.81 696 ASP A CA 1
ATOM 5248 C C . ASP A 1 696 ? -38.547 7.839 53.321 1.00 77.81 696 ASP A C 1
ATOM 5250 O O . ASP A 1 696 ? -39.550 7.300 52.849 1.00 77.81 696 ASP A O 1
ATOM 5254 N N . LEU A 1 697 ? -37.638 7.164 54.040 1.00 88.88 697 LEU A N 1
ATOM 5255 C CA . LEU A 1 697 ? -37.800 5.752 54.375 1.00 88.88 697 LEU A CA 1
ATOM 5256 C C . LEU A 1 697 ? -39.100 5.563 55.163 1.00 88.88 697 LEU A C 1
ATOM 5258 O O . LEU A 1 697 ? -39.282 6.113 56.256 1.00 88.88 697 LEU A O 1
ATOM 5262 N N . ALA A 1 698 ? -39.992 4.748 54.621 1.00 75.12 698 ALA A N 1
ATOM 5263 C CA . ALA A 1 698 ? -41.262 4.368 55.209 1.00 75.12 698 ALA A CA 1
ATOM 5264 C C . ALA A 1 698 ? -41.273 2.860 55.474 1.00 75.12 698 ALA A C 1
ATOM 5266 O O . ALA A 1 698 ? -40.918 2.067 54.605 1.00 75.12 698 ALA A O 1
ATOM 5267 N N . VAL A 1 699 ? -41.694 2.464 56.675 1.00 79.50 699 VAL A N 1
ATOM 5268 C CA . VAL A 1 699 ? -41.972 1.065 57.016 1.00 79.50 699 VAL A CA 1
ATOM 5269 C C . VAL A 1 699 ? -43.478 0.895 57.087 1.00 79.50 699 VAL A C 1
ATOM 5271 O O . VAL A 1 699 ? -44.163 1.615 57.810 1.00 79.50 699 VAL A O 1
ATOM 5274 N N . ILE A 1 700 ? -43.993 -0.057 56.326 1.00 76.88 700 ILE A N 1
ATOM 5275 C CA . ILE A 1 700 ? -45.413 -0.325 56.168 1.00 76.88 700 ILE A CA 1
ATOM 5276 C C . ILE A 1 700 ? -45.668 -1.763 56.626 1.00 76.88 700 ILE A C 1
ATOM 5278 O O . ILE A 1 700 ? -44.928 -2.671 56.232 1.00 76.88 700 ILE A O 1
ATOM 5282 N N . PRO A 1 701 ? -46.690 -2.006 57.461 1.00 72.25 701 PRO A N 1
ATOM 5283 C CA . PRO A 1 701 ? -47.100 -3.364 57.780 1.00 72.25 701 PRO A CA 1
ATOM 5284 C C . PRO A 1 701 ? -47.486 -4.140 56.511 1.00 72.25 701 PRO A C 1
ATOM 5286 O O . PRO A 1 701 ? -48.220 -3.611 55.680 1.00 72.25 701 PRO A O 1
ATOM 5289 N N . ASP A 1 702 ? -46.982 -5.368 56.361 1.00 73.75 702 ASP A N 1
ATOM 5290 C CA . ASP A 1 702 ? -47.190 -6.199 55.164 1.00 73.75 702 ASP A CA 1
ATOM 5291 C C . ASP A 1 702 ? -47.991 -7.461 55.500 1.00 73.75 702 ASP A C 1
ATOM 5293 O O . ASP A 1 702 ? -49.171 -7.562 55.174 1.00 73.75 702 ASP A O 1
ATOM 5297 N N . THR A 1 703 ? -47.385 -8.397 56.236 1.00 72.56 703 THR A N 1
ATOM 5298 C CA . THR A 1 703 ? -48.075 -9.593 56.735 1.00 72.56 703 THR A CA 1
ATOM 5299 C C . THR A 1 703 ? -47.825 -9.788 58.229 1.00 72.56 703 THR A C 1
ATOM 5301 O O . THR A 1 703 ? -47.275 -8.925 58.917 1.00 72.56 703 THR A O 1
ATOM 5304 N N . ASN A 1 704 ? -48.208 -10.953 58.752 1.00 73.00 704 ASN A N 1
ATOM 5305 C CA . ASN A 1 704 ? -48.016 -11.283 60.156 1.00 73.00 704 ASN A CA 1
ATOM 5306 C C . ASN A 1 704 ? -46.603 -11.704 60.550 1.00 73.00 704 ASN A C 1
ATOM 5308 O O . ASN A 1 704 ? -46.355 -12.025 61.713 1.00 73.00 704 ASN A O 1
ATOM 5312 N N . ASN A 1 705 ? -45.679 -11.723 59.595 1.00 81.44 705 ASN A N 1
ATOM 5313 C CA . ASN A 1 705 ? -44.266 -11.968 59.845 1.00 81.44 705 ASN A CA 1
ATOM 5314 C C . ASN A 1 705 ? -43.349 -11.131 58.939 1.00 81.44 705 ASN A C 1
ATOM 5316 O O . ASN A 1 705 ? -42.162 -11.451 58.806 1.00 81.44 705 ASN A O 1
ATOM 5320 N N . SER A 1 706 ? -43.883 -10.087 58.299 1.00 81.31 706 SER A N 1
ATOM 5321 C CA . SER A 1 706 ? -43.130 -9.235 57.383 1.00 81.31 706 SER A CA 1
ATOM 5322 C C . SER A 1 706 ? -43.532 -7.767 57.468 1.00 81.31 706 SER A C 1
ATOM 5324 O O . SER A 1 706 ? -44.664 -7.424 57.813 1.00 81.31 706 SER A O 1
ATOM 5326 N N . LEU A 1 707 ? -42.582 -6.900 57.124 1.00 82.50 707 LEU A N 1
ATOM 5327 C CA . LEU A 1 707 ? -42.784 -5.467 56.933 1.00 82.50 707 LEU A CA 1
ATOM 5328 C C . LEU A 1 707 ? -42.258 -5.070 55.553 1.00 82.50 707 LEU A C 1
ATOM 5330 O O . LEU A 1 707 ? -41.200 -5.538 55.130 1.00 82.50 707 LEU A O 1
ATOM 5334 N N . LYS A 1 708 ? -42.982 -4.188 54.865 1.00 83.81 708 LYS A N 1
ATOM 5335 C CA . LYS A 1 708 ? -42.568 -3.605 53.591 1.00 83.81 708 LYS A CA 1
ATOM 5336 C C . LYS A 1 708 ? -41.892 -2.263 53.841 1.00 83.81 708 LYS A C 1
ATOM 5338 O O . LYS A 1 708 ? -42.460 -1.372 54.458 1.00 83.81 708 LYS A O 1
ATOM 5343 N N . LEU A 1 709 ? -40.684 -2.114 53.336 1.00 90.56 709 LEU A N 1
ATOM 5344 C CA . LEU A 1 709 ? -39.935 -0.870 53.286 1.00 90.56 709 LEU A CA 1
ATOM 5345 C C . LEU A 1 709 ? -40.207 -0.172 51.953 1.00 90.56 709 LEU A C 1
ATOM 5347 O O . LEU A 1 709 ? -40.234 -0.838 50.918 1.00 90.56 709 LEU A O 1
ATOM 5351 N N . GLU A 1 710 ? -40.370 1.147 51.971 1.00 87.38 710 GLU A N 1
ATOM 5352 C CA . GLU A 1 710 ? -40.457 1.998 50.780 1.00 87.38 710 GLU A CA 1
ATOM 5353 C C . GLU A 1 710 ? -39.569 3.235 50.947 1.00 87.38 710 GLU A C 1
ATOM 5355 O O . GLU A 1 710 ? -39.575 3.861 52.003 1.00 87.38 710 GLU A O 1
ATOM 5360 N N . TRP A 1 711 ? -38.802 3.597 49.920 1.00 94.44 711 TRP A N 1
ATOM 5361 C CA . TRP A 1 711 ? -37.956 4.796 49.919 1.00 94.44 711 TRP A CA 1
ATOM 5362 C C . TRP A 1 711 ? -37.721 5.306 48.495 1.00 94.44 711 TRP A C 1
ATOM 5364 O O . TRP A 1 711 ? -38.006 4.610 47.518 1.00 94.44 711 TRP A O 1
ATOM 5374 N N . THR A 1 712 ? -37.221 6.533 48.361 1.00 91.25 712 THR A N 1
ATOM 5375 C CA . THR A 1 712 ? -36.667 7.013 47.088 1.00 91.25 712 THR A CA 1
ATOM 5376 C C . THR A 1 712 ? -35.208 6.582 46.990 1.00 91.25 712 THR A C 1
ATOM 5378 O O . THR A 1 712 ? -34.410 6.921 47.861 1.00 91.25 712 THR A O 1
ATOM 5381 N N . ALA A 1 713 ? -34.866 5.816 45.953 1.00 93.00 713 ALA A N 1
ATOM 5382 C CA . ALA A 1 713 ? -33.504 5.372 45.696 1.00 93.00 713 ALA A CA 1
ATOM 5383 C C . ALA A 1 713 ? -32.585 6.590 45.501 1.00 93.00 713 ALA A C 1
ATOM 5385 O O . ALA A 1 713 ? -32.893 7.433 44.652 1.00 93.00 713 ALA A O 1
ATOM 5386 N N . PRO A 1 714 ? -31.490 6.708 46.269 1.00 90.56 714 PRO A N 1
ATOM 5387 C CA . PRO A 1 714 ? -30.429 7.652 45.961 1.00 90.56 714 PRO A CA 1
ATOM 5388 C C . PRO A 1 714 ? -29.752 7.293 44.645 1.00 90.56 714 PRO A C 1
ATOM 5390 O O . PRO A 1 714 ? -29.793 6.140 44.205 1.00 90.56 714 PRO A O 1
ATOM 5393 N N . GLY A 1 715 ? -29.150 8.299 44.027 1.00 84.19 715 GLY A N 1
ATOM 5394 C CA . GLY A 1 715 ? -28.229 8.073 42.931 1.00 84.19 715 GLY A CA 1
ATOM 5395 C C . GLY A 1 715 ? -26.905 7.524 43.440 1.00 84.19 715 GLY A C 1
ATOM 5396 O O . GLY A 1 715 ? -26.739 7.258 44.628 1.00 84.19 715 GLY A O 1
ATOM 5397 N N . ASP A 1 716 ? -26.006 7.374 42.492 1.00 74.25 716 ASP A N 1
ATOM 5398 C CA . ASP A 1 716 ? -24.591 7.171 42.715 1.00 74.25 716 ASP A CA 1
ATOM 5399 C C . ASP A 1 716 ? -23.985 8.439 43.355 1.00 74.25 716 ASP A C 1
ATOM 5401 O O . ASP A 1 716 ? -23.859 8.531 44.573 1.00 74.25 716 ASP A O 1
ATOM 5405 N N . ASP A 1 717 ? -23.895 9.518 42.571 1.00 80.88 717 ASP A N 1
ATOM 5406 C CA . ASP A 1 717 ? -23.553 10.863 43.035 1.00 80.88 717 ASP A CA 1
ATOM 5407 C C . ASP A 1 717 ? -24.803 11.634 43.494 1.00 80.88 717 ASP A C 1
ATOM 5409 O O . ASP A 1 717 ? -25.542 12.242 42.696 1.00 80.88 717 ASP A O 1
ATOM 5413 N N . GLY A 1 718 ? -25.081 11.640 44.799 1.00 87.38 718 GLY A N 1
ATOM 5414 C CA . GLY A 1 718 ? -26.273 12.292 45.343 1.00 87.38 718 GLY A CA 1
ATOM 5415 C C . GLY A 1 718 ? -27.573 11.637 44.846 1.00 87.38 718 GLY A C 1
ATOM 5416 O O . GLY A 1 718 ? -28.013 10.618 45.375 1.00 87.38 718 GLY A O 1
ATOM 5417 N N . MET A 1 719 ? -28.216 12.236 43.837 1.00 84.88 719 MET A N 1
ATOM 5418 C CA . MET A 1 719 ? -29.428 11.708 43.174 1.00 84.88 719 MET A CA 1
ATOM 5419 C C . MET A 1 719 ? -29.206 11.322 41.709 1.00 84.88 719 MET A C 1
ATOM 5421 O O . MET A 1 719 ? -30.143 10.877 41.046 1.00 84.88 719 MET A O 1
ATOM 5425 N N . SER A 1 720 ? -27.994 11.508 41.188 1.00 73.38 720 SER A N 1
ATOM 5426 C CA . SER A 1 720 ? -27.628 11.166 39.814 1.00 73.38 720 SER A CA 1
ATOM 5427 C C . SER A 1 720 ? -27.045 9.758 39.757 1.00 73.38 720 SER A C 1
ATOM 5429 O O . SER A 1 720 ? -26.311 9.378 40.651 1.00 73.38 720 SER A O 1
ATOM 5431 N N . GLY A 1 721 ? -27.337 8.974 38.719 1.00 77.81 721 GLY A N 1
ATOM 5432 C CA . GLY A 1 721 ? -26.797 7.613 38.588 1.00 77.81 721 GLY A CA 1
ATOM 5433 C C . GLY A 1 721 ? -27.568 6.556 39.388 1.00 77.81 721 GLY A C 1
ATOM 5434 O O . GLY A 1 721 ? -28.745 6.739 39.703 1.00 77.81 721 GLY A O 1
ATOM 5435 N N . THR A 1 722 ? -26.939 5.411 39.644 1.00 85.81 722 THR A N 1
ATOM 5436 C CA . THR A 1 722 ? -27.511 4.282 40.397 1.00 85.81 722 THR A CA 1
ATOM 5437 C C . THR A 1 722 ? -26.472 3.817 41.399 1.00 85.81 722 THR A C 1
ATOM 5439 O O . THR A 1 722 ? -25.433 3.353 40.963 1.00 85.81 722 THR A O 1
ATOM 5442 N N . ALA A 1 723 ? -26.764 3.905 42.694 1.00 87.00 723 ALA A N 1
ATOM 5443 C CA . ALA A 1 723 ? -25.841 3.430 43.717 1.00 87.00 723 ALA A CA 1
ATOM 5444 C C . ALA A 1 723 ? -25.552 1.920 43.605 1.00 87.00 723 ALA A C 1
ATOM 5446 O O . ALA A 1 723 ? -26.367 1.139 43.105 1.00 87.00 723 ALA A O 1
ATOM 5447 N N . THR A 1 724 ? -24.449 1.476 44.198 1.00 88.06 724 THR A N 1
ATOM 5448 C CA . THR A 1 724 ? -24.038 0.066 44.200 1.00 88.06 724 THR A CA 1
ATOM 5449 C C . THR A 1 724 ? -24.803 -0.795 45.199 1.00 88.06 724 THR A C 1
ATOM 5451 O O . THR A 1 724 ? -25.190 -1.926 44.886 1.00 88.06 724 THR A O 1
ATOM 5454 N N . SER A 1 725 ? -25.010 -0.323 46.434 1.00 90.00 725 SER A N 1
ATOM 5455 C CA . SER A 1 725 ? -25.606 -1.168 47.477 1.00 90.00 725 SER A CA 1
ATOM 5456 C C . SER A 1 725 ? -26.369 -0.416 48.563 1.00 90.00 725 SER A C 1
ATOM 5458 O O . SER A 1 725 ? -26.146 0.765 48.821 1.00 90.00 725 SER A O 1
ATOM 5460 N N . TYR A 1 726 ? -27.267 -1.146 49.232 1.00 93.94 726 TYR A N 1
ATOM 5461 C CA . TYR A 1 726 ? -27.906 -0.715 50.470 1.00 93.94 726 TYR A CA 1
ATOM 5462 C C . TYR A 1 726 ? -27.405 -1.537 51.651 1.00 93.94 726 TYR A C 1
ATOM 5464 O O . TYR A 1 726 ? -27.364 -2.765 51.596 1.00 93.94 726 TYR A O 1
ATOM 5472 N N . GLU A 1 727 ? -27.149 -0.869 52.768 1.00 95.62 727 GLU A N 1
ATOM 5473 C CA . GLU A 1 727 ? -27.060 -1.489 54.080 1.00 95.62 727 GLU A CA 1
ATOM 5474 C C . GLU A 1 727 ? -28.347 -1.164 54.840 1.00 95.62 727 GLU A C 1
ATOM 5476 O O . GLU A 1 727 ? -28.536 -0.043 55.303 1.00 95.62 727 GLU A O 1
ATOM 5481 N N . ILE A 1 728 ? -29.264 -2.128 54.942 1.00 96.31 728 ILE A N 1
ATOM 5482 C CA . ILE A 1 728 ? -30.537 -1.959 55.655 1.00 96.31 728 ILE A CA 1
ATOM 5483 C C . ILE A 1 728 ? -30.451 -2.711 56.978 1.00 96.31 728 ILE A C 1
ATOM 5485 O O . ILE A 1 728 ? -30.097 -3.891 57.006 1.00 96.31 728 ILE A O 1
ATOM 5489 N N . ARG A 1 729 ? -30.800 -2.053 58.084 1.00 96.00 729 ARG A N 1
ATOM 5490 C CA . ARG A 1 729 ? -30.750 -2.655 59.422 1.00 96.00 729 ARG A CA 1
ATOM 5491 C C . ARG A 1 729 ? -32.029 -2.422 60.203 1.00 96.00 729 ARG A C 1
ATOM 5493 O O . ARG A 1 729 ? -32.713 -1.424 59.985 1.00 96.00 729 ARG A O 1
ATOM 5500 N N . TYR A 1 730 ? -32.319 -3.330 61.136 1.00 94.12 730 TYR A N 1
ATOM 5501 C CA . TYR A 1 730 ? -33.467 -3.240 62.030 1.00 94.12 730 TYR A CA 1
ATOM 5502 C C . TYR A 1 730 ? -33.150 -3.525 63.498 1.00 94.12 730 TYR A C 1
ATOM 5504 O O . TYR A 1 730 ? -32.252 -4.296 63.836 1.00 94.12 730 TYR A O 1
ATOM 5512 N N . SER A 1 731 ? -33.931 -2.927 64.393 1.00 89.00 731 SER A N 1
ATOM 5513 C CA . SER A 1 731 ? -33.802 -3.075 65.843 1.00 89.00 731 SER A CA 1
ATOM 5514 C C . SER A 1 731 ? -35.172 -3.064 66.526 1.00 89.00 731 SER A C 1
ATOM 5516 O O . SER A 1 731 ? -36.147 -2.562 65.974 1.00 89.00 731 SER A O 1
ATOM 5518 N N . LEU A 1 732 ? -35.246 -3.599 67.747 1.00 82.25 732 LEU A N 1
ATOM 5519 C CA . LEU A 1 732 ? -36.411 -3.457 68.639 1.00 82.25 732 LEU A CA 1
ATOM 5520 C C . LEU A 1 732 ? -36.384 -2.128 69.419 1.00 82.25 732 LEU A C 1
ATOM 5522 O O . LEU A 1 732 ? -37.215 -1.880 70.289 1.00 82.25 732 LEU A O 1
ATOM 5526 N N . SER A 1 733 ? -35.390 -1.278 69.163 1.00 76.44 733 SER A N 1
ATOM 5527 C CA . SER A 1 733 ? -35.252 0.064 69.730 1.00 76.44 733 SER A CA 1
ATOM 5528 C C . SER A 1 733 ? -34.931 1.073 68.619 1.00 76.44 733 SER A C 1
ATOM 5530 O O . SER A 1 733 ? -34.345 0.669 67.613 1.00 76.44 733 SER A O 1
ATOM 5532 N N . PRO A 1 734 ? -35.287 2.364 68.773 1.00 77.31 734 PRO A N 1
ATOM 5533 C CA . PRO A 1 734 ? -35.032 3.382 67.753 1.00 77.31 734 PRO A CA 1
ATOM 5534 C C . PRO A 1 734 ? -33.560 3.458 67.331 1.00 77.31 734 PRO A C 1
ATOM 5536 O O . PRO A 1 734 ? -32.675 3.431 68.184 1.00 77.31 734 PRO A O 1
ATOM 5539 N N . ILE A 1 735 ? -33.310 3.606 66.028 1.00 81.56 735 ILE A N 1
ATOM 5540 C CA . ILE A 1 735 ? -31.970 3.746 65.444 1.00 81.56 735 ILE A CA 1
ATOM 5541 C C . ILE A 1 735 ? -31.698 5.233 65.196 1.00 81.56 735 ILE A C 1
ATOM 5543 O O . ILE A 1 735 ? -32.188 5.792 64.219 1.00 81.56 735 ILE A O 1
ATOM 5547 N N . LYS A 1 736 ? -30.965 5.907 66.090 1.00 78.00 736 LYS A N 1
ATOM 5548 C CA . LYS A 1 736 ? -30.870 7.382 66.073 1.00 78.00 736 LYS A CA 1
ATOM 5549 C C . LYS A 1 736 ? -29.569 7.920 65.498 1.00 78.00 736 LYS A C 1
ATOM 5551 O O . LYS A 1 736 ? -29.502 9.069 65.077 1.00 78.00 736 LYS A O 1
ATOM 5556 N N . ASN A 1 737 ? -28.523 7.112 65.540 1.00 75.69 737 ASN A N 1
ATOM 5557 C CA . ASN A 1 737 ? -27.171 7.484 65.152 1.00 75.69 737 ASN A CA 1
ATOM 5558 C C . ASN A 1 737 ? -26.425 6.250 64.628 1.00 75.69 737 ASN A C 1
ATOM 5560 O O . ASN A 1 737 ? -26.932 5.127 64.686 1.00 75.69 737 ASN A O 1
ATOM 5564 N N . ASP A 1 738 ? -25.202 6.454 64.147 1.00 80.31 738 ASP A N 1
ATOM 5565 C CA . ASP A 1 738 ? -24.387 5.385 63.571 1.00 80.31 738 ASP A CA 1
ATOM 5566 C C . ASP A 1 738 ? -24.060 4.249 64.553 1.00 80.31 738 ASP A C 1
ATOM 5568 O O . ASP A 1 738 ? -23.930 3.104 64.129 1.00 80.31 738 ASP A O 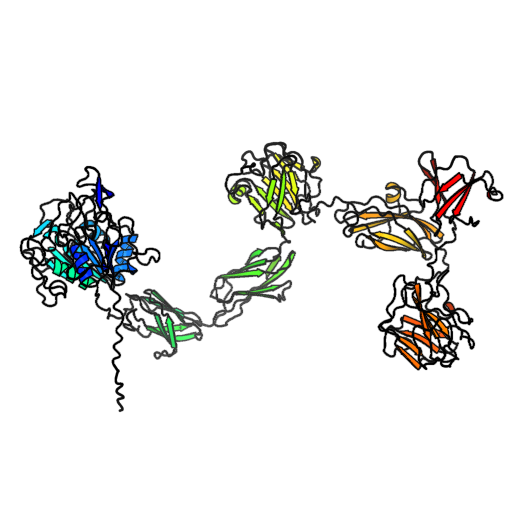1
ATOM 5572 N N . ASN A 1 739 ? -23.973 4.503 65.865 1.00 81.44 739 ASN A N 1
ATOM 5573 C CA . ASN A 1 739 ? -23.726 3.435 66.845 1.00 81.44 739 ASN A CA 1
ATOM 5574 C C . ASN A 1 739 ? -24.953 2.530 67.015 1.00 81.44 739 ASN A C 1
ATOM 5576 O O . ASN A 1 739 ? -24.820 1.303 67.065 1.00 81.44 739 ASN A O 1
ATOM 5580 N N . ASP A 1 740 ? -26.148 3.123 67.069 1.00 81.00 740 ASP A N 1
ATOM 5581 C CA . ASP A 1 740 ? -27.402 2.364 67.100 1.00 81.00 740 ASP A CA 1
ATOM 5582 C C . ASP A 1 740 ? -27.566 1.563 65.801 1.00 81.00 740 ASP A C 1
ATOM 5584 O O . ASP A 1 740 ? -27.957 0.399 65.830 1.00 81.00 740 ASP A O 1
ATOM 5588 N N . PHE A 1 741 ? -27.200 2.160 64.661 1.00 90.50 741 PHE A N 1
ATOM 5589 C CA . PHE A 1 741 ? -27.252 1.504 63.357 1.00 90.50 741 PHE A CA 1
ATOM 5590 C C . PHE A 1 741 ? -26.288 0.314 63.293 1.00 90.50 741 PHE A C 1
ATOM 5592 O O . PHE A 1 741 ? -26.705 -0.802 63.003 1.00 90.50 741 PHE A O 1
ATOM 5599 N N . ASN A 1 742 ? -25.022 0.504 63.666 1.00 89.50 742 ASN A N 1
ATOM 5600 C CA . ASN A 1 742 ? -24.003 -0.549 63.627 1.00 89.50 742 ASN A CA 1
ATOM 5601 C C . ASN A 1 742 ? -24.294 -1.718 64.586 1.00 89.50 742 ASN A C 1
ATOM 5603 O O . ASN A 1 742 ? -23.872 -2.847 64.324 1.00 89.50 742 ASN A O 1
ATOM 5607 N N . SER A 1 743 ? -25.020 -1.465 65.680 1.00 84.75 743 SER A N 1
ATOM 5608 C CA . SER A 1 743 ? -25.460 -2.493 66.636 1.00 84.75 743 SER A CA 1
ATOM 5609 C C . SER A 1 743 ? -26.800 -3.153 66.274 1.00 84.75 743 SER A C 1
ATOM 5611 O O . SER A 1 743 ? -27.126 -4.203 66.832 1.00 84.75 743 SER A O 1
ATOM 5613 N N . ALA A 1 744 ? -27.557 -2.583 65.330 1.00 90.81 744 ALA A N 1
ATOM 5614 C CA . ALA A 1 744 ? -28.807 -3.138 64.825 1.00 90.81 744 ALA A CA 1
ATOM 5615 C C . ALA A 1 744 ? -28.576 -4.372 63.933 1.00 90.81 744 ALA A C 1
ATOM 5617 O O . ALA A 1 744 ? -27.501 -4.580 63.363 1.00 90.81 744 ALA A O 1
ATOM 5618 N N . THR A 1 745 ? -29.612 -5.199 63.798 1.00 93.75 745 THR A N 1
ATOM 5619 C CA . THR A 1 745 ? -29.564 -6.447 63.026 1.00 93.75 745 THR A CA 1
ATOM 5620 C C . THR A 1 745 ? -29.565 -6.143 61.532 1.00 93.75 745 THR A C 1
ATOM 5622 O O . THR A 1 745 ? -30.444 -5.435 61.047 1.00 93.75 745 THR A O 1
ATOM 5625 N N . LEU A 1 746 ? -28.590 -6.684 60.798 1.00 95.19 746 LEU A N 1
ATOM 5626 C CA . LEU A 1 746 ? -28.497 -6.527 59.347 1.00 95.19 746 LEU A CA 1
ATOM 5627 C C . LEU A 1 746 ? -29.597 -7.319 58.634 1.00 95.19 746 LEU A C 1
ATOM 5629 O O . LEU A 1 746 ? -29.803 -8.501 58.911 1.00 95.19 746 LEU A O 1
ATOM 5633 N N . VAL A 1 747 ? -30.279 -6.671 57.691 1.00 92.00 747 VAL A N 1
ATOM 5634 C CA . VAL A 1 747 ? -31.240 -7.325 56.806 1.00 92.00 747 VAL A CA 1
ATOM 5635 C C . VAL A 1 747 ? -30.483 -8.077 55.714 1.00 92.00 747 VAL A C 1
ATOM 5637 O O . VAL A 1 747 ? -29.656 -7.504 55.007 1.00 92.00 747 VAL A O 1
ATOM 5640 N N . ALA A 1 748 ? -30.760 -9.371 55.569 1.00 82.81 748 ALA A N 1
ATOM 5641 C CA . ALA A 1 748 ? -30.126 -10.188 54.544 1.00 82.81 748 ALA A CA 1
ATOM 5642 C C . ALA A 1 748 ? -30.666 -9.851 53.146 1.00 82.81 748 ALA A C 1
ATOM 5644 O O . ALA A 1 748 ? -31.875 -9.718 52.962 1.00 82.81 748 ALA A O 1
ATOM 5645 N N . SER A 1 749 ? -29.761 -9.789 52.166 1.00 85.44 749 SER A N 1
ATOM 5646 C CA . SER A 1 749 ? -30.082 -9.665 50.737 1.00 85.44 749 SER A CA 1
ATOM 5647 C C . SER A 1 749 ? -31.025 -8.495 50.397 1.00 85.44 749 SER A C 1
ATOM 5649 O O . SER A 1 749 ? -32.098 -8.733 49.837 1.00 85.44 749 SER A O 1
ATOM 5651 N N . PRO A 1 750 ? -30.648 -7.240 50.714 1.00 90.38 750 PRO A N 1
ATOM 5652 C CA . PRO A 1 750 ? -31.389 -6.076 50.235 1.00 90.38 750 PRO A CA 1
ATOM 5653 C C . PRO A 1 750 ? -31.455 -6.074 48.695 1.00 90.38 750 PRO A C 1
ATOM 5655 O O . PRO A 1 750 ? -30.611 -6.694 48.038 1.00 90.38 750 PRO A O 1
ATOM 5658 N N . PRO A 1 751 ? -32.454 -5.407 48.094 1.00 89.50 751 PRO A N 1
ATOM 5659 C CA . PRO A 1 751 ? -32.567 -5.350 46.645 1.00 89.50 751 PRO A CA 1
ATOM 5660 C C . PRO A 1 751 ? -31.404 -4.535 46.071 1.00 89.50 751 PRO A C 1
ATOM 5662 O O . PRO A 1 751 ? -30.915 -3.611 46.722 1.00 89.50 751 PRO A O 1
ATOM 5665 N N . SER A 1 752 ? -30.998 -4.832 44.837 1.00 89.38 752 SER A N 1
ATOM 5666 C CA . SER A 1 752 ? -30.073 -3.962 44.105 1.00 89.38 752 SER A CA 1
ATOM 5667 C C . SER A 1 752 ? -30.671 -2.553 43.988 1.00 89.38 752 SER A C 1
ATOM 5669 O O . SER A 1 752 ? -31.874 -2.452 43.706 1.00 89.38 752 SER A O 1
ATOM 5671 N N . PRO A 1 753 ? -29.899 -1.478 44.218 1.00 92.50 753 PRO A N 1
ATOM 5672 C CA . PRO A 1 753 ? -30.412 -0.123 44.052 1.00 92.50 753 PRO A CA 1
ATOM 5673 C C . PRO A 1 753 ? -30.929 0.135 42.634 1.00 92.50 753 PRO A C 1
ATOM 5675 O O . PRO A 1 753 ? -30.368 -0.336 41.646 1.00 92.50 753 PRO A O 1
ATOM 5678 N N . ALA A 1 754 ? -32.047 0.848 42.543 1.00 85.75 754 ALA A N 1
ATOM 5679 C CA . ALA A 1 754 ? -32.572 1.393 41.300 1.00 85.75 754 ALA A CA 1
ATOM 5680 C C . ALA A 1 754 ? -31.973 2.781 41.034 1.00 85.75 754 ALA A C 1
ATOM 5682 O O . ALA A 1 754 ? -31.384 3.395 41.921 1.00 85.75 754 ALA A O 1
ATOM 5683 N N . ALA A 1 755 ? -32.167 3.296 39.819 1.00 84.06 755 ALA A N 1
ATOM 5684 C CA . ALA A 1 755 ? -31.703 4.630 39.451 1.00 84.06 755 ALA A CA 1
ATOM 5685 C C . ALA A 1 755 ? -32.244 5.714 40.397 1.00 84.06 755 ALA A C 1
ATOM 5687 O O . ALA A 1 755 ? -33.412 5.663 40.809 1.00 84.06 755 ALA A O 1
ATOM 5688 N N . GLY A 1 756 ? -31.411 6.715 40.679 1.00 86.06 756 GLY A N 1
ATOM 5689 C CA . GLY A 1 756 ? -31.714 7.828 41.567 1.00 86.06 756 GLY A CA 1
ATOM 5690 C C . GLY A 1 756 ? -33.066 8.481 41.266 1.00 86.06 756 GLY A C 1
ATOM 5691 O O . GLY A 1 756 ? -33.435 8.720 40.115 1.00 86.06 756 GLY A O 1
ATOM 5692 N N . GLY A 1 757 ? -33.856 8.719 42.312 1.00 83.50 757 GLY A N 1
ATOM 5693 C CA . GLY A 1 757 ? -35.219 9.251 42.203 1.00 83.50 757 GLY A CA 1
ATOM 5694 C C . GLY A 1 757 ? -36.306 8.192 42.010 1.00 83.50 757 GLY A C 1
ATOM 5695 O O . GLY A 1 757 ? -37.492 8.512 42.118 1.00 83.50 757 GLY A O 1
ATOM 5696 N N . THR A 1 758 ? -35.945 6.929 41.773 1.00 90.44 758 THR A N 1
ATOM 5697 C CA . THR A 1 758 ? -36.923 5.842 41.639 1.00 90.44 758 THR A CA 1
ATOM 5698 C C . THR A 1 758 ? -37.486 5.456 43.002 1.00 90.44 758 THR A C 1
ATOM 5700 O O . THR A 1 758 ? -36.746 5.221 43.953 1.00 90.44 758 THR A O 1
ATOM 5703 N N . LYS A 1 759 ? -38.812 5.331 43.112 1.00 89.81 759 LYS A N 1
ATOM 5704 C CA . LYS A 1 759 ? -39.437 4.738 44.300 1.00 89.81 759 LYS A CA 1
ATOM 5705 C C . LYS A 1 759 ? -39.177 3.238 44.329 1.00 89.81 759 LYS A C 1
ATOM 5707 O O . LYS A 1 759 ? -39.595 2.523 43.420 1.00 89.81 759 LYS A O 1
ATOM 5712 N N . GLN A 1 760 ? -38.519 2.773 45.382 1.00 91.38 760 GLN A N 1
ATOM 5713 C CA . GLN A 1 760 ? -38.132 1.382 45.553 1.00 91.38 760 GLN A CA 1
ATOM 5714 C C . GLN A 1 760 ? -38.764 0.791 46.808 1.00 91.38 760 GLN A C 1
ATOM 5716 O O . GLN A 1 760 ? -39.045 1.496 47.777 1.00 91.38 760 GLN A O 1
ATOM 5721 N N . THR A 1 761 ? -39.019 -0.518 46.765 1.00 89.19 761 THR A N 1
ATOM 5722 C CA . THR A 1 761 ? -39.663 -1.240 47.860 1.00 89.19 761 THR A CA 1
ATOM 5723 C C . THR A 1 761 ? -38.959 -2.552 48.169 1.00 89.19 761 THR A C 1
ATOM 5725 O O . THR A 1 761 ? -38.467 -3.207 47.250 1.00 89.19 761 THR A O 1
ATOM 5728 N N . PHE A 1 762 ? -38.980 -2.984 49.430 1.00 91.81 762 PHE A N 1
ATOM 5729 C CA . PHE A 1 762 ? -38.420 -4.268 49.853 1.00 91.81 762 PHE A CA 1
ATOM 5730 C C . PHE A 1 762 ? -39.198 -4.894 51.007 1.00 91.81 762 PHE A C 1
ATOM 5732 O O . PHE A 1 762 ? -39.585 -4.193 51.932 1.00 91.81 762 PHE A O 1
ATOM 5739 N N . ILE A 1 763 ? -39.408 -6.210 50.977 1.00 89.44 763 ILE A N 1
ATOM 5740 C CA . ILE A 1 763 ? -40.119 -6.928 52.041 1.00 89.44 763 ILE A CA 1
ATOM 5741 C C . ILE A 1 763 ? -39.102 -7.614 52.949 1.00 89.44 763 ILE A C 1
ATOM 5743 O O . ILE A 1 763 ? -38.345 -8.478 52.511 1.00 89.44 763 ILE A O 1
ATOM 5747 N N . VAL A 1 764 ? -39.126 -7.254 54.230 1.00 87.62 764 VAL A N 1
ATOM 5748 C CA . VAL A 1 764 ? -38.335 -7.898 55.279 1.00 87.62 764 VAL A CA 1
ATOM 5749 C C . VAL A 1 764 ? -39.225 -8.894 56.002 1.00 87.62 764 VAL A C 1
ATOM 5751 O O . VAL A 1 764 ? -40.116 -8.512 56.755 1.00 87.62 764 VAL A O 1
ATOM 5754 N N . SER A 1 765 ? -38.994 -10.177 55.743 1.00 87.44 765 SER A N 1
ATOM 5755 C CA . SER A 1 765 ? -39.759 -11.304 56.287 1.00 87.44 765 SER A CA 1
ATOM 5756 C C . SER A 1 765 ? -39.013 -12.048 57.401 1.00 87.44 765 SER A C 1
ATOM 5758 O O . SER A 1 765 ? -37.806 -11.895 57.569 1.00 87.44 765 SER A O 1
ATOM 5760 N N . GLY A 1 766 ? -39.728 -12.890 58.153 1.00 83.69 766 GLY A N 1
ATOM 5761 C CA . GLY A 1 766 ? -39.168 -13.638 59.289 1.00 83.69 766 GLY A CA 1
ATOM 5762 C C . GLY A 1 766 ? -39.150 -12.844 60.598 1.00 83.69 766 GLY A C 1
ATOM 5763 O O . GLY A 1 766 ? -38.446 -13.214 61.536 1.00 83.69 766 GLY A O 1
ATOM 5764 N N . LEU A 1 767 ? -39.922 -11.759 60.657 1.00 87.75 767 LEU A N 1
ATOM 5765 C CA . LEU A 1 767 ? -40.095 -10.929 61.839 1.00 87.75 767 LEU A CA 1
ATOM 5766 C C . LEU A 1 767 ? -41.120 -11.553 62.789 1.00 87.75 767 LEU A C 1
ATOM 5768 O O . LEU A 1 767 ? -42.037 -12.266 62.373 1.00 87.75 767 LEU A O 1
ATOM 5772 N N . THR A 1 768 ? -40.970 -11.283 64.082 1.00 83.06 768 THR A N 1
ATOM 5773 C CA . THR A 1 768 ? -41.904 -11.781 65.092 1.00 83.06 768 THR A CA 1
ATOM 5774 C C . THR A 1 768 ? -43.221 -11.010 65.001 1.00 83.06 768 THR A C 1
ATOM 5776 O O . THR A 1 768 ? -43.224 -9.781 65.027 1.00 83.06 768 THR A O 1
ATOM 5779 N N . ASN A 1 769 ? -44.340 -11.735 64.914 1.00 78.19 769 ASN A N 1
ATOM 5780 C CA . ASN A 1 769 ? -45.690 -11.168 64.966 1.00 78.19 769 ASN A CA 1
ATOM 5781 C C . ASN A 1 769 ? -45.863 -10.277 66.213 1.00 78.19 769 ASN A C 1
ATOM 5783 O O . ASN A 1 769 ? -45.415 -10.643 67.301 1.00 78.19 769 ASN A O 1
ATOM 5787 N N . SER A 1 770 ? -46.571 -9.154 66.060 1.00 71.31 770 SER A N 1
ATOM 5788 C CA . SER A 1 770 ? -46.961 -8.239 67.134 1.00 71.31 770 SER A CA 1
ATOM 5789 C C . SER A 1 770 ? -45.784 -7.531 67.802 1.00 71.31 770 SER A C 1
ATOM 5791 O O . SER A 1 770 ? -45.948 -6.985 68.896 1.00 71.31 770 SER A O 1
ATOM 5793 N N . GLU A 1 771 ? -44.632 -7.487 67.124 1.00 77.69 771 GLU A N 1
ATOM 5794 C CA . GLU A 1 771 ? -43.476 -6.700 67.541 1.00 77.69 771 GLU A CA 1
ATOM 5795 C C . GLU A 1 771 ? -43.220 -5.478 66.667 1.00 77.69 771 GLU A C 1
ATOM 5797 O O . GLU A 1 771 ? -43.505 -5.460 65.466 1.00 77.69 771 GLU A O 1
ATOM 5802 N N . VAL A 1 772 ? -42.698 -4.430 67.309 1.00 73.12 772 VAL A N 1
ATOM 5803 C CA . VAL A 1 772 ? -42.311 -3.180 66.653 1.00 73.12 772 VAL A CA 1
ATOM 5804 C C . VAL A 1 772 ? -40.850 -3.260 66.248 1.00 73.12 772 VAL A C 1
ATOM 5806 O O . VAL A 1 772 ? -39.977 -3.503 67.082 1.00 73.12 772 VAL A O 1
ATOM 5809 N N . TYR A 1 773 ? -40.592 -2.985 64.976 1.00 80.62 773 TYR A N 1
ATOM 5810 C CA . TYR A 1 773 ? -39.248 -2.934 64.427 1.00 80.62 773 TYR A CA 1
ATOM 5811 C C . TYR A 1 773 ? -38.947 -1.544 63.878 1.00 80.62 773 TYR A C 1
ATOM 5813 O O . TYR A 1 773 ? -39.738 -0.978 63.123 1.00 80.62 773 TYR A O 1
ATOM 5821 N N . PHE A 1 774 ? -37.784 -1.019 64.253 1.00 82.62 774 PHE A N 1
ATOM 5822 C CA . PHE A 1 774 ? -37.217 0.232 63.767 1.00 82.62 774 PHE A CA 1
ATOM 5823 C C . PHE A 1 774 ? -36.189 -0.076 62.691 1.00 82.62 774 PHE A C 1
ATOM 5825 O O . PHE A 1 774 ? -35.280 -0.860 62.942 1.00 82.62 774 PHE A O 1
ATOM 5832 N N . PHE A 1 775 ? -36.323 0.548 61.528 1.00 93.12 775 PHE A N 1
ATOM 5833 C CA . PHE A 1 775 ? -35.442 0.420 60.381 1.00 93.12 775 PHE A CA 1
ATOM 5834 C C . PHE A 1 775 ? -34.731 1.733 60.088 1.00 93.12 775 PHE A C 1
ATOM 5836 O O . PHE A 1 775 ? -35.293 2.825 60.220 1.00 93.12 775 PHE A O 1
ATOM 5843 N N . ALA A 1 776 ? -33.500 1.592 59.623 1.00 91.75 776 ALA A N 1
ATOM 5844 C CA . ALA A 1 776 ? -32.752 2.638 58.956 1.00 91.75 776 ALA A CA 1
ATOM 5845 C C . ALA A 1 776 ? -31.895 1.998 57.861 1.00 91.75 776 ALA A C 1
ATOM 5847 O O . ALA A 1 776 ? -31.694 0.776 57.852 1.00 91.75 776 ALA A O 1
ATOM 5848 N N . LEU A 1 777 ? -31.392 2.815 56.942 1.00 96.25 777 LEU A N 1
ATOM 5849 C CA . LEU A 1 777 ? -30.481 2.360 55.905 1.00 96.25 777 LEU A CA 1
ATOM 5850 C C . LEU A 1 777 ? -29.382 3.376 55.600 1.00 96.25 777 LEU A C 1
ATOM 5852 O O . LEU A 1 777 ? -29.512 4.570 55.894 1.00 96.25 777 LEU A O 1
ATOM 5856 N N . LYS A 1 778 ? -28.317 2.870 54.983 1.00 95.56 778 LYS A N 1
ATOM 5857 C CA . LYS A 1 778 ? -27.293 3.640 54.277 1.00 95.56 778 LYS A CA 1
ATOM 5858 C C . LYS A 1 778 ? -27.136 3.112 52.860 1.00 95.56 778 LYS A C 1
ATOM 5860 O O . LYS A 1 778 ? -27.391 1.935 52.609 1.00 95.56 778 LYS A O 1
ATOM 5865 N N . THR A 1 779 ? -26.698 3.984 51.968 1.00 93.94 779 THR A N 1
ATOM 5866 C CA . THR A 1 779 ? -26.443 3.670 50.563 1.00 93.94 779 THR A CA 1
ATOM 5867 C C . THR A 1 779 ? -24.962 3.873 50.273 1.00 93.94 779 THR A C 1
ATOM 5869 O O . THR A 1 779 ? -24.374 4.810 50.813 1.00 93.94 779 THR A O 1
ATOM 5872 N N . SER A 1 780 ? -24.378 3.004 49.454 1.00 87.88 780 SER A N 1
ATOM 5873 C CA . SER A 1 780 ? -22.995 3.119 48.984 1.00 87.88 780 SER A CA 1
ATOM 5874 C C . SER A 1 780 ? -22.936 3.065 47.466 1.00 87.88 780 SER A C 1
ATOM 5876 O O . SER A 1 780 ? -23.632 2.238 46.870 1.00 87.88 780 SER A O 1
ATOM 5878 N N . ASP A 1 781 ? -22.106 3.924 46.891 1.00 81.88 781 ASP A N 1
ATOM 5879 C CA . ASP A 1 781 ? -21.661 3.908 45.493 1.00 81.88 781 ASP A CA 1
ATOM 5880 C C . ASP A 1 781 ? -20.607 2.804 45.233 1.00 81.88 781 ASP A C 1
ATOM 5882 O O . ASP A 1 781 ? -20.349 1.938 46.086 1.00 81.88 781 ASP A O 1
ATOM 5886 N N . GLU A 1 782 ? -20.044 2.798 44.025 1.00 76.44 782 GLU A N 1
ATOM 5887 C CA . GLU A 1 782 ? -19.033 1.851 43.541 1.00 76.44 782 GLU A CA 1
ATOM 5888 C C . GLU A 1 782 ? -17.658 2.096 44.187 1.00 76.44 782 GLU A C 1
ATOM 5890 O O . GLU A 1 782 ? -16.815 1.191 44.188 1.00 76.44 782 GLU A O 1
ATOM 5895 N N . VAL A 1 783 ? -17.442 3.284 44.768 1.00 72.44 783 VAL A N 1
ATOM 5896 C CA . VAL A 1 783 ? -16.223 3.715 45.471 1.00 72.44 783 VAL A CA 1
ATOM 5897 C C . VAL A 1 783 ? -16.559 3.965 46.952 1.00 72.44 783 VAL A C 1
ATOM 5899 O O . VAL A 1 783 ? -16.293 5.024 47.507 1.00 72.44 783 VAL A O 1
ATOM 5902 N N . PRO A 1 784 ? -17.051 2.924 47.644 1.00 66.62 784 PRO A N 1
ATOM 5903 C CA . PRO A 1 784 ? -18.107 2.907 48.669 1.00 66.62 784 PRO A CA 1
ATOM 5904 C C . PRO A 1 784 ? -18.196 4.126 49.610 1.00 66.62 784 PRO A C 1
ATOM 5906 O O . PRO A 1 784 ? -18.113 3.979 50.842 1.00 66.62 784 PRO A O 1
ATOM 5909 N N . ASN A 1 785 ? -18.451 5.324 49.082 1.00 80.00 785 ASN A N 1
ATOM 5910 C CA . ASN A 1 785 ? -18.781 6.472 49.898 1.00 80.00 785 ASN A CA 1
ATOM 5911 C C . ASN A 1 785 ? -20.176 6.214 50.468 1.00 80.00 785 ASN A C 1
ATOM 5913 O O . ASN A 1 785 ? -21.130 5.862 49.776 1.00 80.00 785 ASN A O 1
ATOM 5917 N N . GLN A 1 786 ? -20.302 6.315 51.790 1.00 89.12 786 GLN A N 1
ATOM 5918 C CA . GLN A 1 786 ? -21.572 6.061 52.459 1.00 89.12 786 GLN A CA 1
ATOM 5919 C C . GLN A 1 786 ? -22.403 7.333 52.549 1.00 89.12 786 GLN A C 1
ATOM 5921 O O . GLN A 1 786 ? -21.943 8.357 53.061 1.00 89.12 786 GLN A O 1
ATOM 5926 N N . SER A 1 787 ? -23.679 7.223 52.183 1.00 91.81 787 SER A N 1
ATOM 5927 C CA . SER A 1 787 ? -24.676 8.234 52.514 1.00 91.81 787 SER A CA 1
ATOM 5928 C C . SER A 1 787 ? -24.723 8.474 54.028 1.00 91.81 787 SER A C 1
ATOM 5930 O O . SER A 1 787 ? -24.459 7.584 54.849 1.00 91.81 787 SER A O 1
ATOM 5932 N N . ALA A 1 788 ? -25.185 9.657 54.437 1.00 89.69 788 ALA A N 1
ATOM 5933 C CA . ALA A 1 788 ? -25.595 9.844 55.826 1.00 89.69 788 ALA A CA 1
ATOM 5934 C C . ALA A 1 788 ? -26.756 8.888 56.183 1.00 89.69 788 ALA A C 1
ATOM 5936 O O . ALA A 1 788 ? -27.526 8.469 55.314 1.00 89.69 788 ALA A O 1
ATOM 5937 N N . LEU A 1 789 ? -26.887 8.557 57.473 1.00 89.75 789 LEU A N 1
ATOM 5938 C CA . LEU A 1 789 ? -27.934 7.666 57.984 1.00 89.75 789 LEU A CA 1
ATOM 5939 C C . LEU A 1 789 ? -29.331 8.186 57.613 1.00 89.75 789 LEU A C 1
ATOM 5941 O O . LEU A 1 789 ? -29.617 9.374 57.823 1.00 89.75 789 LEU A O 1
ATOM 5945 N N . SER A 1 790 ? -30.203 7.303 57.112 1.00 91.00 790 SER A N 1
ATOM 5946 C CA . SER A 1 790 ? -31.590 7.642 56.777 1.00 91.00 790 SER A CA 1
ATOM 5947 C C . SER A 1 790 ? -32.384 8.178 57.977 1.00 91.00 790 SER A C 1
ATOM 5949 O O . SER A 1 790 ? -31.922 8.185 59.121 1.00 91.00 790 SER A O 1
ATOM 5951 N N . ASN A 1 791 ? -33.619 8.632 57.755 1.00 81.62 791 ASN A N 1
ATOM 5952 C CA . ASN A 1 791 ? -34.561 8.752 58.871 1.00 81.62 791 ASN A CA 1
ATOM 5953 C C . ASN A 1 791 ? -34.801 7.370 59.518 1.00 81.62 791 ASN A C 1
ATOM 5955 O O . ASN A 1 791 ? -34.768 6.342 58.837 1.00 81.62 791 ASN A O 1
ATOM 5959 N N . CYS A 1 792 ? -35.053 7.350 60.829 1.00 82.19 792 CYS A N 1
ATOM 5960 C CA . CYS A 1 792 ? -35.515 6.151 61.523 1.00 82.19 792 CYS A CA 1
ATOM 5961 C C . CYS A 1 792 ? -37.014 5.993 61.275 1.00 82.19 792 CYS A C 1
ATOM 5963 O O . CYS A 1 792 ? -37.796 6.888 61.599 1.00 82.19 792 CYS A O 1
ATOM 5965 N N . SER A 1 793 ? -37.413 4.854 60.726 1.00 79.56 793 SER A N 1
ATOM 5966 C CA . SER A 1 793 ? -38.804 4.552 60.397 1.00 79.56 793 SER A CA 1
ATOM 5967 C C . SER A 1 793 ? -39.192 3.221 61.025 1.00 79.56 793 SER A C 1
ATOM 5969 O O . SER A 1 793 ? -38.327 2.385 61.261 1.00 79.56 793 SER A O 1
ATOM 5971 N N . TRP A 1 794 ? -40.452 3.015 61.392 1.00 79.50 794 TRP A N 1
ATOM 5972 C CA . TRP A 1 794 ? -40.836 1.838 62.172 1.00 79.50 794 TRP A CA 1
ATOM 5973 C C . TRP A 1 794 ? -42.279 1.427 61.912 1.00 79.50 794 TRP A C 1
ATOM 5975 O O . TRP A 1 794 ? -43.109 2.249 61.527 1.00 79.50 794 TRP A O 1
ATOM 5985 N N . ALA A 1 795 ? -42.574 0.149 62.142 1.00 64.94 795 ALA A N 1
ATOM 5986 C CA . ALA A 1 795 ? -43.929 -0.385 62.093 1.00 64.94 795 ALA A CA 1
ATOM 5987 C C . ALA A 1 795 ? -44.089 -1.587 63.034 1.00 64.94 795 ALA A C 1
ATOM 5989 O O . ALA A 1 795 ? -43.114 -2.241 63.412 1.00 64.94 795 ALA A O 1
ATOM 5990 N N . LEU A 1 796 ? -45.341 -1.870 63.398 1.00 67.50 796 LEU A N 1
ATOM 5991 C CA . LEU A 1 796 ? -45.756 -3.084 64.098 1.00 67.50 796 LEU A CA 1
ATOM 5992 C C . LEU A 1 796 ? -46.029 -4.193 63.070 1.00 67.50 796 LEU A C 1
ATOM 5994 O O . LEU A 1 796 ? -46.802 -3.977 62.135 1.00 67.50 796 LEU A O 1
ATOM 5998 N N . VAL A 1 797 ? -45.440 -5.377 63.253 1.00 62.97 797 VAL A N 1
ATOM 5999 C CA . VAL A 1 797 ? -45.784 -6.574 62.462 1.00 62.97 797 VAL A CA 1
ATOM 6000 C C . VAL A 1 797 ? -47.214 -6.990 62.811 1.00 62.97 797 VAL A C 1
ATOM 6002 O O . VAL A 1 797 ? -47.523 -7.183 63.989 1.00 62.97 797 VAL A O 1
ATOM 6005 N N . GLN A 1 798 ? -48.091 -7.096 61.808 1.00 60.91 798 GLN A N 1
ATOM 6006 C CA . GLN A 1 798 ? -49.527 -7.308 62.027 1.00 60.91 798 GLN A CA 1
ATOM 6007 C C . GLN A 1 798 ? -49.807 -8.638 62.732 1.00 60.91 798 GLN A C 1
ATOM 6009 O O . GLN A 1 798 ? -49.101 -9.619 62.529 1.00 60.91 798 GLN A O 1
ATOM 6014 N N . ASP A 1 799 ? -50.882 -8.707 63.517 1.00 47.28 799 ASP A N 1
ATOM 6015 C CA . ASP A 1 799 ? -51.417 -10.005 63.923 1.00 47.28 799 ASP A CA 1
ATOM 6016 C C . ASP A 1 799 ? -52.112 -10.662 62.724 1.00 47.28 799 ASP A C 1
ATOM 6018 O O . ASP A 1 799 ? -52.662 -9.959 61.883 1.00 47.28 799 ASP A O 1
ATOM 6022 N N . GLY A 1 800 ? -52.059 -11.991 62.608 1.00 39.94 800 GLY A N 1
ATOM 6023 C CA . GLY A 1 800 ? -52.422 -12.801 61.427 1.00 39.94 800 GLY A CA 1
ATOM 6024 C C . GLY A 1 800 ? -53.862 -12.760 60.915 1.00 39.94 800 GLY A C 1
ATOM 6025 O O . GLY A 1 800 ? -54.326 -13.749 60.351 1.00 39.94 800 GLY A O 1
ATOM 6026 N N . GLY A 1 801 ? -54.573 -11.648 61.076 1.00 36.44 801 GLY A N 1
ATOM 6027 C CA . GLY A 1 801 ? -55.827 -11.356 60.402 1.00 36.44 801 GLY A CA 1
ATOM 6028 C C . GLY A 1 801 ? -55.584 -10.828 58.988 1.00 36.44 801 GLY A C 1
ATOM 6029 O O . GLY A 1 801 ? -55.151 -9.700 58.801 1.00 36.44 801 GLY A O 1
ATOM 6030 N N . SER A 1 802 ? -55.909 -11.649 57.993 1.00 33.50 802 SER A N 1
ATOM 6031 C CA . SER A 1 802 ? -55.928 -11.332 56.560 1.00 33.50 802 SER A CA 1
ATOM 6032 C C . SER A 1 802 ? -56.503 -9.943 56.213 1.00 33.50 802 SER A C 1
ATOM 6034 O O . SER A 1 802 ? -57.680 -9.678 56.489 1.00 33.50 802 SER A O 1
ATOM 6036 N N . GLN A 1 803 ? -55.719 -9.123 55.505 1.00 33.84 803 GLN A N 1
ATOM 6037 C CA . GLN A 1 803 ? -56.183 -8.020 54.649 1.00 33.84 803 GLN A CA 1
ATOM 6038 C C . GLN A 1 803 ? -55.566 -8.149 53.234 1.00 33.84 803 GLN A C 1
ATOM 6040 O O . GLN A 1 803 ? -54.515 -8.777 53.102 1.00 33.84 803 GLN A O 1
ATOM 6045 N N . PRO A 1 804 ? -56.247 -7.664 52.174 1.00 40.31 804 PRO A N 1
ATOM 6046 C CA . PRO A 1 804 ? -56.091 -8.135 50.792 1.00 40.31 804 PRO A CA 1
ATOM 6047 C C . PRO A 1 804 ? -55.016 -7.374 49.992 1.00 40.31 804 PRO A C 1
ATOM 6049 O O . PRO A 1 804 ? -54.746 -6.204 50.245 1.00 40.31 804 PRO A O 1
ATOM 6052 N N . ASN A 1 805 ? -54.437 -8.038 48.984 1.00 37.34 805 ASN A N 1
ATOM 6053 C CA . ASN A 1 805 ? -53.458 -7.467 48.047 1.00 37.34 805 ASN A CA 1
ATOM 6054 C C . ASN A 1 805 ? -53.998 -6.215 47.308 1.00 37.34 805 ASN A C 1
ATOM 6056 O O . ASN A 1 805 ? -55.174 -6.178 46.932 1.00 37.34 805 ASN A O 1
ATOM 6060 N N . PRO A 1 806 ? -53.156 -5.209 47.000 1.00 47.19 806 PRO A N 1
ATOM 6061 C CA . PRO A 1 806 ? -53.528 -4.124 46.093 1.00 47.19 806 PRO A CA 1
ATOM 6062 C C . PRO A 1 806 ? -53.605 -4.626 44.638 1.00 47.19 806 PRO A C 1
ATOM 6064 O O . PRO A 1 806 ? -52.605 -5.026 44.043 1.00 47.19 806 PRO A O 1
ATOM 6067 N N . VAL A 1 807 ? -54.808 -4.599 44.060 1.00 58.41 807 VAL A N 1
ATOM 6068 C CA . VAL A 1 807 ? -55.100 -5.045 42.687 1.00 58.41 807 VAL A CA 1
ATOM 6069 C C . VAL A 1 807 ? -54.586 -4.029 41.656 1.00 58.41 807 VAL A C 1
ATOM 6071 O O . VAL A 1 807 ? -54.886 -2.841 41.755 1.00 58.41 807 VAL A O 1
ATOM 6074 N N . ASN A 1 808 ? -53.825 -4.475 40.647 1.00 67.56 808 ASN A N 1
ATOM 6075 C CA . ASN A 1 808 ? -53.138 -3.616 39.663 1.00 67.56 808 ASN A CA 1
ATOM 6076 C C . ASN A 1 808 ? -53.695 -3.694 38.221 1.00 67.56 808 ASN A C 1
ATOM 6078 O O . ASN A 1 808 ? -53.025 -3.268 37.279 1.00 67.56 808 ASN A O 1
ATOM 6082 N N . HIS A 1 809 ? -54.900 -4.234 38.030 1.00 81.56 809 HIS A N 1
ATOM 6083 C CA . HIS A 1 809 ? -55.536 -4.437 36.722 1.00 81.56 809 HIS A CA 1
ATOM 6084 C C . HIS A 1 809 ? -57.030 -4.048 36.749 1.00 81.56 809 HIS A C 1
ATOM 6086 O O . HIS A 1 809 ? -57.567 -3.705 37.799 1.00 81.56 809 HIS A O 1
ATOM 6092 N N . LEU A 1 810 ? -57.701 -4.038 35.587 1.00 91.38 810 LEU A N 1
ATOM 6093 C CA . LEU A 1 810 ? -59.130 -3.702 35.488 1.00 91.38 810 LEU A CA 1
ATOM 6094 C C . LEU A 1 810 ? -60.014 -4.783 36.110 1.00 91.38 810 LEU A C 1
ATOM 6096 O O . LEU A 1 810 ? -59.889 -5.951 35.761 1.00 91.38 810 LEU A O 1
ATOM 6100 N N . LEU A 1 811 ? -60.987 -4.358 36.909 1.00 92.56 811 LEU A N 1
ATOM 6101 C CA . LEU A 1 811 ? -61.942 -5.239 37.571 1.00 92.56 811 LEU A CA 1
ATOM 6102 C C . LEU A 1 811 ? -63.355 -5.032 37.033 1.00 92.56 811 LEU A C 1
ATOM 6104 O O . LEU A 1 811 ? -63.789 -3.905 36.826 1.00 92.56 811 LEU A O 1
ATOM 6108 N N . ILE A 1 812 ? -64.118 -6.106 36.892 1.00 94.62 812 ILE A N 1
ATOM 6109 C CA . ILE A 1 812 ? -65.575 -6.121 36.857 1.00 94.62 812 ILE A CA 1
ATOM 6110 C C . ILE A 1 812 ? -66.074 -5.750 38.256 1.00 94.62 812 ILE A C 1
ATOM 6112 O O . ILE A 1 812 ? -66.046 -6.542 39.198 1.00 94.62 812 ILE A O 1
ATOM 6116 N N . SER A 1 813 ? -66.551 -4.521 38.405 1.00 92.31 813 SER A N 1
ATOM 6117 C CA . SER A 1 813 ? -66.931 -3.945 39.692 1.00 92.31 813 SER A CA 1
ATOM 6118 C C . SER A 1 813 ? -68.392 -4.154 40.055 1.00 92.31 813 SER A C 1
ATOM 6120 O O . SER A 1 813 ? -68.744 -4.109 41.237 1.00 92.31 813 SER A O 1
ATOM 6122 N N . GLN A 1 814 ? -69.269 -4.328 39.069 1.00 93.25 814 GLN A N 1
ATOM 6123 C CA . GLN A 1 814 ? -70.695 -4.542 39.291 1.00 93.25 814 GLN A CA 1
ATOM 6124 C C . GLN A 1 814 ? -71.324 -5.194 38.066 1.00 93.25 814 GLN A C 1
ATOM 6126 O O . GLN A 1 814 ? -71.073 -4.774 36.938 1.00 93.25 814 GLN A O 1
ATOM 6131 N N . ILE A 1 815 ? -72.179 -6.194 38.283 1.00 93.50 815 ILE A N 1
ATOM 6132 C CA . ILE A 1 815 ? -72.952 -6.808 37.201 1.00 93.50 815 ILE A CA 1
ATOM 6133 C C . ILE A 1 815 ? -74.440 -6.829 37.521 1.00 93.50 815 ILE A C 1
ATOM 6135 O O . ILE A 1 815 ? -74.860 -7.041 38.664 1.00 93.50 815 ILE A O 1
ATOM 6139 N N . ARG A 1 816 ? -75.248 -6.659 36.477 1.00 91.25 816 ARG A N 1
ATOM 6140 C CA . ARG A 1 816 ? -76.677 -6.968 36.481 1.00 91.25 816 ARG A CA 1
ATOM 6141 C C . ARG A 1 816 ? -76.967 -7.898 35.320 1.00 91.25 816 ARG A C 1
ATOM 6143 O O . ARG A 1 816 ? -76.673 -7.560 34.179 1.00 91.25 816 ARG A O 1
ATOM 6150 N N . VAL A 1 817 ? -77.571 -9.034 35.643 1.00 89.19 817 VAL A N 1
ATOM 6151 C CA . VAL A 1 817 ? -77.982 -10.054 34.681 1.00 89.19 817 VAL A CA 1
ATOM 6152 C C . VAL A 1 817 ? -79.467 -10.325 34.879 1.00 89.19 817 VAL A C 1
ATOM 6154 O O . VAL A 1 817 ? -79.899 -10.736 35.954 1.00 89.19 817 VAL A O 1
ATOM 6157 N N . SER A 1 818 ? -80.273 -10.016 33.874 1.00 75.25 818 SER A N 1
ATOM 6158 C CA . SER A 1 818 ? -81.733 -10.132 33.916 1.00 75.25 818 SER A CA 1
ATOM 6159 C C . SER A 1 818 ? -82.262 -11.202 32.962 1.00 75.25 818 SER A C 1
ATOM 6161 O O . SER A 1 818 ? -83.436 -11.570 33.039 1.00 75.25 818 SER A O 1
ATOM 6163 N N . GLY A 1 819 ? -81.417 -11.716 32.059 1.00 71.62 819 GLY A N 1
ATOM 6164 C CA . GLY A 1 819 ? -81.850 -12.583 30.964 1.00 71.62 819 GLY A CA 1
ATOM 6165 C C . GLY A 1 819 ? -82.539 -11.832 29.824 1.00 71.62 819 GLY A C 1
ATOM 6166 O O . GLY A 1 819 ? -83.066 -12.476 28.916 1.00 71.62 819 GLY A O 1
ATOM 6167 N N . SER A 1 820 ? -82.537 -10.496 29.848 1.00 77.25 820 SER A N 1
ATOM 6168 C CA . SER A 1 820 ? -83.138 -9.620 28.839 1.00 77.25 820 SER A CA 1
ATOM 6169 C C . SER A 1 820 ? -82.093 -8.666 28.237 1.00 77.25 820 SER A C 1
ATOM 6171 O O . SER A 1 820 ? -80.905 -8.787 28.510 1.00 77.25 820 SER A O 1
ATOM 6173 N N . THR A 1 821 ? -82.493 -7.718 27.387 1.00 80.19 821 THR A N 1
ATOM 6174 C CA . THR A 1 821 ? -81.556 -6.794 26.720 1.00 80.19 821 THR A CA 1
ATOM 6175 C C . THR A 1 821 ? -81.001 -5.690 27.629 1.00 80.19 821 THR A C 1
ATOM 6177 O O . THR A 1 821 ? -80.392 -4.757 27.119 1.00 80.19 821 THR A O 1
ATOM 6180 N N . ASP A 1 822 ? -81.241 -5.723 28.940 1.00 85.00 822 ASP A N 1
ATOM 6181 C CA . ASP A 1 822 ? -80.829 -4.682 29.894 1.00 85.00 822 ASP A CA 1
ATOM 6182 C C . ASP A 1 822 ? -79.692 -5.121 30.840 1.00 85.00 822 ASP A C 1
ATOM 6184 O O . ASP A 1 822 ? -79.507 -4.526 31.907 1.00 85.00 822 ASP A O 1
ATOM 6188 N N . ASP A 1 823 ? -78.921 -6.138 30.455 1.00 90.94 823 ASP A N 1
ATOM 6189 C CA . ASP A 1 823 ? -77.724 -6.561 31.184 1.00 90.94 823 ASP A CA 1
ATOM 6190 C C . ASP A 1 823 ? -76.659 -5.461 31.228 1.00 90.94 823 ASP A C 1
ATOM 6192 O O . ASP A 1 823 ? -76.538 -4.649 30.306 1.00 90.94 823 ASP A O 1
ATOM 6196 N N . VAL A 1 824 ? -75.894 -5.428 32.319 1.00 92.31 824 VAL A N 1
ATOM 6197 C CA . VAL A 1 824 ? -74.902 -4.379 32.586 1.00 92.31 824 VAL A CA 1
ATOM 6198 C C . VAL A 1 824 ? -73.637 -4.978 33.187 1.00 92.31 824 VAL A C 1
ATOM 6200 O O . VAL A 1 824 ? -73.715 -5.808 34.097 1.00 92.31 824 VAL A O 1
ATOM 6203 N N . VAL A 1 825 ? -72.489 -4.501 32.711 1.00 95.00 825 VAL A N 1
ATOM 6204 C CA . VAL A 1 825 ? -71.155 -4.749 33.262 1.00 95.00 825 VAL A CA 1
ATOM 6205 C C . VAL A 1 825 ? -70.492 -3.400 33.531 1.00 95.00 825 VAL A C 1
ATOM 6207 O O . VAL A 1 825 ? -70.265 -2.618 32.612 1.00 95.00 825 VAL A O 1
ATOM 6210 N N . GLU A 1 826 ? -70.202 -3.116 34.794 1.00 95.44 826 GLU A N 1
ATOM 6211 C CA . GLU A 1 826 ? -69.382 -1.980 35.217 1.00 95.44 826 GLU A CA 1
ATOM 6212 C C . GLU A 1 826 ? -67.945 -2.465 35.416 1.00 95.44 826 GLU A C 1
ATOM 6214 O O . GLU A 1 826 ? -67.726 -3.494 36.060 1.00 95.44 826 GLU A O 1
ATOM 6219 N N . LEU A 1 827 ? -66.980 -1.727 34.869 1.00 95.94 827 LEU A N 1
ATOM 6220 C CA . LEU A 1 827 ? -65.560 -1.902 35.147 1.00 95.94 827 LEU A CA 1
ATOM 6221 C C . LEU A 1 827 ? -65.070 -0.822 36.113 1.00 95.94 827 LEU A C 1
ATOM 6223 O O . LEU A 1 827 ? -65.544 0.315 36.068 1.00 95.94 827 LEU A O 1
ATOM 6227 N N . PHE A 1 828 ? -64.075 -1.155 36.928 1.00 92.38 828 PHE A N 1
ATOM 6228 C CA . PHE A 1 828 ? -63.344 -0.241 37.795 1.00 92.38 828 PHE A CA 1
ATOM 6229 C C . PHE A 1 828 ? -61.845 -0.369 37.544 1.00 92.38 828 PHE A C 1
ATOM 6231 O O . PHE A 1 828 ? -61.311 -1.472 37.422 1.00 92.38 828 PHE A O 1
ATOM 6238 N N . ASN A 1 829 ? -61.174 0.774 37.477 1.00 90.12 829 ASN A N 1
ATOM 6239 C CA . ASN A 1 829 ? -59.728 0.852 37.402 1.00 90.12 829 ASN A CA 1
ATOM 6240 C C . ASN A 1 829 ? -59.165 1.241 38.778 1.00 90.12 829 ASN A C 1
ATOM 6242 O O . ASN A 1 829 ? -59.225 2.420 39.123 1.00 90.12 829 ASN A O 1
ATOM 6246 N N . PRO A 1 830 ? -58.607 0.296 39.556 1.00 77.31 830 PRO A N 1
ATOM 6247 C CA . PRO A 1 830 ? -58.011 0.583 40.861 1.00 77.31 830 PRO A CA 1
ATOM 6248 C C . PRO A 1 830 ? -56.643 1.282 40.764 1.00 77.31 830 PRO A C 1
ATOM 6250 O O . PRO A 1 830 ? -56.083 1.672 41.784 1.00 77.31 830 PRO A O 1
ATOM 6253 N N . THR A 1 831 ? -56.089 1.452 39.558 1.00 76.62 831 THR A N 1
ATOM 6254 C CA . THR A 1 831 ? -54.769 2.062 39.356 1.00 76.62 831 THR A CA 1
ATOM 6255 C C . THR A 1 831 ? -54.834 3.589 39.283 1.00 76.62 831 THR A C 1
ATOM 6257 O O . THR A 1 831 ? -55.877 4.195 39.017 1.00 76.62 831 THR A O 1
ATOM 6260 N N . THR A 1 832 ? -53.683 4.229 39.492 1.00 75.56 832 THR A N 1
ATOM 6261 C CA . THR A 1 832 ? -53.512 5.690 39.449 1.00 75.56 832 THR A CA 1
ATOM 6262 C C . THR A 1 832 ? -53.322 6.246 38.035 1.00 75.56 832 THR A C 1
ATOM 6264 O O . THR A 1 832 ? -53.175 7.456 37.866 1.00 75.56 832 THR A O 1
ATOM 6267 N N . SER A 1 833 ? -53.366 5.401 37.004 1.00 81.38 833 SER A N 1
ATOM 6268 C CA . SER A 1 833 ? -53.257 5.790 35.597 1.00 81.38 833 SER A CA 1
ATOM 6269 C C . SER A 1 833 ? -54.433 5.239 34.789 1.00 81.38 833 SER A C 1
ATOM 6271 O O . SER A 1 833 ? -55.072 4.267 35.173 1.00 81.38 833 SER A O 1
ATOM 6273 N N . SER A 1 834 ? -54.798 5.881 33.677 1.00 86.69 834 SER A N 1
ATOM 6274 C CA . SER A 1 834 ? -55.893 5.377 32.838 1.00 86.69 834 SER A CA 1
ATOM 6275 C C . SER A 1 834 ? -55.478 4.118 32.072 1.00 86.69 834 SER A C 1
ATOM 6277 O O . SER A 1 834 ? -54.408 4.115 31.462 1.00 86.69 834 SER A O 1
ATOM 6279 N N . ILE A 1 835 ? -56.348 3.108 31.994 1.00 91.06 835 ILE A N 1
ATOM 6280 C CA . ILE A 1 835 ? -56.086 1.866 31.246 1.00 91.06 835 ILE A CA 1
ATOM 6281 C C . ILE A 1 835 ? -56.829 1.888 29.906 1.00 91.06 835 ILE A C 1
ATOM 6283 O O . ILE A 1 835 ? -58.042 2.100 29.863 1.00 91.06 835 ILE A O 1
ATOM 6287 N N . SER A 1 836 ? -56.110 1.669 28.800 1.00 93.62 836 SER A N 1
ATOM 6288 C CA . SER A 1 836 ? -56.697 1.567 27.455 1.00 93.62 836 SER A CA 1
ATOM 6289 C C . SER A 1 836 ? -57.521 0.286 27.295 1.00 93.62 836 SER A C 1
ATOM 6291 O O . SER A 1 836 ? -57.074 -0.790 27.682 1.00 93.62 836 SER A O 1
ATOM 6293 N N . LEU A 1 837 ? -58.690 0.393 26.654 1.00 94.50 837 LEU A N 1
ATOM 6294 C CA . LEU A 1 837 ? -59.548 -0.749 26.313 1.00 94.50 837 LEU A CA 1
ATOM 6295 C C . LEU A 1 837 ? -59.176 -1.406 24.973 1.00 94.50 837 LEU A C 1
ATOM 6297 O O . LEU A 1 837 ? -59.863 -2.318 24.509 1.00 94.50 837 LEU A O 1
ATOM 6301 N N . SER A 1 838 ? -58.086 -0.971 24.334 1.00 92.69 838 SER A N 1
ATOM 6302 C CA . SER A 1 838 ? -57.586 -1.602 23.113 1.00 92.69 838 SER A CA 1
ATOM 6303 C C . SER A 1 838 ? -57.264 -3.078 23.350 1.00 92.69 838 SER A C 1
ATOM 6305 O O . SER A 1 838 ? -56.510 -3.430 24.253 1.00 92.69 838 SER A O 1
ATOM 6307 N N . GLY A 1 839 ? -57.854 -3.953 22.535 1.00 91.69 839 GLY A N 1
ATOM 6308 C CA . GLY A 1 839 ? -57.653 -5.400 22.629 1.00 91.69 839 GLY A CA 1
ATOM 6309 C C . GLY A 1 839 ? -58.515 -6.118 23.673 1.00 91.69 839 GLY A C 1
ATOM 6310 O O . GLY A 1 839 ? -58.413 -7.339 23.761 1.00 91.69 839 GLY A O 1
ATOM 6311 N N . TYR A 1 840 ? -59.381 -5.417 24.415 1.00 96.38 840 TYR A N 1
ATOM 6312 C CA . TYR A 1 840 ? -60.256 -6.024 25.421 1.00 96.38 840 TYR A CA 1
ATOM 6313 C C . TYR A 1 840 ? -61.627 -6.441 24.867 1.00 96.38 840 TYR A C 1
ATOM 6315 O O . TYR A 1 840 ? -62.173 -5.835 23.940 1.00 96.38 840 TYR A O 1
ATOM 6323 N N . SER A 1 841 ? -62.225 -7.464 25.476 1.00 96.25 841 SER A N 1
ATOM 6324 C CA . SER A 1 841 ? -63.622 -7.850 25.259 1.00 96.25 841 SER A CA 1
ATOM 6325 C C . SER A 1 841 ? -64.306 -8.300 26.550 1.00 96.25 841 SER A C 1
ATOM 6327 O O . SER A 1 841 ? -63.657 -8.795 27.472 1.00 96.25 841 SER A O 1
ATOM 6329 N N . ILE A 1 842 ? -65.632 -8.155 26.594 1.00 96.19 842 ILE A N 1
ATOM 6330 C CA . ILE A 1 842 ? -66.500 -8.817 27.572 1.00 96.19 842 ILE A CA 1
ATOM 6331 C C . ILE A 1 842 ? -67.004 -10.115 26.957 1.00 96.19 842 ILE A C 1
ATOM 6333 O O . ILE A 1 842 ? -67.583 -10.111 25.866 1.00 96.19 842 ILE A O 1
ATOM 6337 N N . GLN A 1 843 ? -66.793 -11.226 27.655 1.00 94.94 843 GLN A N 1
ATOM 6338 C CA . GLN A 1 843 ? -67.213 -12.553 27.213 1.00 94.94 843 GLN A CA 1
ATOM 6339 C C . GLN A 1 843 ? -68.120 -13.207 28.243 1.00 94.94 843 GLN A C 1
ATOM 6341 O O . GLN A 1 843 ? -67.888 -13.108 29.446 1.00 94.94 843 GLN A O 1
ATOM 6346 N N . TYR A 1 844 ? -69.151 -13.891 27.757 1.00 94.56 844 TYR A N 1
ATOM 6347 C CA . TYR A 1 844 ? -70.084 -14.638 28.584 1.00 94.56 844 TYR A CA 1
ATOM 6348 C C . TYR A 1 844 ? -69.945 -16.140 28.354 1.00 94.56 844 TYR A C 1
ATOM 6350 O O . TYR A 1 844 ? -69.982 -16.619 27.216 1.00 94.56 844 TYR A O 1
ATOM 6358 N N . PHE A 1 845 ? -69.875 -16.881 29.456 1.00 93.44 845 PHE A N 1
ATOM 6359 C CA . PHE A 1 845 ? -69.921 -18.336 29.491 1.00 93.44 845 PHE A CA 1
ATOM 6360 C C . PHE A 1 845 ? -71.145 -18.785 30.286 1.00 93.44 845 PHE A C 1
ATOM 6362 O O . PHE A 1 845 ? -71.349 -18.373 31.428 1.00 93.44 845 PHE A O 1
ATOM 6369 N N . ALA A 1 846 ? -71.952 -19.668 29.711 1.00 90.88 846 ALA A N 1
ATOM 6370 C CA . ALA A 1 846 ? -73.059 -20.309 30.399 1.00 90.88 846 ALA A CA 1
ATOM 6371 C C . ALA A 1 846 ? -72.580 -21.067 31.648 1.00 90.88 846 ALA A C 1
ATOM 6373 O O . ALA A 1 846 ? -71.398 -21.387 31.797 1.00 90.88 846 ALA A O 1
ATOM 6374 N N . ALA A 1 847 ? -73.524 -21.384 32.537 1.00 90.00 847 ALA A N 1
ATOM 6375 C CA . ALA A 1 847 ? -73.261 -22.027 33.822 1.00 90.00 847 ALA A CA 1
ATOM 6376 C C . ALA A 1 847 ? -72.370 -23.276 33.723 1.00 90.00 847 ALA A C 1
ATOM 6378 O O . ALA A 1 847 ? -71.556 -23.486 34.601 1.00 90.00 847 ALA A O 1
ATOM 6379 N N . ASN A 1 848 ? -72.468 -24.049 32.638 1.00 85.06 848 ASN A N 1
ATOM 6380 C CA . ASN A 1 848 ? -71.704 -25.273 32.373 1.00 85.06 848 ASN A CA 1
ATOM 6381 C C . ASN A 1 848 ? -70.528 -25.081 31.388 1.00 85.06 848 ASN A C 1
ATOM 6383 O O . ASN A 1 848 ? -70.194 -25.996 30.637 1.00 85.06 848 ASN A O 1
ATOM 6387 N N . SER A 1 849 ? -69.925 -23.890 31.362 1.00 74.06 849 SER A N 1
ATOM 6388 C CA . SER A 1 849 ? -68.773 -23.512 30.522 1.00 74.06 849 SER A CA 1
ATOM 6389 C C . SER A 1 849 ? -69.027 -23.411 29.007 1.00 74.06 849 SER A C 1
ATOM 6391 O O . SER A 1 849 ? -68.078 -23.208 28.250 1.00 74.06 849 SER A O 1
ATOM 6393 N N . ASN A 1 850 ? -70.277 -23.484 28.530 1.00 79.44 850 ASN A N 1
ATOM 6394 C CA . ASN A 1 850 ? -70.583 -23.221 27.116 1.00 79.44 850 ASN A CA 1
ATOM 6395 C C . ASN A 1 850 ? -70.422 -21.730 26.784 1.00 79.44 850 ASN A C 1
ATOM 6397 O O . ASN A 1 850 ? -70.981 -20.881 27.472 1.00 79.44 850 ASN A O 1
ATOM 6401 N N . PHE A 1 851 ? -69.706 -21.393 25.712 1.00 88.06 851 PHE A N 1
ATOM 6402 C CA . PHE A 1 851 ? -69.573 -20.005 25.260 1.00 88.06 851 PHE A CA 1
ATOM 6403 C C . PHE A 1 851 ? -70.928 -19.439 24.808 1.00 88.06 851 PHE A C 1
ATOM 6405 O O . PHE A 1 851 ? -71.632 -20.073 24.021 1.00 88.06 851 PHE A O 1
ATOM 6412 N N . GLY A 1 852 ? -71.283 -18.250 25.297 1.00 85.75 852 GLY A N 1
ATOM 6413 C CA . GLY A 1 852 ? -72.522 -17.566 24.937 1.00 85.75 852 GLY A CA 1
ATOM 6414 C C . GLY A 1 852 ? -72.297 -16.414 23.965 1.00 85.75 852 GLY A C 1
ATOM 6415 O O . GLY A 1 852 ? -72.755 -16.476 22.827 1.00 85.75 852 GLY A O 1
ATOM 6416 N N . PHE A 1 853 ? -71.588 -15.364 24.387 1.00 91.94 853 PHE A N 1
ATOM 6417 C CA . PHE A 1 853 ? -71.337 -14.198 23.536 1.00 91.94 853 PHE A CA 1
ATOM 6418 C C . PHE A 1 853 ? -70.001 -13.516 23.836 1.00 91.94 853 PHE A C 1
ATOM 6420 O O . PHE A 1 853 ? -69.409 -13.712 24.896 1.00 91.94 853 PHE A O 1
ATOM 6427 N N . ARG A 1 854 ? -69.565 -12.668 22.897 1.00 93.69 854 ARG A N 1
ATOM 6428 C CA . ARG A 1 854 ? -68.428 -11.752 23.036 1.00 93.69 854 ARG A CA 1
ATOM 6429 C C . ARG A 1 854 ? -68.803 -10.377 22.504 1.00 93.69 854 ARG A C 1
ATOM 6431 O O . ARG A 1 854 ? -69.355 -10.269 21.410 1.00 93.69 854 ARG A O 1
ATOM 6438 N N . VAL A 1 855 ? -68.415 -9.350 23.245 1.00 94.19 855 VAL A N 1
ATOM 6439 C CA . VAL A 1 855 ? -68.507 -7.945 22.852 1.00 94.19 855 VAL A CA 1
ATOM 6440 C C . VAL A 1 855 ? -67.114 -7.342 22.969 1.00 94.19 855 VAL A C 1
ATOM 6442 O O . VAL A 1 855 ? -66.547 -7.293 24.057 1.00 94.19 855 VAL A O 1
ATOM 6445 N N . ASN A 1 856 ? -66.536 -6.923 21.844 1.00 95.50 856 ASN A N 1
ATOM 6446 C CA . ASN A 1 856 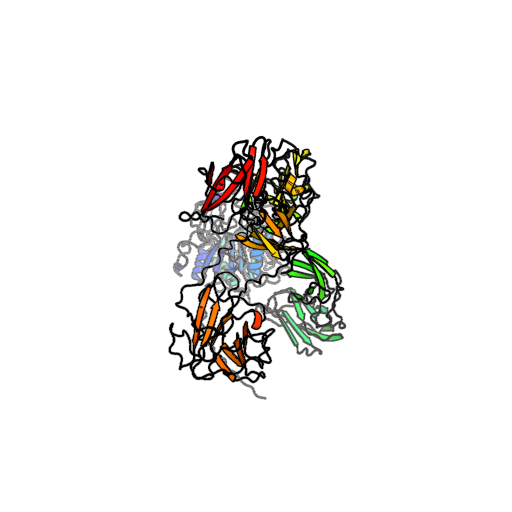? -65.246 -6.234 21.849 1.00 95.50 856 ASN A CA 1
ATOM 6447 C C . ASN A 1 856 ? -65.453 -4.803 22.340 1.00 95.50 856 ASN A C 1
ATOM 6449 O O . ASN A 1 856 ? -66.340 -4.119 21.833 1.00 95.50 856 ASN A O 1
ATOM 6453 N N . LEU A 1 857 ? -64.632 -4.367 2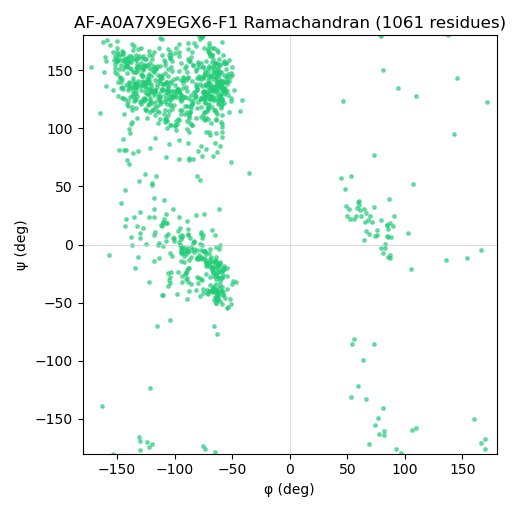3.292 1.00 94.44 857 LEU A N 1
ATOM 6454 C CA . LEU A 1 857 ? -64.705 -3.013 23.825 1.00 94.44 857 LEU A CA 1
ATOM 6455 C C . LEU A 1 857 ? -64.112 -2.011 22.835 1.00 94.44 857 LEU A C 1
ATOM 6457 O O . LEU A 1 857 ? -63.241 -2.344 22.022 1.00 94.44 857 LEU A O 1
ATOM 6461 N N . ASN A 1 858 ? -64.587 -0.770 22.892 1.00 91.94 858 ASN A N 1
ATOM 6462 C CA . ASN A 1 858 ? -64.117 0.277 22.001 1.00 91.94 858 ASN A CA 1
ATOM 6463 C C . ASN A 1 858 ? -62.626 0.597 22.231 1.00 91.94 858 ASN A C 1
ATOM 6465 O O . ASN A 1 858 ? -62.255 1.263 23.196 1.00 91.94 858 ASN A O 1
ATOM 6469 N N . ALA A 1 859 ? -61.776 0.196 21.282 1.00 89.69 859 ALA A N 1
ATOM 6470 C CA . ALA A 1 859 ? -60.321 0.351 21.368 1.00 89.69 859 ALA A CA 1
ATOM 6471 C C . ALA A 1 859 ? -59.824 1.809 21.478 1.00 89.69 859 ALA A C 1
ATOM 6473 O O . ALA A 1 859 ? -58.680 2.037 21.860 1.00 89.69 859 ALA A O 1
ATOM 6474 N N . SER A 1 860 ? -60.668 2.797 21.155 1.00 90.31 860 SER A N 1
ATOM 6475 C CA . SER A 1 860 ? -60.358 4.230 21.308 1.00 90.31 860 SER A CA 1
ATOM 6476 C C . SER A 1 860 ? -60.647 4.788 22.706 1.00 90.31 860 SER A C 1
ATOM 6478 O O . SER A 1 860 ? -60.375 5.958 22.970 1.00 90.31 860 SER A O 1
ATOM 6480 N N . LYS A 1 861 ? -61.233 3.982 23.595 1.00 93.38 861 LYS A N 1
ATOM 6481 C CA . LYS A 1 861 ? -61.633 4.386 24.944 1.00 93.38 861 LYS A CA 1
ATOM 6482 C C . LYS A 1 861 ? -60.665 3.845 25.994 1.00 93.38 861 LYS A C 1
ATOM 6484 O O . LYS A 1 861 ? -59.911 2.900 25.763 1.00 93.38 861 LYS A O 1
ATOM 6489 N N . SER A 1 862 ? -60.694 4.470 27.162 1.00 93.50 862 SER A N 1
ATOM 6490 C CA . SER A 1 862 ? -59.945 4.063 28.345 1.00 93.50 862 SER A CA 1
ATOM 6491 C C . SER A 1 862 ? -60.823 4.174 29.587 1.00 93.50 862 SER A C 1
ATOM 6493 O O . SER A 1 862 ? -61.794 4.936 29.605 1.00 93.50 862 SER A O 1
ATOM 6495 N N . VAL A 1 863 ? -60.471 3.419 30.626 1.00 94.12 863 VAL A N 1
ATOM 6496 C CA . VAL A 1 863 ? -61.036 3.586 31.969 1.00 94.12 863 VAL A CA 1
ATOM 6497 C C . VAL A 1 863 ? -60.137 4.566 32.734 1.00 94.12 863 VAL A C 1
ATOM 6499 O O . VAL A 1 863 ? -58.943 4.281 32.874 1.00 94.12 863 VAL A O 1
ATOM 6502 N N . PRO A 1 864 ? -60.644 5.724 33.200 1.00 88.69 864 PRO A N 1
ATOM 6503 C CA . PRO A 1 864 ? -59.839 6.706 33.932 1.00 88.69 864 PRO A CA 1
ATOM 6504 C C . PRO A 1 864 ? -59.179 6.114 35.184 1.00 88.69 864 PRO A C 1
ATOM 6506 O O . PRO A 1 864 ? -59.668 5.128 35.729 1.00 88.69 864 PRO A O 1
ATOM 6509 N N . ALA A 1 865 ? -58.078 6.717 35.640 1.00 84.50 865 ALA A N 1
ATOM 6510 C CA . ALA A 1 865 ? -57.451 6.376 36.920 1.00 84.50 865 ALA A CA 1
ATOM 6511 C C . ALA A 1 865 ? -58.472 6.474 38.060 1.00 84.50 865 ALA A C 1
ATOM 6513 O O . ALA A 1 865 ? -59.196 7.471 38.133 1.00 84.50 865 ALA A O 1
ATOM 6514 N N . LEU A 1 866 ? -58.543 5.453 38.918 1.00 82.25 866 LEU A N 1
ATOM 6515 C CA . LEU A 1 866 ? -59.541 5.356 39.993 1.00 82.25 866 LEU A CA 1
ATOM 6516 C C . LEU A 1 866 ? -60.991 5.538 39.494 1.00 82.25 866 LEU A C 1
ATOM 6518 O O . LEU A 1 866 ? -61.876 5.924 40.254 1.00 82.25 866 LEU A O 1
ATOM 6522 N N . GLY A 1 867 ? -61.241 5.314 38.203 1.00 86.81 867 GLY A N 1
ATOM 6523 C CA . GLY A 1 867 ? -62.500 5.604 37.522 1.00 86.81 867 GLY A CA 1
ATOM 6524 C C . GLY A 1 867 ? -63.264 4.349 37.113 1.00 86.81 867 GLY A C 1
ATOM 6525 O O . GLY A 1 867 ? -62.795 3.223 37.283 1.00 86.81 867 GLY A O 1
ATOM 6526 N N . TRP A 1 868 ? -64.455 4.551 36.543 1.00 93.69 868 TRP A N 1
ATOM 6527 C CA . TRP A 1 868 ? -65.347 3.473 36.103 1.00 93.69 868 TRP A CA 1
ATOM 6528 C C . TRP A 1 868 ? -65.584 3.510 34.603 1.00 93.69 868 TRP A C 1
ATOM 6530 O O . TRP A 1 868 ? -65.304 4.506 33.938 1.00 93.69 868 TRP A O 1
ATOM 6540 N N . TYR A 1 869 ? -66.122 2.419 34.073 1.00 96.31 869 TYR A N 1
ATOM 6541 C CA . TYR A 1 869 ? -66.560 2.328 32.688 1.00 96.31 869 TYR A CA 1
ATOM 6542 C C . TYR A 1 869 ? -67.788 1.427 32.592 1.00 96.31 869 TYR A C 1
ATOM 6544 O O . TYR A 1 869 ? -67.763 0.298 33.079 1.00 96.31 869 TYR A O 1
ATOM 6552 N N . LEU A 1 870 ? -68.869 1.922 31.993 1.00 96.00 870 LEU A N 1
ATOM 6553 C CA . LEU A 1 870 ? -70.162 1.242 31.987 1.00 96.00 870 LEU A CA 1
ATOM 6554 C C . LEU A 1 870 ? -70.475 0.643 30.619 1.00 96.00 870 LEU A C 1
ATOM 6556 O O . LEU A 1 870 ? -70.613 1.375 29.642 1.00 96.00 870 LEU A O 1
ATOM 6560 N N . ILE A 1 871 ? -70.678 -0.671 30.563 1.00 95.62 871 ILE A N 1
ATOM 6561 C CA . ILE A 1 871 ? -71.107 -1.380 29.357 1.00 95.62 871 ILE A CA 1
ATOM 6562 C C . ILE A 1 871 ? -72.508 -1.945 29.587 1.00 95.62 871 ILE A C 1
ATOM 6564 O O . ILE A 1 871 ? -72.725 -2.690 30.543 1.00 95.62 871 ILE A O 1
ATOM 6568 N N . ALA A 1 872 ? -73.471 -1.614 28.725 1.00 93.56 872 ALA A N 1
ATOM 6569 C CA . ALA A 1 872 ? -74.858 -2.044 28.914 1.00 93.56 872 ALA A CA 1
ATOM 6570 C C . ALA A 1 872 ? -75.539 -2.509 27.621 1.00 93.56 872 ALA A C 1
ATOM 6572 O O . ALA A 1 872 ? -75.217 -2.050 26.526 1.00 93.56 872 ALA A O 1
ATOM 6573 N N . GLY A 1 873 ? -76.497 -3.428 27.738 1.00 91.19 873 GLY A N 1
ATOM 6574 C CA . GLY A 1 873 ? -77.326 -3.871 26.617 1.00 91.19 873 GLY A CA 1
ATOM 6575 C C . GLY A 1 873 ? -78.304 -2.795 26.128 1.00 91.19 873 GLY A C 1
ATOM 6576 O O . GLY A 1 873 ? -78.598 -1.822 26.820 1.00 91.19 873 GLY A O 1
ATOM 6577 N N . ASN A 1 874 ? -78.852 -2.980 24.925 1.00 88.94 874 ASN A N 1
ATOM 6578 C CA . ASN A 1 874 ? -79.720 -2.003 24.246 1.00 88.94 874 ASN A CA 1
ATOM 6579 C C . ASN A 1 874 ? -81.015 -1.643 24.998 1.00 88.94 874 ASN A C 1
ATOM 6581 O O . ASN A 1 874 ? -81.634 -0.624 24.703 1.00 88.94 874 ASN A O 1
ATOM 6585 N N . GLY A 1 875 ? -81.458 -2.487 25.928 1.00 85.06 875 GLY A N 1
ATOM 6586 C CA . GLY A 1 875 ? -82.621 -2.245 26.781 1.00 85.06 875 GLY A CA 1
ATOM 6587 C C . GLY A 1 875 ? -82.313 -1.437 28.042 1.00 85.06 875 GLY A C 1
ATOM 6588 O O . GLY A 1 875 ? -83.229 -1.163 28.813 1.00 85.06 875 GLY A O 1
ATOM 6589 N N . TYR A 1 876 ? -81.052 -1.068 28.285 1.00 89.94 876 TYR A N 1
ATOM 6590 C CA . TYR A 1 876 ? -80.669 -0.276 29.447 1.00 89.94 876 TYR A CA 1
ATOM 6591 C C . TYR A 1 876 ? -81.154 1.173 29.322 1.00 89.94 876 TYR A C 1
ATOM 6593 O O . TYR A 1 876 ? -80.733 1.922 28.444 1.00 89.94 876 TYR A O 1
ATOM 6601 N N . SER A 1 877 ? -82.020 1.582 30.250 1.00 85.94 877 SER A N 1
ATOM 6602 C CA . SER A 1 877 ? -82.534 2.952 30.373 1.00 85.94 877 SER A CA 1
ATOM 6603 C C . SER A 1 877 ? -82.143 3.611 31.705 1.00 85.94 877 SER A C 1
ATOM 6605 O O . SER A 1 877 ? -82.869 4.472 32.203 1.00 85.94 877 SER A O 1
ATOM 6607 N N . GLY A 1 878 ? -81.061 3.144 32.339 1.00 83.31 878 GLY A N 1
ATOM 6608 C CA . GLY A 1 878 ? -80.592 3.654 33.630 1.00 83.31 878 GLY A CA 1
ATOM 6609 C C . GLY A 1 878 ? -79.765 4.940 33.519 1.00 83.31 878 GLY A C 1
ATOM 6610 O O . GLY A 1 878 ? -79.392 5.370 32.429 1.00 83.31 878 GLY A O 1
ATOM 6611 N N . SER A 1 879 ? -79.476 5.548 34.673 1.00 84.31 879 SER A N 1
ATOM 6612 C CA . SER A 1 879 ? -78.577 6.700 34.814 1.00 84.31 879 SER A CA 1
ATOM 6613 C C . SER A 1 879 ? -77.383 6.295 35.686 1.00 84.31 879 SER A C 1
ATOM 6615 O O . SER A 1 879 ? -77.624 5.734 36.757 1.00 84.31 879 SER A O 1
ATOM 6617 N N . PRO A 1 880 ? -76.131 6.588 35.289 1.00 92.06 880 PRO A N 1
ATOM 6618 C CA . PRO A 1 880 ? -75.712 7.333 34.096 1.00 92.06 880 PRO A CA 1
ATOM 6619 C C . PRO A 1 880 ? -75.844 6.519 32.793 1.00 92.06 880 PRO A C 1
ATOM 6621 O O . PRO A 1 880 ? -76.082 5.310 32.826 1.00 92.06 880 PRO A O 1
ATOM 6624 N N . ALA A 1 881 ? -75.700 7.194 31.644 1.00 91.75 881 ALA A N 1
ATOM 6625 C CA . ALA A 1 881 ? -75.663 6.546 30.332 1.00 91.75 881 ALA A CA 1
ATOM 6626 C C . ALA A 1 881 ? -74.425 5.643 30.198 1.00 91.75 881 ALA A C 1
ATOM 6628 O O . ALA A 1 881 ? -73.354 5.977 30.712 1.00 91.75 881 ALA A O 1
ATOM 6629 N N . ALA A 1 882 ? -74.581 4.514 29.503 1.00 93.56 882 ALA A N 1
ATOM 6630 C CA . ALA A 1 882 ? -73.484 3.583 29.258 1.00 93.56 882 ALA A CA 1
ATOM 6631 C C . ALA A 1 882 ? -72.414 4.199 28.343 1.00 93.56 882 ALA A C 1
ATOM 6633 O O . ALA A 1 882 ? -72.738 4.924 27.400 1.00 93.56 882 ALA A O 1
ATOM 6634 N N . ASP A 1 883 ? -71.148 3.902 28.632 1.00 95.31 883 ASP A N 1
ATOM 6635 C CA . ASP A 1 883 ? -69.997 4.308 27.823 1.00 95.31 883 ASP A CA 1
ATOM 6636 C C . ASP A 1 883 ? -69.842 3.441 26.565 1.00 95.31 883 ASP A C 1
ATOM 6638 O O . ASP A 1 883 ? -69.326 3.916 25.549 1.00 95.31 883 ASP A O 1
ATOM 6642 N N . ASP A 1 884 ? -70.281 2.181 26.644 1.00 94.50 884 ASP A N 1
ATOM 6643 C CA . ASP A 1 884 ? -70.235 1.201 25.559 1.00 94.50 884 ASP A CA 1
ATOM 6644 C C . ASP A 1 884 ? -71.455 0.261 25.595 1.00 94.50 884 ASP A C 1
ATOM 6646 O O . ASP A 1 884 ? -72.216 0.219 26.569 1.00 94.50 884 ASP A O 1
ATOM 6650 N N . SER A 1 885 ? -71.673 -0.491 24.515 1.00 91.56 885 SER A N 1
ATOM 6651 C CA . SER A 1 885 ? -72.872 -1.312 24.329 1.00 91.56 885 SER A CA 1
ATOM 6652 C C . SER A 1 885 ? -72.565 -2.809 24.315 1.00 91.56 885 SER A C 1
ATOM 6654 O O . SER A 1 885 ? -71.764 -3.272 23.509 1.00 91.56 885 SER A O 1
ATOM 6656 N N . LEU A 1 886 ? -73.293 -3.596 25.120 1.00 88.25 886 LEU A N 1
ATOM 6657 C CA . LEU A 1 886 ? -73.359 -5.062 24.978 1.00 88.25 886 LEU A CA 1
ATOM 6658 C C . LEU A 1 886 ? -74.212 -5.495 23.767 1.00 88.25 886 LEU A C 1
ATOM 6660 O O . LEU A 1 886 ? -74.302 -6.679 23.442 1.00 88.25 886 LEU A O 1
ATOM 6664 N N . GLY A 1 887 ? -74.870 -4.550 23.091 1.00 85.50 887 GLY A N 1
ATOM 6665 C CA . GLY A 1 887 ? -75.795 -4.818 22.000 1.00 85.50 887 GLY A CA 1
ATOM 6666 C C . GLY A 1 887 ? -77.051 -5.553 22.473 1.00 85.50 887 GLY A C 1
ATOM 6667 O O . GLY A 1 887 ? -77.692 -5.171 23.451 1.00 85.50 887 GLY A O 1
ATOM 6668 N N . THR A 1 888 ? -77.435 -6.602 21.746 1.00 82.75 888 THR A N 1
ATOM 6669 C CA . THR A 1 888 ? -78.579 -7.474 22.083 1.00 82.75 888 THR A CA 1
ATOM 6670 C C . THR A 1 888 ? -78.172 -8.711 22.884 1.00 82.75 888 THR A C 1
ATOM 6672 O O . THR A 1 888 ? -79.017 -9.566 23.141 1.00 82.75 888 THR A O 1
ATOM 6675 N N . ALA A 1 889 ? -76.895 -8.818 23.263 1.00 83.31 889 ALA A N 1
ATOM 6676 C CA . ALA A 1 889 ? -76.380 -9.940 24.026 1.00 83.31 889 ALA A CA 1
ATOM 6677 C C . ALA A 1 889 ? -76.955 -9.950 25.449 1.00 83.31 889 ALA A C 1
ATOM 6679 O O . ALA A 1 889 ? -76.979 -8.919 26.119 1.00 83.31 889 ALA A O 1
ATOM 6680 N N . ASN A 1 890 ? -77.400 -11.123 25.897 1.00 83.94 890 ASN A N 1
ATOM 6681 C CA . ASN A 1 890 ? -77.970 -11.336 27.220 1.00 83.94 890 ASN A CA 1
ATOM 6682 C C . ASN A 1 890 ? -77.373 -12.588 27.879 1.00 83.94 890 ASN A C 1
ATOM 6684 O O . ASN A 1 890 ? -77.278 -13.664 27.285 1.00 83.94 890 ASN A O 1
ATOM 6688 N N . ALA A 1 891 ? -76.948 -12.433 29.121 1.00 89.44 891 ALA A N 1
ATOM 6689 C CA . ALA A 1 891 ? -76.458 -13.464 30.006 1.00 89.44 891 ALA A CA 1
ATOM 6690 C C . ALA A 1 891 ? -77.639 -14.164 30.703 1.00 89.44 891 ALA A C 1
ATOM 6692 O O . ALA A 1 891 ? -78.727 -13.610 30.850 1.00 89.44 891 ALA A O 1
ATOM 6693 N N . SER A 1 892 ? -77.453 -15.415 31.125 1.00 89.62 892 SER A N 1
ATOM 6694 C CA . SER A 1 892 ? -78.514 -16.176 31.795 1.00 89.62 892 SER A CA 1
ATOM 6695 C C . SER A 1 892 ? -78.952 -15.521 33.108 1.00 89.62 892 SER A C 1
ATOM 6697 O O . SER A 1 892 ? -78.126 -15.181 33.949 1.00 89.62 892 SER A O 1
ATOM 6699 N N . SER A 1 893 ? -80.264 -15.462 33.343 1.00 87.56 893 SER A N 1
ATOM 6700 C CA . SER A 1 893 ? -80.842 -15.008 34.613 1.00 87.56 893 SER A CA 1
ATOM 6701 C C . SER A 1 893 ? -80.755 -16.036 35.747 1.00 87.56 893 SER A C 1
ATOM 6703 O O . SER A 1 893 ? -81.234 -15.756 36.842 1.00 87.56 893 SER A O 1
ATOM 6705 N N . THR A 1 894 ? -80.183 -17.227 35.513 1.00 89.62 894 THR A N 1
ATOM 6706 C CA . THR A 1 894 ? -80.095 -18.298 36.524 1.00 89.62 894 THR A CA 1
ATOM 6707 C C . THR A 1 894 ? -78.678 -18.575 37.019 1.00 89.62 894 THR A C 1
ATOM 6709 O O . THR A 1 894 ? -78.497 -18.784 38.216 1.00 89.62 894 THR A O 1
ATOM 6712 N N . ALA A 1 895 ? -77.684 -18.627 36.124 1.00 92.31 895 ALA A N 1
ATOM 6713 C CA . ALA A 1 895 ? -76.266 -18.795 36.466 1.00 92.31 895 ALA A CA 1
ATOM 6714 C C . ALA A 1 895 ? -75.371 -18.634 35.224 1.00 92.31 895 ALA A C 1
ATOM 6716 O O . ALA A 1 895 ? -75.781 -18.956 34.105 1.00 92.31 895 ALA A O 1
ATOM 6717 N N . GLY A 1 896 ? -74.125 -18.209 35.413 1.00 93.12 896 GLY A N 1
ATOM 6718 C CA . GLY A 1 896 ? -73.146 -18.073 34.336 1.00 93.12 896 GLY A CA 1
ATOM 6719 C C . GLY A 1 896 ? -71.890 -17.328 34.771 1.00 93.12 896 GLY A C 1
ATOM 6720 O O . GLY A 1 896 ? -71.672 -17.124 35.960 1.00 93.12 896 GLY A O 1
ATOM 6721 N N . HIS A 1 897 ? -71.067 -16.937 33.802 1.00 93.88 897 HIS A N 1
ATOM 6722 C CA . HIS A 1 897 ? -69.793 -16.263 34.037 1.00 93.88 897 HIS A CA 1
ATOM 6723 C C . HIS A 1 897 ? -69.631 -15.102 33.065 1.00 93.88 897 HIS A C 1
ATOM 6725 O O . HIS A 1 897 ? -69.797 -15.288 31.859 1.00 93.88 897 HIS A O 1
ATOM 6731 N N . LEU A 1 898 ? -69.284 -13.928 33.579 1.00 94.31 898 LEU A N 1
ATOM 6732 C CA . LEU A 1 898 ? -68.852 -12.781 32.783 1.00 94.31 898 LEU A CA 1
ATOM 6733 C C . LEU A 1 898 ? -67.355 -12.588 32.995 1.00 94.31 898 LEU A C 1
ATOM 6735 O O . LEU A 1 898 ? -66.909 -12.544 34.135 1.00 94.31 898 LEU A O 1
ATOM 6739 N N . ALA A 1 899 ? -66.596 -12.492 31.910 1.00 94.75 899 ALA A N 1
ATOM 6740 C CA . ALA A 1 899 ? -65.150 -12.335 31.946 1.00 94.75 899 ALA A CA 1
ATOM 6741 C C . ALA A 1 899 ? -64.717 -11.103 31.153 1.00 94.75 899 ALA A C 1
ATOM 6743 O O . ALA A 1 899 ? -65.180 -10.884 30.028 1.00 94.75 899 ALA A O 1
ATOM 6744 N N . LEU A 1 900 ? -63.794 -10.340 31.730 1.00 96.00 900 LEU A N 1
ATOM 6745 C CA . LEU A 1 900 ? -63.003 -9.340 31.040 1.00 96.00 900 LEU A CA 1
ATOM 6746 C C . LEU A 1 900 ? -61.779 -10.045 30.463 1.00 96.00 900 LEU A C 1
ATOM 6748 O O . LEU A 1 900 ? -60.990 -10.637 31.194 1.00 96.00 900 LEU A O 1
ATOM 6752 N N . VAL A 1 901 ? -61.629 -10.015 29.144 1.00 95.38 901 VAL A N 1
ATOM 6753 C CA . VAL A 1 901 ? -60.590 -10.772 28.442 1.00 95.38 901 VAL A CA 1
ATOM 6754 C C . VAL A 1 901 ? -59.725 -9.816 27.644 1.00 95.38 901 VAL A C 1
ATOM 6756 O O . VAL A 1 901 ? -60.244 -9.043 26.837 1.00 95.38 901 VAL A O 1
ATOM 6759 N N . GLN A 1 902 ? -58.405 -9.915 27.793 1.00 94.94 902 GLN A N 1
ATOM 6760 C CA . GLN A 1 902 ? -57.443 -9.194 26.957 1.00 94.94 902 GLN A CA 1
ATOM 6761 C C . GLN A 1 902 ? -57.256 -9.920 25.614 1.00 94.94 902 GLN A C 1
ATOM 6763 O O . GLN A 1 902 ? -56.189 -10.420 25.257 1.00 94.94 902 GLN A O 1
ATOM 6768 N N . SER A 1 903 ? -58.357 -10.066 24.885 1.00 92.06 903 SER A N 1
ATOM 6769 C CA . SER A 1 903 ? -58.397 -10.569 23.519 1.00 92.06 903 SER A CA 1
ATOM 6770 C C . SER A 1 903 ? -59.713 -10.174 22.871 1.00 92.06 903 SER A C 1
ATOM 6772 O O . SER A 1 903 ? -60.756 -10.153 23.519 1.00 92.06 903 SER A O 1
ATOM 6774 N N . THR A 1 904 ? -59.692 -9.946 21.563 1.00 92.12 904 THR A N 1
ATOM 6775 C CA . THR A 1 904 ? -60.891 -9.744 20.735 1.00 92.12 904 THR A CA 1
ATOM 6776 C C . THR A 1 904 ? -61.388 -11.039 20.079 1.00 92.12 904 THR A C 1
ATOM 6778 O O . THR A 1 904 ? -62.313 -11.005 19.264 1.00 92.12 904 THR A O 1
ATOM 6781 N N . SER A 1 905 ? -60.785 -12.183 20.426 1.00 92.56 905 SER A N 1
ATOM 6782 C CA . SER A 1 905 ? -61.179 -13.534 20.001 1.00 92.56 905 SER A CA 1
ATOM 6783 C C . SER A 1 905 ? -61.890 -14.285 21.129 1.00 92.56 905 SER A C 1
ATOM 6785 O O . SER A 1 905 ? -61.757 -13.924 22.294 1.00 92.56 905 SER A O 1
ATOM 6787 N N . ASN A 1 906 ? -62.653 -15.334 20.802 1.00 91.56 906 ASN A N 1
ATOM 6788 C CA . ASN A 1 906 ? -63.315 -16.156 21.824 1.00 91.56 906 ASN A CA 1
ATOM 6789 C C . ASN A 1 906 ? -62.271 -16.859 22.700 1.00 91.56 906 ASN A C 1
ATOM 6791 O O . ASN A 1 906 ? -61.415 -17.573 22.178 1.00 91.56 906 ASN A O 1
ATOM 6795 N N . SER A 1 907 ? -62.385 -16.695 24.014 1.00 90.19 907 SER A N 1
ATOM 6796 C CA . SER A 1 907 ? -61.592 -17.413 25.010 1.00 90.19 907 SER A CA 1
ATOM 6797 C C . SER A 1 907 ? -62.385 -18.580 25.591 1.00 90.19 907 SER A C 1
ATOM 6799 O O . SER A 1 907 ? -63.597 -18.668 25.423 1.00 90.19 907 SER A O 1
ATOM 6801 N N . SER A 1 908 ? -61.698 -19.500 26.268 1.00 89.81 908 SER A N 1
ATOM 6802 C CA . SER A 1 908 ? -62.343 -20.467 27.163 1.00 89.81 908 SER A CA 1
ATOM 6803 C C . SER A 1 908 ? -62.453 -19.875 28.570 1.00 89.81 908 SER A C 1
ATOM 6805 O O . SER A 1 908 ? -61.709 -18.961 28.912 1.00 89.81 908 SER A O 1
ATOM 6807 N N . CYS A 1 909 ? -63.346 -20.404 29.407 1.00 85.75 909 CYS A N 1
ATOM 6808 C CA . CYS A 1 909 ? -63.572 -19.881 30.761 1.00 85.75 909 CYS A CA 1
ATOM 6809 C C . CYS A 1 909 ? -62.360 -20.034 31.721 1.00 85.75 909 CYS A C 1
ATOM 6811 O O . CYS A 1 909 ? -62.304 -19.414 32.785 1.00 85.75 909 CYS A O 1
ATOM 6813 N N . SER A 1 910 ? -61.367 -20.836 31.334 1.00 85.31 910 SER A N 1
ATOM 6814 C CA . SER A 1 910 ? -60.108 -21.045 32.057 1.00 85.31 910 SER A CA 1
ATOM 6815 C C . SER A 1 910 ? -58.895 -20.472 31.313 1.00 85.31 910 SER A C 1
ATOM 6817 O O . SER A 1 910 ? -57.770 -20.904 31.551 1.00 85.31 910 SER A O 1
ATOM 6819 N N . ALA A 1 911 ? -59.106 -19.582 30.340 1.00 86.25 911 ALA A N 1
ATOM 6820 C CA . ALA A 1 911 ? -58.011 -19.018 29.566 1.00 86.25 911 ALA A CA 1
ATOM 6821 C C . ALA A 1 911 ? -57.164 -18.061 30.419 1.00 86.25 911 ALA A C 1
ATOM 6823 O O . ALA A 1 911 ? -57.696 -17.250 31.170 1.00 86.25 911 ALA A O 1
ATOM 6824 N N . SER A 1 912 ? -55.843 -18.115 30.248 1.00 86.94 912 SER A N 1
ATOM 6825 C CA . SER A 1 912 ? -54.883 -17.277 30.983 1.00 86.94 912 SER A CA 1
ATOM 6826 C C . SER A 1 912 ? -54.913 -15.796 30.591 1.00 86.94 912 SER A C 1
ATOM 6828 O O . SER A 1 912 ? -54.221 -14.992 31.198 1.00 86.94 912 SER A O 1
ATOM 6830 N N . ASN A 1 913 ? -55.669 -15.435 29.550 1.00 88.12 913 ASN A N 1
ATOM 6831 C CA . ASN A 1 913 ? -55.868 -14.055 29.102 1.00 88.12 913 ASN A CA 1
ATOM 6832 C C . ASN A 1 913 ? -57.146 -13.413 29.673 1.00 88.12 913 ASN A C 1
ATOM 6834 O O . ASN A 1 913 ? -57.544 -12.333 29.229 1.00 88.12 913 ASN A O 1
ATOM 6838 N N . ILE A 1 914 ? -57.816 -14.100 30.600 1.00 92.00 914 ILE A N 1
ATOM 6839 C CA . ILE A 1 914 ? -58.873 -13.528 31.430 1.00 92.00 914 ILE A CA 1
ATOM 6840 C C . ILE A 1 914 ? -58.200 -12.623 32.459 1.00 92.00 914 ILE A C 1
ATOM 6842 O O . ILE A 1 914 ? -57.344 -13.078 33.208 1.00 92.00 914 ILE A O 1
ATOM 6846 N N . VAL A 1 915 ? -58.582 -11.350 32.448 1.00 89.75 915 VAL A N 1
ATOM 6847 C CA . VAL A 1 915 ? -58.066 -10.318 33.353 1.00 89.75 915 VAL A CA 1
ATOM 6848 C C . VAL A 1 915 ? -58.870 -10.288 34.645 1.00 89.75 915 VAL A C 1
ATOM 6850 O O . VAL A 1 915 ? -58.281 -10.175 35.703 1.00 89.75 915 VAL A O 1
ATOM 6853 N N . ASP A 1 916 ? -60.191 -10.437 34.550 1.00 93.38 916 ASP A N 1
ATOM 6854 C CA . ASP A 1 916 ? -61.081 -10.593 35.704 1.00 93.38 916 ASP A CA 1
ATOM 6855 C C . ASP A 1 916 ? -62.322 -11.405 35.294 1.00 93.38 916 ASP A C 1
ATOM 6857 O O . ASP A 1 916 ? -62.723 -11.391 34.119 1.00 93.38 916 ASP A O 1
ATOM 6861 N N . LYS A 1 917 ? -62.942 -12.134 36.226 1.00 92.19 917 LYS A N 1
ATOM 6862 C CA . LYS A 1 917 ? -64.087 -13.005 35.947 1.00 92.19 917 LYS A CA 1
ATOM 6863 C C . LYS A 1 917 ? -65.045 -13.122 37.121 1.00 92.19 917 LYS A C 1
ATOM 6865 O O . LYS A 1 917 ? -64.708 -13.641 38.170 1.00 92.19 917 LYS A O 1
ATOM 6870 N N . VAL A 1 918 ? -66.324 -12.871 36.858 1.00 93.81 918 VAL A N 1
ATOM 6871 C CA . VAL A 1 918 ? -67.407 -13.070 37.827 1.00 93.81 918 VAL A CA 1
ATOM 6872 C C . VAL A 1 918 ? -68.261 -14.268 37.436 1.00 93.81 918 VAL A C 1
ATOM 6874 O O . VAL A 1 918 ? -69.080 -14.188 36.516 1.00 93.81 918 VAL A O 1
ATOM 6877 N N . GLY A 1 919 ? -68.102 -15.381 38.152 1.00 93.62 919 GLY A N 1
ATOM 6878 C CA . GLY A 1 919 ? -69.064 -16.483 38.154 1.00 93.62 919 GLY A CA 1
ATOM 6879 C C . GLY A 1 919 ? -70.209 -16.206 39.127 1.00 93.62 919 GLY A C 1
ATOM 6880 O O . GLY A 1 919 ? -69.961 -15.860 40.278 1.00 93.62 919 GLY A O 1
ATOM 6881 N N . TYR A 1 920 ? -71.459 -16.372 38.695 1.00 93.00 920 TYR A N 1
ATOM 6882 C CA . TYR A 1 920 ? -72.647 -16.121 39.517 1.00 93.00 920 TYR A CA 1
ATOM 6883 C C . TYR A 1 920 ? -73.675 -17.254 39.421 1.00 93.00 920 TYR A C 1
ATOM 6885 O O . TYR A 1 920 ? -73.859 -17.880 38.375 1.00 93.00 920 TYR A O 1
ATOM 6893 N N . GLY A 1 921 ? -74.401 -17.472 40.519 1.00 90.81 921 GLY A N 1
ATOM 6894 C CA . GLY A 1 921 ? -75.402 -18.532 40.637 1.00 90.81 921 GLY A CA 1
ATOM 6895 C C . GLY A 1 921 ? -74.790 -19.898 40.962 1.00 90.81 921 GLY A C 1
ATOM 6896 O O . GLY A 1 921 ? -73.657 -20.212 40.609 1.00 90.81 921 GLY A O 1
ATOM 6897 N N . THR A 1 922 ? -75.548 -20.742 41.660 1.00 89.62 922 THR A N 1
ATOM 6898 C CA . THR A 1 922 ? -75.019 -21.968 42.289 1.00 89.62 922 THR A CA 1
ATOM 6899 C C . THR A 1 922 ? -74.584 -23.058 41.307 1.00 89.62 922 THR A C 1
ATOM 6901 O O . THR A 1 922 ? -73.936 -24.011 41.722 1.00 89.62 922 THR A O 1
ATOM 6904 N N . SER A 1 923 ? -74.962 -22.964 40.029 1.00 90.00 923 SER A N 1
ATOM 6905 C CA . SER A 1 923 ? -74.587 -23.929 38.986 1.00 90.00 923 SER A CA 1
ATOM 6906 C C . SER A 1 923 ? -73.444 -23.458 38.082 1.00 90.00 923 SER A C 1
ATOM 6908 O O . SER A 1 923 ? -73.133 -24.147 37.114 1.00 90.00 923 SER A O 1
ATOM 6910 N N . ALA A 1 924 ? -72.820 -22.314 38.378 1.00 90.75 924 ALA A N 1
ATOM 6911 C CA . ALA A 1 924 ? -71.625 -21.838 37.690 1.00 90.75 924 ALA A CA 1
ATOM 6912 C C . ALA A 1 924 ? -70.436 -22.791 37.937 1.00 90.75 924 ALA A C 1
ATOM 6914 O O . ALA A 1 924 ? -69.994 -22.968 39.071 1.00 90.75 924 ALA A O 1
ATOM 6915 N N . THR A 1 925 ? -69.932 -23.432 36.879 1.00 89.31 925 THR A N 1
ATOM 6916 C CA . THR A 1 925 ? -68.888 -24.473 36.937 1.00 89.31 925 THR A CA 1
ATOM 6917 C C . THR A 1 925 ? -67.464 -23.944 36.818 1.00 89.31 925 THR A C 1
ATOM 6919 O O . THR A 1 925 ? -66.517 -24.721 36.879 1.00 89.31 925 THR A O 1
ATOM 6922 N N . CYS A 1 926 ? -67.301 -22.649 36.582 1.00 88.50 926 CYS A N 1
ATOM 6923 C CA . CYS A 1 926 ? -66.019 -22.005 36.337 1.00 88.50 926 CYS A CA 1
ATOM 6924 C C . CYS A 1 926 ? -65.945 -20.585 36.961 1.00 88.50 926 CYS A C 1
ATOM 6926 O O . CYS A 1 926 ? -65.518 -19.635 36.295 1.00 88.50 926 CYS A O 1
ATOM 6928 N N . PRO A 1 927 ? -66.352 -20.387 38.233 1.00 88.44 927 PRO A N 1
ATOM 6929 C CA . PRO A 1 927 ? -66.002 -19.166 38.962 1.00 88.44 927 PRO A CA 1
ATOM 6930 C C . PRO A 1 927 ? -64.476 -19.103 39.167 1.00 88.44 927 PRO A C 1
ATOM 6932 O O . PRO A 1 927 ? -63.748 -19.975 38.690 1.00 88.44 927 PRO A O 1
ATOM 6935 N N . GLU A 1 928 ? -63.972 -18.079 39.845 1.00 86.44 928 GLU A N 1
ATOM 6936 C CA . GLU A 1 928 ? -62.580 -18.087 40.325 1.00 86.44 928 GLU A CA 1
ATOM 6937 C C . GLU A 1 928 ? -62.376 -19.226 41.342 1.00 86.44 928 GLU A C 1
ATOM 6939 O O . GLU A 1 928 ? -61.904 -20.300 40.977 1.00 86.44 928 GLU A O 1
ATOM 6944 N N . THR A 1 929 ? -62.838 -19.047 42.587 1.00 88.56 929 THR A N 1
ATOM 6945 C CA . THR A 1 929 ? -62.856 -20.104 43.619 1.00 88.56 929 THR A CA 1
ATOM 6946 C C . THR A 1 929 ? -64.273 -20.576 43.955 1.00 88.56 929 THR A C 1
ATOM 6948 O O . THR A 1 929 ? -64.529 -21.771 44.100 1.00 88.56 929 THR A O 1
ATOM 6951 N N . SER A 1 930 ? -65.233 -19.665 44.108 1.00 90.12 930 SER A N 1
ATOM 6952 C CA . SER A 1 930 ? -66.638 -19.988 44.399 1.00 90.12 930 SER A CA 1
ATOM 6953 C C . SER A 1 930 ? -67.553 -18.921 43.806 1.00 90.12 930 SER A C 1
ATOM 6955 O O . SER A 1 930 ? -67.145 -17.765 43.744 1.00 90.12 930 SER A O 1
ATOM 6957 N N . PRO A 1 931 ? -68.767 -19.269 43.341 1.00 92.06 931 PRO A N 1
ATOM 6958 C CA . PRO A 1 931 ? -69.604 -18.329 42.611 1.00 92.06 931 PRO A CA 1
ATOM 6959 C C . PRO A 1 931 ? -70.243 -17.293 43.537 1.00 92.06 931 PRO A C 1
ATOM 6961 O O . PRO A 1 931 ? -70.681 -17.604 44.648 1.00 92.06 931 PRO A O 1
ATOM 6964 N N . ALA A 1 932 ? -70.372 -16.068 43.035 1.00 92.56 932 ALA A N 1
ATOM 6965 C CA . ALA A 1 932 ? -71.150 -15.022 43.671 1.00 92.56 932 ALA A CA 1
ATOM 6966 C C . ALA A 1 932 ? -72.647 -15.373 43.705 1.00 92.56 932 ALA A C 1
ATOM 6968 O O . ALA A 1 932 ? -73.177 -16.133 42.881 1.00 92.56 932 ALA A O 1
ATOM 6969 N N . THR A 1 933 ? -73.362 -14.772 44.654 1.00 90.06 933 THR A N 1
ATOM 6970 C CA . THR A 1 933 ? -74.820 -14.891 44.752 1.00 90.06 933 THR A CA 1
ATOM 6971 C C . THR A 1 933 ? -75.485 -14.371 43.474 1.00 90.06 933 THR A C 1
ATOM 6973 O O . THR A 1 933 ? -75.111 -13.326 42.956 1.00 90.06 933 THR A O 1
ATOM 6976 N N . LEU A 1 934 ? -76.496 -15.076 42.961 1.00 87.62 934 LEU A N 1
ATOM 6977 C CA . LEU A 1 934 ? -77.254 -14.624 41.791 1.00 87.62 934 LEU A CA 1
ATOM 6978 C C . LEU A 1 934 ? -77.973 -13.291 42.095 1.00 87.62 934 LEU A C 1
ATOM 6980 O O . LEU A 1 934 ? -78.698 -13.233 43.095 1.00 87.62 934 LEU A O 1
ATOM 6984 N N . PRO A 1 935 ? -77.848 -12.243 41.253 1.00 81.44 935 PRO A N 1
ATOM 6985 C CA . PRO A 1 935 ? -78.658 -11.038 41.390 1.00 81.44 935 PRO A CA 1
ATOM 6986 C C . PRO A 1 935 ? -80.153 -11.369 41.333 1.00 81.44 935 PRO A C 1
ATOM 6988 O O . PRO A 1 935 ? -80.616 -12.036 40.411 1.00 81.44 935 PRO A O 1
ATOM 6991 N N . ALA A 1 936 ? -80.935 -10.891 42.304 1.00 79.69 936 ALA A N 1
ATOM 6992 C CA . ALA A 1 936 ? -82.391 -10.937 42.190 1.00 79.69 936 ALA A CA 1
ATOM 6993 C C . ALA A 1 936 ? -82.851 -10.101 40.979 1.00 79.69 936 ALA A C 1
ATOM 6995 O O . ALA A 1 936 ? -82.192 -9.130 40.613 1.00 79.69 936 ALA A O 1
ATOM 6996 N N . SER A 1 937 ? -83.993 -10.442 40.375 1.00 80.88 937 SER A N 1
ATOM 6997 C CA . SER A 1 937 ? -84.526 -9.719 39.209 1.00 80.88 937 SER A CA 1
ATOM 6998 C C . SER A 1 937 ? -84.596 -8.205 39.460 1.00 80.88 937 SER A C 1
ATOM 7000 O O . SER A 1 937 ? -85.246 -7.764 40.405 1.00 80.88 937 SER A O 1
ATOM 7002 N N . GLY A 1 938 ? -83.941 -7.416 38.603 1.00 79.31 938 GLY A N 1
ATOM 7003 C CA . GLY A 1 938 ? -83.856 -5.952 38.711 1.00 79.31 938 GLY A CA 1
ATOM 7004 C C . GLY A 1 938 ? -82.735 -5.422 39.617 1.00 79.31 938 GLY A C 1
ATOM 7005 O O . GLY A 1 938 ? -82.431 -4.231 39.561 1.00 79.31 938 GLY A O 1
ATOM 7006 N N . ASN A 1 939 ? -82.083 -6.290 40.392 1.00 88.88 939 ASN A N 1
ATOM 7007 C CA . ASN A 1 939 ? -80.935 -5.965 41.238 1.00 88.88 939 ASN A CA 1
ATOM 7008 C C . ASN A 1 939 ? -79.606 -6.289 40.540 1.00 88.88 939 ASN A C 1
ATOM 7010 O O . ASN A 1 939 ? -79.556 -6.886 39.470 1.00 88.88 939 ASN A O 1
ATOM 7014 N N . SER A 1 940 ? -78.513 -5.890 41.174 1.00 91.25 940 SER A N 1
ATOM 7015 C CA . SER A 1 940 ? -77.135 -6.132 40.745 1.00 91.25 940 SER A CA 1
ATOM 7016 C C . SER A 1 940 ? -76.331 -6.746 41.885 1.00 91.25 940 SER A C 1
ATOM 7018 O O . SER A 1 940 ? -76.710 -6.604 43.049 1.00 91.25 940 SER A O 1
ATOM 7020 N N . ILE A 1 941 ? -75.214 -7.392 41.570 1.00 91.25 941 ILE A N 1
ATOM 7021 C CA . ILE A 1 941 ? -74.179 -7.689 42.565 1.00 91.25 941 ILE A CA 1
ATOM 7022 C C . ILE A 1 941 ? -72.992 -6.780 42.326 1.00 91.25 941 ILE A C 1
ATOM 7024 O O . ILE A 1 941 ? -72.617 -6.511 41.186 1.00 91.25 941 ILE A O 1
ATOM 7028 N N . LYS A 1 942 ? -72.432 -6.289 43.422 1.00 89.62 942 LYS A N 1
ATOM 7029 C CA . LYS A 1 942 ? -71.406 -5.256 43.434 1.00 89.62 942 LYS A CA 1
ATOM 7030 C C . LYS A 1 942 ? -70.188 -5.797 44.165 1.00 89.62 942 LYS A C 1
ATOM 7032 O O . LYS A 1 942 ? -70.342 -6.311 45.272 1.00 89.62 942 LYS A O 1
ATOM 7037 N N . ARG A 1 943 ? -69.011 -5.682 43.556 1.00 89.75 943 ARG A N 1
ATOM 7038 C CA . ARG A 1 943 ? -67.738 -6.043 44.177 1.00 89.75 943 ARG A CA 1
ATOM 7039 C C . ARG A 1 943 ? -67.517 -5.158 45.409 1.00 89.75 943 ARG A C 1
ATOM 7041 O O . ARG A 1 943 ? -67.844 -3.966 45.397 1.00 89.75 943 ARG A O 1
ATOM 7048 N N . LYS A 1 944 ? -67.057 -5.763 46.499 1.00 82.62 944 LYS A N 1
ATOM 7049 C CA . LYS A 1 944 ? -66.758 -5.110 47.770 1.00 82.62 944 LYS A CA 1
ATOM 7050 C C . LYS A 1 944 ? -65.615 -4.107 47.574 1.00 82.62 944 LYS A C 1
ATOM 7052 O O . LYS A 1 944 ? -64.824 -4.242 46.636 1.00 82.62 944 LYS A O 1
ATOM 7057 N N . PRO A 1 945 ? -65.540 -3.063 48.404 1.00 69.12 945 PRO A N 1
ATOM 7058 C CA . PRO A 1 945 ? -64.373 -2.194 48.410 1.00 69.12 945 PRO A CA 1
ATOM 7059 C C . PRO A 1 945 ? -63.155 -2.963 48.956 1.00 69.12 945 PRO A C 1
ATOM 7061 O O . PRO A 1 945 ? -63.319 -3.805 49.836 1.00 69.12 945 PRO A O 1
ATOM 7064 N N . ASN A 1 946 ? -61.952 -2.689 48.434 1.00 56.59 946 ASN A N 1
ATOM 7065 C CA . ASN A 1 946 ? -60.700 -3.248 48.981 1.00 56.59 946 ASN A CA 1
ATOM 7066 C C . ASN A 1 946 ? -60.311 -2.553 50.312 1.00 56.59 946 ASN A C 1
ATOM 7068 O O . ASN A 1 946 ? -59.421 -3.014 51.016 1.00 56.59 946 ASN A O 1
ATOM 7072 N N . ASP A 1 947 ? -60.994 -1.441 50.631 1.00 56.72 947 ASP A N 1
ATOM 7073 C CA . ASP A 1 947 ? -60.774 -0.493 51.734 1.00 56.72 947 ASP A CA 1
ATOM 7074 C C . ASP A 1 947 ? -62.045 0.392 51.956 1.00 56.72 947 ASP A C 1
ATOM 7076 O O . ASP A 1 947 ? -63.165 -0.123 51.926 1.00 56.72 947 ASP A O 1
ATOM 7080 N N . THR A 1 948 ? -61.932 1.709 52.212 1.00 50.41 948 THR A N 1
ATOM 7081 C CA . THR A 1 948 ? -63.085 2.620 52.390 1.00 50.41 948 THR A CA 1
ATOM 7082 C C . THR A 1 948 ? -63.687 3.163 51.085 1.00 50.41 948 THR A C 1
ATOM 7084 O O . THR A 1 948 ? -64.746 3.799 51.141 1.00 50.41 948 THR A O 1
ATOM 7087 N N . THR A 1 949 ? -63.095 2.920 49.907 1.00 53.44 949 THR A N 1
ATOM 7088 C CA . THR A 1 949 ? -63.567 3.490 48.632 1.00 53.44 949 THR A CA 1
ATOM 7089 C C . THR A 1 949 ? -63.357 2.560 47.421 1.00 53.44 949 THR A C 1
ATOM 7091 O O . THR A 1 949 ? -62.518 1.672 47.379 1.00 53.44 949 THR A O 1
ATOM 7094 N N . GLY A 1 950 ? -64.182 2.731 46.380 1.00 60.50 950 GLY A N 1
ATOM 7095 C CA . GLY A 1 950 ? -64.124 1.892 45.171 1.00 60.50 950 GLY A CA 1
ATOM 7096 C C . GLY A 1 950 ? -64.768 0.504 45.324 1.00 60.50 950 GLY A C 1
ATOM 7097 O O . GLY A 1 950 ? -65.345 0.169 46.349 1.00 60.50 950 GLY A O 1
ATOM 7098 N N . ASN A 1 951 ? -64.745 -0.295 44.257 1.00 72.88 951 ASN A N 1
ATOM 7099 C CA . ASN A 1 951 ? -65.261 -1.674 44.242 1.00 72.88 951 ASN A CA 1
ATOM 7100 C C . ASN A 1 951 ? -64.107 -2.624 43.883 1.00 72.88 951 ASN A C 1
ATOM 7102 O O . ASN A 1 951 ? -64.171 -3.316 42.870 1.00 72.88 951 ASN A O 1
ATOM 7106 N N . GLY A 1 952 ? -62.998 -2.526 44.615 1.00 72.69 952 GLY A N 1
ATOM 7107 C CA . GLY A 1 952 ? -61.712 -3.102 44.216 1.00 72.69 952 GLY A CA 1
ATOM 7108 C C . GLY A 1 952 ? -61.334 -4.429 44.873 1.00 72.69 952 GLY A C 1
ATOM 7109 O O . GLY A 1 952 ? -60.218 -4.872 44.649 1.00 72.69 952 GLY A O 1
ATOM 7110 N N . GLN A 1 953 ? -62.185 -5.030 45.714 1.00 78.50 953 GLN A N 1
ATOM 7111 C CA . GLN A 1 953 ? -61.824 -6.265 46.417 1.00 78.50 953 GLN A CA 1
ATOM 7112 C C . GLN A 1 953 ? -61.757 -7.447 45.445 1.00 78.50 953 GLN A C 1
ATOM 7114 O O . GLN A 1 953 ? -62.757 -7.788 44.809 1.00 78.50 953 GLN A O 1
ATOM 7119 N N . ASP A 1 954 ? -60.596 -8.087 45.368 1.00 80.31 954 ASP A N 1
ATOM 7120 C CA . ASP A 1 954 ? -60.354 -9.239 44.505 1.00 80.31 954 ASP A CA 1
ATOM 7121 C C . ASP A 1 954 ? -59.500 -10.271 45.247 1.00 80.31 954 ASP A C 1
ATOM 7123 O O . ASP A 1 954 ? -58.297 -10.098 45.431 1.00 80.31 954 ASP A O 1
ATOM 7127 N N . THR A 1 955 ? -60.149 -11.304 45.782 1.00 78.44 955 THR A N 1
ATOM 7128 C CA . THR A 1 955 ? -59.508 -12.374 46.565 1.00 78.44 955 THR A CA 1
ATOM 7129 C C . THR A 1 955 ? -59.422 -13.678 45.777 1.00 78.44 955 THR A C 1
ATOM 7131 O O . THR A 1 955 ? -59.278 -14.749 46.374 1.00 78.44 955 THR A O 1
ATOM 7134 N N . ASP A 1 956 ? -59.562 -13.595 44.447 1.00 83.38 956 ASP A N 1
ATOM 7135 C CA . ASP A 1 956 ? -59.772 -14.726 43.541 1.00 83.38 956 ASP A CA 1
ATOM 7136 C C . ASP A 1 956 ? -60.948 -15.617 44.000 1.00 83.38 956 ASP A C 1
ATOM 7138 O O . ASP A 1 956 ? -60.961 -16.845 43.823 1.00 83.38 956 ASP A O 1
ATOM 7142 N N . ASN A 1 957 ? -61.953 -15.028 44.657 1.00 88.06 957 ASN A N 1
ATOM 7143 C CA . ASN A 1 957 ? -63.122 -15.736 45.146 1.00 88.06 957 ASN A CA 1
ATOM 7144 C C . ASN A 1 957 ? -64.376 -14.864 45.048 1.00 88.06 957 ASN A C 1
ATOM 7146 O O . ASN A 1 957 ? -64.786 -14.218 46.014 1.00 88.06 957 ASN A O 1
ATOM 7150 N N . ASN A 1 958 ? -65.073 -14.966 43.912 1.00 91.75 958 ASN A N 1
ATOM 7151 C CA . ASN A 1 958 ? -66.312 -14.224 43.652 1.00 91.75 958 ASN A CA 1
ATOM 7152 C C . ASN A 1 958 ? -67.357 -14.243 44.797 1.00 91.75 958 ASN A C 1
ATOM 7154 O O . ASN A 1 958 ? -68.077 -13.258 44.971 1.00 91.75 958 ASN A O 1
ATOM 7158 N N . GLN A 1 959 ? -67.475 -15.316 45.594 1.00 90.44 959 GLN A N 1
ATOM 7159 C CA . GLN A 1 959 ? -68.378 -15.341 46.759 1.00 90.44 959 GLN A CA 1
ATOM 7160 C C . GLN A 1 959 ? -67.936 -14.377 47.871 1.00 90.44 959 GLN A C 1
ATOM 7162 O O . GLN A 1 959 ? -68.775 -13.758 48.531 1.00 90.44 959 GLN A O 1
ATOM 7167 N N . ASN A 1 960 ? -66.629 -14.261 48.086 1.00 84.94 960 ASN A N 1
ATOM 7168 C CA . ASN A 1 960 ? -66.044 -13.364 49.074 1.00 84.94 960 ASN A CA 1
ATOM 7169 C C . ASN A 1 960 ? -65.964 -11.931 48.561 1.00 84.94 960 ASN A C 1
ATOM 7171 O O . ASN A 1 960 ? -66.051 -11.013 49.375 1.00 84.94 960 ASN A O 1
ATOM 7175 N N . ASP A 1 961 ? -65.865 -11.746 47.249 1.00 84.19 961 ASP A N 1
ATOM 7176 C CA . ASP A 1 961 ? -65.596 -10.447 46.640 1.00 84.19 961 ASP A CA 1
ATOM 7177 C C . ASP A 1 961 ? -66.862 -9.664 46.318 1.00 84.19 961 ASP A C 1
ATOM 7179 O O . ASP A 1 961 ? -66.822 -8.442 46.281 1.00 84.19 961 ASP A O 1
ATOM 7183 N N . PHE A 1 962 ? -68.014 -10.314 46.144 1.00 89.69 962 PHE A N 1
ATOM 7184 C CA . PHE A 1 962 ? -69.259 -9.630 45.792 1.00 89.69 962 PHE A CA 1
ATOM 7185 C C . PHE A 1 962 ? -70.234 -9.535 46.967 1.00 89.69 962 PHE A C 1
ATOM 7187 O O . PHE A 1 962 ? -70.484 -10.483 47.712 1.00 89.69 962 PHE A O 1
ATOM 7194 N N . LEU A 1 963 ? -70.830 -8.354 47.124 1.00 86.38 963 LEU A N 1
ATOM 7195 C CA . LEU A 1 963 ? -71.947 -8.128 48.028 1.00 86.38 963 LEU A CA 1
ATOM 7196 C C . LEU A 1 963 ? -73.214 -8.799 47.495 1.00 86.38 963 LEU A C 1
ATOM 7198 O O . LEU A 1 963 ? -73.420 -8.943 46.287 1.00 86.38 963 LEU A O 1
ATOM 7202 N N . SER A 1 964 ? -74.093 -9.167 48.429 1.00 81.62 964 SER A N 1
ATOM 7203 C CA . SER A 1 964 ? -75.414 -9.715 48.115 1.00 81.62 964 SER A CA 1
ATOM 7204 C C . SER A 1 964 ? -76.220 -8.779 47.197 1.00 81.62 964 SER A C 1
ATOM 7206 O O . SER A 1 964 ? -75.977 -7.569 47.192 1.00 81.62 964 SER A O 1
ATOM 7208 N N . PRO A 1 965 ? -77.195 -9.313 46.436 1.00 84.00 965 PRO A N 1
ATOM 7209 C CA . PRO A 1 965 ? -77.943 -8.537 45.455 1.00 84.00 965 PRO A CA 1
ATOM 7210 C C . PRO A 1 965 ? -78.521 -7.241 46.035 1.00 84.00 965 PRO A C 1
ATOM 7212 O O . PRO A 1 965 ? -79.253 -7.266 47.022 1.00 84.00 965 PRO A O 1
ATOM 7215 N N . SER A 1 966 ? -78.218 -6.114 45.396 1.00 77.81 966 SER A N 1
ATOM 7216 C CA . SER A 1 966 ? -78.627 -4.767 45.811 1.00 77.81 966 SER A CA 1
ATOM 7217 C C . SER A 1 966 ? -79.177 -3.966 44.631 1.00 77.81 966 SER A C 1
ATOM 7219 O O . SER A 1 966 ? -78.928 -4.298 43.466 1.00 77.81 966 SER A O 1
ATOM 7221 N N . ALA A 1 967 ? -79.947 -2.915 44.925 1.00 82.81 967 ALA A N 1
ATOM 7222 C CA . ALA A 1 967 ? -80.455 -2.015 43.896 1.00 82.81 967 ALA A CA 1
ATOM 7223 C C . ALA A 1 967 ? -79.280 -1.403 43.100 1.00 82.81 967 ALA A C 1
ATOM 7225 O O . ALA A 1 967 ? -78.298 -0.973 43.712 1.00 82.81 967 ALA A O 1
ATOM 7226 N N . PRO A 1 968 ? -79.340 -1.383 41.757 1.00 84.25 968 PRO A N 1
ATOM 7227 C CA . PRO A 1 968 ? -78.216 -0.952 40.936 1.00 84.25 968 PRO A CA 1
ATOM 7228 C C . PRO A 1 968 ? -77.908 0.537 41.127 1.00 84.25 968 PRO A C 1
ATOM 7230 O O . PRO A 1 968 ? -78.802 1.378 41.072 1.00 84.25 968 PRO A O 1
ATOM 7233 N N . SER A 1 969 ? -76.623 0.846 41.306 1.00 87.94 969 SER A N 1
ATOM 7234 C CA . SER A 1 969 ? -76.070 2.204 41.376 1.00 87.94 969 SER A CA 1
ATOM 7235 C C . SER A 1 969 ? -74.800 2.236 40.533 1.00 87.94 969 SER A C 1
ATOM 7237 O O . SER A 1 969 ? -73.693 2.067 41.044 1.00 87.94 969 SER A O 1
ATOM 7239 N N . PHE A 1 970 ? -74.998 2.329 39.220 1.00 92.00 970 PHE A N 1
ATOM 7240 C CA . PHE A 1 970 ? -73.919 2.255 38.243 1.00 92.00 970 PHE A CA 1
ATOM 7241 C C . PHE A 1 970 ? -73.169 3.581 38.119 1.00 92.00 970 PHE A C 1
ATOM 7243 O O . PHE A 1 970 ? -73.715 4.659 38.356 1.00 92.00 970 PHE A O 1
ATOM 7250 N N . ARG A 1 971 ? -71.919 3.485 37.683 1.00 93.25 971 ARG A N 1
ATOM 7251 C CA . ARG A 1 971 ? -71.002 4.576 37.361 1.00 93.25 971 ARG A CA 1
ATOM 7252 C C . ARG A 1 971 ? -70.391 4.325 35.994 1.00 93.25 971 ARG A C 1
ATOM 7254 O O . ARG A 1 971 ? -70.275 3.191 35.549 1.00 93.25 971 ARG A O 1
ATOM 7261 N N . ASN A 1 972 ? -70.011 5.407 35.337 1.00 94.25 972 ASN A N 1
ATOM 7262 C CA . ASN A 1 972 ? -69.440 5.423 33.996 1.00 94.25 972 ASN A CA 1
ATOM 7263 C C . ASN A 1 972 ? -68.150 6.268 33.975 1.00 94.25 972 ASN A C 1
ATOM 7265 O O . ASN A 1 972 ? -67.746 6.812 35.006 1.00 94.25 972 ASN A O 1
ATOM 7269 N N . SER A 1 973 ? -67.535 6.439 32.806 1.00 93.38 973 SER A N 1
ATOM 7270 C CA . SER A 1 973 ? -66.273 7.180 32.639 1.00 93.38 973 SER A CA 1
ATOM 7271 C C . SER A 1 973 ? -66.327 8.658 33.036 1.00 93.38 973 SER A C 1
ATOM 7273 O O . SER A 1 973 ? -65.291 9.279 33.256 1.00 93.38 973 SER A O 1
ATOM 7275 N N . SER A 1 974 ? -67.528 9.230 33.152 1.00 90.94 974 SER A N 1
ATOM 7276 C CA . SER A 1 974 ? -67.750 10.612 33.597 1.00 90.94 974 SER A CA 1
ATOM 7277 C C . SER A 1 974 ? -68.054 10.723 35.094 1.00 90.94 974 SER A C 1
ATOM 7279 O O . SER A 1 974 ? -68.294 11.821 35.593 1.00 90.94 974 SER A O 1
ATOM 7281 N N . SER A 1 975 ? -68.100 9.600 35.816 1.00 89.94 975 SER A N 1
ATOM 7282 C CA . SER A 1 975 ? -68.371 9.592 37.253 1.00 89.94 975 SER A CA 1
ATOM 7283 C C . SER A 1 975 ? -67.141 10.053 38.052 1.00 89.94 975 SER A C 1
ATOM 7285 O O . SER A 1 975 ? -66.018 9.737 37.656 1.00 89.94 975 SER A O 1
ATOM 7287 N N . PRO A 1 976 ? -67.317 10.788 39.170 1.00 83.44 976 PRO A N 1
ATOM 7288 C CA . PRO A 1 976 ? -66.198 11.309 39.960 1.00 83.44 976 PRO A CA 1
ATOM 7289 C C . PRO A 1 976 ? -65.319 10.178 40.507 1.00 83.44 976 PRO A C 1
ATOM 7291 O O . PRO A 1 976 ? -65.900 9.318 41.170 1.00 83.44 976 PRO A O 1
ATOM 7294 N N . PRO A 1 977 ? -63.985 10.181 40.277 1.00 79.12 977 PRO A N 1
ATOM 7295 C CA . PRO A 1 977 ? -63.065 9.102 40.657 1.00 79.12 977 PRO A CA 1
ATOM 7296 C C . PRO A 1 977 ? -63.207 8.654 42.112 1.00 79.12 977 PRO A C 1
ATOM 7298 O O . PRO A 1 977 ? -63.586 9.439 42.983 1.00 79.12 977 PRO A O 1
ATOM 7301 N N . ALA A 1 978 ? -62.863 7.398 42.389 1.00 69.44 978 ALA A N 1
ATOM 7302 C CA . ALA A 1 978 ? -62.787 6.894 43.747 1.00 69.44 978 ALA A CA 1
ATOM 7303 C C . ALA A 1 978 ? -61.718 7.697 44.492 1.00 69.44 978 ALA A C 1
ATOM 7305 O O . ALA A 1 978 ? -60.581 7.829 44.043 1.00 69.44 978 ALA A O 1
ATOM 7306 N N . THR A 1 979 ? -62.096 8.276 45.624 1.00 56.12 979 THR A N 1
ATOM 7307 C CA . THR A 1 979 ? -61.156 8.955 46.514 1.00 56.12 979 THR A CA 1
ATOM 7308 C C . THR A 1 979 ? -60.230 7.903 47.104 1.00 56.12 979 THR A C 1
ATOM 7310 O O . THR A 1 979 ? -60.740 6.948 47.664 1.00 56.12 979 THR A O 1
ATOM 7313 N N . LEU A 1 980 ? -58.907 8.026 47.000 1.00 42.53 980 LEU A N 1
ATOM 7314 C CA . LEU A 1 980 ? -57.996 7.092 47.679 1.00 42.53 980 LEU A CA 1
ATOM 7315 C C . LEU A 1 980 ? -58.326 7.037 49.184 1.00 42.53 980 LEU A C 1
ATOM 7317 O O . LEU A 1 980 ? -58.608 8.092 49.765 1.00 42.53 980 LEU A O 1
ATOM 7321 N N . PRO A 1 981 ? -58.279 5.869 49.840 1.00 37.50 981 PRO A N 1
ATOM 7322 C CA . PRO A 1 981 ? -58.334 5.818 51.291 1.00 37.50 981 PRO A CA 1
ATOM 7323 C C . PRO A 1 981 ? -57.148 6.587 51.847 1.00 37.50 981 PRO A C 1
ATOM 7325 O O . PRO A 1 981 ? -55.991 6.311 51.525 1.00 37.50 981 PRO A O 1
ATOM 7328 N N . GLN A 1 982 ? -57.425 7.522 52.746 1.00 33.56 982 GLN A N 1
ATOM 7329 C CA . GLN A 1 982 ? -56.446 7.822 53.772 1.00 33.56 982 GLN A CA 1
ATOM 7330 C C . GLN A 1 982 ? -56.490 6.645 54.743 1.00 33.56 982 GLN A C 1
ATOM 7332 O O . GLN A 1 982 ? -57.475 6.463 55.454 1.00 33.56 982 GLN A O 1
ATOM 7337 N N . ASN A 1 983 ? -55.460 5.800 54.710 1.00 30.28 983 ASN A N 1
ATOM 7338 C CA . ASN A 1 983 ? -55.269 4.714 55.668 1.00 30.28 983 ASN A CA 1
ATOM 7339 C C . ASN A 1 983 ? -55.084 5.290 57.084 1.00 30.28 983 ASN A C 1
ATOM 7341 O O . ASN A 1 983 ? -53.962 5.390 57.575 1.00 30.28 983 ASN A O 1
ATOM 7345 N N . LEU A 1 984 ? -56.172 5.664 57.760 1.00 29.88 984 LEU A N 1
ATOM 7346 C CA . LEU A 1 984 ? -56.198 5.821 59.212 1.00 29.88 984 LEU A CA 1
ATOM 7347 C C . LEU A 1 984 ? -56.160 4.415 59.820 1.00 29.88 984 LEU A C 1
ATOM 7349 O O . LEU A 1 984 ? -57.186 3.808 60.122 1.00 29.88 984 LEU A O 1
ATOM 7353 N N . GLY A 1 985 ? -54.954 3.855 59.912 1.00 32.75 985 GLY A N 1
ATOM 7354 C CA . GLY A 1 985 ? -54.711 2.642 60.678 1.00 32.75 985 GLY A CA 1
ATOM 7355 C C . GLY A 1 985 ? -55.067 2.877 62.145 1.00 32.75 985 GLY A C 1
ATOM 7356 O O . GLY A 1 985 ? -54.715 3.907 62.717 1.00 32.75 985 GLY A O 1
ATOM 7357 N N . VAL A 1 986 ? -55.749 1.910 62.755 1.00 30.69 986 VAL A N 1
ATOM 7358 C CA . VAL A 1 986 ? -55.939 1.834 64.205 1.00 30.69 986 VAL A CA 1
ATOM 7359 C C . VAL A 1 986 ? -54.567 1.930 64.880 1.00 30.69 986 VAL A C 1
ATOM 7361 O O . VAL A 1 986 ? -53.720 1.049 64.730 1.00 30.69 986 VAL A O 1
ATOM 7364 N N . VAL A 1 987 ? -54.349 3.017 65.620 1.00 39.34 987 VAL A N 1
ATOM 7365 C CA . VAL A 1 987 ? -53.137 3.306 66.394 1.00 39.34 987 VAL A CA 1
ATOM 7366 C C . VAL A 1 987 ? -53.138 2.462 67.675 1.00 39.34 987 VAL A C 1
ATOM 7368 O O . VAL A 1 987 ? -53.409 2.908 68.785 1.00 39.34 987 VAL A O 1
ATOM 7371 N N . GLY A 1 988 ? -52.835 1.177 67.521 1.00 39.91 988 GLY A N 1
ATOM 7372 C CA . GLY A 1 988 ? -52.441 0.310 68.624 1.00 39.91 988 GLY A CA 1
ATOM 7373 C C . GLY A 1 988 ? -50.924 0.361 68.806 1.00 39.91 988 GLY A C 1
ATOM 7374 O O . GLY A 1 988 ? -50.219 -0.349 68.101 1.00 39.91 988 GLY A O 1
ATOM 7375 N N . LYS A 1 989 ? -50.446 1.157 69.779 1.00 45.94 989 LYS A N 1
ATOM 7376 C CA . LYS A 1 989 ? -49.032 1.354 70.195 1.00 45.94 989 LYS A CA 1
ATOM 7377 C C . LYS A 1 989 ? -48.154 2.185 69.235 1.00 45.94 989 LYS A C 1
ATOM 7379 O O . LYS A 1 989 ? -47.295 1.642 68.552 1.00 45.94 989 LYS A O 1
ATOM 7384 N N . THR A 1 990 ? -48.299 3.512 69.234 1.00 48.28 990 THR A N 1
ATOM 7385 C CA . THR A 1 990 ? -47.434 4.406 68.426 1.00 48.28 990 THR A CA 1
ATOM 7386 C C . THR A 1 990 ? -46.822 5.586 69.191 1.00 48.28 990 THR A C 1
ATOM 7388 O O . THR A 1 990 ? -46.242 6.463 68.558 1.00 48.28 990 THR A O 1
ATOM 7391 N N . LEU A 1 991 ? -46.925 5.623 70.527 1.00 50.50 991 LEU A N 1
ATOM 7392 C CA . LEU A 1 991 ? -46.382 6.704 71.359 1.00 50.50 991 LEU A CA 1
ATOM 7393 C C . LEU A 1 991 ? -45.087 6.257 72.055 1.00 50.50 991 LEU A C 1
ATOM 7395 O O . LEU A 1 991 ? -45.110 5.319 72.854 1.00 50.50 991 LEU A O 1
ATOM 7399 N N . PHE A 1 992 ? -43.975 6.942 71.786 1.00 50.44 992 PHE A N 1
ATOM 7400 C CA . PHE A 1 992 ? -42.668 6.664 72.384 1.00 50.44 992 PHE A CA 1
ATOM 7401 C C . PHE A 1 992 ? -42.153 7.885 73.147 1.00 50.44 992 PHE A C 1
ATOM 7403 O O . PHE A 1 992 ? -42.260 9.021 72.692 1.00 50.44 992 PHE A O 1
ATOM 7410 N N . LEU A 1 993 ? -41.577 7.645 74.323 1.00 51.44 993 LEU A N 1
ATOM 7411 C CA . LEU A 1 993 ? -40.818 8.649 75.060 1.00 51.44 993 LEU A CA 1
ATOM 7412 C C . LEU A 1 993 ? -39.339 8.361 74.870 1.00 51.44 993 LEU A C 1
ATOM 7414 O O . LEU A 1 993 ? -38.893 7.227 75.060 1.00 51.44 993 LEU A O 1
ATOM 7418 N N . SER A 1 994 ? -38.570 9.388 74.542 1.00 48.97 994 SER A N 1
ATOM 7419 C CA . SER A 1 994 ? -37.125 9.271 74.430 1.00 48.97 994 SER A CA 1
ATOM 7420 C C . SER A 1 994 ? -36.418 10.384 75.198 1.00 48.97 994 SER A C 1
ATOM 7422 O O . SER A 1 994 ? -37.038 11.358 75.623 1.00 48.97 994 SER A O 1
ATOM 7424 N N . LYS A 1 995 ? -35.128 10.201 75.494 1.00 45.38 995 LYS A N 1
ATOM 7425 C CA . LYS A 1 995 ? -34.338 11.161 76.269 1.00 45.38 995 LYS A CA 1
ATOM 7426 C C . LYS A 1 995 ? -33.094 11.544 75.486 1.00 45.38 995 LYS A C 1
ATOM 7428 O O . LYS A 1 995 ? -32.319 10.664 75.121 1.00 45.38 995 LYS A O 1
ATOM 7433 N N . GLU A 1 996 ? -32.895 12.838 75.277 1.00 47.97 996 GLU A N 1
ATOM 7434 C CA . GLU A 1 996 ? -31.709 13.389 74.623 1.00 47.97 996 GLU A CA 1
ATOM 7435 C C . GLU A 1 996 ? -31.074 14.416 75.573 1.00 47.97 996 GLU A C 1
ATOM 7437 O O . GLU A 1 996 ? -31.656 15.446 75.916 1.00 47.97 996 GLU A O 1
ATOM 7442 N N . GLY A 1 997 ? -29.917 14.071 76.147 1.00 58.84 997 GLY A N 1
ATOM 7443 C CA . GLY A 1 997 ? -29.323 14.844 77.243 1.00 58.84 997 GLY A CA 1
ATOM 7444 C C . GLY A 1 997 ? -30.238 14.932 78.479 1.00 58.84 997 GLY A C 1
ATOM 7445 O O . GLY A 1 997 ? -30.603 13.916 79.079 1.00 58.84 997 GLY A O 1
ATOM 7446 N N . SER A 1 998 ? -30.586 16.154 78.902 1.00 49.56 998 SER A N 1
ATOM 7447 C CA . SER A 1 998 ? -31.528 16.414 80.005 1.00 49.56 998 SER A CA 1
ATOM 7448 C C . SER A 1 998 ? -32.993 16.518 79.565 1.00 49.56 998 SER A C 1
ATOM 7450 O O . SER A 1 998 ? -33.861 16.648 80.428 1.00 49.56 998 SER A O 1
ATOM 7452 N N . GLN A 1 999 ? -33.278 16.464 78.262 1.00 50.94 999 GLN A N 1
ATOM 7453 C CA . GLN A 1 999 ? -34.609 16.693 77.700 1.00 50.94 999 GLN A CA 1
ATOM 7454 C C . GLN A 1 999 ? -35.361 15.374 77.502 1.00 50.94 999 GLN A C 1
ATOM 7456 O O . GLN A 1 999 ? -34.768 14.358 77.142 1.00 50.94 999 GLN A O 1
ATOM 7461 N N . THR A 1 1000 ? -36.670 15.384 77.772 1.00 56.25 1000 THR A N 1
ATOM 7462 C CA . THR A 1 1000 ? -37.583 14.273 77.456 1.00 56.25 1000 THR A CA 1
ATOM 7463 C C . THR A 1 1000 ? -38.374 14.650 76.212 1.00 56.25 1000 THR A C 1
ATOM 7465 O O . THR A 1 1000 ? -38.957 15.732 76.160 1.00 56.25 1000 THR A O 1
ATOM 7468 N N . LEU A 1 1001 ? -38.376 13.764 75.226 1.00 59.09 1001 LEU A N 1
ATOM 7469 C CA . LEU A 1 1001 ? -38.970 13.954 73.912 1.00 59.09 1001 LEU A CA 1
ATOM 7470 C C . LEU A 1 1001 ? -40.160 13.005 73.753 1.00 59.09 1001 LEU A C 1
ATOM 7472 O O . LEU A 1 1001 ? -40.084 11.842 74.159 1.00 59.09 1001 LEU A O 1
ATOM 7476 N N . LEU A 1 1002 ? -41.246 13.505 73.163 1.00 58.66 1002 LEU A N 1
ATOM 7477 C CA . LEU A 1 1002 ? -42.399 12.703 72.754 1.00 58.66 1002 LEU A CA 1
ATOM 7478 C C . LEU A 1 1002 ? -42.327 12.434 71.253 1.00 58.66 1002 LEU A C 1
ATOM 7480 O O . LEU A 1 1002 ? -42.196 13.367 70.460 1.00 58.66 1002 LEU A O 1
ATOM 7484 N N . GLU A 1 1003 ? -42.439 11.169 70.872 1.00 58.31 1003 GLU A N 1
ATOM 7485 C CA . GLU A 1 1003 ? -42.409 10.699 69.490 1.00 58.31 1003 GLU A CA 1
ATOM 7486 C C . GLU A 1 1003 ? -43.722 9.959 69.184 1.00 58.31 1003 GLU A C 1
ATOM 7488 O O . GLU A 1 1003 ? -44.179 9.136 69.981 1.00 58.31 1003 GLU A O 1
ATOM 7493 N N . TRP A 1 1004 ? -44.340 10.253 68.037 1.00 58.34 1004 TRP A N 1
ATOM 7494 C CA . TRP A 1 1004 ? -45.553 9.581 67.564 1.00 58.34 1004 TRP A CA 1
ATOM 7495 C C . TRP A 1 1004 ? -45.486 9.299 66.061 1.00 58.34 1004 TRP A C 1
ATOM 7497 O O . TRP A 1 1004 ? -44.808 10.003 65.310 1.00 58.34 1004 TRP A O 1
ATOM 7507 N N . GLY A 1 1005 ? -46.180 8.250 65.618 1.00 47.78 1005 GLY A N 1
ATOM 7508 C CA . GLY A 1 1005 ? -46.336 7.950 64.192 1.00 47.78 1005 GLY A CA 1
ATOM 7509 C C . GLY A 1 1005 ? -47.240 8.971 63.493 1.00 47.78 1005 GLY A C 1
ATOM 7510 O O . GLY A 1 1005 ? -48.199 9.460 64.088 1.00 47.78 1005 GLY A O 1
ATOM 7511 N N . ARG A 1 1006 ? -46.961 9.288 62.220 1.00 46.94 1006 ARG A N 1
ATOM 7512 C CA . ARG A 1 1006 ? -47.820 10.176 61.422 1.00 46.94 1006 ARG A CA 1
ATOM 7513 C C . ARG A 1 1006 ? -49.174 9.501 61.189 1.00 46.94 1006 ARG A C 1
ATOM 7515 O O . ARG A 1 1006 ? -49.237 8.489 60.496 1.00 46.94 1006 ARG A O 1
ATOM 7522 N N . ALA A 1 1007 ? -50.247 10.074 61.727 1.00 47.88 1007 ALA A N 1
ATOM 7523 C CA . ALA A 1 1007 ? -51.603 9.661 61.388 1.00 47.88 1007 ALA A CA 1
ATOM 7524 C C . ALA A 1 1007 ? -51.895 10.095 59.943 1.00 47.88 1007 ALA A C 1
ATOM 7526 O O . ALA A 1 1007 ? -51.702 11.262 59.584 1.00 47.88 1007 ALA A O 1
ATOM 7527 N N . ALA A 1 1008 ? -52.299 9.157 59.084 1.00 42.22 1008 ALA A N 1
ATOM 7528 C CA . ALA A 1 1008 ? -52.576 9.468 57.688 1.00 42.22 1008 ALA A CA 1
ATOM 7529 C C . ALA A 1 1008 ? -53.731 10.471 57.600 1.00 42.22 1008 ALA A C 1
ATOM 7531 O O . ALA A 1 1008 ? -54.826 10.195 58.072 1.00 42.22 1008 ALA A O 1
ATOM 7532 N N . GLY A 1 1009 ? -53.478 11.630 56.994 1.00 46.28 1009 GLY A N 1
ATOM 7533 C CA . GLY A 1 1009 ? -54.491 12.667 56.823 1.00 46.28 1009 GLY A CA 1
ATOM 7534 C C . GLY A 1 1009 ? -54.366 13.867 57.738 1.00 46.28 1009 GLY A C 1
ATOM 7535 O O . GLY A 1 1009 ? -54.869 14.910 57.351 1.00 46.28 1009 GLY A O 1
ATOM 7536 N N . ALA A 1 1010 ? -53.669 13.747 58.869 1.00 49.03 1010 ALA A N 1
ATOM 7537 C CA . ALA A 1 1010 ? -53.539 14.814 59.856 1.00 49.03 1010 ALA A CA 1
ATOM 7538 C C . ALA A 1 1010 ? -52.768 16.025 59.306 1.00 49.03 1010 ALA A C 1
ATOM 7540 O O . ALA A 1 1010 ? -51.622 15.889 58.858 1.00 49.03 1010 ALA A O 1
ATOM 7541 N N . SER A 1 1011 ? -53.380 17.209 59.370 1.00 56.81 1011 SER A N 1
ATOM 7542 C CA . SER A 1 1011 ? -52.723 18.484 59.042 1.00 56.81 1011 SER A CA 1
ATOM 7543 C C . SER A 1 1011 ? -52.023 19.134 60.239 1.00 56.81 1011 SER A C 1
ATOM 7545 O O . SER A 1 1011 ? -51.098 19.923 60.046 1.00 56.81 1011 SER A O 1
ATOM 7547 N N . GLU A 1 1012 ? -52.433 18.786 61.461 1.00 63.19 1012 GLU A N 1
ATOM 7548 C CA . GLU A 1 1012 ? -51.868 19.288 62.716 1.00 63.19 1012 GLU A CA 1
ATOM 7549 C C . GLU A 1 1012 ? -52.021 18.273 63.860 1.00 63.19 1012 GLU A C 1
ATOM 7551 O O . GLU A 1 1012 ? -52.819 17.340 63.781 1.00 63.19 1012 GLU A O 1
ATOM 7556 N N . TYR A 1 1013 ? -51.237 18.448 64.922 1.00 67.62 1013 TYR A N 1
ATOM 7557 C CA . TYR A 1 1013 ? -51.258 17.643 66.139 1.00 67.62 1013 TYR A CA 1
ATOM 7558 C C . TYR A 1 1013 ? -51.347 18.545 67.364 1.00 67.62 1013 TYR A C 1
ATOM 7560 O O . TYR A 1 1013 ? -50.583 19.508 67.486 1.00 67.62 1013 TYR A O 1
ATOM 7568 N N . HIS A 1 1014 ? -52.241 18.204 68.289 1.00 72.19 1014 HIS A N 1
ATOM 7569 C CA . HIS A 1 1014 ? -52.440 18.887 69.564 1.00 72.19 1014 HIS A CA 1
ATOM 7570 C C . HIS A 1 1014 ? -52.020 17.963 70.711 1.00 72.19 1014 HIS A C 1
ATOM 7572 O O . HIS A 1 1014 ? -52.553 16.866 70.869 1.00 72.19 1014 HIS A O 1
ATOM 7578 N N . ILE A 1 1015 ? -51.057 18.405 71.519 1.00 73.31 1015 ILE A N 1
ATOM 7579 C CA . ILE A 1 1015 ? -50.552 17.645 72.667 1.00 73.31 1015 ILE A CA 1
ATOM 7580 C C . ILE A 1 1015 ? -51.132 18.249 73.938 1.00 73.31 1015 ILE A C 1
ATOM 7582 O O . ILE A 1 1015 ? -50.927 19.430 74.216 1.00 73.31 1015 ILE A O 1
ATOM 7586 N N . TYR A 1 1016 ? -51.805 17.434 74.741 1.00 75.38 1016 TYR A N 1
ATOM 7587 C CA . TYR A 1 1016 ? -52.379 17.825 76.022 1.00 75.38 1016 TYR A CA 1
ATOM 7588 C C . TYR A 1 1016 ? -51.660 17.121 77.171 1.00 75.38 1016 TYR A C 1
ATOM 7590 O O . TYR A 1 1016 ? -51.102 16.035 77.011 1.00 75.38 1016 TYR A O 1
ATOM 7598 N N . SER A 1 1017 ? -51.675 17.749 78.345 1.00 74.69 1017 SER A N 1
ATOM 7599 C CA . SER A 1 1017 ? -50.936 17.299 79.525 1.00 74.69 1017 SER A CA 1
ATOM 7600 C C . SER A 1 1017 ? -51.823 17.372 80.769 1.00 74.69 1017 SER A C 1
ATOM 7602 O O . SER A 1 1017 ? -52.530 18.368 80.946 1.00 74.69 1017 SER A O 1
ATOM 7604 N N . GLY A 1 1018 ? -51.770 16.365 81.643 1.00 70.50 1018 GLY A N 1
ATOM 7605 C CA . GLY A 1 1018 ? -52.612 16.291 82.837 1.00 70.50 1018 GLY A CA 1
ATOM 7606 C C . GLY A 1 1018 ? -51.940 15.633 84.040 1.00 70.50 1018 GLY A C 1
ATOM 7607 O O . GLY A 1 1018 ? -50.979 14.872 83.923 1.00 70.50 1018 GLY A O 1
ATOM 7608 N N . ALA A 1 1019 ? -52.465 15.932 85.231 1.00 71.69 1019 ALA A N 1
ATOM 7609 C CA . ALA A 1 1019 ? -52.012 15.342 86.494 1.00 71.69 1019 ALA A CA 1
ATOM 7610 C C . ALA A 1 1019 ? -52.788 14.067 86.890 1.00 71.69 1019 ALA A C 1
ATOM 7612 O O . ALA A 1 1019 ? -52.381 13.371 87.820 1.00 71.69 1019 ALA A O 1
ATOM 7613 N N . SER A 1 1020 ? -53.888 13.750 86.197 1.00 68.88 1020 SER A N 1
ATOM 7614 C CA . SER A 1 1020 ? -54.692 12.533 86.375 1.00 68.88 1020 SER A CA 1
ATOM 7615 C C . SER A 1 1020 ? -55.011 11.888 85.017 1.00 68.88 1020 SER A C 1
ATOM 7617 O O . SER A 1 1020 ? -54.985 12.597 84.012 1.00 68.88 1020 SER A O 1
ATOM 7619 N N . PRO A 1 1021 ? -55.342 10.582 84.967 1.00 55.81 1021 PRO A N 1
ATOM 7620 C CA . PRO A 1 1021 ? -55.669 9.885 83.716 1.00 55.81 1021 PRO A CA 1
ATOM 7621 C C . PRO A 1 1021 ? -56.862 10.491 82.959 1.00 55.81 1021 PRO A C 1
ATOM 7623 O O . PRO A 1 1021 ? -56.907 10.451 81.738 1.00 55.81 1021 PRO A O 1
ATOM 7626 N N . ASP A 1 1022 ? -57.799 11.101 83.689 1.00 73.00 1022 ASP A N 1
ATOM 7627 C CA . ASP A 1 1022 ? -59.104 11.535 83.173 1.00 73.00 1022 ASP A CA 1
ATOM 7628 C C . ASP A 1 1022 ? -59.139 13.011 82.729 1.00 73.00 1022 ASP A C 1
ATOM 7630 O O . ASP A 1 1022 ? -60.211 13.601 82.580 1.00 73.00 1022 ASP A O 1
ATOM 7634 N N . PHE A 1 1023 ? -57.979 13.655 82.581 1.00 69.81 1023 PHE A N 1
ATOM 7635 C CA . PHE A 1 1023 ? -57.882 15.105 82.375 1.00 69.81 1023 PHE A CA 1
ATOM 7636 C C . PHE A 1 1023 ? -58.518 15.607 81.063 1.00 69.81 1023 PHE A C 1
ATOM 7638 O O . PHE A 1 1023 ? -58.859 16.782 80.969 1.00 69.81 1023 PHE A O 1
ATOM 7645 N N . MET A 1 1024 ? -58.730 14.724 80.083 1.00 66.81 1024 MET A N 1
ATOM 7646 C CA . MET A 1 1024 ? -59.399 15.048 78.818 1.00 66.81 1024 MET A CA 1
ATOM 7647 C C . MET A 1 1024 ? -60.927 15.150 78.927 1.00 66.81 1024 MET A C 1
ATOM 7649 O O . MET A 1 1024 ? -61.549 15.690 78.025 1.00 66.81 1024 MET A O 1
ATOM 7653 N N . ASN A 1 1025 ? -61.544 14.746 80.047 1.00 74.94 1025 ASN A N 1
ATOM 7654 C CA . ASN A 1 1025 ? -62.983 14.971 80.274 1.00 74.94 1025 ASN A CA 1
ATOM 7655 C C . ASN A 1 1025 ? -63.350 16.464 80.375 1.00 74.94 1025 ASN A C 1
ATOM 7657 O O . ASN A 1 1025 ? -64.524 16.830 80.321 1.00 74.94 1025 ASN A O 1
ATOM 7661 N N . ASN A 1 1026 ? -62.356 17.326 80.596 1.00 71.00 1026 ASN A N 1
ATOM 7662 C CA . ASN A 1 1026 ? -62.486 18.771 80.497 1.00 71.00 1026 ASN A CA 1
ATOM 7663 C C . ASN A 1 1026 ? -61.128 19.323 80.028 1.00 71.00 1026 ASN A C 1
ATOM 7665 O O . ASN A 1 1026 ? -60.292 19.681 80.867 1.00 71.00 1026 ASN A O 1
ATOM 7669 N N . PRO A 1 1027 ? -60.858 19.272 78.712 1.00 63.44 1027 PRO A N 1
ATOM 7670 C CA . PRO A 1 1027 ? -59.501 19.320 78.194 1.00 63.44 1027 PRO A CA 1
ATOM 7671 C C . PRO A 1 1027 ? -58.853 20.689 78.464 1.00 63.44 1027 PRO A C 1
ATOM 7673 O O . PRO A 1 1027 ? -59.476 21.730 78.228 1.00 63.44 1027 PRO A O 1
ATOM 7676 N N . PRO A 1 1028 ? -57.608 20.729 78.976 1.00 73.19 1028 PRO A N 1
ATOM 7677 C CA . PRO A 1 1028 ? -56.851 21.972 79.079 1.00 73.19 1028 PRO A CA 1
ATOM 7678 C C . PRO A 1 1028 ? -56.489 22.487 77.680 1.00 73.19 1028 PRO A C 1
ATOM 7680 O O . PRO A 1 1028 ? -56.619 21.773 76.692 1.00 73.19 1028 PRO A O 1
ATOM 7683 N N . SER A 1 1029 ? -55.987 23.718 77.567 1.00 77.75 1029 SER A N 1
ATOM 7684 C CA . SER A 1 1029 ? -55.389 24.146 76.297 1.00 77.75 1029 SER A CA 1
ATOM 7685 C C . SER A 1 1029 ? -54.193 23.244 75.952 1.00 77.75 1029 SER A C 1
ATOM 7687 O O . SER A 1 1029 ? -53.439 22.884 76.866 1.00 77.75 1029 SER A O 1
ATOM 7689 N N . PRO A 1 1030 ? -54.006 22.877 74.672 1.00 73.25 1030 PRO A N 1
ATOM 7690 C CA . PRO A 1 1030 ? -52.885 22.043 74.272 1.00 73.25 1030 PRO A CA 1
ATOM 7691 C C . PRO A 1 1030 ? -51.573 22.744 74.620 1.00 73.25 1030 PRO A C 1
ATOM 7693 O O . PRO A 1 1030 ? -51.404 23.943 74.398 1.00 73.25 1030 PRO A O 1
ATOM 7696 N N . ILE A 1 1031 ? -50.643 21.988 75.196 1.00 72.25 1031 ILE A N 1
ATOM 7697 C CA . ILE A 1 1031 ? -49.317 22.490 75.556 1.00 72.25 1031 ILE A CA 1
ATOM 7698 C C . ILE A 1 1031 ? -48.447 22.711 74.318 1.00 72.25 1031 ILE A C 1
ATOM 7700 O O . ILE A 1 1031 ? -47.534 23.531 74.359 1.00 72.25 1031 ILE A O 1
ATOM 7704 N N . ILE A 1 1032 ? -48.726 21.986 73.230 1.00 69.75 1032 ILE A N 1
ATOM 7705 C CA . ILE A 1 1032 ? -48.016 22.079 71.953 1.00 69.75 1032 ILE A CA 1
ATOM 7706 C C . ILE A 1 1032 ? -49.025 21.863 70.822 1.00 69.75 1032 ILE A C 1
ATOM 7708 O O . ILE A 1 1032 ? -49.818 20.922 70.870 1.00 69.75 1032 ILE A O 1
ATOM 7712 N N . GLN A 1 1033 ? -48.969 22.724 69.806 1.00 74.12 1033 GLN A N 1
ATOM 7713 C CA . GLN A 1 1033 ? -49.669 22.562 68.532 1.00 74.12 1033 GLN A CA 1
ATOM 7714 C C . GLN A 1 1033 ? -48.626 22.564 67.415 1.00 74.12 1033 GLN A C 1
ATOM 7716 O O . GLN A 1 1033 ? -47.809 23.484 67.341 1.00 74.12 1033 GLN A O 1
ATOM 7721 N N . THR A 1 1034 ? -48.603 21.526 66.581 1.00 61.12 1034 THR A N 1
ATOM 7722 C CA . THR A 1 1034 ? -47.575 21.377 65.542 1.00 61.12 1034 THR A CA 1
ATOM 7723 C C . THR A 1 1034 ? -48.120 20.719 64.283 1.00 61.12 1034 THR A C 1
ATOM 7725 O O . THR A 1 1034 ? -48.921 19.796 64.351 1.00 61.12 1034 THR A O 1
ATOM 7728 N N . THR A 1 1035 ? -47.659 21.170 63.121 1.00 60.66 1035 THR A N 1
ATOM 7729 C CA . THR A 1 1035 ? -47.976 20.577 61.811 1.00 60.66 1035 THR A CA 1
ATOM 7730 C C . THR A 1 1035 ? -46.918 19.567 61.350 1.00 60.66 1035 THR A C 1
ATOM 7732 O O . THR A 1 1035 ? -47.108 18.876 60.349 1.00 60.66 1035 THR A O 1
ATOM 7735 N N . ASN A 1 1036 ? -45.795 19.453 62.071 1.00 51.81 1036 ASN A N 1
ATOM 7736 C CA . ASN A 1 1036 ? -44.684 18.587 61.687 1.00 51.81 1036 ASN A CA 1
ATOM 7737 C C . ASN A 1 1036 ? -44.929 17.129 62.079 1.00 51.81 1036 ASN A C 1
ATOM 7739 O O . ASN A 1 1036 ? -45.138 16.797 63.244 1.00 51.81 1036 ASN A O 1
ATOM 7743 N N . SER A 1 1037 ? -44.784 16.240 61.101 1.00 51.88 1037 SER A N 1
ATOM 7744 C CA . SER A 1 1037 ? -44.684 14.799 61.304 1.00 51.88 1037 SER A CA 1
ATOM 7745 C C . SER A 1 1037 ? -43.219 14.359 61.323 1.00 51.88 1037 SER A C 1
ATOM 7747 O O . SER A 1 1037 ? -42.743 13.820 60.328 1.00 51.88 1037 SER A O 1
ATOM 7749 N N . ALA A 1 1038 ? -42.512 14.666 62.415 1.00 44.25 1038 ALA A N 1
ATOM 7750 C CA . ALA A 1 1038 ? -41.297 14.000 62.909 1.00 44.25 1038 ALA A CA 1
ATOM 7751 C C . ALA A 1 1038 ? -40.690 14.806 64.082 1.00 44.25 1038 ALA A C 1
ATOM 7753 O O . ALA A 1 1038 ? -40.382 15.979 63.908 1.00 44.25 1038 ALA A O 1
ATOM 7754 N N . ILE A 1 1039 ? -40.542 14.138 65.238 1.00 48.66 1039 ILE A N 1
ATOM 7755 C CA . ILE A 1 1039 ? -39.481 14.222 66.271 1.00 48.66 1039 ILE A CA 1
ATOM 7756 C C . ILE A 1 1039 ? -39.038 15.639 66.740 1.00 48.66 1039 ILE A C 1
ATOM 7758 O O . ILE A 1 1039 ? -38.519 16.421 65.955 1.00 48.66 1039 ILE A O 1
ATOM 7762 N N . ASN A 1 1040 ? -39.135 15.900 68.060 1.00 48.44 1040 ASN A N 1
ATOM 7763 C CA . ASN A 1 1040 ? -38.574 17.039 68.841 1.00 48.44 1040 ASN A CA 1
ATOM 7764 C C . ASN A 1 1040 ? -39.538 18.127 69.338 1.00 48.44 1040 ASN A C 1
ATOM 7766 O O . ASN A 1 1040 ? -39.293 19.322 69.189 1.00 48.44 1040 ASN A O 1
ATOM 7770 N N . SER A 1 1041 ? -40.611 17.728 70.018 1.00 49.84 1041 SER A N 1
ATOM 7771 C CA . SER A 1 1041 ? -41.362 18.653 70.875 1.00 49.84 1041 SER A CA 1
ATOM 7772 C C . SER A 1 1041 ? -40.899 18.497 72.329 1.00 49.84 1041 SER A C 1
ATOM 7774 O O . SER A 1 1041 ? -41.167 17.471 72.955 1.00 49.84 1041 SER A O 1
ATOM 7776 N N . GLU A 1 1042 ? -40.158 19.479 72.853 1.00 54.69 1042 GLU A N 1
ATOM 7777 C CA . GLU A 1 1042 ? -39.693 19.487 74.247 1.00 54.69 1042 GLU A CA 1
ATOM 7778 C C . GLU A 1 1042 ? -40.899 19.641 75.186 1.00 54.69 1042 GLU A C 1
ATOM 7780 O O . GLU A 1 1042 ? -41.622 20.638 75.127 1.00 54.69 1042 GLU A O 1
ATOM 7785 N N . ILE A 1 1043 ? -41.144 18.645 76.042 1.00 57.53 1043 ILE A N 1
ATOM 7786 C CA . ILE A 1 1043 ? -42.264 18.678 76.992 1.00 57.53 1043 ILE A CA 1
ATOM 7787 C C . ILE A 1 1043 ? -41.764 19.173 78.358 1.00 57.53 1043 ILE A C 1
ATOM 7789 O O . ILE A 1 1043 ? -40.771 18.643 78.868 1.00 57.53 1043 ILE A O 1
ATOM 7793 N N . PRO A 1 1044 ? -42.442 20.140 79.005 1.00 56.28 1044 PRO A N 1
ATOM 7794 C CA . PRO A 1 1044 ? -42.075 20.579 80.347 1.00 56.28 1044 PRO A CA 1
ATOM 7795 C C . PRO A 1 1044 ? -42.152 19.421 81.353 1.00 56.28 1044 PRO A C 1
ATOM 7797 O O . PRO A 1 1044 ? -43.161 18.726 81.440 1.00 56.28 1044 PRO A O 1
ATOM 7800 N N . SER A 1 1045 ? -41.102 19.223 82.148 1.00 50.25 1045 SER A N 1
ATOM 7801 C CA . SER A 1 1045 ? -41.108 18.268 83.265 1.00 50.25 1045 SER A CA 1
ATOM 7802 C C . SER A 1 1045 ? -41.586 18.947 84.563 1.00 50.25 1045 SER A C 1
ATOM 7804 O O . SER A 1 1045 ? -41.182 20.090 84.800 1.00 50.25 1045 SER A O 1
ATOM 7806 N N . PRO A 1 1046 ? -42.383 18.292 85.441 1.00 51.25 1046 PRO A N 1
ATOM 7807 C CA . PRO A 1 1046 ? -42.914 16.932 85.346 1.00 51.25 1046 PRO A CA 1
ATOM 7808 C C . PRO A 1 1046 ? -44.410 16.911 84.980 1.00 51.25 1046 PRO A C 1
ATOM 7810 O O . PRO A 1 1046 ? -45.243 17.484 85.681 1.00 51.25 1046 PRO A O 1
ATOM 7813 N N . VAL A 1 1047 ? -44.768 16.170 83.934 1.00 56.50 1047 VAL A N 1
ATOM 7814 C CA . VAL A 1 1047 ? -46.159 15.825 83.600 1.00 56.50 1047 VAL A CA 1
ATOM 7815 C C . VAL A 1 1047 ? -46.315 14.305 83.729 1.00 56.50 1047 VAL A C 1
ATOM 7817 O O . VAL A 1 1047 ? -45.432 13.565 83.298 1.00 56.50 1047 VAL A O 1
ATOM 7820 N N . LEU A 1 1048 ? -47.408 13.835 84.350 1.00 55.41 1048 LEU A N 1
ATOM 7821 C CA . LEU A 1 1048 ? -47.673 12.400 84.553 1.00 55.41 1048 LEU A CA 1
ATOM 7822 C C . LEU A 1 1048 ? -48.473 11.740 83.415 1.00 55.41 1048 LEU A C 1
ATOM 7824 O O . LEU A 1 1048 ? -48.304 10.543 83.199 1.00 55.41 1048 LEU A O 1
ATOM 7828 N N . TYR A 1 1049 ? -49.340 12.483 82.718 1.00 58.59 1049 TYR A N 1
ATOM 7829 C CA . TYR A 1 1049 ? -50.217 11.957 81.665 1.00 58.59 1049 TYR A CA 1
ATOM 7830 C C . TYR A 1 1049 ? -50.232 12.885 80.446 1.00 58.59 1049 TYR A C 1
ATOM 7832 O O . TYR A 1 1049 ? -50.274 14.107 80.605 1.00 58.59 1049 TYR A O 1
ATOM 7840 N N . PHE A 1 1050 ? -50.235 12.306 79.243 1.00 66.50 1050 PHE A N 1
ATOM 7841 C CA . PHE A 1 1050 ? -50.252 13.032 77.970 1.00 66.50 1050 PHE A CA 1
ATOM 7842 C C . PHE A 1 1050 ? -51.252 12.398 77.002 1.00 66.50 1050 PHE A C 1
ATOM 7844 O O . PHE A 1 1050 ? -51.430 11.180 77.027 1.00 66.50 1050 PHE A O 1
ATOM 7851 N N . VAL A 1 1051 ? -51.853 13.213 76.134 1.00 63.53 1051 VAL A N 1
ATOM 7852 C CA . VAL A 1 1051 ? -52.696 12.773 75.008 1.00 63.53 1051 VAL A CA 1
ATOM 7853 C C . VAL A 1 1051 ? -52.278 13.554 73.766 1.00 63.53 1051 VAL A C 1
ATOM 7855 O O . VAL A 1 1051 ? -52.049 14.759 73.854 1.00 63.53 1051 VAL A O 1
ATOM 7858 N N . VAL A 1 1052 ? -52.146 12.869 72.629 1.00 62.28 1052 VAL A N 1
ATOM 7859 C CA . VAL A 1 1052 ? -51.834 13.479 71.328 1.00 62.28 1052 VAL A CA 1
ATOM 7860 C C . VAL A 1 1052 ? -53.037 13.267 70.421 1.00 62.28 1052 VAL A C 1
ATOM 7862 O O . VAL A 1 1052 ? -53.345 12.125 70.100 1.00 62.28 1052 VAL A O 1
ATOM 7865 N N . LEU A 1 1053 ? -53.694 14.354 70.020 1.00 65.62 1053 LEU A N 1
ATOM 7866 C CA . LEU A 1 1053 ? -54.804 14.336 69.067 1.00 65.62 1053 LEU A CA 1
ATOM 7867 C C . LEU A 1 1053 ? -54.318 14.806 67.696 1.00 65.62 1053 LEU A C 1
ATOM 7869 O O . LEU A 1 1053 ? -53.518 15.740 67.604 1.00 65.62 1053 LEU A O 1
ATOM 7873 N N . ALA A 1 1054 ? -54.802 14.169 66.635 1.00 57.47 1054 ALA A N 1
ATOM 7874 C CA . ALA A 1 1054 ? -54.516 14.534 65.251 1.00 57.47 1054 ALA A CA 1
ATOM 7875 C C . ALA A 1 1054 ? -55.716 15.287 64.648 1.00 57.47 1054 ALA A C 1
ATOM 7877 O O . ALA A 1 1054 ? -56.837 14.794 64.713 1.00 57.47 1054 ALA A O 1
ATOM 7878 N N . GLY A 1 1055 ? -55.493 16.473 64.071 1.00 56.22 1055 GLY A N 1
ATOM 7879 C CA . GLY A 1 1055 ? -56.549 17.378 63.597 1.00 56.22 1055 GLY A CA 1
ATOM 7880 C C . GLY A 1 1055 ? -56.464 17.738 62.107 1.00 56.22 1055 GLY A C 1
ATOM 7881 O O . GLY A 1 1055 ? -55.380 17.789 61.514 1.00 56.22 1055 GLY A O 1
ATOM 7882 N N . ASN A 1 1056 ? -57.631 18.036 61.514 1.00 52.47 1056 ASN A N 1
ATOM 7883 C CA . ASN A 1 1056 ? -57.805 18.473 60.116 1.00 52.47 1056 ASN A CA 1
ATOM 7884 C C . ASN A 1 1056 ? -58.399 19.888 59.978 1.00 52.47 1056 ASN A C 1
ATOM 7886 O O . ASN A 1 1056 ? -59.256 20.140 59.128 1.00 52.47 1056 ASN A O 1
ATOM 7890 N N . GLY A 1 1057 ? -57.965 20.822 60.831 1.00 49.47 1057 GLY A N 1
ATOM 7891 C CA . GLY A 1 1057 ? -58.212 22.262 60.686 1.00 49.47 1057 GLY A CA 1
ATOM 7892 C C . GLY A 1 1057 ? -59.671 22.732 60.780 1.00 49.47 1057 GLY A C 1
ATOM 7893 O O . GLY A 1 1057 ? -59.931 23.917 60.573 1.00 49.47 1057 GLY A O 1
ATOM 7894 N N . SER A 1 1058 ? -60.643 21.855 61.068 1.00 41.75 1058 SER A N 1
ATOM 7895 C CA . SER A 1 1058 ? -62.047 22.267 61.273 1.00 41.75 1058 SER A CA 1
ATOM 7896 C C . SER A 1 1058 ? -62.939 21.325 62.092 1.00 41.75 1058 SER A C 1
ATOM 7898 O O . SER A 1 1058 ? -64.016 21.759 62.483 1.00 41.75 1058 SER A O 1
ATOM 7900 N N . ASP A 1 1059 ? -62.496 20.112 62.425 1.00 42.44 1059 ASP A N 1
ATOM 7901 C CA . ASP A 1 1059 ? -63.170 19.230 63.384 1.00 42.44 1059 ASP A CA 1
ATOM 7902 C C . ASP A 1 1059 ? -62.101 18.600 64.286 1.00 42.44 1059 ASP A C 1
ATOM 7904 O O . ASP A 1 1059 ? -61.230 17.869 63.809 1.00 42.44 1059 ASP A O 1
ATOM 7908 N N . GLU A 1 1060 ? -62.146 18.904 65.586 1.00 40.19 1060 GLU A N 1
ATOM 7909 C CA . GLU A 1 1060 ? -61.490 18.076 66.601 1.00 40.19 1060 GLU A CA 1
ATOM 7910 C C . GLU A 1 1060 ? -62.385 16.846 66.798 1.00 40.19 1060 GLU A C 1
ATOM 7912 O O . GLU A 1 1060 ? -63.284 16.843 67.639 1.00 40.19 1060 GLU A O 1
ATOM 7917 N N . SER A 1 1061 ? -62.220 15.820 65.961 1.00 37.28 1061 SER A N 1
ATOM 7918 C CA . SER A 1 1061 ? -62.811 14.517 66.257 1.00 37.28 1061 SER A CA 1
ATOM 7919 C C . SER A 1 1061 ? -62.043 13.910 67.428 1.00 37.28 1061 SER A C 1
ATOM 7921 O O . SER A 1 1061 ? -60.843 13.665 67.307 1.00 37.28 1061 SER A O 1
ATOM 7923 N N . GLU A 1 1062 ? -62.727 13.703 68.553 1.00 36.16 1062 GLU A N 1
ATOM 7924 C CA . GLU A 1 1062 ? -62.230 12.880 69.656 1.00 36.16 1062 GLU A CA 1
ATOM 7925 C C . GLU A 1 1062 ? -61.972 11.454 69.146 1.00 36.16 1062 GLU A C 1
ATOM 7927 O O . GLU A 1 1062 ? -62.919 10.702 68.921 1.00 36.16 1062 GLU A O 1
ATOM 7932 N N . ASP A 1 1063 ? -60.698 11.110 68.971 1.00 33.44 1063 ASP A N 1
ATOM 7933 C CA . ASP A 1 1063 ? -60.157 9.757 69.147 1.00 33.44 1063 ASP A CA 1
ATOM 7934 C C . ASP A 1 1063 ? -58.837 9.853 69.927 1.00 33.44 1063 ASP A C 1
ATOM 7936 O O . ASP A 1 1063 ? -57.894 10.520 69.433 1.00 33.44 1063 ASP A O 1
#

Foldseek 3Di:
DDDDDDDDDDDPDPDPPPAAEEEEEDQQVCFFAQRFADQAQPDQADFAAHPPRPGTGRFGWADQAHPPHLVPQEPPQDLVNGFTFQNSVQSVSSNVRHHYTYQTNVHDEAAPPPPRPVHLVRHQEYEYAWRQHADDPRNLVSVLVSQQVAHEYEQHFEACPSNRRPPNDTSLNRVCVSQVQDDLARCGQFQKHFDDDPDRDPPDPQWDFDLFQQQFDPPCPPLLQNNPLDGQNSPFGADRFGFMFGDCVSPVFKAATTAGPPDDRDRTRGQWIKGGHNQFIYIYGRHNLLSGCPGGDDPHDHRRNVPDSPPRGHSVSNSVSSVVCRSDGDPDQDWWDWPFDQDWDAAFFKIKTKTFTPFFWWKKKAKDQDPVRPDMDTDPGGHGIDIDMGGRHHGQGKMKMKMFIGHPSGHDRDIDDIDMDTHHHDDWWDFPFDQDWPDAAQFKTKTKTFTPFWWWWKKQKDLDPVSPDMWTDPGTDRIHITMGGRDHGQGKMKMKIFIGHPNRPDRDIDDIDIDTHHADWDFQQQKKKDWPPDPDIAGHHGPFTAGAQWKEKEFEQDDPVRLCVLVVPADPRHHYDHQCPPVDDPRDIPPDQDWQIFMWIAGNVRATQADRADTDGAQWKWFAQAQLPHRNDPVRTDIGGLSPDDHTDRRHDQQQSAKYFGMFHHDPDRRNGITMIGGSNHDRHRPPQWWAAFAPWEWAADAQFKIKIKTFFTAQRHQAHWAADKFKFKDLDWQDAPVSRVPTHTQPDDDGTDHGRDIDMDMRGRHHGQGKMKMKMWTQHPSGDIYGIYDIYMDHHHHHDDADDQDQFKEQFKWDAQQFQWTKTKIFGQAQAKAFLAQKWKWKAAQVQHTFDIDRDDRVDIAGHLGMAMETGPPHPDPPDHPYYPYGGHYDQAWIKIFIFSHRDDDTLPDPRTRYMATEHQSRPRQQAHHDYRADNQWMKGFPDSPPKDNRDCPSYNNVGIDHTDHDDHGHSPDDGIDDDQPQDDPPDFWDWDDDPPFIKIAGADGRQFQKKFKFFDPDACCPVPTDHGPDMGRDRDIDDTDDPDTDDMDMFGDDVPDRDDD

Sequence (1063 aa):
MKKIAVLFLLVIFAMPFFCQKILFDATKHEMAGNADWVIDSDYWNLNMPAYPCSGSSNEANPASLPTPDQSTVSQSTPETYWTGAISAWAIELVKAGYIVETLPPTGYISFGDVNNPQDLSNYKVFIMCEPQNQLSASEKTAILNFVSSGGGLFMVADHETSDRDCDNWDSPHIFNDLTQAVSTTQTGLFGIWFRVNEISDKGGEDWFDDATDNNVETDSNDPIICGPFGSGSGGLGLFGATSMDINPLDNPYVKAHVWRTGQSHNNLRVTFATSQYGDGRIAAIGDSSPADDGTGDSGDTLYDGWDKASGGVNNKEIFMNATYFLLNPAPDTTPPSITEGPSSQVKDCSAAVSWKTDEAANSIVEYGLTDSYGMSVSSQSFVKDHLIDISSLNPSTQYHYRVLSSDTKGNGPTASSDLTFTTSADSPPVIVTGPSVVSVSSSTAKIVWESDEPATSLVEYGTSQSYGNNAYLSGYSKIHEIVISGLTPETTYHFRVVSSDECGNGPTYSGDSTFVTSSPALDISGWTIKQYNSSQSFTFPQGTFIPQNGYLILARNVTRSQFESQWPSMPAETGFVNSNPNGSCPDGCFPMINGSEIFELYDSQNNLIDGPTISISASNSYQRKNPSDDPSLSASWNTLSQTSATPGSGAGNLSGAGVVINEMADNSSFSYEFIELFNDGGSSVPDTIAPEKVSDLAVIPDTNNSLKLEWTAPGDDGMSGTATSYEIRYSLSPIKNDNDFNSATLVASPPSPAAGGTKQTFIVSGLTNSEVYFFALKTSDEVPNQSALSNCSWALVQDGGSQPNPVNHLLISQIRVSGSTDDVVELFNPTTSSISLSGYSIQYFAANSNFGFRVNLNASKSVPALGWYLIAGNGYSGSPAADDSLGTANASSTAGHLALVQSTSNSSCSASNIVDKVGYGTSATCPETSPATLPASGNSIKRKPNDTTGNGQDTDNNQNDFLSPSAPSFRNSSSPPATLPQNLGVVGKTLFLSKEGSQTLLEWGRAAGASEYHIYSGASPDFMNNPPSPIIQTTNSAINSEIPSPVLYFVVLAGNGSDESED

Mean predicted aligned error: 22.79 Å

pLDDT: mean 84.29, std 15.06, range [29.88, 98.69]

Nearest PDB structures (foldseek):
  1fnh-assembly1_A  TM=3.350E-01  e=1.597E-09  Homo sapiens
  7mrk-assembly2_D  TM=2.754E-01  e=3.740E-10  Gallus gallus
  2mfn-assembly1_A  TM=3.731E-01  e=3.812E-08  Mus musculus
  4lxo-assembly2_B  TM=3.643E-01  e=4.245E-08  Homo sapiens
  7nwl-assembly1_C  TM=2.516E-01  e=2.070E-10  Homo sapiens

Secondary structure (DSSP, 8-state):
------------------PPEEEEE-SS-TTSTT----S------EEEEPTTTSSEEEE----SS-SS-GGG--TT--GGGS-STTHHHHHHHHHTT-EEEEE-TT----SS-TT-TT-GGG-SEEEEES--SPPPHHHHHHHHHHHHTT-EEEEE---TT--SSSSS--HHHHHHHHHT--BTTB-TTTTEEE---SS--TTSSSEEEEEEE--B---TT-TTTS-TT---TT-EEEEEEEPEEE-TTT-TT-EEEEE-TT--SSSSSEEEEEEEETTEEEEEES-STTT--S--STT------TTT-TT---HHHHHHHHHHHHHSPPPP-PPPPEEEEEEEEE-SS-EEEEEEEEEEEEEEEEEESSTT--EEEEEEEEEEEEEEEE-SPPTT-EEEEEEEE-BTT----EEPPPEEEEPPPP-PPPEEEEEEEEEE-SS-EEEEEEEEEEEEEEEEEESSTT--EEEEEEEEEEEEEEEE-SPPTT-EEEEEEEE-BTT----EEPPPEEEEPPPPEEE-TT-EEEETTSS-EEEPPTT-EEETT-EEEEESS--HHHHHTT-TT--TTSEEEES-TTS--TT-PSS--SSS--EEEE-TT--EEE-PPPPPPTTEEEEESSTTS-TTSGGGEEEEEGGG--TT----S-----EEEEEEE--SSGGG-EEEEEE-SS-SS----PPPP----EEEEEETTEEEEEEEPP-SBTTBS--SEEEEEEESS---SHHHHHHSEEPSSPPPPPSTT-EEEEEEESPPTT-EEEEEEEEE-SS-PBPPPPPPEEEEPPPS--------S-EEEEEE--SSTT-EEEEE--SSSPEE-TT-EEEEEETTS-EEEEEE--TT-EEPTT-EEEEEETT---SSPPSEEEET----SSSEEEEEES-SSPPPTT-TTEEEEEEESTT-S--SSSPBPPPPTT-BEEBPPSSSSSS----S-HHHHBPSPB------TTSPPPPPP------SS-EEEEEETTEEEEEE---TT-SEEEEEEESSTTGGGSPPPPSEEE---SS-EEPPS--SEEEEEEE-SS-----

Radius of gyration: 55.87 Å; Cα contacts (8 Å, |Δi|>4): 2844; chains: 1; bounding box: 140×78×143 Å

Solvent-accessible surface area (backbone atoms only — not comparable to full-atom values): 55918 Å² total; per-residue (Å²): 144,83,88,82,85,81,82,82,79,86,77,82,74,82,69,80,82,74,67,54,33,35,36,36,44,34,58,30,52,14,44,23,41,65,40,37,40,34,51,25,52,73,36,68,71,36,81,37,42,18,65,84,76,72,58,66,40,62,24,52,44,40,48,51,60,52,74,71,57,69,90,74,64,45,92,82,55,59,55,81,67,36,38,9,18,32,10,38,58,48,48,52,42,43,59,73,57,36,44,71,33,36,40,23,64,87,52,76,69,38,51,80,46,90,84,46,94,78,17,47,74,76,38,35,32,44,38,42,42,40,39,38,52,75,74,51,76,65,35,44,50,18,54,53,52,37,23,37,72,42,18,9,40,36,44,26,14,30,21,78,78,57,41,27,69,72,82,85,35,21,22,34,56,40,53,15,62,66,35,63,21,80,38,76,90,41,12,20,62,46,4,50,16,52,61,72,70,103,62,78,58,97,79,47,91,52,46,44,69,35,57,57,22,48,40,47,61,79,59,85,76,34,56,38,41,55,21,94,67,36,65,15,71,34,16,40,29,35,68,56,18,19,28,24,26,42,27,52,88,64,18,77,58,35,42,72,47,28,31,43,70,93,60,71,102,58,56,53,49,25,39,27,36,38,23,49,39,76,49,7,23,37,38,40,31,21,40,46,38,30,49,15,54,53,34,51,63,95,85,50,83,67,50,42,20,30,90,54,37,82,73,67,40,20,25,49,21,32,55,50,10,42,52,51,51,23,67,54,47,74,79,83,76,72,46,39,47,79,75,41,74,80,46,75,50,68,35,27,30,34,34,40,38,34,34,28,36,80,42,49,18,30,40,33,40,38,27,26,80,41,94,80,28,86,43,75,52,73,47,87,63,65,39,36,74,42,76,47,81,45,70,88,44,61,48,65,34,62,34,23,34,35,44,37,23,26,29,90,82,60,28,58,67,36,64,57,70,86,44,73,54,58,24,35,68,80,70,52,42,46,77,75,41,71,82,41,79,80,48,68,36,24,34,35,37,32,40,36,33,29,36,80,43,52,16,37,39,34,36,40,28,25,78,41,93,78,28,86,41,78,47,71,51,90,64,68,38,38,72,38,75,45,76,44,68,86,45,63,48,66,34,59,30,26,34,33,44,39,25,28,29,91,80,64,35,55,72,33,68,56,69,85,44,75,52,62,26,36,51,59,59,45,77,46,41,52,16,32,42,33,38,65,101,51,92,45,64,48,64,41,55,84,89,38,54,31,34,42,74,26,23,29,38,38,25,13,56,43,53,70,73,63,49,35,74,79,44,76,82,46,52,88,83,38,32,78,42,49,67,28,84,80,80,71,53,98,80,61,61,44,64,72,68,83,52,65,50,27,42,32,33,26,43,67,86,70,47,74,23,31,59,54,35,48,67,43,56,68,54,21,14,39,35,26,52,29,62,66,43,61,45,59,42,73,85,28,42,46,84,40,51,36,89,70,57,55,74,65,62,71,55,56,59,84,68,43,36,6,43,30,78,34,36,40,32,20,34,95,52,61,50,62,18,35,41,29,37,32,22,41,65,25,61,57,47,60,72,79,50,38,12,39,55,40,74,59,48,41,43,39,64,67,40,38,31,21,36,31,36,36,32,52,27,35,4,19,51,26,55,44,59,50,20,56,41,59,52,43,28,36,28,84,53,83,45,84,49,71,69,46,45,73,72,28,47,74,56,80,83,64,70,76,52,48,48,28,73,37,79,45,74,48,77,51,68,85,45,62,55,70,38,57,41,24,34,38,38,35,36,22,26,90,65,68,35,63,19,54,75,27,43,62,23,52,37,52,21,34,65,84,71,90,80,80,77,88,56,84,59,62,34,74,20,30,42,29,44,61,51,40,35,51,21,35,43,25,35,30,24,65,34,92,55,63,46,70,30,53,53,24,18,47,35,35,28,39,20,82,63,46,80,70,52,76,36,69,47,62,53,92,42,58,28,39,38,30,15,20,32,17,34,25,8,74,59,54,84,63,75,62,69,60,73,43,70,45,41,80,52,56,54,57,58,68,27,18,31,45,28,39,24,69,35,77,63,94,76,60,86,83,42,90,53,53,69,32,59,46,10,23,10,96,63,29,73,60,28,63,68,36,42,15,71,54,34,48,85,84,22,14,28,37,28,32,41,67,63,90,42,59,40,52,32,72,78,65,23,28,46,81,20,35,43,72,56,36,79,71,82,66,52,18,64,86,44,84,52,47,61,78,67,66,67,64,66,83,82,79,85,53,79,43,80,47,72,60,91,94,45,49,32,56,37,66,69,75,62,50,78,52,59,31,35,39,32,33,72,25,91,49,95,66,41,70,84,67,62,67,79,56,80,43,78,44,67,74,86,68,79,76,53,82,57,78,84,91,66,82,35,76,48,74,38,66,25,63,94,82,55,85,66,91,110